Protein 4L6G (pdb70)

Radius of gyration: 31.16 Å; Cα contacts (8 Å, |Δi|>4): 1373; chains: 2; bounding box: 91×47×77 Å

Foldseek 3Di:
DAPQQADDLQDQDADPLFHSVVVLVVNLVVCVVPQKDWYPPPNIFIEGFAQVLLVVQQACCVFWPLCQFFVVAFQQDPFAQQLSNHDPPRNVQRCVLCLVCLDLVNLVVCLVVLLVVLQVLCLVCLQPQKDWCLVSPLQLSLQQVLCVQLVHHSVCSVLLLQLLCLRFPDPPVVVSNVSSVVLLVVQVVSLVVCVVPPDPHSLSSLQPDDDPRHRDDSSNSSSPSVNSSCVRNFQRSQLLSQVVQCCQPVVVVLVCCVVCVVLLLLLSLLSCLQRLFAKTKIAGCDFDDRVPDTDHGRHMYIHPQNSNSQNVVVDPPSVDSDSPDPPSPGQSQHDPPSRHSNVSNSSSSSSSNSVSCCVFFVDKHFDPVDDWHWRGGNGIHTNTGMMGGPRDHRPPD/DAPQQADDLQDADADPLFHSVVVLVVNLVVCVVPQKDWYPPPNIFIEGFAQVLLVVQLVCCVFWPLCQFDVVAFQQDPFDQQLSNGDPPRSVLRCVLCLVCQDLVNLVVCQVVLLVQLQVLCQVPLQPFKDWCLVSHLQLSLLQVLCQQLVHDSVPSVLLLQLLCLRFPDPPVVVSNVSSVVLLVVLVVSLVVCVVVPDPHSLSSLQPDDDPPHHDDSSVSSSNSVNSSCCRNFQRSQLLSQVVQCCQPVLVVLVVCVVCVVLLLLLSLLSCLQRLFAKTKTAGCAFDDRVPDTDHHGHMYIHPQNSNSQNCVVDPPSVDSDSPDPPRPGQSQHDPPSRHSNVSNSSSSSSSNSVSCCVFFVDKHFDPVDDWHWRGGNGIHTNTGMMGGPRDHRPPD

Organism: Citrobacter braakii (NCBI:txid57706)

Solvent-accessible surface area: 33835 Å² total; per-residue (Å²): 197,45,68,3,53,109,1,19,1,38,126,7,82,83,19,146,71,27,0,1,14,56,23,9,52,43,0,7,66,44,10,105,119,52,31,4,7,96,0,122,20,79,83,18,0,32,0,0,1,5,27,146,11,0,55,52,1,7,105,44,61,146,0,2,6,4,110,10,16,16,38,50,135,17,49,4,42,179,30,71,16,6,12,22,6,16,48,65,95,66,6,121,74,29,61,114,25,0,47,148,24,18,27,76,138,22,0,38,44,26,9,56,49,2,49,104,21,1,11,71,21,0,6,61,69,6,90,86,9,54,6,30,0,0,57,17,0,0,15,29,1,1,1,57,4,7,1,62,15,0,19,19,80,46,136,63,4,110,43,7,46,110,2,8,108,2,4,13,32,35,165,66,98,141,95,2,44,95,22,4,55,54,0,7,52,94,0,109,83,18,2,58,100,53,112,113,98,72,35,124,20,7,0,2,95,0,7,83,19,132,27,123,69,122,54,13,59,67,83,28,1,0,0,0,0,1,33,21,1,9,30,9,6,6,51,7,0,12,4,1,0,0,1,3,10,35,0,3,112,16,126,87,9,20,142,97,1,79,72,86,77,115,57,5,69,46,0,1,20,0,0,5,2,12,4,10,14,17,6,29,0,8,56,2,65,65,123,19,88,12,60,141,34,66,0,117,81,58,38,14,0,0,0,0,5,12,1,0,0,1,23,115,107,43,13,123,67,8,55,84,30,42,14,115,24,109,93,8,176,14,4,11,21,13,60,30,74,34,97,44,37,13,14,60,13,23,69,1,3,0,77,3,0,1,46,11,1,9,153,34,6,51,102,14,47,51,18,109,135,123,153,38,90,19,22,53,1,7,10,13,0,1,32,64,0,7,1,62,14,78,156,21,167,88,118,57,202,196,48,67,4,59,107,1,18,1,36,124,8,80,83,19,149,71,25,0,1,14,57,24,8,53,42,0,7,67,41,10,104,120,52,33,4,6,86,0,110,20,80,82,16,0,31,0,0,1,4,26,145,12,0,61,48,1,12,114,49,63,156,0,2,4,4,103,10,16,15,39,53,137,18,52,4,36,173,28,72,14,8,10,21,6,12,46,64,96,74,6,112,73,29,63,98,23,0,50,136,28,14,20,77,118,25,0,51,59,30,4,25,40,3,54,104,24,2,12,69,20,0,4,54,72,6,72,92,9,61,5,31,1,0,57,18,1,0,12,28,2,0,1,57,8,3,0,71,13,0,20,20,86,48,137,63,4,110,41,7,48,107,1,8,108,2,5,12,28,36,159,59,100,135,95,2,43,102,20,4,56,54,0,9,52,94,0,110,90,23,2,59,102,50,112,110,93,69,36,138,18,8,0,2,101,0,6,102,19,120,37,137,56,118,47,16,59,69,83,26,1,0,0,0,0,2,33,18,0,10,30,8,8,6,52,9,1,12,6,0,0,0,0,5,9,35,1,2,114,17,122,88,9,18,140,96,1,78,70,84,77,115,51,6,72,43,0,2,21,0,0,4,2,10,5,11,12,17,7,29,0,9,58,2,64,76,126,20,85,14,63,143,35,64,0,119,84,56,36,13,0,0,0,0,5,12,1,0,0,1,24,117,108,41,11,122,66,10,55,85,30,44,14,112,26,107,91,21,172,20,5,11,22,16,76,45,74,36,96,44,32,13,7,49,9,22,68,2,2,1,72,3,0,0,44,8,4,8,143,33,5,53,103,14,47,51,13,107,131,113,147,45,91,19,22,52,1,7,11,14,0,0,35,66,0,7,1,66,14,77,157,20,152,72,122,62,178

Sequence (794 aa):
TSLFTTADHYHTPLGPDGTPHAFFEALRDEAETTPIGWSEAYGGHWVVAGYKEIQAVIQNTKAFSNKGVTFPRFETGEFELMMAGQDDPVHKKYRQLVAKPFSPEATDLFTEQLRQSTNDLIDARIELGEGDAATWLANEIPARLTAILLGLPPEDGDTYRRWVWAITHVENPEEGAEIFAELVAHARTLIAERRRTNPGNDIMSRVIMSKIDGESLSEDDLIGFFTILLLGGIDNTARFLSSVFWRLAWDIELRRRLIAHPELIPNAVDELLRFYGPAMVGRLVTQEVTVGDITMKPGQTAMLWFPIASRDRSAFDSPDNIVIERTPNRHLSLGHGIHRCLGAHLIRVEARVAITEFLKRIPEFSLDPNKECEWLMGQVAGMLHVPIIFPKGKRLSETSLFTTADHYHTPLGPDGTPHAFFEALRDEAETTPIGWSEAYGGHWVVAGYKEIQAVIQNTKAFSNKGVTFPRFETGEFELMMAGQDDPVHKKKYRQLVAKPFSPEATDLFTEQLRQSTNDLIDARIELGEGDAATWLANEIPARLTAILLGLPPEDGDTYRRWVWAITHVENPEEGAEIFAELVAHARTLIAERRTNPGNDIMSRVIMSKIDGESLSEDDLIGFFTILLLGGIDNTARFLSSVFWRLAWDIELRRRLIAHPELIPNAVDELLRFYGPAMVGRLVTQEVTVGDITMKPGQTAMLWFPIASRDRSAFDSPDNIVIERTPNRHLSLGHGIHRCLGAHLIRVEARVAITEFLKRIPEFSLDPNKECEWLMGQVAGMLHVPIIFPKGKRLSE

B-factor: mean 22.68, std 10.08, range [5.0, 58.7]

InterPro domains:
  IPR001128 Cytochrome P450 [PF00067] (207-374)
  IPR002397 Cytochrome P450, B-class [PR00359] (93-104)
  IPR002397 Cytochrome P450, B-class [PR00359] (156-171)
  IPR002397 Cytochrome P450, B-class [PR00359] (192-214)
  IPR002397 Cytochrome P450, B-class [PR00359] (273-284)
  IPR002397 Cytochrome P450, B-class [PR00359] (317-332)
  IPR002397 Cytochrome P450, B-class [PR00359] (338-347)
  IPR002397 Cytochrome P450, B-class [PR00359] (347-358)
  IPR036396 Cytochrome P450 superfamily [G3DSA:1.10.630.10] (7-404)
  IPR036396 Cytochrome P450 superfamily [SSF48264] (24-396)

Secondary structure (DSSP, 8-state):
--TTTT--TTSPPP-TTSSSHHHHHHHHHHHTT-SEEEE-GGGSEEEE-SHHHHHHHHH-TTTEEGGGSSSSPP--TT---TTTT--TTHHHHHHHHHTGGGSHHHHHTTHHHHHHHHHHHHHTTTTTTEEEHIIIIITHHHHHHHHHHHT--GGGHHHHHHHHHHHHT-S-HHHHHHHHHHHHHHHHHHHHHHHHS--SSHHHHHHT-EETTEEPPHHHHHHHHHHHHHIIIIIIHHHHHHHHHHHHH-HHHHHHHHH-GGGHHHHHHHHHHHH--B-EEEEE-S-EEETTEEE-TT-EEEE-HHHHTT-TTTSSSTTS--TT--S---STT--STT--TTHHHHHHHHHHHHHHHHHH-SS-EE-TTS--EEEPSSB-EEEE-EEE------S--/--TTTT--TTSPPP-TTSSSHHHHHHHHHHHTT-SEEEE-GGGSEEEE-SHHHHHHHHH-TTTEEGGGSSSSPP--TT---TTTT--TTHHHHHHHTTTGGGSHHHHHTTHHHHHHHHHHHHHTTTTTTEEEHIIIIITHHHHHHHHHHHT--TT-HHHHHHHHHHHHT-S-HHHHHHHHHHHHHHHHHHHHHHHHS--SSHHHHHHT-EETTEEPPHHHHHHHHHHHHHIIIIIIHHHHHHHHHHHHH-HHHHHHHHH-GGGHHHHHHHHHHHH--B-EEEEE-S-EEETTEEE-TT-EEEE-HHHHTT-TTTSSSTTS--TT--S----TT--GGG--TTHHHHHHHHHHHHHHHHHH-SS-EE-TTS--EEEPSSB-EEEE-EEE------S--

Nearest PDB structures (foldseek):
  4lht-assembly1_A  TM=1.002E+00  e=5.894E-67  Citrobacter braakii
  1t2b-assembly2_B  TM=1.001E+00  e=5.374E-66  Citrobacter braakii
  3be0-assembly1_A  TM=9.961E-01  e=1.986E-60  Citrobacter braakii
  4fb2-assembly3_C  TM=9.578E-01  e=4.549E-61  Citrobacter braakii
  4fb2-assembly2_B  TM=9.540E-01  e=6.416E-61  Citrobacter braakii

GO terms:
  GO:0016709 oxidoreductase activity, acting on paired donors, with incorporation or reduction of molecular oxygen, NAD(P)H as one donor, and incorporation of one atom of oxygen (F, IDA)
  GO:0020037 heme binding (F, IDA)

CATH classification: 1.10.630.10

Structure (mmCIF, N/CA/C/O backbone):
data_4L6G
#
_entry.id   4L6G
#
_cell.length_a   68.810
_cell.length_b   103.770
_cell.length_c   127.710
_cell.angle_alpha   90.00
_cell.angle_beta   90.00
_cell.angle_gamma   90.00
#
_symmetry.space_group_name_H-M   'P 21 21 21'
#
loop_
_entity.id
_entity.type
_entity.pdbx_description
1 polymer P450cin
2 non-polymer 'PROTOPORPHYRIN IX CONTAINING FE'
3 non-polymer 1,3,3-TRIMETHYL-2-OXABICYCLO[2.2.2]OCTANE
4 non-polymer 'SULFATE ION'
5 non-polymer 'TRIETHYLENE GLYCOL'
6 water water
#
loop_
_atom_site.group_PDB
_atom_site.id
_atom_site.type_symbol
_atom_site.label_atom_id
_atom_site.label_alt_id
_atom_site.label_comp_id
_atom_site.label_asym_id
_atom_site.label_entity_id
_atom_site.label_seq_id
_atom_site.pdbx_PDB_ins_code
_atom_site.Cartn_x
_atom_site.Cartn_y
_atom_site.Cartn_z
_atom_site.occupancy
_atom_site.B_iso_or_equiv
_atom_site.auth_seq_id
_atom_site.auth_comp_id
_atom_site.auth_asym_id
_atom_site.auth_atom_id
_atom_site.pdbx_PDB_model_num
ATOM 1 N N . THR A 1 2 ? -12.131 14.162 41.239 1.00 39.45 8 THR A N 1
ATOM 2 C CA . THR A 1 2 ? -11.033 13.213 41.094 1.00 37.76 8 THR A CA 1
ATOM 3 C C . THR A 1 2 ? -9.951 13.744 40.179 1.00 34.28 8 THR A C 1
ATOM 4 O O . THR A 1 2 ? -10.223 14.444 39.203 1.00 37.10 8 THR A O 1
ATOM 8 N N . SER A 1 3 ? -8.719 13.392 40.507 1.00 27.75 9 SER A N 1
ATOM 9 C CA . SER A 1 3 ? -7.559 13.851 39.767 1.00 21.67 9 SER A CA 1
ATOM 10 C C . SER A 1 3 ? -6.596 12.703 39.449 1.00 19.87 9 SER A C 1
ATOM 11 O O . SER A 1 3 ? -6.352 11.863 40.309 1.00 24.64 9 SER A O 1
ATOM 14 N N . LEU A 1 4 ? -6.045 12.682 38.234 1.00 16.38 10 LEU A N 1
ATOM 15 C CA . LEU A 1 4 ? -5.063 11.667 37.864 1.00 16.43 10 LEU A CA 1
ATOM 16 C C . LEU A 1 4 ? -3.725 11.910 38.557 1.00 15.33 10 LEU A C 1
ATOM 17 O O . LEU A 1 4 ? -2.898 11.013 38.642 1.00 16.97 10 LEU A O 1
ATOM 22 N N . PHE A 1 5 ? -3.512 13.124 39.057 1.00 14.68 11 PHE A N 1
ATOM 23 C CA . PHE A 1 5 ? -2.279 13.427 39.775 1.00 15.11 11 PHE A CA 1
ATOM 24 C C . PHE A 1 5 ? -2.165 12.683 41.108 1.00 13.22 11 PHE A C 1
ATOM 25 O O . PHE A 1 5 ? -1.055 12.328 41.538 1.00 13.89 11 PHE A O 1
ATOM 33 N N . THR A 1 6 ? -3.297 12.473 41.772 1.00 13.88 12 THR A N 1
ATOM 34 C CA . THR A 1 6 ? -3.303 12.020 43.163 1.00 14.92 12 THR A CA 1
ATOM 35 C C . THR A 1 6 ? -2.627 10.669 43.341 1.00 13.95 12 THR A C 1
ATOM 36 O O . THR A 1 6 ? -2.023 10.420 44.368 1.00 15.38 12 THR A O 1
ATOM 40 N N . THR A 1 7 ? -2.689 9.821 42.322 1.00 15.58 13 THR A N 1
ATOM 41 C CA . THR A 1 7 ? -2.050 8.514 42.393 1.00 15.63 13 THR A CA 1
ATOM 42 C C . THR A 1 7 ? -0.984 8.322 41.304 1.00 14.85 13 THR A C 1
ATOM 43 O O . THR A 1 7 ? -0.579 7.190 41.004 1.00 16.04 13 THR A O 1
ATOM 47 N N . ALA A 1 8 ? -0.515 9.417 40.719 1.00 12.66 14 ALA A N 1
ATOM 48 C CA . ALA A 1 8 ? 0.515 9.331 39.697 1.00 11.35 14 ALA A CA 1
ATOM 49 C C . ALA A 1 8 ? 1.802 8.740 40.255 1.00 11.38 14 ALA A C 1
ATOM 50 O O . ALA A 1 8 ? 2.281 9.136 41.326 1.00 14.04 14 ALA A O 1
ATOM 52 N N . ASP A 1 9 ? 2.374 7.797 39.515 1.00 11.45 15 ASP A N 1
ATOM 53 C CA . ASP A 1 9 ? 3.540 7.056 39.971 1.00 11.95 15 ASP A CA 1
ATOM 54 C C . ASP A 1 9 ? 4.254 6.553 38.725 1.00 11.92 15 ASP A C 1
ATOM 55 O O . ASP A 1 9 ? 3.710 5.721 37.982 1.00 12.26 15 ASP A O 1
ATOM 60 N N . HIS A 1 10 ? 5.442 7.085 38.457 1.00 13.55 16 HIS A N 1
ATOM 61 C CA . HIS A 1 10 ? 6.149 6.749 37.233 1.00 11.81 16 HIS A CA 1
ATOM 62 C C . HIS A 1 10 ? 6.586 5.282 37.156 1.00 12.93 16 HIS A C 1
ATOM 63 O O . HIS A 1 10 ? 6.895 4.815 36.051 1.00 13.52 16 HIS A O 1
ATOM 70 N N . TYR A 1 11 ? 6.581 4.549 38.278 1.00 13.13 17 TYR A N 1
ATOM 71 C CA . TYR A 1 11 ? 6.844 3.097 38.255 1.00 13.00 17 TYR A CA 1
ATOM 72 C C . TYR A 1 11 ? 5.572 2.252 38.110 1.00 12.94 17 TYR A C 1
ATOM 73 O O . TYR A 1 11 ? 5.652 1.035 37.927 1.00 14.21 17 TYR A O 1
ATOM 82 N N . HIS A 1 12 ? 4.400 2.893 38.141 1.00 13.11 18 HIS A N 1
ATOM 83 C CA . HIS A 1 12 ? 3.119 2.191 38.063 1.00 13.30 18 HIS A CA 1
ATOM 84 C C . HIS A 1 12 ? 2.135 3.029 37.233 1.00 11.93 18 HIS A C 1
ATOM 85 O O . HIS A 1 12 ? 1.179 3.609 37.753 1.00 15.88 18 HIS A O 1
ATOM 92 N N . THR A 1 13 ? 2.423 3.144 35.934 1.00 13.73 19 THR A N 1
ATOM 93 C CA . THR A 1 13 ? 1.574 3.864 34.988 1.00 13.65 19 THR A CA 1
ATOM 94 C C . THR A 1 13 ? 0.571 2.910 34.342 1.00 13.85 19 THR A C 1
ATOM 95 O O . THR A 1 13 ? 0.989 1.901 33.763 1.00 15.75 19 THR A O 1
ATOM 99 N N . PRO A 1 14 ? -0.744 3.192 34.445 1.00 14.42 20 PRO A N 1
ATOM 100 C CA . PRO A 1 14 ? -1.733 2.355 33.751 1.00 15.35 20 PRO A CA 1
ATOM 101 C C . PRO A 1 14 ? -1.373 2.167 32.276 1.00 14.67 20 PRO A C 1
ATOM 102 O O . PRO A 1 14 ? -1.001 3.144 31.614 1.00 15.49 20 PRO A O 1
ATOM 106 N N . LEU A 1 15 ? -1.443 0.930 31.782 1.00 16.16 21 LEU A N 1
ATOM 107 C CA . LEU A 1 15 ? -1.148 0.630 30.383 1.00 17.81 21 LEU A CA 1
ATOM 108 C C . LEU A 1 15 ? -2.441 0.426 29.606 1.00 18.49 21 LEU A C 1
ATOM 109 O O . LEU A 1 15 ? -3.408 -0.124 30.126 1.00 19.90 21 LEU A O 1
ATOM 114 N N . GLY A 1 16 ? -2.443 0.875 28.358 1.00 18.67 22 GLY A N 1
ATOM 115 C CA . GLY A 1 16 ? -3.608 0.771 27.502 1.00 20.56 22 GLY A CA 1
ATOM 116 C C . GLY A 1 16 ? -3.584 -0.518 26.709 1.00 23.49 22 GLY A C 1
ATOM 117 O O . GLY A 1 16 ? -2.699 -1.357 26.902 1.00 24.49 22 GLY A O 1
ATOM 118 N N . PRO A 1 17 ? -4.553 -0.684 25.803 1.00 24.16 23 PRO A N 1
ATOM 119 C CA . PRO A 1 17 ? -4.679 -1.944 25.063 1.00 26.88 23 PRO A CA 1
ATOM 120 C C . PRO A 1 17 ? -3.535 -2.153 24.072 1.00 24.87 23 PRO A C 1
ATOM 121 O O . PRO A 1 17 ? -3.326 -3.281 23.617 1.00 30.26 23 PRO A O 1
ATOM 125 N N . ASP A 1 18 ? -2.797 -1.087 23.762 1.00 20.96 24 ASP A N 1
ATOM 126 C CA . ASP A 1 18 ? -1.613 -1.179 22.910 1.00 21.60 24 ASP A CA 1
ATOM 127 C C . ASP A 1 18 ? -0.374 -1.624 23.702 1.00 21.23 24 ASP A C 1
ATOM 128 O O . ASP A 1 18 ? 0.657 -1.934 23.115 1.00 23.79 24 ASP A O 1
ATOM 133 N N . GLY A 1 19 ? -0.464 -1.624 25.030 1.00 18.71 25 GLY A N 1
ATOM 134 C CA . GLY A 1 19 ? 0.650 -2.059 25.857 1.00 19.48 25 GLY A CA 1
ATOM 135 C C . GLY A 1 19 ? 1.560 -0.963 26.391 1.00 17.98 25 GLY A C 1
ATOM 136 O O . GLY A 1 19 ? 2.550 -1.239 27.083 1.00 20.83 25 GLY A O 1
ATOM 137 N N . THR A 1 20 ? 1.235 0.289 26.083 1.00 16.32 26 THR A N 1
ATOM 138 C CA . THR A 1 20 ? 2.039 1.428 26.521 1.00 14.94 26 THR A CA 1
ATOM 139 C C . THR A 1 20 ? 1.243 2.262 27.511 1.00 14.03 26 THR A C 1
ATOM 140 O O . THR A 1 20 ? 0.031 2.102 27.612 1.00 14.50 26 THR A O 1
ATOM 144 N N . PRO A 1 21 ? 1.914 3.176 28.213 1.00 13.09 27 PRO A N 1
ATOM 145 C CA . PRO A 1 21 ? 1.212 4.119 29.089 1.00 12.43 27 PRO A CA 1
ATOM 146 C C . PRO A 1 21 ? 0.668 5.336 28.342 1.00 12.88 27 PRO A C 1
ATOM 147 O O . PRO A 1 21 ? 0.245 6.295 28.993 1.00 12.44 27 PRO A O 1
ATOM 151 N N . HIS A 1 22 ? 0.638 5.321 27.007 1.00 11.46 28 HIS A N 1
ATOM 152 C CA . HIS A 1 22 ? 0.340 6.569 26.310 1.00 12.50 28 HIS A CA 1
ATOM 153 C C . HIS A 1 22 ? -1.109 7.047 26.406 1.00 12.36 28 HIS A C 1
ATOM 154 O O . HIS A 1 22 ? -1.344 8.251 26.450 1.00 13.05 28 HIS A O 1
ATOM 161 N N . ALA A 1 23 ? -2.079 6.148 26.517 1.00 13.07 29 ALA A N 1
ATOM 162 C CA . ALA A 1 23 ? -3.452 6.608 26.778 1.00 13.90 29 ALA A CA 1
ATOM 163 C C . ALA A 1 23 ? -3.515 7.367 28.118 1.00 13.05 29 ALA A C 1
ATOM 164 O O . ALA A 1 23 ? -4.152 8.422 28.223 1.00 14.02 29 ALA A O 1
ATOM 166 N N . PHE A 1 24 ? -2.839 6.840 29.130 1.00 12.98 30 PHE A N 1
ATOM 167 C CA . PHE A 1 24 ? -2.771 7.489 30.434 1.00 12.68 30 PHE A CA 1
ATOM 168 C C . PHE A 1 24 ? -2.019 8.819 30.343 1.00 13.10 30 PHE A C 1
ATOM 169 O O . PHE A 1 24 ? -2.464 9.825 30.897 1.00 13.04 30 PHE A O 1
ATOM 177 N N . PHE A 1 25 ? -0.918 8.851 29.592 1.00 11.74 31 PHE A N 1
ATOM 178 C CA . PHE A 1 25 ? -0.181 10.109 29.422 1.00 11.84 31 PHE A CA 1
ATOM 179 C C . PHE A 1 25 ? -1.051 11.178 28.742 1.00 11.74 31 PHE A C 1
ATOM 180 O O . PHE A 1 25 ? -0.994 12.352 29.109 1.00 12.33 31 PHE A O 1
ATOM 188 N N . GLU A 1 26 ? -1.851 10.773 27.763 1.00 11.29 32 GLU A N 1
ATOM 189 C CA . GLU A 1 26 ? -2.753 11.697 27.062 1.00 11.13 32 GLU A CA 1
ATOM 190 C C . GLU A 1 26 ? -3.826 12.235 28.005 1.00 10.73 32 GLU A C 1
ATOM 191 O O . GLU A 1 26 ? -4.161 13.424 27.956 1.00 13.38 32 GLU A O 1
ATOM 197 N N . ALA A 1 27 ? -4.375 11.366 28.857 1.00 11.46 33 ALA A N 1
ATOM 198 C CA . ALA A 1 27 ? -5.380 11.784 29.838 1.00 13.41 33 ALA A CA 1
ATOM 199 C C . ALA A 1 27 ? -4.776 12.749 30.874 1.00 12.58 33 ALA A C 1
ATOM 200 O O . ALA A 1 27 ? -5.393 13.761 31.250 1.00 13.46 33 ALA A O 1
ATOM 202 N N . LEU A 1 28 ? -3.574 12.450 31.338 1.00 12.04 34 LEU A N 1
ATOM 203 C CA . LEU A 1 28 ? -2.904 13.345 32.280 1.00 13.08 34 LEU A CA 1
ATOM 204 C C . LEU A 1 28 ? -2.559 14.693 31.611 1.00 14.44 34 LEU A C 1
ATOM 205 O O . LEU A 1 28 ? -2.702 15.738 32.230 1.00 14.75 34 LEU A O 1
ATOM 210 N N . ARG A 1 29 ? -2.142 14.671 30.345 1.00 11.78 35 ARG A N 1
ATOM 211 C CA . ARG A 1 29 ? -1.895 15.891 29.575 1.00 13.11 35 ARG A CA 1
ATOM 212 C C . ARG A 1 29 ? -3.156 16.739 29.506 1.00 12.45 35 ARG A C 1
ATOM 213 O O . ARG A 1 29 ? -3.116 17.967 29.722 1.00 11.75 35 ARG A O 1
ATOM 221 N N . ASP A 1 30 ? -4.282 16.093 29.221 1.00 12.87 36 ASP A N 1
ATOM 222 C CA . ASP A 1 30 ? -5.554 16.801 29.178 1.00 15.46 36 ASP A CA 1
ATOM 223 C C . ASP A 1 30 ? -5.843 17.465 30.538 1.00 14.16 36 ASP A C 1
ATOM 224 O O . ASP A 1 30 ? -6.207 18.645 30.595 1.00 14.78 36 ASP A O 1
ATOM 229 N N . GLU A 1 31 ? -5.653 16.733 31.634 1.00 14.17 37 GLU A N 1
ATOM 230 C CA . GLU A 1 31 ? -5.928 17.321 32.946 1.00 14.29 37 GLU A CA 1
ATOM 231 C C . GLU A 1 31 ? -4.945 18.453 33.275 1.00 14.19 37 GLU A C 1
ATOM 232 O O . GLU A 1 31 ? -5.311 19.448 33.914 1.00 15.17 37 GLU A O 1
ATOM 238 N N . ALA A 1 32 ? -3.705 18.308 32.826 1.00 12.35 38 ALA A N 1
ATOM 239 C CA . ALA A 1 32 ? -2.676 19.315 33.088 1.00 13.75 38 ALA A CA 1
ATOM 240 C C . ALA A 1 32 ? -2.997 20.671 32.442 1.00 14.58 38 ALA A C 1
ATOM 241 O O . ALA A 1 32 ? -2.396 21.683 32.806 1.00 15.72 38 ALA A O 1
ATOM 243 N N . GLU A 1 33 ? -3.925 20.703 31.488 1.00 14.35 39 GLU A N 1
ATOM 244 C CA . GLU A 1 33 ? -4.348 21.983 30.916 1.00 14.90 39 GLU A CA 1
ATOM 245 C C . GLU A 1 33 ? -5.067 22.849 31.945 1.00 16.38 39 GLU A C 1
ATOM 246 O O . GLU A 1 33 ? -5.074 24.077 31.831 1.00 21.12 39 GLU A O 1
ATOM 252 N N . THR A 1 34 ? -5.673 22.208 32.937 1.00 17.79 40 THR A N 1
ATOM 253 C CA . THR A 1 34 ? -6.319 22.916 34.043 1.00 19.17 40 THR A CA 1
ATOM 254 C C . THR A 1 34 ? -5.383 23.035 35.241 1.00 16.88 40 THR A C 1
ATOM 255 O O . THR A 1 34 ? -5.320 24.076 35.895 1.00 20.29 40 THR A O 1
ATOM 259 N N . THR A 1 35 ? -4.639 21.963 35.495 1.00 15.72 41 THR A N 1
ATOM 260 C CA . THR A 1 35 ? -3.793 21.841 36.677 1.00 16.47 41 THR A CA 1
ATOM 261 C C . THR A 1 35 ? -2.430 21.312 36.264 1.00 13.84 41 THR A C 1
ATOM 262 O O . THR A 1 35 ? -2.254 20.112 36.196 1.00 15.96 41 THR A O 1
ATOM 266 N N . PRO A 1 36 ? -1.470 22.196 35.943 1.00 12.87 42 PRO A N 1
ATOM 267 C CA . PRO A 1 36 ? -0.214 21.699 35.357 1.00 13.16 42 PRO A CA 1
ATOM 268 C C . PRO A 1 36 ? 0.728 21.095 36.385 1.00 14.36 42 PRO A C 1
ATOM 269 O O . PRO A 1 36 ? 1.666 20.393 35.994 1.00 14.53 42 PRO A O 1
ATOM 273 N N . ILE A 1 37 ? 0.491 21.374 37.666 1.00 14.05 43 ILE A N 1
ATOM 274 C CA . ILE A 1 37 ? 1.267 20.783 38.763 1.00 12.89 43 ILE A CA 1
ATOM 275 C C . ILE A 1 37 ? 0.303 20.255 39.802 1.00 12.77 43 ILE A C 1
ATOM 276 O O . ILE A 1 37 ? -0.569 20.984 40.265 1.00 16.32 43 ILE A O 1
ATOM 281 N N . GLY A 1 38 ? 0.454 18.986 40.160 1.00 13.42 44 GLY A N 1
ATOM 282 C CA . GLY A 1 38 ? -0.430 18.373 41.129 1.00 14.35 44 GLY A CA 1
ATOM 283 C C . GLY A 1 38 ? 0.304 17.534 42.154 1.00 13.08 44 GLY A C 1
ATOM 284 O O . GLY A 1 38 ? 1.440 17.127 41.944 1.00 15.36 44 GLY A O 1
ATOM 285 N N . TRP A 1 39 ? -0.348 17.269 43.277 1.00 14.30 45 TRP A N 1
ATOM 286 C CA . TRP A 1 39 ? 0.237 16.464 44.327 1.00 14.43 45 TRP A CA 1
ATOM 287 C C . TRP A 1 39 ? -0.100 14.993 44.152 1.00 14.02 45 TRP A C 1
ATOM 288 O O . TRP A 1 39 ? -1.272 14.633 44.000 1.00 15.58 45 TRP A O 1
ATOM 299 N N . SER A 1 40 ? 0.927 14.149 44.179 1.00 12.90 46 SER A N 1
ATOM 300 C CA . SER A 1 40 ? 0.741 12.694 44.199 1.00 13.78 46 SER A CA 1
ATOM 301 C C . SER A 1 40 ? 0.959 12.153 45.595 1.00 12.87 46 SER A C 1
ATOM 302 O O . SER A 1 40 ? 1.911 12.544 46.276 1.00 13.30 46 SER A O 1
ATOM 305 N N . GLU A 1 41 ? 0.102 11.231 46.024 1.00 13.26 47 GLU A N 1
ATOM 306 C CA . GLU A 1 41 ? 0.298 10.597 47.323 1.00 16.30 47 GLU A CA 1
ATOM 307 C C . GLU A 1 41 ? 1.334 9.469 47.290 1.00 15.08 47 GLU A C 1
ATOM 308 O O . GLU A 1 41 ? 1.671 8.914 48.333 1.00 17.19 47 GLU A O 1
ATOM 314 N N . ALA A 1 42 ? 1.855 9.146 46.105 1.00 12.44 48 ALA A N 1
ATOM 315 C CA . ALA A 1 42 ? 2.887 8.118 45.989 1.00 11.18 48 ALA A CA 1
ATOM 316 C C . ALA A 1 42 ? 4.206 8.562 46.602 1.00 11.81 48 ALA A C 1
ATOM 317 O O . ALA A 1 42 ? 4.521 9.761 46.635 1.00 12.14 48 ALA A O 1
ATOM 319 N N . TYR A 1 43 ? 4.994 7.586 47.044 1.00 14.11 49 TYR A N 1
ATOM 320 C CA . TYR A 1 43 ? 6.330 7.815 47.628 1.00 15.09 49 TYR A CA 1
ATOM 321 C C . TYR A 1 43 ? 6.287 8.743 48.844 1.00 16.22 49 TYR A C 1
ATOM 322 O O . TYR A 1 43 ? 7.252 9.449 49.131 1.00 18.06 49 TYR A O 1
ATOM 331 N N . GLY A 1 44 ? 5.175 8.711 49.577 1.00 15.67 50 GLY A N 1
ATOM 332 C CA . GLY A 1 44 ? 5.013 9.541 50.759 1.00 17.55 50 GLY A CA 1
ATOM 333 C C . GLY A 1 44 ? 4.507 10.948 50.481 1.00 17.15 50 GLY A C 1
ATOM 334 O O . GLY A 1 44 ? 4.287 11.731 51.422 1.00 19.91 50 GLY A O 1
ATOM 335 N N . GLY A 1 45 ? 4.290 11.260 49.205 1.00 14.58 51 GLY A N 1
ATOM 336 C CA . GLY A 1 45 ? 3.815 12.574 48.796 1.00 13.66 51 GLY A CA 1
ATOM 337 C C . GLY A 1 45 ? 4.874 13.363 48.039 1.00 13.36 51 GLY A C 1
ATOM 338 O O . GLY A 1 45 ? 5.985 13.548 48.541 1.00 14.12 51 GLY A O 1
ATOM 339 N N . HIS A 1 46 ? 4.538 13.839 46.842 1.00 13.18 52 HIS A N 1
ATOM 340 C CA . HIS A 1 46 ? 5.482 14.607 46.052 1.00 12.98 52 HIS A CA 1
ATOM 341 C C . HIS A 1 46 ? 4.745 15.369 44.968 1.00 11.50 52 HIS A C 1
ATOM 342 O O . HIS A 1 46 ? 3.578 15.079 44.683 1.00 13.28 52 HIS A O 1
ATOM 349 N N . TRP A 1 47 ? 5.418 16.352 44.369 1.00 11.96 53 TRP A N 1
ATOM 350 C CA . TRP A 1 47 ? 4.815 17.127 43.280 1.00 12.06 53 TRP A CA 1
ATOM 351 C C . TRP A 1 47 ? 5.072 16.485 41.933 1.00 11.51 53 TRP A C 1
ATOM 352 O O . TRP A 1 47 ? 6.200 16.059 41.642 1.00 12.47 53 TRP A O 1
ATOM 363 N N . VAL A 1 48 ? 4.038 16.460 41.098 1.00 11.68 54 VAL A N 1
ATOM 364 C CA . VAL A 1 48 ? 4.152 15.988 39.718 1.00 11.13 54 VAL A CA 1
ATOM 365 C C . VAL A 1 48 ? 3.995 17.194 38.795 1.00 10.15 54 VAL A C 1
ATOM 366 O O . VAL A 1 48 ? 2.942 17.843 38.793 1.00 12.31 54 VAL A O 1
ATOM 370 N N . VAL A 1 49 ? 5.047 17.509 38.037 1.00 10.52 55 VAL A N 1
ATOM 371 C CA . VAL A 1 49 ? 5.060 18.680 37.169 1.00 10.36 55 VAL A CA 1
ATOM 372 C C . VAL A 1 49 ? 4.865 18.217 35.732 1.00 10.63 55 VAL A C 1
ATOM 373 O O . VAL A 1 49 ? 5.711 17.519 35.173 1.00 11.40 55 VAL A O 1
ATOM 377 N N . ALA A 1 50 ? 3.738 18.598 35.142 1.00 10.73 56 ALA A N 1
ATOM 378 C CA . ALA A 1 50 ? 3.313 18.031 33.856 1.00 11.81 56 ALA A CA 1
ATOM 379 C C . ALA A 1 50 ? 3.195 19.044 32.711 1.00 12.08 56 ALA A C 1
ATOM 380 O O . ALA A 1 50 ? 3.257 18.664 31.555 1.00 14.55 56 ALA A O 1
ATOM 382 N N . GLY A 1 51 ? 3.002 20.323 33.015 1.00 11.39 57 GLY A N 1
ATOM 383 C CA . GLY A 1 51 ? 2.919 21.315 31.955 1.00 13.68 57 GLY A CA 1
ATOM 384 C C . GLY A 1 51 ? 4.304 21.658 31.426 1.00 11.79 57 GLY A C 1
ATOM 385 O O . GLY A 1 51 ? 5.279 21.678 32.192 1.00 11.77 57 GLY A O 1
ATOM 386 N N . TYR A 1 52 ? 4.402 21.957 30.129 1.00 11.71 58 TYR A N 1
ATOM 387 C CA . TYR A 1 52 ? 5.668 22.292 29.507 1.00 10.26 58 TYR A CA 1
ATOM 388 C C . TYR A 1 52 ? 6.302 23.552 30.114 1.00 10.18 58 TYR A C 1
ATOM 389 O O . TYR A 1 52 ? 7.468 23.546 30.532 1.00 11.32 58 TYR A O 1
ATOM 398 N N . LYS A 1 53 ? 5.547 24.643 30.210 1.00 10.95 59 LYS A N 1
ATOM 399 C CA . LYS A 1 53 ? 6.145 25.870 30.712 1.00 13.49 59 LYS A CA 1
ATOM 400 C C . LYS A 1 53 ? 6.516 25.723 32.194 1.00 13.52 59 LYS A C 1
ATOM 401 O O . LYS A 1 53 ? 7.505 26.303 32.647 1.00 14.23 59 LYS A O 1
ATOM 407 N N . GLU A 1 54 ? 5.781 24.893 32.935 1.00 11.76 60 GLU A N 1
ATOM 408 C CA . GLU A 1 54 ? 6.092 24.675 34.348 1.00 11.91 60 GLU A CA 1
ATOM 409 C C . GLU A 1 54 ? 7.360 23.844 34.524 1.00 12.10 60 GLU A C 1
ATOM 410 O O . GLU A 1 54 ? 8.172 24.148 35.396 1.00 11.84 60 GLU A O 1
ATOM 416 N N . ILE A 1 55 ? 7.545 22.811 33.701 1.00 10.66 61 ILE A N 1
ATOM 417 C CA . ILE A 1 55 ? 8.798 22.054 33.778 1.00 12.15 61 ILE A CA 1
ATOM 418 C C . ILE A 1 55 ? 9.978 22.966 33.426 1.00 12.31 61 ILE A C 1
ATOM 419 O O . ILE A 1 55 ? 11.010 22.941 34.107 1.00 12.23 61 ILE A O 1
ATOM 424 N N . GLN A 1 56 ? 9.835 23.787 32.390 1.00 11.11 62 GLN A N 1
ATOM 425 C CA . GLN A 1 56 ? 10.898 24.723 32.053 1.00 14.04 62 GLN A CA 1
ATOM 426 C C . GLN A 1 56 ? 11.244 25.651 33.217 1.00 12.04 62 GLN A C 1
ATOM 427 O O . GLN A 1 56 ? 12.421 25.892 33.487 1.00 14.49 62 GLN A O 1
ATOM 433 N N . ALA A 1 57 ? 10.223 26.180 33.890 1.00 13.25 63 ALA A N 1
ATOM 434 C CA . ALA A 1 57 ? 10.457 27.089 35.007 1.00 14.31 63 ALA A CA 1
ATOM 435 C C . ALA A 1 57 ? 11.200 26.392 36.140 1.00 13.63 63 ALA A C 1
ATOM 436 O O . ALA A 1 57 ? 12.090 26.960 36.740 1.00 17.45 63 ALA A O 1
ATOM 438 N N . VAL A 1 58 ? 10.824 25.158 36.444 1.00 12.72 64 VAL A N 1
ATOM 439 C CA . VAL A 1 58 ? 11.489 24.421 37.519 1.00 12.02 64 VAL A CA 1
ATOM 440 C C . VAL A 1 58 ? 12.941 24.097 37.144 1.00 11.80 64 VAL A C 1
ATOM 441 O O . VAL A 1 58 ? 13.877 24.297 37.923 1.00 12.49 64 VAL A O 1
ATOM 445 N N . ILE A 1 59 ? 13.129 23.597 35.936 1.00 11.42 65 ILE A N 1
ATOM 446 C CA . ILE A 1 59 ? 14.415 23.052 35.549 1.00 12.84 65 ILE A CA 1
ATOM 447 C C . ILE A 1 59 ? 15.443 24.186 35.331 1.00 13.82 65 ILE A C 1
ATOM 448 O O . ILE A 1 59 ? 16.643 23.969 35.473 1.00 15.62 65 ILE A O 1
ATOM 453 N N . GLN A 1 60 ? 14.978 25.410 35.054 1.00 12.97 66 GLN A N 1
ATOM 454 C CA . GLN A 1 60 ? 15.875 26.561 34.983 1.00 14.11 66 GLN A CA 1
ATOM 455 C C . GLN A 1 60 ? 16.226 27.139 36.349 1.00 13.80 66 GLN A C 1
ATOM 456 O O . GLN A 1 60 ? 17.255 27.803 36.508 1.00 16.96 66 GLN A O 1
ATOM 462 N N . ASN A 1 61 ? 15.374 26.892 37.337 1.00 13.07 67 ASN A N 1
ATOM 463 C CA . ASN A 1 61 ? 15.532 27.489 38.657 1.00 14.09 67 ASN A CA 1
ATOM 464 C C . ASN A 1 61 ? 16.385 26.591 39.544 1.00 14.51 67 ASN A C 1
ATOM 465 O O . ASN A 1 61 ? 15.893 25.932 40.450 1.00 14.00 67 ASN A O 1
ATOM 470 N N . THR A 1 62 ? 17.687 26.594 39.295 1.00 14.88 68 THR A N 1
ATOM 471 C CA . THR A 1 62 ? 18.574 25.713 40.027 1.00 15.59 68 THR A CA 1
ATOM 472 C C . THR A 1 62 ? 18.801 26.161 41.463 1.00 17.10 68 THR A C 1
ATOM 473 O O . THR A 1 62 ? 19.223 25.365 42.313 1.00 19.58 68 THR A O 1
ATOM 477 N N . LYS A 1 63 ? 18.518 27.424 41.771 1.00 15.01 69 LYS A N 1
ATOM 478 C CA . LYS A 1 63 ? 18.701 27.872 43.145 1.00 18.94 69 LYS A CA 1
ATOM 479 C C . LYS A 1 63 ? 17.670 27.246 44.081 1.00 18.72 69 LYS A C 1
ATOM 480 O O . LYS A 1 63 ? 17.951 27.066 45.271 1.00 18.85 69 LYS A O 1
ATOM 486 N N . ALA A 1 64 ? 16.467 26.972 43.566 1.00 15.64 70 ALA A N 1
ATOM 487 C CA . ALA A 1 64 ? 15.411 26.363 44.379 1.00 15.26 70 ALA A CA 1
ATOM 488 C C . ALA A 1 64 ? 15.234 24.854 44.169 1.00 14.80 70 ALA A C 1
ATOM 489 O O . ALA A 1 64 ? 14.635 24.186 45.013 1.00 16.61 70 ALA A O 1
ATOM 491 N N . PHE A 1 65 ? 15.733 24.325 43.052 1.00 12.45 71 PHE A N 1
ATOM 492 C CA . PHE A 1 65 ? 15.482 22.938 42.650 1.00 12.58 71 PHE A CA 1
ATOM 493 C C . PHE A 1 65 ? 16.793 22.215 42.346 1.00 14.05 71 PHE A C 1
ATOM 494 O O . PHE A 1 65 ? 17.418 22.435 41.305 1.00 15.51 71 PHE A O 1
ATOM 502 N N . SER A 1 66 ? 17.204 21.364 43.280 1.00 13.25 72 SER A N 1
ATOM 503 C CA . SER A 1 66 ? 18.526 20.729 43.278 1.00 12.96 72 SER A CA 1
ATOM 504 C C . SER A 1 66 ? 18.567 19.361 42.602 1.00 12.87 72 SER A C 1
ATOM 505 O O . SER A 1 66 ? 17.634 18.565 42.762 1.00 12.54 72 SER A O 1
ATOM 508 N N . ASN A 1 67 ? 19.663 19.064 41.905 1.00 12.52 73 ASN A N 1
ATOM 509 C CA . ASN A 1 67 ? 19.835 17.744 41.310 1.00 12.48 73 ASN A CA 1
ATOM 510 C C . ASN A 1 67 ? 20.247 16.647 42.297 1.00 13.03 73 ASN A C 1
ATOM 511 O O . ASN A 1 67 ? 20.422 15.483 41.902 1.00 14.19 73 ASN A O 1
ATOM 516 N N . LYS A 1 68 ? 20.318 16.978 43.585 1.00 14.18 74 LYS A N 1
ATOM 517 C CA . LYS A 1 68 ? 20.412 15.926 44.592 1.00 16.07 74 LYS A CA 1
ATOM 518 C C . LYS A 1 68 ? 19.202 14.983 44.504 1.00 15.89 74 LYS A C 1
ATOM 519 O O . LYS A 1 68 ? 19.279 13.808 44.879 1.00 18.40 74 LYS A O 1
ATOM 525 N N . GLY A 1 69 ? 18.094 15.488 43.976 1.00 14.07 75 GLY A N 1
ATOM 526 C CA . GLY A 1 69 ? 16.902 14.675 43.811 1.00 14.43 75 GLY A CA 1
ATOM 527 C C . GLY A 1 69 ? 16.716 14.108 42.413 1.00 13.30 75 GLY A C 1
ATOM 528 O O . GLY A 1 69 ? 15.606 13.707 42.061 1.00 14.10 75 GLY A O 1
ATOM 529 N N . VAL A 1 70 ? 17.794 14.020 41.623 1.00 12.63 76 VAL A N 1
ATOM 530 C CA . VAL A 1 70 ? 17.646 13.644 40.206 1.00 11.60 76 VAL A CA 1
ATOM 531 C C . VAL A 1 70 ? 16.938 12.291 40.026 1.00 11.27 76 VAL A C 1
ATOM 532 O O . VAL A 1 70 ? 16.130 12.143 39.118 1.00 11.59 76 VAL A O 1
ATOM 536 N N . THR A 1 71 ? 17.212 11.320 40.887 1.00 11.53 77 THR A N 1
ATOM 537 C CA . THR A 1 71 ? 16.446 10.082 40.866 1.00 10.98 77 THR A CA 1
ATOM 538 C C . THR A 1 71 ? 15.583 10.004 42.129 1.00 13.26 77 THR A C 1
ATOM 539 O O . THR A 1 71 ? 16.048 10.268 43.256 1.00 13.76 77 THR A O 1
ATOM 543 N N . PHE A 1 72 ? 14.316 9.668 41.917 1.00 12.93 78 PHE A N 1
ATOM 544 C CA . PHE A 1 72 ? 13.317 9.600 42.976 1.00 13.26 78 PHE A CA 1
ATOM 545 C C . PHE A 1 72 ? 12.295 8.562 42.586 1.00 13.58 78 PHE A C 1
ATOM 546 O O . PHE A 1 72 ? 11.640 8.726 41.553 1.00 16.84 78 PHE A O 1
ATOM 554 N N . PRO A 1 73 ? 12.160 7.481 43.376 1.00 15.93 79 PRO A N 1
ATOM 555 C CA . PRO A 1 73 ? 13.013 7.085 44.511 1.00 17.07 79 PRO A CA 1
ATOM 556 C C . PRO A 1 73 ? 14.473 6.952 44.068 1.00 14.61 79 PRO A C 1
ATOM 557 O O . PRO A 1 73 ? 14.752 6.669 42.898 1.00 15.02 79 PRO A O 1
ATOM 561 N N . ARG A 1 74 ? 15.402 7.185 44.981 1.00 14.63 80 ARG A N 1
ATOM 562 C CA . ARG A 1 74 ? 16.810 7.203 44.625 1.00 16.19 80 ARG A CA 1
ATOM 563 C C . ARG A 1 74 ? 17.274 5.868 44.021 1.00 15.38 80 ARG A C 1
ATOM 564 O O . ARG A 1 74 ? 16.953 4.800 44.555 1.00 17.25 80 ARG A O 1
ATOM 572 N N . PHE A 1 75 ? 18.003 5.929 42.901 1.00 13.18 81 PHE A N 1
ATOM 573 C CA . PHE A 1 75 ? 18.634 4.743 42.331 1.00 12.59 81 PHE A CA 1
ATOM 574 C C . PHE A 1 75 ? 19.567 4.112 43.361 1.00 13.19 81 PHE A C 1
ATOM 575 O O . PHE A 1 75 ? 20.181 4.811 44.173 1.00 14.30 81 PHE A O 1
ATOM 583 N N . GLU A 1 76 ? 19.712 2.790 43.314 1.00 13.24 82 GLU A N 1
ATOM 584 C CA . GLU A 1 76 ? 20.614 2.100 44.221 1.00 14.11 82 GLU A CA 1
ATOM 585 C C . GLU A 1 76 ? 22.066 2.232 43.756 1.00 16.26 82 GLU A C 1
ATOM 586 O O . GLU A 1 76 ? 22.518 1.485 42.890 1.00 17.07 82 GLU A O 1
ATOM 592 N N . THR A 1 77 ? 22.789 3.204 44.307 1.00 15.19 83 THR A N 1
ATOM 593 C CA . THR A 1 77 ? 24.204 3.358 43.985 1.00 16.30 83 THR A CA 1
ATOM 594 C C . THR A 1 77 ? 25.028 3.441 45.268 1.00 16.41 83 THR A C 1
ATOM 595 O O . THR A 1 77 ? 26.060 4.116 45.321 1.00 15.84 83 THR A O 1
ATOM 599 N N . GLY A 1 78 ? 24.569 2.752 46.307 1.00 19.12 84 GLY A N 1
ATOM 600 C CA . GLY A 1 78 ? 25.299 2.723 47.560 1.00 20.79 84 GLY A CA 1
ATOM 601 C C . GLY A 1 78 ? 25.531 4.132 48.069 1.00 23.50 84 GLY A C 1
ATOM 602 O O . GLY A 1 78 ? 24.632 4.979 48.022 1.00 26.76 84 GLY A O 1
ATOM 603 N N . GLU A 1 79 ? 26.750 4.392 48.526 1.00 23.37 85 GLU A N 1
ATOM 604 C CA . GLU A 1 79 ? 27.104 5.703 49.047 1.00 26.99 85 GLU A CA 1
ATOM 605 C C . GLU A 1 79 ? 27.668 6.612 47.949 1.00 24.99 85 GLU A C 1
ATOM 606 O O . GLU A 1 79 ? 28.146 7.710 48.220 1.00 30.40 85 GLU A O 1
ATOM 612 N N . PHE A 1 80 ? 27.600 6.144 46.704 1.00 19.95 86 PHE A N 1
ATOM 613 C CA . PHE A 1 80 ? 28.123 6.900 45.565 1.00 17.64 86 PHE A CA 1
ATOM 614 C C . PHE A 1 80 ? 27.053 7.762 44.909 1.00 19.66 86 PHE A C 1
ATOM 615 O O . PHE A 1 80 ? 25.855 7.505 45.049 1.00 19.39 86 PHE A O 1
ATOM 623 N N . GLU A 1 81 ? 27.494 8.799 44.204 1.00 21.36 87 GLU A N 1
ATOM 624 C CA . GLU A 1 81 ? 26.579 9.691 43.500 1.00 22.16 87 GLU A CA 1
ATOM 625 C C . GLU A 1 81 ? 26.779 9.632 41.998 1.00 21.94 87 GLU A C 1
ATOM 626 O O . GLU A 1 81 ? 27.881 9.347 41.532 1.00 23.54 87 GLU A O 1
ATOM 632 N N . LEU A 1 82 ? 25.725 9.936 41.247 1.00 18.10 88 LEU A N 1
ATOM 633 C CA . LEU A 1 82 ? 25.839 10.073 39.808 1.00 19.30 88 LEU A CA 1
ATOM 634 C C . LEU A 1 82 ? 26.609 11.347 39.512 1.00 19.51 88 LEU A C 1
ATOM 635 O O . LEU A 1 82 ? 26.180 12.451 39.890 1.00 17.84 88 LEU A O 1
ATOM 640 N N . MET A 1 83 ? 27.751 11.220 38.851 1.00 20.49 89 MET A N 1
ATOM 641 C CA . MET A 1 83 ? 28.505 12.423 38.555 1.00 18.36 89 MET A CA 1
ATOM 642 C C . MET A 1 83 ? 27.764 13.232 37.523 1.00 15.66 89 MET A C 1
ATOM 643 O O . MET A 1 83 ? 27.111 12.688 36.625 1.00 16.07 89 MET A O 1
ATOM 648 N N . MET A 1 84 ? 27.859 14.543 37.706 1.00 16.39 90 MET A N 1
ATOM 649 C CA . MET A 1 84 ? 27.203 15.558 36.898 1.00 15.45 90 MET A CA 1
ATOM 650 C C . MET A 1 84 ? 25.708 15.591 37.187 1.00 14.32 90 MET A C 1
ATOM 651 O O . MET A 1 84 ? 25.223 16.584 37.718 1.00 13.90 90 MET A O 1
ATOM 656 N N . ALA A 1 85 ? 24.993 14.514 36.878 1.00 14.84 91 ALA A N 1
ATOM 657 C CA . ALA A 1 85 ? 23.539 14.505 37.023 1.00 13.79 91 ALA A CA 1
ATOM 658 C C . ALA A 1 85 ? 23.095 14.645 38.471 1.00 11.08 91 ALA A C 1
ATOM 659 O O . ALA A 1 85 ? 22.001 15.131 38.727 1.00 12.60 91 ALA A O 1
ATOM 661 N N . GLY A 1 86 ? 23.934 14.232 39.409 1.00 13.54 92 GLY A N 1
ATOM 662 C CA . GLY A 1 86 ? 23.560 14.260 40.811 1.00 14.29 92 GLY A CA 1
ATOM 663 C C . GLY A 1 86 ? 24.143 15.428 41.584 1.00 13.45 92 GLY A C 1
ATOM 664 O O . GLY A 1 86 ? 24.071 15.448 42.818 1.00 18.00 92 GLY A O 1
ATOM 665 N N . GLN A 1 87 ? 24.721 16.397 40.862 1.00 13.80 93 GLN A N 1
ATOM 666 C CA . GLN A 1 87 ? 25.413 17.521 41.479 1.00 15.20 93 GLN A CA 1
ATOM 667 C C . GLN A 1 87 ? 24.851 18.869 41.044 1.00 13.74 93 GLN A C 1
ATOM 668 O O . GLN A 1 87 ? 24.252 18.989 39.990 1.00 14.38 93 GLN A O 1
ATOM 674 N N . ASP A 1 88 ? 25.075 19.889 41.859 1.00 14.44 94 ASP A N 1
ATOM 675 C CA . ASP A 1 88 ? 24.748 21.261 41.500 1.00 13.81 94 ASP A CA 1
ATOM 676 C C . ASP A 1 88 ? 26.034 22.036 41.198 1.00 17.33 94 ASP A C 1
ATOM 677 O O . ASP A 1 88 ? 27.133 21.592 41.532 1.00 17.14 94 ASP A O 1
ATOM 682 N N . ASP A 1 89 ? 25.907 23.192 40.554 1.00 17.00 95 ASP A N 1
ATOM 683 C CA . ASP A 1 89 ? 27.052 24.078 40.396 1.00 19.32 95 ASP A CA 1
ATOM 684 C C . ASP A 1 89 ? 27.453 24.628 41.769 1.00 21.34 95 ASP A C 1
ATOM 685 O O . ASP A 1 89 ? 26.607 24.755 42.659 1.00 23.93 95 ASP A O 1
ATOM 690 N N . PRO A 1 90 ? 28.739 24.978 41.952 1.00 23.19 96 PRO A N 1
ATOM 691 C CA . PRO A 1 90 ? 29.802 24.995 40.936 1.00 23.15 96 PRO A CA 1
ATOM 692 C C . PRO A 1 90 ? 30.436 23.642 40.618 1.00 21.24 96 PRO A C 1
ATOM 693 O O . PRO A 1 90 ? 31.123 23.529 39.597 1.00 22.94 96 PRO A O 1
ATOM 697 N N . VAL A 1 91 ? 30.215 22.645 41.470 1.00 22.43 97 VAL A N 1
ATOM 698 C CA . VAL A 1 91 ? 30.820 21.321 41.303 1.00 22.49 97 VAL A CA 1
ATOM 699 C C . VAL A 1 91 ? 30.434 20.658 39.970 1.00 20.89 97 VAL A C 1
ATOM 700 O O . VAL A 1 91 ? 31.296 20.189 39.214 1.00 20.52 97 VAL A O 1
ATOM 704 N N . HIS A 1 92 ? 29.143 20.667 39.665 1.00 17.20 98 HIS A N 1
ATOM 705 C CA . HIS A 1 92 ? 28.639 20.095 38.426 1.00 18.05 98 HIS A CA 1
ATOM 706 C C . HIS A 1 92 ? 29.422 20.572 37.199 1.00 16.52 98 HIS A C 1
ATOM 707 O O . HIS A 1 92 ? 29.849 19.781 36.356 1.00 16.90 98 HIS A O 1
ATOM 714 N N . LYS A 1 93 ? 29.611 21.878 37.101 1.00 15.43 99 LYS A N 1
ATOM 715 C CA . LYS A 1 93 ? 30.236 22.464 35.923 1.00 17.33 99 LYS A CA 1
ATOM 716 C C . LYS A 1 93 ? 31.682 21.999 35.735 1.00 17.60 99 LYS A C 1
ATOM 717 O O . LYS A 1 93 ? 32.124 21.735 34.606 1.00 19.01 99 LYS A O 1
ATOM 723 N N . LYS A 1 94 ? 32.416 21.887 36.839 1.00 17.85 100 LYS A N 1
ATOM 724 C CA . LYS A 1 94 ? 33.808 21.440 36.773 1.00 17.82 100 LYS A CA 1
ATOM 725 C C . LYS A 1 94 ? 33.922 19.987 36.321 1.00 17.98 100 LYS A C 1
ATOM 726 O O . LYS A 1 94 ? 34.853 19.637 35.598 1.00 21.32 100 LYS A O 1
ATOM 732 N N . TYR A 1 95 ? 32.998 19.138 36.767 1.00 18.00 101 TYR A N 1
ATOM 733 C CA . TYR A 1 95 ? 33.065 17.729 36.415 1.00 19.63 101 TYR A CA 1
ATOM 734 C C . TYR A 1 95 ? 32.628 17.518 34.973 1.00 17.98 101 TYR A C 1
ATOM 735 O O . TYR A 1 95 ? 33.237 16.732 34.244 1.00 19.32 101 TYR A O 1
ATOM 744 N N . ARG A 1 96 ? 31.589 18.224 34.547 1.00 17.23 102 ARG A N 1
ATOM 745 C CA . ARG A 1 96 ? 31.117 18.068 33.178 1.00 16.48 102 ARG A CA 1
ATOM 746 C C . ARG A 1 96 ? 32.189 18.523 32.194 1.00 18.52 102 ARG A C 1
ATOM 747 O O . ARG A 1 96 ? 32.358 17.900 31.147 1.00 18.49 102 ARG A O 1
ATOM 755 N N . GLN A 1 97 ? 32.936 19.573 32.547 1.00 19.46 103 GLN A N 1
ATOM 756 C CA . GLN A 1 97 ? 34.023 20.054 31.688 1.00 20.54 103 GLN A CA 1
ATOM 757 C C . GLN A 1 97 ? 35.054 18.967 31.349 1.00 21.82 103 GLN A C 1
ATOM 758 O O . GLN A 1 97 ? 35.649 18.981 30.263 1.00 23.13 103 GLN A O 1
ATOM 764 N N . LEU A 1 98 ? 35.263 18.026 32.266 1.00 20.32 104 LEU A N 1
ATOM 765 C CA . LEU A 1 98 ? 36.258 16.972 32.060 1.00 20.45 104 LEU A CA 1
ATOM 766 C C . LEU A 1 98 ? 35.904 16.023 30.916 1.00 20.74 104 LEU A C 1
ATOM 767 O O . LEU A 1 98 ? 36.793 15.406 30.325 1.00 21.96 104 LEU A O 1
ATOM 772 N N . VAL A 1 99 ? 34.617 15.890 30.617 1.00 18.58 105 VAL A N 1
ATOM 773 C CA . VAL A 1 99 ? 34.176 14.921 29.614 1.00 18.99 105 VAL A CA 1
ATOM 774 C C . VAL A 1 99 ? 33.410 15.556 28.462 1.00 20.57 105 VAL A C 1
ATOM 775 O O . VAL A 1 99 ? 32.833 14.847 27.635 1.00 19.95 105 VAL A O 1
ATOM 779 N N . ALA A 1 100 ? 33.422 16.883 28.382 1.00 17.98 106 ALA A N 1
ATOM 780 C CA . ALA A 1 100 ? 32.743 17.552 27.275 1.00 19.57 106 ALA A CA 1
ATOM 781 C C . ALA A 1 100 ? 33.335 17.138 25.928 1.00 20.33 106 ALA A C 1
ATOM 782 O O . ALA A 1 100 ? 32.600 16.860 24.983 1.00 24.52 106 ALA A O 1
ATOM 784 N N . LYS A 1 101 ? 34.660 17.099 25.847 1.00 21.14 107 LYS A N 1
ATOM 785 C CA . LYS A 1 101 ? 35.316 16.807 24.578 1.00 24.37 107 LYS A CA 1
ATOM 786 C C . LYS A 1 101 ? 34.991 15.402 24.017 1.00 20.92 107 LYS A C 1
ATOM 787 O O . LYS A 1 101 ? 34.633 15.282 22.836 1.00 20.45 107 LYS A O 1
ATOM 793 N N . PRO A 1 102 ? 35.084 14.339 24.839 1.00 20.65 108 PRO A N 1
ATOM 794 C CA . PRO A 1 102 ? 34.751 13.051 24.204 1.00 19.65 108 PRO A CA 1
ATOM 795 C C . PRO A 1 102 ? 33.279 12.881 23.787 1.00 19.88 108 PRO A C 1
ATOM 796 O O . PRO A 1 102 ? 32.968 11.946 23.039 1.00 20.06 108 PRO A O 1
ATOM 800 N N . PHE A 1 103 ? 32.392 13.761 24.244 1.00 18.12 109 PHE A N 1
ATOM 801 C CA . PHE A 1 103 ? 30.996 13.685 23.835 1.00 17.90 109 PHE A CA 1
ATOM 802 C C . PHE A 1 103 ? 30.639 14.716 22.789 1.00 17.31 109 PHE A C 1
ATOM 803 O O . PHE A 1 103 ? 29.482 14.832 22.394 1.00 18.42 109 PHE A O 1
ATOM 811 N N . SER A 1 104 ? 31.646 15.436 22.312 1.00 17.82 110 SER A N 1
ATOM 812 C CA . SER A 1 104 ? 31.425 16.411 21.253 1.00 18.76 110 SER A CA 1
ATOM 813 C C . SER A 1 104 ? 30.986 15.704 19.974 1.00 18.46 110 SER A C 1
ATOM 814 O O . SER A 1 104 ? 31.263 14.509 19.795 1.00 20.79 110 SER A O 1
ATOM 817 N N . PRO A 1 105 ? 30.280 16.422 19.088 1.00 18.79 111 PRO A N 1
ATOM 818 C CA . PRO A 1 105 ? 29.852 15.788 17.834 1.00 20.44 111 PRO A CA 1
ATOM 819 C C . PRO A 1 105 ? 30.999 15.152 17.045 1.00 22.98 111 PRO A C 1
ATOM 820 O O . PRO A 1 105 ? 30.818 14.041 16.554 1.00 24.89 111 PRO A O 1
ATOM 824 N N . GLU A 1 106 ? 32.157 15.801 16.961 1.00 23.37 112 GLU A N 1
ATOM 825 C CA . GLU A 1 106 ? 33.291 15.231 16.232 1.00 29.36 112 GLU A CA 1
ATOM 826 C C . GLU A 1 106 ? 33.783 13.927 16.868 1.00 29.54 112 GLU A C 1
ATOM 827 O O . GLU A 1 106 ? 34.093 12.956 16.169 1.00 32.37 112 GLU A O 1
ATOM 833 N N . ALA A 1 107 ? 33.860 13.903 18.196 1.00 24.60 113 ALA A N 1
ATOM 834 C CA . ALA A 1 107 ? 34.382 12.735 18.888 1.00 23.11 113 ALA A CA 1
ATOM 835 C C . ALA A 1 107 ? 33.423 11.559 18.769 1.00 27.03 113 ALA A C 1
ATOM 836 O O . ALA A 1 107 ? 33.856 10.424 18.567 1.00 29.55 113 ALA A O 1
ATOM 838 N N . THR A 1 108 ? 32.122 11.823 18.865 1.00 22.63 114 THR A N 1
ATOM 839 C CA . THR A 1 108 ? 31.147 10.732 18.851 1.00 23.65 114 THR A CA 1
ATOM 840 C C . THR A 1 108 ? 30.849 10.263 17.430 1.00 26.17 114 THR A C 1
ATOM 841 O O . THR A 1 108 ? 30.500 9.099 17.209 1.00 25.95 114 THR A O 1
ATOM 845 N N . ASP A 1 109 ? 31.023 11.158 16.462 1.00 24.80 115 ASP A N 1
ATOM 846 C CA . ASP A 1 109 ? 30.902 10.777 15.048 1.00 25.75 115 ASP A CA 1
ATOM 847 C C . ASP A 1 109 ? 31.934 9.708 14.653 1.00 26.91 115 ASP A C 1
ATOM 848 O O . ASP A 1 109 ? 31.760 8.986 13.655 1.00 26.07 115 ASP A O 1
ATOM 853 N N . LEU A 1 110 ? 33.029 9.628 15.406 1.00 26.44 116 LEU A N 1
ATOM 854 C CA . LEU A 1 110 ? 34.065 8.626 15.124 1.00 26.95 116 LEU A CA 1
ATOM 855 C C . LEU A 1 110 ? 33.567 7.194 15.205 1.00 26.78 116 LEU A C 1
ATOM 856 O O . LEU A 1 110 ? 34.177 6.297 14.622 1.00 31.17 116 LEU A O 1
ATOM 861 N N . PHE A 1 111 ? 32.449 6.984 15.892 1.00 25.50 117 PHE A N 1
ATOM 862 C CA . PHE A 1 111 ? 31.912 5.636 16.083 1.00 24.36 117 PHE A CA 1
ATOM 863 C C . PHE A 1 111 ? 30.823 5.216 15.092 1.00 23.25 117 PHE A C 1
ATOM 864 O O . PHE A 1 111 ? 30.258 4.119 15.217 1.00 22.48 117 PHE A O 1
ATOM 872 N N . THR A 1 112 ? 30.511 6.085 14.137 1.00 24.76 118 THR A N 1
ATOM 873 C CA . THR A 1 112 ? 29.412 5.840 13.210 1.00 24.14 118 THR A CA 1
ATOM 874 C C . THR A 1 112 ? 29.554 4.483 12.504 1.00 20.83 118 THR A C 1
ATOM 875 O O . THR A 1 112 ? 28.629 3.682 12.489 1.00 22.43 118 THR A O 1
ATOM 879 N N . GLU A 1 113 ? 30.718 4.200 11.940 1.00 24.71 119 GLU A N 1
ATOM 880 C CA . GLU A 1 113 ? 30.830 2.961 11.171 1.00 25.62 119 GLU A CA 1
ATOM 881 C C . GLU A 1 113 ? 30.924 1.718 12.086 1.00 23.66 119 GLU A C 1
ATOM 882 O O . GLU A 1 113 ? 30.454 0.635 11.730 1.00 25.41 119 GLU A O 1
ATOM 888 N N . GLN A 1 114 ? 31.472 1.887 13.284 1.00 24.87 120 GLN A N 1
ATOM 889 C CA . GLN A 1 114 ? 31.490 0.811 14.262 1.00 22.81 120 GLN A CA 1
ATOM 890 C C . GLN A 1 114 ? 30.077 0.417 14.688 1.00 22.73 120 GLN A C 1
ATOM 891 O O . GLN A 1 114 ? 29.772 -0.771 14.813 1.00 24.03 120 GLN A O 1
ATOM 897 N N . LEU A 1 115 ? 29.199 1.402 14.858 1.00 21.24 121 LEU A N 1
ATOM 898 C CA . LEU A 1 115 ? 27.805 1.105 15.179 1.00 20.43 121 LEU A CA 1
ATOM 899 C C . LEU A 1 115 ? 27.141 0.417 14.008 1.00 16.97 121 LEU A C 1
ATOM 900 O O . LEU A 1 115 ? 26.294 -0.466 14.184 1.00 21.07 121 LEU A O 1
ATOM 905 N N . ARG A 1 116 ? 27.524 0.836 12.808 1.00 21.26 122 ARG A N 1
ATOM 906 C CA . ARG A 1 116 ? 26.925 0.290 11.604 1.00 23.13 122 ARG A CA 1
ATOM 907 C C . ARG A 1 116 ? 27.314 -1.171 11.453 1.00 22.53 122 ARG A C 1
ATOM 908 O O . ARG A 1 116 ? 26.470 -2.016 11.179 1.00 23.52 122 ARG A O 1
ATOM 916 N N . GLN A 1 117 ? 28.590 -1.465 11.666 1.00 22.89 123 GLN A N 1
ATOM 917 C CA . GLN A 1 117 ? 29.074 -2.841 11.618 1.00 21.94 123 GLN A CA 1
ATOM 918 C C . GLN A 1 117 ? 28.454 -3.693 12.736 1.00 24.56 123 GLN A C 1
ATOM 919 O O . GLN A 1 117 ? 28.043 -4.828 12.491 1.00 23.56 123 GLN A O 1
ATOM 925 N N . SER A 1 118 ? 28.382 -3.152 13.952 1.00 22.56 124 SER A N 1
ATOM 926 C CA . SER A 1 118 ? 27.786 -3.878 15.084 1.00 22.73 124 SER A CA 1
ATOM 927 C C . SER A 1 118 ? 26.317 -4.200 14.834 1.00 22.15 124 SER A C 1
ATOM 928 O O . SER A 1 118 ? 25.888 -5.324 15.073 1.00 21.92 124 SER A O 1
ATOM 931 N N . THR A 1 119 ? 25.548 -3.231 14.346 1.00 22.71 125 THR A N 1
ATOM 932 C CA . THR A 1 119 ? 24.140 -3.471 14.056 1.00 22.25 125 THR A CA 1
ATOM 933 C C . THR A 1 119 ? 23.979 -4.608 13.046 1.00 20.65 125 THR A C 1
ATOM 934 O O . THR A 1 119 ? 23.156 -5.511 13.220 1.00 23.94 125 THR A O 1
ATOM 938 N N . ASN A 1 120 ? 24.787 -4.580 11.999 1.00 23.16 126 ASN A N 1
ATOM 939 C CA . ASN A 1 120 ? 24.700 -5.632 11.004 1.00 23.39 126 ASN A CA 1
ATOM 940 C C . ASN A 1 120 ? 25.148 -7.009 11.520 1.00 23.89 126 ASN A C 1
ATOM 941 O O . ASN A 1 120 ? 24.542 -8.022 11.177 1.00 26.02 126 ASN A O 1
ATOM 946 N N . ASP A 1 121 ? 26.169 -7.034 12.371 1.00 24.93 127 ASP A N 1
ATOM 947 C CA . ASP A 1 121 ? 26.648 -8.283 12.970 1.00 21.78 127 ASP A CA 1
ATOM 948 C C . ASP A 1 121 ? 25.611 -8.888 13.903 1.00 25.92 127 ASP A C 1
ATOM 949 O O . ASP A 1 121 ? 25.421 -10.106 13.947 1.00 28.26 127 ASP A O 1
ATOM 954 N N . LEU A 1 122 ? 24.949 -8.023 14.656 1.00 22.64 128 LEU A N 1
ATOM 955 C CA . LEU A 1 122 ? 23.859 -8.455 15.514 1.00 25.08 128 LEU A CA 1
ATOM 956 C C . LEU A 1 122 ? 22.680 -8.967 14.685 1.00 23.51 128 LEU A C 1
ATOM 957 O O . LEU A 1 122 ? 22.125 -10.028 14.976 1.00 24.90 128 LEU A O 1
ATOM 962 N N . ILE A 1 123 ? 22.288 -8.220 13.655 1.00 23.49 129 ILE A N 1
ATOM 963 C CA . ILE A 1 123 ? 21.224 -8.689 12.775 1.00 24.42 129 ILE A CA 1
ATOM 964 C C . ILE A 1 123 ? 21.581 -10.048 12.159 1.00 25.41 129 ILE A C 1
ATOM 965 O O . ILE A 1 123 ? 20.733 -10.941 12.091 1.00 27.03 129 ILE A O 1
ATOM 970 N N . ASP A 1 124 ? 22.840 -10.215 11.757 1.00 25.68 130 ASP A N 1
ATOM 971 C CA . ASP A 1 124 ? 23.311 -11.508 11.225 1.00 29.21 130 ASP A CA 1
ATOM 972 C C . ASP A 1 124 ? 22.980 -12.716 12.111 1.00 31.57 130 ASP A C 1
ATOM 973 O O . ASP A 1 124 ? 22.757 -13.822 11.615 1.00 32.08 130 ASP A O 1
ATOM 978 N N . ALA A 1 125 ? 22.962 -12.505 13.423 1.00 31.62 131 ALA A N 1
ATOM 979 C CA . ALA A 1 125 ? 22.756 -13.597 14.377 1.00 31.91 131 ALA A CA 1
ATOM 980 C C . ALA A 1 125 ? 21.369 -14.258 14.335 1.00 31.73 131 ALA A C 1
ATOM 981 O O . ALA A 1 125 ? 21.216 -15.380 14.821 1.00 32.62 131 ALA A O 1
ATOM 983 N N . ARG A 1 126 ? 20.358 -13.571 13.802 1.00 29.80 132 ARG A N 1
ATOM 984 C CA . ARG A 1 126 ? 18.987 -14.114 13.826 1.00 27.65 132 ARG A CA 1
ATOM 985 C C . ARG A 1 126 ? 18.207 -13.976 12.522 1.00 27.83 132 ARG A C 1
ATOM 986 O O . ARG A 1 126 ? 17.072 -14.442 12.427 1.00 29.79 132 ARG A O 1
ATOM 994 N N . ILE A 1 127 ? 18.811 -13.350 11.521 1.00 26.31 133 ILE A N 1
ATOM 995 C CA . ILE A 1 127 ? 18.095 -13.053 10.291 1.00 27.20 133 ILE A CA 1
ATOM 996 C C . ILE A 1 127 ? 17.681 -14.321 9.544 1.00 28.87 133 ILE A C 1
ATOM 997 O O . ILE A 1 127 ? 16.679 -14.308 8.824 1.00 29.91 133 ILE A O 1
ATOM 1002 N N . GLU A 1 128 ? 18.418 -15.415 9.752 1.00 29.54 134 GLU A N 1
ATOM 1003 C CA . GLU A 1 128 ? 18.119 -16.703 9.127 1.00 28.99 134 GLU A CA 1
ATOM 1004 C C . GLU A 1 128 ? 16.986 -17.426 9.836 1.00 31.29 134 GLU A C 1
ATOM 1005 O O . GLU A 1 128 ? 16.419 -18.375 9.299 1.00 33.99 134 GLU A O 1
ATOM 1011 N N . LEU A 1 129 ? 16.655 -16.969 11.040 1.00 26.26 135 LEU A N 1
ATOM 1012 C CA . LEU A 1 129 ? 15.674 -17.662 11.875 1.00 28.51 135 LEU A CA 1
ATOM 1013 C C . LEU A 1 129 ? 14.261 -17.142 11.668 1.00 25.01 135 LEU A C 1
ATOM 1014 O O . LEU A 1 129 ? 13.292 -17.852 11.928 1.00 30.91 135 LEU A O 1
ATOM 1019 N N . GLY A 1 130 ? 14.137 -15.897 11.215 1.00 26.34 136 GLY A N 1
ATOM 1020 C CA . GLY A 1 130 ? 12.829 -15.341 10.914 1.00 26.40 136 GLY A CA 1
ATOM 1021 C C . GLY A 1 130 ? 12.078 -14.875 12.149 1.00 25.96 136 GLY A C 1
ATOM 1022 O O . GLY A 1 130 ? 10.899 -14.540 12.075 1.00 27.95 136 GLY A O 1
ATOM 1023 N N . GLU A 1 131 ? 12.759 -14.869 13.291 1.00 26.87 137 GLU A N 1
ATOM 1024 C CA . GLU A 1 131 ? 12.158 -14.391 14.526 1.00 27.41 137 GLU A CA 1
ATOM 1025 C C . GLU A 1 131 ? 13.204 -13.949 15.532 1.00 23.80 137 GLU A C 1
ATOM 1026 O O . GLU A 1 131 ? 14.344 -14.416 15.517 1.00 26.15 137 GLU A O 1
ATOM 1032 N N . GLY A 1 132 ? 12.808 -13.044 16.416 1.00 22.92 138 GLY A N 1
ATOM 1033 C CA . GLY A 1 132 ? 13.703 -12.585 17.454 1.00 22.81 138 GLY A CA 1
ATOM 1034 C C . GLY A 1 132 ? 13.029 -11.511 18.263 1.00 21.72 138 GLY A C 1
ATOM 1035 O O . GLY A 1 132 ? 12.028 -10.937 17.839 1.00 22.41 138 GLY A O 1
ATOM 1036 N N . ASP A 1 133 ? 13.576 -11.262 19.442 1.00 22.08 139 ASP A N 1
ATOM 1037 C CA . ASP A 1 133 ? 13.132 -10.188 20.306 1.00 21.27 139 ASP A CA 1
ATOM 1038 C C . ASP A 1 133 ? 13.989 -8.980 19.984 1.00 20.98 139 ASP A C 1
ATOM 1039 O O . ASP A 1 133 ? 15.165 -8.946 20.333 1.00 22.29 139 ASP A O 1
ATOM 1044 N N . ALA A 1 134 ? 13.411 -7.989 19.322 1.00 21.38 140 ALA A N 1
ATOM 1045 C CA . ALA A 1 134 ? 14.186 -6.838 18.876 1.00 20.44 140 ALA A CA 1
ATOM 1046 C C . ALA A 1 134 ? 14.843 -6.089 20.036 1.00 21.62 140 ALA A C 1
ATOM 1047 O O . ALA A 1 134 ? 15.896 -5.476 19.868 1.00 22.42 140 ALA A O 1
ATOM 1049 N N . ALA A 1 135 ? 14.236 -6.152 21.219 1.00 20.63 141 ALA A N 1
ATOM 1050 C CA . ALA A 1 135 ? 14.828 -5.504 22.385 1.00 21.07 141 ALA A CA 1
ATOM 1051 C C . ALA A 1 135 ? 16.091 -6.234 22.833 1.00 21.04 141 ALA A C 1
ATOM 1052 O O . ALA A 1 135 ? 17.164 -5.639 22.920 1.00 26.15 141 ALA A O 1
ATOM 1054 N N . THR A 1 136 ? 15.976 -7.529 23.112 1.00 21.57 142 THR A N 1
ATOM 1055 C CA . THR A 1 136 ? 17.096 -8.243 23.700 1.00 23.89 142 THR A CA 1
ATOM 1056 C C . THR A 1 136 ? 18.191 -8.525 22.665 1.00 22.87 142 THR A C 1
ATOM 1057 O O . THR A 1 136 ? 19.386 -8.545 22.985 1.00 26.50 142 THR A O 1
ATOM 1061 N N . TRP A 1 137 ? 17.768 -8.715 21.420 1.00 22.51 143 TRP A N 1
ATOM 1062 C CA . TRP A 1 137 ? 18.671 -9.050 20.327 1.00 23.91 143 TRP A CA 1
ATOM 1063 C C . TRP A 1 137 ? 19.415 -7.818 19.774 1.00 24.17 143 TRP A C 1
ATOM 1064 O O . TRP A 1 137 ? 20.630 -7.872 19.550 1.00 26.60 143 TRP A O 1
ATOM 1075 N N . LEU A 1 138 ? 18.709 -6.699 19.623 1.00 22.71 144 LEU A N 1
ATOM 1076 C CA . LEU A 1 138 ? 19.264 -5.501 18.974 1.00 21.13 144 LEU A CA 1
ATOM 1077 C C . LEU A 1 138 ? 19.332 -4.242 19.848 1.00 20.78 144 LEU A C 1
ATOM 1078 O O . LEU A 1 138 ? 20.406 -3.663 20.053 1.00 22.19 144 LEU A O 1
ATOM 1083 N N . ALA A 1 139 ? 18.186 -3.808 20.352 1.00 18.37 145 ALA A N 1
ATOM 1084 C CA . ALA A 1 139 ? 18.132 -2.540 21.077 1.00 17.03 145 ALA A CA 1
ATOM 1085 C C . ALA A 1 139 ? 18.993 -2.551 22.342 1.00 18.50 145 ALA A C 1
ATOM 1086 O O . ALA A 1 139 ? 19.564 -1.528 22.701 1.00 19.22 145 ALA A O 1
ATOM 1088 N N . ASN A 1 140 ? 19.066 -3.687 23.035 1.00 18.49 146 ASN A N 1
ATOM 1089 C CA . ASN A 1 140 ? 19.908 -3.782 24.222 1.00 19.48 146 ASN A CA 1
ATOM 1090 C C . ASN A 1 140 ? 21.375 -3.823 23.848 1.00 17.42 146 ASN A C 1
ATOM 1091 O O . ASN A 1 140 ? 22.229 -3.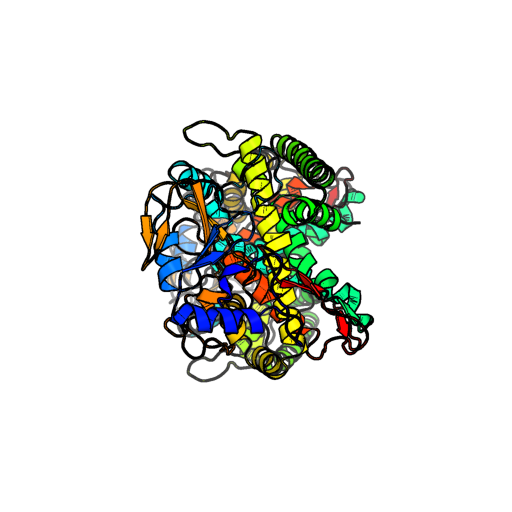268 24.548 1.00 20.29 146 ASN A O 1
ATOM 1096 N N . GLU A 1 141 ? 21.673 -4.486 22.736 1.00 18.92 147 GLU A N 1
ATOM 1097 C CA . GLU A 1 141 ? 23.056 -4.840 22.444 1.00 19.69 147 GLU A CA 1
ATOM 1098 C C . GLU A 1 141 ? 23.828 -3.741 21.725 1.00 19.47 147 GLU A C 1
ATOM 1099 O O . GLU A 1 141 ? 25.020 -3.570 21.970 1.00 23.04 147 GLU A O 1
ATOM 1105 N N . ILE A 1 142 ? 23.161 -2.974 20.872 1.00 19.14 148 ILE A N 1
ATOM 1106 C CA . ILE A 1 142 ? 23.862 -1.899 20.177 1.00 18.67 148 ILE A CA 1
ATOM 1107 C C . ILE A 1 142 ? 24.457 -0.861 21.162 1.00 21.03 148 ILE A C 1
ATOM 1108 O O . ILE A 1 142 ? 25.674 -0.619 21.129 1.00 20.80 148 ILE A O 1
ATOM 1113 N N . PRO A 1 143 ? 23.641 -0.294 22.080 1.00 20.92 149 PRO A N 1
ATOM 1114 C CA . PRO A 1 143 ? 24.243 0.612 23.071 1.00 20.35 149 PRO A CA 1
ATOM 1115 C C . PRO A 1 143 ? 25.128 -0.071 24.106 1.00 21.57 149 PRO A C 1
ATOM 1116 O O . PRO A 1 143 ? 26.071 0.569 24.585 1.00 25.37 149 PRO A O 1
ATOM 1120 N N . ALA A 1 144 ? 24.846 -1.321 24.461 1.00 22.98 150 ALA A N 1
ATOM 1121 C CA . ALA A 1 144 ? 25.664 -1.975 25.482 1.00 24.27 150 ALA A CA 1
ATOM 1122 C C . ALA A 1 144 ? 27.080 -2.153 24.977 1.00 22.24 150 ALA A C 1
ATOM 1123 O O . ALA A 1 144 ? 28.054 -1.994 25.719 1.00 22.96 150 ALA A O 1
ATOM 1125 N N . ARG A 1 145 ? 27.201 -2.466 23.694 1.00 21.48 151 ARG A N 1
ATOM 1126 C CA . ARG A 1 145 ? 28.525 -2.695 23.128 1.00 21.34 151 ARG A CA 1
ATOM 1127 C C . ARG A 1 145 ? 29.290 -1.390 22.958 1.00 21.84 151 ARG A C 1
ATOM 1128 O O . ARG A 1 145 ? 30.481 -1.326 23.258 1.00 25.76 151 ARG A O 1
ATOM 1136 N N . LEU A 1 146 ? 28.593 -0.346 22.527 1.00 22.38 152 LEU A N 1
ATOM 1137 C CA . LEU A 1 146 ? 29.193 0.971 22.365 1.00 24.24 152 LEU A CA 1
ATOM 1138 C C . LEU A 1 146 ? 29.680 1.512 23.699 1.00 23.57 152 LEU A C 1
ATOM 1139 O O . LEU A 1 146 ? 30.787 2.040 23.811 1.00 23.52 152 LEU A O 1
ATOM 1144 N N . THR A 1 147 ? 28.830 1.372 24.711 1.00 20.71 153 THR A N 1
ATOM 1145 C CA . THR A 1 147 ? 29.142 1.839 26.047 1.00 24.85 153 THR A CA 1
ATOM 1146 C C . THR A 1 147 ? 30.351 1.113 26.630 1.00 23.66 153 THR A C 1
ATOM 1147 O O . THR A 1 147 ? 31.200 1.731 27.277 1.00 24.11 153 THR A O 1
ATOM 1151 N N . ALA A 1 148 ? 30.438 -0.194 26.400 1.00 21.06 154 ALA A N 1
ATOM 1152 C CA . ALA A 1 148 ? 31.588 -0.944 26.882 1.00 21.57 154 ALA A CA 1
ATOM 1153 C C . ALA A 1 148 ? 32.844 -0.355 26.248 1.00 24.76 154 ALA A C 1
ATOM 1154 O O . ALA A 1 148 ? 33.861 -0.156 26.916 1.00 26.32 154 ALA A O 1
ATOM 1156 N N . ILE A 1 149 ? 32.752 -0.016 24.967 1.00 24.86 155 ILE A N 1
ATOM 1157 C CA . ILE A 1 149 ? 33.871 0.627 24.285 1.00 25.36 155 ILE A CA 1
ATOM 1158 C C . ILE A 1 149 ? 34.241 2.000 24.862 1.00 25.85 155 ILE A C 1
ATOM 1159 O O . ILE A 1 149 ? 35.418 2.255 25.110 1.00 26.54 155 ILE A O 1
ATOM 1164 N N . LEU A 1 150 ? 33.254 2.865 25.096 1.00 26.43 156 LEU A N 1
ATOM 1165 C CA . LEU A 1 150 ? 33.488 4.164 25.740 1.00 26.74 156 LEU A CA 1
ATOM 1166 C C . LEU A 1 150 ? 34.185 4.039 27.086 1.00 23.95 156 LEU A C 1
ATOM 1167 O O . LEU A 1 150 ? 34.956 4.922 27.483 1.00 23.75 156 LEU A O 1
ATOM 1172 N N . LEU A 1 151 ? 33.877 2.966 27.808 1.00 19.69 157 LEU A N 1
ATOM 1173 C CA . LEU A 1 151 ? 34.371 2.800 29.176 1.00 21.07 157 LEU A CA 1
ATOM 1174 C C . LEU A 1 151 ? 35.590 1.892 29.248 1.00 19.82 157 LEU A C 1
ATOM 1175 O O . LEU A 1 151 ? 36.158 1.710 30.325 1.00 21.40 157 LEU A O 1
ATOM 1180 N N . GLY A 1 152 ? 35.972 1.302 28.115 1.00 21.39 158 GLY A N 1
ATOM 1181 C CA . GLY A 1 152 ? 37.122 0.412 28.081 1.00 21.49 158 GLY A CA 1
ATOM 1182 C C . GLY A 1 152 ? 36.857 -0.923 28.759 1.00 23.04 158 GLY A C 1
ATOM 1183 O O . GLY A 1 152 ? 37.735 -1.482 29.419 1.00 24.50 158 GLY A O 1
ATOM 1184 N N . LEU A 1 153 ? 35.640 -1.430 28.581 1.00 23.95 159 LEU A N 1
ATOM 1185 C CA . LEU A 1 153 ? 35.202 -2.717 29.116 1.00 21.03 159 LEU A CA 1
ATOM 1186 C C . LEU A 1 153 ? 35.067 -3.726 27.972 1.00 23.71 159 LEU A C 1
ATOM 1187 O O . LEU A 1 153 ? 34.849 -3.334 26.828 1.00 25.41 159 LEU A O 1
ATOM 1192 N N . PRO A 1 154 ? 35.128 -5.026 28.279 1.00 25.34 160 PRO A N 1
ATOM 1193 C CA . PRO A 1 154 ? 34.850 -6.033 27.240 1.00 26.49 160 PRO A CA 1
ATOM 1194 C C . PRO A 1 154 ? 33.400 -5.984 26.728 1.00 25.89 160 PRO A C 1
ATOM 1195 O O . PRO A 1 154 ? 32.486 -6.103 27.530 1.00 27.34 160 PRO A O 1
ATOM 1199 N N . PRO A 1 155 ? 33.199 -5.856 25.403 1.00 27.57 161 PRO A N 1
ATOM 1200 C CA . PRO A 1 155 ? 31.861 -5.669 24.828 1.00 27.88 161 PRO A CA 1
ATOM 1201 C C . PRO A 1 155 ? 30.993 -6.918 24.901 1.00 27.93 161 PRO A C 1
ATOM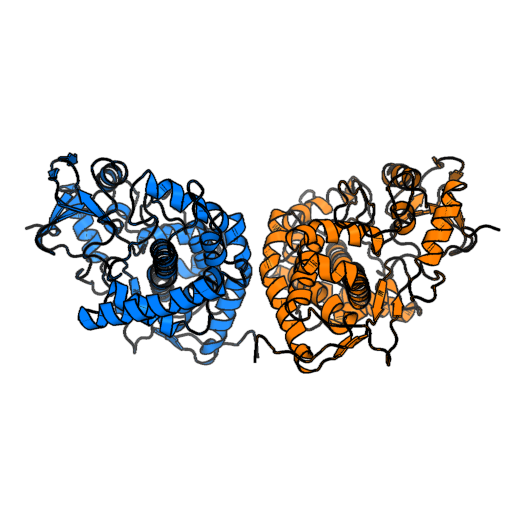 1202 O O . PRO A 1 155 ? 29.772 -6.820 24.768 1.00 28.65 161 PRO A O 1
ATOM 1206 N N . GLU A 1 156 ? 31.609 -8.076 25.114 1.00 29.96 162 GLU A N 1
ATOM 1207 C CA . GLU A 1 156 ? 30.859 -9.331 25.149 1.00 31.20 162 GLU A CA 1
ATOM 1208 C C . GLU A 1 156 ? 30.249 -9.647 26.509 1.00 32.87 162 GLU A C 1
ATOM 1209 O O . GLU A 1 156 ? 29.558 -10.660 26.663 1.00 35.53 162 GLU A O 1
ATOM 1215 N N . ASP A 1 157 ? 30.475 -8.774 27.482 1.00 27.60 163 ASP A N 1
ATOM 1216 C CA . ASP A 1 157 ? 29.960 -9.002 28.827 1.00 28.85 163 ASP A CA 1
ATOM 1217 C C . ASP A 1 157 ? 28.680 -8.228 29.139 1.00 26.22 163 ASP A C 1
ATOM 1218 O O . ASP A 1 157 ? 28.423 -7.896 30.304 1.00 25.38 163 ASP A O 1
ATOM 1223 N N . GLY A 1 158 ? 27.851 -8.005 28.121 1.00 25.86 164 GLY A N 1
ATOM 1224 C CA . GLY A 1 158 ? 26.654 -7.198 28.280 1.00 25.96 164 GLY A CA 1
ATOM 1225 C C . GLY A 1 158 ? 25.684 -7.691 29.335 1.00 25.82 164 GLY A C 1
ATOM 1226 O O . GLY A 1 158 ? 25.060 -6.892 30.030 1.00 23.50 164 GLY A O 1
ATOM 1227 N N . ASP A 1 159 ? 25.553 -9.003 29.484 1.00 24.61 165 ASP A N 1
ATOM 1228 C CA . ASP A 1 159 ? 24.628 -9.500 30.489 1.00 25.18 165 ASP A CA 1
ATOM 1229 C C . ASP A 1 159 ? 25.093 -9.153 31.900 1.00 21.51 165 ASP A C 1
ATOM 1230 O O . ASP A 1 159 ? 24.263 -8.911 32.777 1.00 22.98 165 ASP A O 1
ATOM 1235 N N . THR A 1 160 ? 26.408 -9.089 32.112 1.00 20.50 166 THR A N 1
ATOM 1236 C CA . THR A 1 160 ? 26.937 -8.655 33.403 1.00 19.89 166 THR A CA 1
ATOM 1237 C C . THR A 1 160 ? 26.569 -7.186 33.654 1.00 19.60 166 THR A C 1
ATOM 1238 O O . THR A 1 160 ? 26.095 -6.824 34.741 1.00 19.23 166 THR A O 1
ATOM 1242 N N . TYR A 1 161 ? 26.762 -6.344 32.643 1.00 19.46 167 TYR A N 1
ATOM 1243 C CA . TYR A 1 161 ? 26.463 -4.922 32.806 1.00 18.69 167 TYR A CA 1
ATOM 1244 C C . TYR A 1 161 ? 24.965 -4.692 32.985 1.00 18.25 167 TYR A C 1
ATOM 1245 O O . TYR A 1 161 ? 24.560 -3.837 33.780 1.00 18.46 167 TYR A O 1
ATOM 1254 N N . ARG A 1 162 ? 24.146 -5.449 32.257 1.00 18.00 168 ARG A N 1
ATOM 1255 C CA . ARG A 1 162 ? 22.698 -5.334 32.411 1.00 18.79 168 ARG A CA 1
ATOM 1256 C C . ARG A 1 162 ? 22.242 -5.773 33.799 1.00 18.34 168 ARG A C 1
ATOM 1257 O O . ARG A 1 162 ? 21.291 -5.212 34.343 1.00 18.09 168 ARG A O 1
ATOM 1265 N N . ARG A 1 163 ? 22.916 -6.763 34.375 1.00 17.88 169 ARG A N 1
ATOM 1266 C CA . ARG A 1 163 ? 22.578 -7.208 35.727 1.00 18.55 169 ARG A CA 1
ATOM 1267 C C . ARG A 1 163 ? 22.850 -6.079 36.725 1.00 16.06 169 ARG A C 1
ATOM 1268 O O . ARG A 1 163 ? 22.028 -5.814 37.609 1.00 17.05 169 ARG A O 1
ATOM 1276 N N . TRP A 1 164 ? 23.977 -5.389 36.569 1.00 16.27 170 TRP A N 1
ATOM 1277 C CA . TRP A 1 164 ? 24.264 -4.224 37.417 1.00 14.75 170 TRP A CA 1
ATOM 1278 C C . TRP A 1 164 ? 23.193 -3.130 37.290 1.00 13.81 170 TRP A C 1
ATOM 1279 O O . TRP A 1 164 ? 22.686 -2.619 38.288 1.00 16.65 170 TRP A O 1
ATOM 1290 N N . VAL A 1 165 ? 22.854 -2.769 36.057 1.00 16.03 171 VAL A N 1
ATOM 1291 C CA . VAL A 1 165 ? 21.879 -1.718 35.835 1.00 15.24 171 VAL A CA 1
ATOM 1292 C C . VAL A 1 165 ? 20.489 -2.078 36.381 1.00 14.77 171 VAL A C 1
ATOM 1293 O O . VAL A 1 165 ? 19.787 -1.216 36.917 1.00 16.74 171 VAL A O 1
ATOM 1297 N N . TRP A 1 166 ? 20.100 -3.344 36.268 1.00 14.67 172 TRP A N 1
ATOM 1298 C CA . TRP A 1 166 ? 18.833 -3.811 36.819 1.00 16.42 172 TRP A CA 1
ATOM 1299 C C . TRP A 1 166 ? 18.806 -3.649 38.337 1.00 17.20 172 TRP A C 1
ATOM 1300 O O . TRP A 1 166 ? 17.782 -3.276 38.916 1.00 16.95 172 TRP A O 1
ATOM 1311 N N . ALA A 1 167 ? 19.937 -3.915 38.977 1.00 16.74 173 ALA A N 1
ATOM 1312 C CA . ALA A 1 167 ? 20.042 -3.718 40.416 1.00 18.10 173 ALA A CA 1
ATOM 1313 C C . ALA A 1 167 ? 19.916 -2.250 40.798 1.00 17.38 173 ALA A C 1
ATOM 1314 O O . ALA A 1 167 ? 19.299 -1.917 41.801 1.00 17.60 173 ALA A O 1
ATOM 1316 N N . ILE A 1 168 ? 20.517 -1.372 40.000 1.00 15.30 174 ILE A N 1
ATOM 1317 C CA . ILE A 1 168 ? 20.467 0.058 40.266 1.00 14.38 174 ILE A CA 1
ATOM 1318 C C . ILE A 1 168 ? 19.048 0.610 40.143 1.00 15.75 174 ILE A C 1
ATOM 1319 O O . ILE A 1 168 ? 18.628 1.471 40.938 1.00 15.23 174 ILE A O 1
ATOM 1324 N N . THR A 1 169 ? 18.296 0.099 39.168 1.00 15.97 175 THR A N 1
ATOM 1325 C CA . THR A 1 169 ? 17.042 0.716 38.774 1.00 17.35 175 THR A CA 1
ATOM 1326 C C . THR A 1 169 ? 15.766 -0.038 39.161 1.00 18.63 175 THR A C 1
ATOM 1327 O O . THR A 1 169 ? 14.726 0.607 39.311 1.00 21.06 175 THR A O 1
ATOM 1331 N N . HIS A 1 170 ? 15.812 -1.370 39.313 1.00 19.37 176 HIS A N 1
ATOM 1332 C CA . HIS A 1 170 ? 14.551 -2.131 39.469 1.00 21.89 176 HIS A CA 1
ATOM 1333 C C . HIS A 1 170 ? 14.474 -3.262 40.493 1.00 22.31 176 HIS A C 1
ATOM 1334 O O . HIS A 1 170 ? 13.366 -3.685 40.837 1.00 25.31 176 HIS A O 1
ATOM 1341 N N . VAL A 1 171 ? 15.599 -3.772 40.972 1.00 21.76 177 VAL A N 1
ATOM 1342 C CA . VAL A 1 171 ? 15.546 -4.891 41.916 1.00 21.80 177 VAL A CA 1
ATOM 1343 C C . VAL A 1 171 ? 14.838 -4.414 43.174 1.00 23.69 177 VAL A C 1
ATOM 1344 O O . VAL A 1 171 ? 15.228 -3.406 43.755 1.00 26.28 177 VAL A O 1
ATOM 1348 N N . GLU A 1 172 ? 13.775 -5.108 43.577 1.00 23.90 178 GLU A N 1
ATOM 1349 C CA . GLU A 1 172 ? 12.979 -4.629 44.708 1.00 26.78 178 GLU A CA 1
ATOM 1350 C C . GLU A 1 172 ? 13.603 -4.949 46.061 1.00 25.59 178 GLU A C 1
ATOM 1351 O O . GLU A 1 172 ? 13.478 -4.150 46.986 1.00 29.34 178 GLU A O 1
ATOM 1357 N N . ASN A 1 173 ? 14.253 -6.104 46.200 1.00 23.99 179 ASN A N 1
ATOM 1358 C CA . ASN A 1 173 ? 14.917 -6.417 47.465 1.00 22.91 179 ASN A CA 1
ATOM 1359 C C . ASN A 1 173 ? 16.166 -5.562 47.619 1.00 23.74 179 ASN A C 1
ATOM 1360 O O . ASN A 1 173 ? 17.102 -5.673 46.835 1.00 23.39 179 ASN A O 1
ATOM 1365 N N . PRO A 1 174 ? 16.174 -4.686 48.635 1.00 23.64 180 PRO A N 1
ATOM 1366 C CA . PRO A 1 174 ? 17.249 -3.702 48.770 1.00 24.28 180 PRO A CA 1
ATOM 1367 C C . PRO A 1 174 ? 18.592 -4.330 49.107 1.00 24.42 180 PRO A C 1
ATOM 1368 O O . PRO A 1 174 ? 19.589 -3.801 48.640 1.00 25.51 180 PRO A O 1
ATOM 1372 N N . GLU A 1 175 ? 18.620 -5.425 49.866 1.00 25.16 181 GLU A N 1
ATOM 1373 C CA . GLU A 1 175 ? 19.882 -6.105 50.159 1.00 25.41 181 GLU A CA 1
ATOM 1374 C C . GLU A 1 175 ? 20.506 -6.675 48.899 1.00 24.41 181 GLU A C 1
ATOM 1375 O O . GLU A 1 175 ? 21.722 -6.562 48.699 1.00 24.54 181 GLU A O 1
ATOM 1381 N N . GLU A 1 176 ? 19.677 -7.323 48.081 1.00 22.03 182 GLU A N 1
ATOM 1382 C CA . GLU A 1 176 ? 20.117 -7.874 46.810 1.00 24.33 182 GLU A CA 1
ATOM 1383 C C . GLU A 1 176 ? 20.630 -6.767 45.912 1.00 20.74 182 GLU A C 1
ATOM 1384 O O . GLU A 1 176 ? 21.719 -6.870 45.365 1.00 21.30 182 GLU A O 1
ATOM 1390 N N . GLY A 1 177 ? 19.832 -5.707 45.772 1.00 19.70 183 GLY A N 1
ATOM 1391 C CA . GLY A 1 177 ? 20.201 -4.579 44.932 1.00 19.58 183 GLY A CA 1
ATOM 1392 C C . GLY A 1 177 ? 21.524 -3.965 45.332 1.00 17.43 183 GLY A C 1
ATOM 1393 O O . GLY A 1 177 ? 22.393 -3.744 44.487 1.00 16.22 183 GLY A O 1
ATOM 1394 N N . ALA A 1 178 ? 21.692 -3.711 46.627 1.00 18.09 184 ALA A N 1
ATOM 1395 C CA . ALA A 1 178 ? 22.917 -3.095 47.127 1.00 17.23 184 ALA A CA 1
ATOM 1396 C C . ALA A 1 178 ? 24.129 -3.986 46.889 1.00 16.46 184 ALA A C 1
ATOM 1397 O O . ALA A 1 178 ? 25.210 -3.517 46.556 1.00 16.32 184 ALA A O 1
ATOM 1399 N N . GLU A 1 179 ? 23.944 -5.290 47.017 1.00 17.87 185 GLU A N 1
ATOM 1400 C CA . GLU A 1 179 ? 25.058 -6.203 46.859 1.00 21.61 185 GLU A CA 1
ATOM 1401 C C . GLU A 1 179 ? 25.477 -6.326 45.390 1.00 17.77 185 GLU A C 1
ATOM 1402 O O . GLU A 1 179 ? 26.666 -6.445 45.075 1.00 17.10 185 GLU A O 1
ATOM 1408 N N . ILE A 1 180 ? 24.518 -6.259 44.481 1.00 16.74 186 ILE A N 1
ATOM 1409 C CA . ILE A 1 180 ? 24.869 -6.329 43.072 1.00 17.98 186 ILE A CA 1
ATOM 1410 C C . ILE A 1 180 ? 25.517 -5.015 42.635 1.00 16.16 186 ILE A C 1
ATOM 1411 O O . ILE A 1 180 ? 26.473 -5.033 41.855 1.00 15.62 186 ILE A O 1
ATOM 1416 N N . PHE A 1 181 ? 25.045 -3.876 43.150 1.00 14.72 187 PHE A N 1
ATOM 1417 C CA . PHE A 1 181 ? 25.759 -2.635 42.853 1.00 15.54 187 PHE A CA 1
ATOM 1418 C C . PHE A 1 181 ? 27.198 -2.699 43.383 1.00 14.63 187 PHE A C 1
ATOM 1419 O O . PHE A 1 181 ? 28.129 -2.203 42.742 1.00 15.33 187 PHE A O 1
ATOM 1427 N N . ALA A 1 182 ? 27.394 -3.326 44.541 1.00 13.87 188 ALA A N 1
ATOM 1428 C CA . ALA A 1 182 ? 28.740 -3.513 45.076 1.00 13.76 188 ALA A CA 1
ATOM 1429 C C . ALA A 1 182 ? 29.624 -4.345 44.127 1.00 13.86 188 ALA A C 1
ATOM 1430 O O . ALA A 1 182 ? 30.839 -4.166 44.092 1.00 14.69 188 ALA A O 1
ATOM 1432 N N . GLU A 1 183 ? 29.020 -5.230 43.336 1.00 14.76 189 GLU A N 1
ATOM 1433 C CA . GLU A 1 183 ? 29.794 -5.950 42.316 1.00 15.48 189 GLU A CA 1
ATOM 1434 C C . GLU A 1 183 ? 30.285 -4.999 41.208 1.00 15.48 189 GLU A C 1
ATOM 1435 O O . GLU A 1 183 ? 31.423 -5.105 40.745 1.00 15.99 189 GLU A O 1
ATOM 1441 N N . LEU A 1 184 ? 29.428 -4.072 40.782 1.00 13.97 190 LEU A N 1
ATOM 1442 C CA . LEU A 1 184 ? 29.852 -3.033 39.846 1.00 15.13 190 LEU A CA 1
ATOM 1443 C C . LEU A 1 184 ? 31.055 -2.280 40.412 1.00 14.06 190 LEU A C 1
ATOM 1444 O O . LEU A 1 184 ? 32.044 -2.046 39.708 1.00 14.39 190 LEU A O 1
ATOM 1449 N N . VAL A 1 185 ? 30.960 -1.887 41.684 1.00 13.93 191 VAL A N 1
ATOM 1450 C CA . VAL A 1 185 ? 32.019 -1.104 42.323 1.00 13.58 191 VAL A CA 1
ATOM 1451 C C . VAL A 1 185 ? 33.334 -1.889 42.328 1.00 14.41 191 VAL A C 1
ATOM 1452 O O . VAL A 1 185 ? 34.403 -1.330 42.034 1.00 15.02 191 VAL A O 1
ATOM 1456 N N . ALA A 1 186 ? 33.262 -3.188 42.612 1.00 14.95 192 ALA A N 1
ATOM 1457 C CA . ALA A 1 186 ? 34.466 -4.021 42.626 1.00 14.80 192 ALA A CA 1
ATOM 1458 C C . ALA A 1 186 ? 35.098 -4.071 41.227 1.00 14.11 192 ALA A C 1
ATOM 1459 O O . ALA A 1 186 ? 36.324 -3.924 41.064 1.00 14.79 192 ALA A O 1
ATOM 1461 N N . HIS A 1 187 ? 34.264 -4.242 40.207 1.00 14.32 193 HIS A N 1
ATOM 1462 C CA . HIS A 1 187 ? 34.768 -4.243 38.837 1.00 13.40 193 HIS A CA 1
ATOM 1463 C C . HIS A 1 187 ? 35.326 -2.877 38.418 1.00 14.99 193 HIS A C 1
ATOM 1464 O O . HIS A 1 187 ? 36.339 -2.808 37.707 1.00 15.26 193 HIS A O 1
ATOM 1471 N N . ALA A 1 188 ? 34.664 -1.791 38.826 1.00 13.60 194 ALA A N 1
ATOM 1472 C CA . ALA A 1 188 ? 35.157 -0.449 38.501 1.00 14.11 194 ALA A CA 1
ATOM 1473 C C . ALA A 1 188 ? 36.519 -0.195 39.152 1.00 14.04 194 ALA A C 1
ATOM 1474 O O . ALA A 1 188 ? 37.404 0.382 38.525 1.00 14.96 194 ALA A O 1
ATOM 1476 N N . ARG A 1 189 ? 36.694 -0.634 40.400 1.00 14.88 195 ARG A N 1
ATOM 1477 C CA . ARG A 1 189 ? 37.971 -0.457 41.085 1.00 14.90 195 ARG A CA 1
ATOM 1478 C C . ARG A 1 189 ? 39.115 -1.123 40.334 1.00 15.39 195 ARG A C 1
ATOM 1479 O O . ARG A 1 189 ? 40.207 -0.555 40.195 1.00 18.88 195 ARG A O 1
ATOM 1487 N N . THR A 1 190 ? 38.871 -2.343 39.860 1.00 17.24 196 THR A N 1
ATOM 1488 C CA . THR A 1 190 ? 39.874 -3.087 39.106 1.00 18.47 196 THR A CA 1
ATOM 1489 C C . THR A 1 190 ? 40.209 -2.388 37.787 1.00 16.75 196 THR A C 1
ATOM 1490 O O . THR A 1 190 ? 41.373 -2.285 37.399 1.00 17.52 196 THR A O 1
ATOM 1494 N N . LEU A 1 191 ? 39.181 -1.906 37.104 1.00 16.29 197 LEU A N 1
ATOM 1495 C CA . LEU A 1 191 ? 39.365 -1.179 35.855 1.00 16.73 197 LEU A CA 1
ATOM 1496 C C . LEU A 1 191 ? 40.203 0.076 36.075 1.00 17.66 197 LEU A C 1
ATOM 1497 O O . LEU A 1 191 ? 41.127 0.353 35.317 1.00 17.61 197 LEU A O 1
ATOM 1502 N N . ILE A 1 192 ? 39.852 0.849 37.096 1.00 16.64 198 ILE A N 1
ATOM 1503 C CA . ILE A 1 192 ? 40.566 2.089 37.412 1.00 17.25 198 ILE A CA 1
ATOM 1504 C C . ILE A 1 192 ? 42.051 1.821 37.687 1.00 18.43 198 ILE A C 1
ATOM 1505 O O . ILE A 1 192 ? 42.931 2.500 37.128 1.00 18.98 198 ILE A O 1
ATOM 1510 N N . ALA A 1 193 ? 42.337 0.812 38.508 1.00 19.40 199 ALA A N 1
ATOM 1511 C CA . ALA A 1 193 ? 43.721 0.464 38.810 1.00 20.58 199 ALA A CA 1
ATOM 1512 C C . ALA A 1 193 ? 44.474 0.078 37.539 1.00 20.65 199 ALA A C 1
ATOM 1513 O O . ALA A 1 193 ? 45.633 0.460 37.361 1.00 23.58 199 ALA A O 1
ATOM 1515 N N . GLU A 1 194 ? 43.814 -0.669 36.648 1.00 21.24 200 GLU A N 1
ATOM 1516 C CA . GLU A 1 194 ? 44.465 -1.101 35.410 1.00 23.03 200 GLU A CA 1
ATOM 1517 C C . GLU A 1 194 ? 44.779 0.104 34.531 1.00 21.55 200 GLU A C 1
ATOM 1518 O O . GLU A 1 194 ? 45.865 0.208 33.954 1.00 22.59 200 GLU A O 1
ATOM 1524 N N . ARG A 1 195 ? 43.826 1.024 34.418 1.00 19.00 201 ARG A N 1
ATOM 1525 C CA . ARG A 1 195 ? 44.008 2.161 33.518 1.00 20.89 201 ARG A CA 1
ATOM 1526 C C . ARG A 1 195 ? 45.043 3.127 34.071 1.00 24.40 201 ARG A C 1
ATOM 1527 O O . ARG A 1 195 ? 45.662 3.868 33.322 1.00 24.87 201 ARG A O 1
ATOM 1535 N N . ARG A 1 196 ? 45.251 3.111 35.382 1.00 26.17 202 ARG A N 1
ATOM 1536 C CA A ARG A 1 196 ? 46.299 3.894 36.040 0.40 31.52 202 ARG A CA 1
ATOM 1537 C CA B ARG A 1 196 ? 46.260 3.998 35.937 0.60 31.06 202 ARG A CA 1
ATOM 1538 C C . ARG A 1 196 ? 47.656 3.666 35.414 1.00 32.48 202 ARG A C 1
ATOM 1539 O O . ARG A 1 196 ? 48.455 4.587 35.191 1.00 33.95 202 ARG A O 1
ATOM 1554 N N . THR A 1 197 ? 47.926 2.388 35.182 1.00 29.90 203 THR A N 1
ATOM 1555 C CA . THR A 1 197 ? 49.224 1.950 34.705 1.00 30.30 203 THR A CA 1
ATOM 1556 C C . THR A 1 197 ? 49.267 1.870 33.184 1.00 34.17 203 THR A C 1
ATOM 1557 O O . THR A 1 197 ? 50.331 2.009 32.574 1.00 37.78 203 THR A O 1
ATOM 1561 N N . ASN A 1 198 ? 48.107 1.655 32.572 1.00 33.71 204 ASN A N 1
ATOM 1562 C CA . ASN A 1 198 ? 48.025 1.469 31.127 1.00 35.17 204 ASN A CA 1
ATOM 1563 C C . ASN A 1 198 ? 46.835 2.249 30.560 1.00 32.99 204 ASN A C 1
ATOM 1564 O O . ASN A 1 198 ? 45.838 1.648 30.161 1.00 35.38 204 ASN A O 1
ATOM 1569 N N . PRO A 1 199 ? 46.920 3.595 30.566 1.00 32.03 205 PRO A N 1
ATOM 1570 C CA . PRO A 1 199 ? 45.833 4.491 30.137 1.00 34.20 205 PRO A CA 1
ATOM 1571 C C . PRO A 1 199 ? 45.513 4.366 28.651 1.00 35.73 205 PRO A C 1
ATOM 1572 O O . PRO A 1 199 ? 46.424 4.448 27.823 1.00 39.39 205 PRO A O 1
ATOM 1576 N N . GLY A 1 200 ? 44.242 4.158 28.318 1.00 34.31 206 GLY A N 1
ATOM 1577 C CA . GLY A 1 200 ? 43.825 4.072 26.927 1.00 31.42 206 GLY A CA 1
ATOM 1578 C C . GLY A 1 200 ? 43.216 5.346 26.360 1.00 30.17 206 GLY A C 1
ATOM 1579 O O . GLY A 1 200 ? 43.368 6.436 26.924 1.00 33.11 206 GLY A O 1
ATOM 1580 N N . ASN A 1 201 ? 42.505 5.192 25.244 1.00 30.03 207 ASN A N 1
ATOM 1581 C CA . ASN A 1 201 ? 41.837 6.296 24.557 1.00 32.49 207 ASN A CA 1
ATOM 1582 C C . ASN A 1 201 ? 40.453 6.601 25.101 1.00 31.70 207 ASN A C 1
ATOM 1583 O O . ASN A 1 201 ? 39.808 7.573 24.697 1.00 35.30 207 ASN A O 1
ATOM 1588 N N . ASP A 1 202 ? 40.005 5.763 26.023 1.00 30.79 208 ASP A N 1
ATOM 1589 C CA . ASP A 1 202 ? 38.623 5.762 26.457 1.00 29.33 208 ASP A CA 1
ATOM 1590 C C . ASP A 1 202 ? 38.346 6.848 27.493 1.00 28.21 208 ASP A C 1
ATOM 1591 O O . ASP A 1 202 ? 39.260 7.525 27.968 1.00 28.89 208 ASP A O 1
ATOM 1596 N N . ILE A 1 203 ? 37.080 6.992 27.860 1.00 26.52 209 ILE A N 1
ATOM 1597 C CA . ILE A 1 203 ? 36.674 8.085 28.726 1.00 26.59 209 ILE A CA 1
ATOM 1598 C C . ILE A 1 203 ? 37.076 7.851 30.183 1.00 25.49 209 ILE A C 1
ATOM 1599 O O . ILE A 1 203 ? 37.368 8.815 30.901 1.00 24.00 209 ILE A O 1
ATOM 1604 N N . MET A 1 204 ? 37.106 6.592 30.633 1.00 24.50 210 MET A N 1
ATOM 1605 C CA . MET A 1 204 ? 37.571 6.343 31.996 1.00 24.39 210 MET A CA 1
ATOM 1606 C C . MET A 1 204 ? 39.028 6.754 32.143 1.00 23.61 210 MET A C 1
ATOM 1607 O O . MET A 1 204 ? 39.382 7.408 33.128 1.00 26.02 210 MET A O 1
ATOM 1612 N N . SER A 1 205 ? 39.867 6.344 31.193 1.00 25.98 211 SER A N 1
ATOM 1613 C CA . SER A 1 205 ? 41.273 6.730 31.195 1.00 27.89 211 SER A CA 1
ATOM 1614 C C . SER A 1 205 ? 41.393 8.245 31.269 1.00 26.76 211 SER A C 1
ATOM 1615 O O . SER A 1 205 ? 42.215 8.777 32.009 1.00 28.01 211 SER A O 1
ATOM 1618 N N . ARG A 1 206 ? 40.546 8.933 30.518 1.00 24.91 212 ARG A N 1
ATOM 1619 C CA . ARG A 1 206 ? 40.539 10.387 30.525 1.00 22.77 212 ARG A CA 1
ATOM 1620 C C . ARG A 1 206 ? 40.255 10.992 31.911 1.00 23.55 212 ARG A C 1
ATOM 1621 O O . ARG A 1 206 ? 41.025 11.832 32.388 1.00 23.31 212 ARG A O 1
ATOM 1629 N N . VAL A 1 207 ? 39.189 10.560 32.577 1.00 22.02 213 VAL A N 1
ATOM 1630 C CA . VAL A 1 207 ? 38.885 11.164 33.875 1.00 24.19 213 VAL A CA 1
ATOM 1631 C C . VAL A 1 207 ? 39.873 10.706 34.950 1.00 22.77 213 VAL A C 1
ATOM 1632 O O . VAL A 1 207 ? 40.170 11.459 35.875 1.00 24.86 213 VAL A O 1
ATOM 1636 N N . ILE A 1 208 ? 40.398 9.491 34.811 1.00 24.46 214 ILE A N 1
ATOM 1637 C CA . ILE A 1 208 ? 41.371 8.963 35.752 1.00 26.37 214 ILE A CA 1
ATOM 1638 C C . ILE A 1 208 ? 42.648 9.816 35.719 1.00 27.71 214 ILE A C 1
ATOM 1639 O O . ILE A 1 208 ? 43.308 10.009 36.748 1.00 28.60 214 ILE A O 1
ATOM 1644 N N . MET A 1 209 ? 42.982 10.341 34.540 1.00 27.51 215 MET A N 1
ATOM 1645 C CA . MET A 1 209 ? 44.167 11.189 34.375 1.00 29.86 215 MET A CA 1
ATOM 1646 C C . MET A 1 209 ? 43.893 12.676 34.536 1.00 29.57 215 MET A C 1
ATOM 1647 O O . MET A 1 209 ? 44.811 13.500 34.464 1.00 31.47 215 MET A O 1
ATOM 1652 N N . SER A 1 210 ? 42.636 13.024 34.761 1.00 28.19 216 SER A N 1
ATOM 1653 C CA . SER A 1 210 ? 42.259 14.423 34.849 1.00 28.21 216 SER A CA 1
ATOM 1654 C C . SER A 1 210 ? 42.580 14.992 36.214 1.00 29.11 216 SER A C 1
ATOM 1655 O O . SER A 1 210 ? 42.862 14.257 37.161 1.00 30.36 216 SER A O 1
ATOM 1658 N N . LYS A 1 211 ? 42.557 16.315 36.298 1.00 29.92 217 LYS A N 1
ATOM 1659 C CA . LYS A 1 211 ? 42.670 17.002 37.571 1.00 31.77 217 LYS A CA 1
ATOM 1660 C C . LYS A 1 211 ? 41.644 18.126 37.657 1.00 34.79 217 LYS A C 1
ATOM 1661 O O . LYS A 1 211 ? 41.281 18.731 36.648 1.00 36.14 217 LYS A O 1
ATOM 1667 N N . ILE A 1 212 ? 41.161 18.373 38.872 1.00 34.46 218 ILE A N 1
ATOM 1668 C CA . ILE A 1 212 ? 40.337 19.538 39.160 1.00 37.68 218 ILE A CA 1
ATOM 1669 C C . ILE A 1 212 ? 40.952 20.350 40.280 1.00 40.87 218 ILE A C 1
ATOM 1670 O O . ILE A 1 212 ? 41.198 19.828 41.374 1.00 39.24 218 ILE A O 1
ATOM 1675 N N . ASP A 1 213 ? 41.189 21.628 39.998 1.00 43.43 219 ASP A N 1
ATOM 1676 C CA . ASP A 1 213 ? 41.826 22.527 40.944 1.00 45.47 219 ASP A CA 1
ATOM 1677 C C . ASP A 1 213 ? 43.147 21.937 41.429 1.00 44.30 219 ASP A C 1
ATOM 1678 O O . ASP A 1 213 ? 43.465 22.002 42.617 1.00 46.35 219 ASP A O 1
ATOM 1683 N N . GLY A 1 214 ? 43.888 21.326 40.505 1.00 42.67 220 GLY A N 1
ATOM 1684 C CA . GLY A 1 214 ? 45.214 20.805 40.790 1.00 42.68 220 GLY A CA 1
ATOM 1685 C C . GLY A 1 214 ? 45.300 19.408 41.382 1.00 41.73 220 GLY A C 1
ATOM 1686 O O . GLY A 1 214 ? 46.399 18.868 41.518 1.00 41.12 220 GLY A O 1
ATOM 1687 N N . GLU A 1 215 ? 44.157 18.806 41.706 1.00 40.65 221 GLU A N 1
ATOM 1688 C CA . GLU A 1 215 ? 44.151 17.501 42.366 1.00 38.00 221 GLU A CA 1
ATOM 1689 C C . GLU A 1 215 ? 43.451 16.418 41.544 1.00 34.60 221 GLU A C 1
ATOM 1690 O O . GLU A 1 215 ? 42.468 16.688 40.863 1.00 32.90 221 GLU A O 1
ATOM 1696 N N . SER A 1 216 ? 43.950 15.187 41.618 1.00 32.05 222 SER A N 1
ATOM 1697 C CA . SER A 1 216 ? 43.307 14.074 40.919 1.00 32.39 222 SER A CA 1
ATOM 1698 C C . SER A 1 216 ? 41.962 13.742 41.565 1.00 28.47 222 SER A C 1
ATOM 1699 O O . SER A 1 216 ? 41.749 14.017 42.748 1.00 30.75 222 SER A O 1
ATOM 1702 N N . LEU A 1 217 ? 41.062 13.141 40.791 1.00 24.75 223 LEU A N 1
ATOM 1703 C CA . LEU A 1 217 ? 39.737 12.787 41.296 1.00 25.37 223 LEU A CA 1
ATOM 1704 C C . LEU A 1 217 ? 39.810 11.611 42.257 1.00 26.25 223 LEU A C 1
ATOM 1705 O O . LEU A 1 217 ? 40.634 10.709 42.079 1.00 26.37 223 LEU A O 1
ATOM 1710 N N . SER A 1 218 ? 38.946 11.616 43.271 1.00 24.90 224 SER A N 1
ATOM 1711 C CA . SER A 1 218 ? 38.830 10.485 44.185 1.00 26.90 224 SER A CA 1
ATOM 1712 C C . SER A 1 218 ? 38.278 9.257 43.477 1.00 24.06 224 SER A C 1
ATOM 1713 O O . SER A 1 218 ? 37.582 9.378 42.465 1.00 22.51 224 SER A O 1
ATOM 1716 N N . GLU A 1 219 ? 38.554 8.085 44.042 1.00 25.36 225 GLU A N 1
ATOM 1717 C CA . GLU A 1 219 ? 38.013 6.847 43.514 1.00 26.30 225 GLU A CA 1
ATOM 1718 C C . GLU A 1 219 ? 36.490 6.898 43.503 1.00 27.56 225 GLU A C 1
ATOM 1719 O O . GLU A 1 219 ? 35.868 6.432 42.554 1.00 28.42 225 GLU A O 1
ATOM 1725 N N . ASP A 1 220 ? 35.893 7.486 44.540 1.00 28.39 226 ASP A N 1
ATOM 1726 C CA . ASP A 1 220 ? 34.440 7.614 44.601 1.00 29.55 226 ASP A CA 1
ATOM 1727 C C . ASP A 1 220 ? 33.888 8.416 43.414 1.00 23.23 226 ASP A C 1
ATOM 1728 O O . ASP A 1 220 ? 32.852 8.053 42.844 1.00 24.27 226 ASP A O 1
ATOM 1733 N N . ASP A 1 221 ? 34.576 9.496 43.041 1.00 23.98 227 ASP A N 1
ATOM 1734 C CA . ASP A 1 221 ? 34.167 10.320 41.900 1.00 23.05 227 ASP A CA 1
ATOM 1735 C C . ASP A 1 221 ? 34.284 9.547 40.589 1.00 20.46 227 ASP A C 1
ATOM 1736 O O . ASP A 1 221 ? 33.408 9.612 39.725 1.00 19.72 227 ASP A O 1
ATOM 1741 N N . LEU A 1 222 ? 35.361 8.783 40.463 1.00 18.38 228 LEU A N 1
ATOM 1742 C CA . LEU A 1 222 ? 35.571 7.972 39.269 1.00 18.48 228 LEU A CA 1
ATOM 1743 C C . LEU A 1 222 ? 34.480 6.903 39.100 1.00 18.69 228 LEU A C 1
ATOM 1744 O O . LEU A 1 222 ? 33.979 6.675 37.990 1.00 18.09 228 LEU A O 1
ATOM 1749 N N . ILE A 1 223 ? 34.086 6.269 40.200 1.00 18.98 229 ILE A N 1
ATOM 1750 C CA . ILE A 1 223 ? 33.018 5.277 40.156 1.00 20.15 229 ILE A CA 1
ATOM 1751 C C . ILE A 1 223 ? 31.666 5.921 39.790 1.00 21.04 229 ILE A C 1
ATOM 1752 O O . ILE A 1 223 ? 30.862 5.322 39.075 1.00 18.92 229 ILE A O 1
ATOM 1757 N N . GLY A 1 224 ? 31.448 7.157 40.232 1.00 20.00 230 GLY A N 1
ATOM 1758 C CA . GLY A 1 224 ? 30.283 7.930 39.825 1.00 21.48 230 GLY A CA 1
ATOM 1759 C C . GLY A 1 224 ? 30.250 8.221 38.331 1.00 18.07 230 GLY A C 1
ATOM 1760 O O . GLY A 1 224 ? 29.177 8.251 37.722 1.00 20.35 230 GLY A O 1
ATOM 1761 N N . PHE A 1 225 ? 31.412 8.517 37.751 1.00 20.07 231 PHE A N 1
ATOM 1762 C CA . PHE A 1 225 ? 31.500 8.718 36.299 1.00 18.32 231 PHE A CA 1
ATOM 1763 C C . PHE A 1 225 ? 31.149 7.417 35.584 1.00 16.59 231 PHE A C 1
ATOM 1764 O O . PHE A 1 225 ? 30.350 7.403 34.659 1.00 16.26 231 PHE A O 1
ATOM 1772 N N . PHE A 1 226 ? 31.766 6.327 36.027 1.00 16.47 232 PHE A N 1
ATOM 1773 C CA . PHE A 1 226 ? 31.544 5.002 35.433 1.00 16.27 232 PHE A CA 1
ATOM 1774 C C . PHE A 1 226 ? 30.047 4.649 35.460 1.00 15.76 232 PHE A C 1
ATOM 1775 O O . PHE A 1 226 ? 29.463 4.222 34.450 1.00 15.67 232 PHE A O 1
ATOM 1783 N N . THR A 1 227 ? 29.414 4.881 36.607 1.00 16.66 233 THR A N 1
ATOM 1784 C CA . THR A 1 227 ? 28.014 4.509 36.796 1.00 16.17 233 THR A CA 1
ATOM 1785 C C . THR A 1 227 ? 27.039 5.294 35.912 1.00 16.04 233 THR A C 1
ATOM 1786 O O . THR A 1 227 ? 26.180 4.686 35.278 1.00 17.06 233 THR A O 1
ATOM 1790 N N . ILE A 1 228 ? 27.181 6.621 35.817 1.00 16.07 234 ILE A N 1
ATOM 1791 C CA . ILE A 1 228 ? 26.207 7.385 35.031 1.00 17.00 234 ILE A CA 1
ATOM 1792 C C . ILE A 1 228 ? 26.357 7.109 33.538 1.00 16.55 234 ILE A C 1
ATOM 1793 O O . ILE A 1 228 ? 25.369 7.048 32.806 1.00 17.44 234 ILE A O 1
ATOM 1798 N N . LEU A 1 229 ? 27.580 6.881 33.089 1.00 18.61 235 LEU A N 1
ATOM 1799 C CA . LEU A 1 229 ? 27.784 6.625 31.672 1.00 19.37 235 LEU A CA 1
ATOM 1800 C C . LEU A 1 229 ? 27.254 5.233 31.323 1.00 21.98 235 LEU A C 1
ATOM 1801 O O . LEU A 1 229 ? 26.672 5.025 30.266 1.00 23.86 235 LEU A O 1
ATOM 1806 N N . LEU A 1 230 ? 27.407 4.294 32.244 1.00 19.31 236 LEU A N 1
ATOM 1807 C CA . LEU A 1 230 ? 26.821 2.969 32.094 1.00 15.93 236 LEU A CA 1
ATOM 1808 C C . LEU A 1 230 ? 25.292 3.044 31.976 1.00 18.42 236 LEU A C 1
ATOM 1809 O O . LEU A 1 230 ? 24.693 2.431 31.086 1.00 20.62 236 LEU A O 1
ATOM 1814 N N . LEU A 1 231 ? 24.658 3.788 32.878 1.00 16.78 237 LEU A N 1
ATOM 1815 C CA . LEU A 1 231 ? 23.205 3.955 32.831 1.00 18.58 237 LEU A CA 1
ATOM 1816 C C . LEU A 1 231 ? 22.696 4.581 31.530 1.00 14.99 237 LEU A C 1
ATOM 1817 O O . LEU A 1 231 ? 21.708 4.107 30.962 1.00 17.14 237 LEU A O 1
ATOM 1822 N N . GLY A 1 232 ? 23.358 5.637 31.047 1.00 17.33 238 GLY A N 1
ATOM 1823 C CA . GLY A 1 232 ? 22.948 6.273 29.798 1.00 17.11 238 GLY A CA 1
ATOM 1824 C C . GLY A 1 232 ? 22.786 5.313 28.618 1.00 18.51 238 GLY A C 1
ATOM 1825 O O . GLY A 1 232 ? 21.820 5.397 27.857 1.00 17.23 238 GLY A O 1
ATOM 1826 N N . GLY A 1 233 ? 23.723 4.379 28.475 1.00 22.82 239 GLY A N 1
ATOM 1827 C CA . GLY A 1 233 ? 23.662 3.401 27.390 1.00 25.51 239 GLY A CA 1
ATOM 1828 C C . GLY A 1 233 ? 22.733 2.221 27.639 1.00 27.54 239 GLY A C 1
ATOM 1829 O O . GLY A 1 233 ? 21.783 1.959 26.890 1.00 27.52 239 GLY A O 1
ATOM 1830 N N . ILE A 1 234 ? 23.027 1.496 28.707 1.00 26.76 240 ILE A N 1
ATOM 1831 C CA . ILE A 1 234 ? 22.378 0.223 29.000 1.00 26.67 240 ILE A CA 1
ATOM 1832 C C . ILE A 1 234 ? 20.915 0.388 29.381 1.00 28.58 240 ILE A C 1
ATOM 1833 O O . ILE A 1 234 ? 20.087 -0.494 29.115 1.00 31.81 240 ILE A O 1
ATOM 1838 N N . ASP A 1 235 ? 20.587 1.530 29.979 1.00 23.04 241 ASP A N 1
ATOM 1839 C CA . ASP A 1 235 ? 19.212 1.781 30.376 1.00 21.63 241 ASP A CA 1
ATOM 1840 C C . ASP A 1 235 ? 18.541 2.684 29.344 1.00 18.81 241 ASP A C 1
ATOM 1841 O O . ASP A 1 235 ? 17.758 2.216 28.515 1.00 16.14 241 ASP A O 1
ATOM 1846 N N . ASN A 1 236 ? 18.881 3.970 29.355 1.00 15.08 242 ASN A N 1
ATOM 1847 C CA . ASN A 1 236 ? 18.138 4.950 28.575 1.00 14.65 242 ASN A CA 1
ATOM 1848 C C . ASN A 1 236 ? 18.086 4.624 27.088 1.00 12.80 242 ASN A C 1
ATOM 1849 O O . ASN A 1 236 ? 17.017 4.586 26.486 1.00 13.34 242 ASN A O 1
ATOM 1854 N N . THR A 1 237 ? 19.242 4.381 26.492 1.00 12.22 243 THR A N 1
ATOM 1855 C CA . THR A 1 237 ? 19.282 4.188 25.055 1.00 13.29 243 THR A CA 1
ATOM 1856 C C . THR A 1 237 ? 18.582 2.897 24.643 1.00 15.23 243 THR A C 1
ATOM 1857 O O . THR A 1 237 ? 17.839 2.862 23.657 1.00 15.00 243 THR A O 1
ATOM 1861 N N . ALA A 1 238 ? 18.783 1.847 25.431 1.00 13.25 244 ALA A N 1
ATOM 1862 C CA . ALA A 1 238 ? 18.183 0.544 25.136 1.00 13.41 244 ALA A CA 1
ATOM 1863 C C . ALA A 1 238 ? 16.661 0.627 25.177 1.00 14.62 244 ALA A C 1
ATOM 1864 O O . ALA A 1 238 ? 15.972 0.059 24.328 1.00 14.78 244 ALA A O 1
ATOM 1866 N N . ARG A 1 239 ? 16.126 1.328 26.163 1.00 14.21 245 ARG A N 1
ATOM 1867 C CA . ARG A 1 239 ? 14.674 1.418 26.265 1.00 13.96 245 ARG A CA 1
ATOM 1868 C C . ARG A 1 239 ? 14.094 2.269 25.143 1.00 13.79 245 ARG A C 1
ATOM 1869 O O . ARG A 1 239 ? 13.059 1.924 24.588 1.00 15.26 245 ARG A O 1
ATOM 1877 N N . PHE A 1 240 ? 14.779 3.355 24.781 1.00 13.37 246 PHE A N 1
ATOM 1878 C CA . PHE A 1 240 ? 14.333 4.183 23.648 1.00 12.68 246 PHE A CA 1
ATOM 1879 C C . PHE A 1 240 ? 14.329 3.376 22.350 1.00 13.45 246 PHE A C 1
ATOM 1880 O O . PHE A 1 240 ? 13.314 3.315 21.641 1.00 12.69 246 PHE A O 1
ATOM 1888 N N . LEU A 1 241 ? 15.449 2.728 22.046 1.00 12.76 247 LEU A N 1
ATOM 1889 C CA . LEU A 1 241 ? 15.519 1.965 20.793 1.00 14.17 247 LEU A CA 1
ATOM 1890 C C . LEU A 1 241 ? 14.503 0.818 20.776 1.00 13.81 247 LEU A C 1
ATOM 1891 O O . LEU A 1 241 ? 13.934 0.496 19.736 1.00 15.39 247 LEU A O 1
ATOM 1896 N N . SER A 1 242 ? 14.268 0.195 21.926 1.00 14.68 248 SER A N 1
ATOM 1897 C CA . SER A 1 242 ? 13.270 -0.873 21.988 1.00 13.86 248 SER A CA 1
ATOM 1898 C C . SER A 1 242 ? 11.880 -0.359 21.604 1.00 15.63 248 SER A C 1
ATOM 1899 O O . SER A 1 242 ? 11.151 -0.997 20.847 1.00 14.90 248 SER A O 1
ATOM 1902 N N . SER A 1 243 ? 11.497 0.772 22.177 1.00 13.93 249 SER A N 1
ATOM 1903 C CA . SER A 1 243 ? 10.231 1.406 21.832 1.00 14.10 249 SER A CA 1
ATOM 1904 C C . SER A 1 243 ? 10.136 1.765 20.351 1.00 12.46 249 SER A C 1
ATOM 1905 O O . SER A 1 243 ? 9.088 1.583 19.725 1.00 14.01 249 SER A O 1
ATOM 1908 N N . VAL A 1 244 ? 11.238 2.259 19.785 1.00 14.46 250 VAL A N 1
ATOM 1909 C CA . VAL A 1 244 ? 11.270 2.585 18.353 1.00 15.05 250 VAL A CA 1
ATOM 1910 C C . VAL A 1 244 ? 11.065 1.342 17.485 1.00 14.35 250 VAL A C 1
ATOM 1911 O O . VAL A 1 244 ? 10.293 1.373 16.523 1.00 14.78 250 VAL A O 1
ATOM 1915 N N . PHE A 1 245 ? 11.739 0.241 17.820 1.00 13.80 251 PHE A N 1
ATOM 1916 C CA . PHE A 1 245 ? 11.555 -0.998 17.051 1.00 15.11 251 PHE A CA 1
ATOM 1917 C C . PHE A 1 245 ? 10.123 -1.503 17.149 1.00 13.47 251 PHE A C 1
ATOM 1918 O O . PHE A 1 245 ? 9.557 -1.976 16.169 1.00 16.01 251 PHE A O 1
ATOM 1926 N N . TRP A 1 246 ? 9.534 -1.387 18.334 1.00 14.88 252 TRP A N 1
ATOM 1927 C CA . TRP A 1 246 ? 8.141 -1.767 18.521 1.00 14.15 252 TRP A CA 1
ATOM 1928 C C . TRP A 1 246 ? 7.239 -0.927 17.625 1.00 14.70 252 TRP A C 1
ATOM 1929 O O . TRP A 1 246 ? 6.369 -1.455 16.922 1.00 16.03 252 TRP A O 1
ATOM 1940 N N . ARG A 1 247 ? 7.457 0.383 17.621 1.00 14.50 253 ARG A N 1
ATOM 1941 C CA . ARG A 1 247 ? 6.621 1.282 16.814 1.00 15.40 253 ARG A CA 1
ATOM 1942 C C . ARG A 1 247 ? 6.753 0.960 15.321 1.00 14.72 253 ARG A C 1
ATOM 1943 O O . ARG A 1 247 ? 5.753 0.906 14.600 1.00 14.86 253 ARG A O 1
ATOM 1951 N N . LEU A 1 248 ? 7.981 0.713 14.867 1.00 14.44 254 LEU A N 1
ATOM 1952 C CA . LEU A 1 248 ? 8.209 0.408 13.447 1.00 15.95 254 LEU A CA 1
ATOM 1953 C C . LEU A 1 248 ? 7.649 -0.945 13.020 1.00 16.92 254 LEU A C 1
ATOM 1954 O O . LEU A 1 248 ? 7.358 -1.166 11.841 1.00 17.19 254 LEU A O 1
ATOM 1959 N N . ALA A 1 249 ? 7.490 -1.845 13.986 1.00 16.01 255 ALA A N 1
ATOM 1960 C CA . ALA A 1 249 ? 6.972 -3.173 13.717 1.00 17.85 255 ALA A CA 1
ATOM 1961 C C . ALA A 1 249 ? 5.503 -3.140 13.329 1.00 17.29 255 ALA A C 1
ATOM 1962 O O . ALA A 1 249 ? 5.087 -3.903 12.452 1.00 20.69 255 ALA A O 1
ATOM 1964 N N . TRP A 1 250 ? 4.714 -2.266 13.957 1.00 15.37 256 TRP A N 1
ATOM 1965 C CA . TRP A 1 250 ? 3.290 -2.190 13.591 1.00 15.78 256 TRP A CA 1
ATOM 1966 C C . TRP A 1 250 ? 2.884 -0.972 12.759 1.00 14.21 256 TRP A C 1
ATOM 1967 O O . TRP A 1 250 ? 1.917 -1.044 12.002 1.00 17.02 256 TRP A O 1
ATOM 1978 N N . ASP A 1 251 ? 3.628 0.130 12.856 1.00 14.81 257 ASP A N 1
ATOM 1979 C CA . ASP A 1 251 ? 3.248 1.372 12.158 1.00 14.93 257 ASP A CA 1
ATOM 1980 C C . ASP A 1 251 ? 3.832 1.351 10.755 1.00 15.00 257 ASP A C 1
ATOM 1981 O O . ASP A 1 251 ? 4.917 1.893 10.504 1.00 15.18 257 ASP A O 1
ATOM 1986 N N . ILE A 1 252 ? 3.107 0.711 9.850 1.00 14.64 258 ILE A N 1
ATOM 1987 C CA . ILE A 1 252 ? 3.618 0.421 8.519 1.00 15.88 258 ILE A CA 1
ATOM 1988 C C . ILE A 1 252 ? 3.710 1.694 7.684 1.00 14.81 258 ILE A C 1
ATOM 1989 O O . ILE A 1 252 ? 4.472 1.763 6.713 1.00 15.54 258 ILE A O 1
ATOM 1994 N N . GLU A 1 253 ? 2.952 2.711 8.083 1.00 14.86 259 GLU A N 1
ATOM 1995 C CA . GLU A 1 253 ? 2.979 4.009 7.420 1.00 14.49 259 GLU A CA 1
ATOM 1996 C C . GLU A 1 253 ? 4.263 4.766 7.752 1.00 14.08 259 GLU A C 1
ATOM 1997 O O . GLU A 1 253 ? 4.958 5.257 6.861 1.00 14.53 259 GLU A O 1
ATOM 2003 N N . LEU A 1 254 ? 4.599 4.842 9.031 1.00 14.17 260 LEU A N 1
ATOM 2004 C CA . LEU A 1 254 ? 5.863 5.448 9.414 1.00 14.53 260 LEU A CA 1
ATOM 2005 C C . LEU A 1 254 ? 7.026 4.703 8.755 1.00 15.14 260 LEU A C 1
ATOM 2006 O O . LEU A 1 254 ? 7.948 5.319 8.204 1.00 15.47 260 LEU A O 1
ATOM 2011 N N . ARG A 1 255 ? 6.973 3.372 8.793 1.00 14.30 261 ARG A N 1
ATOM 2012 C CA . ARG A 1 255 ? 8.077 2.568 8.281 1.00 15.51 261 ARG A CA 1
ATOM 2013 C C . ARG A 1 255 ? 8.320 2.820 6.790 1.00 17.26 261 ARG A C 1
ATOM 2014 O O . ARG A 1 255 ? 9.467 3.034 6.384 1.00 16.07 261 ARG A O 1
ATOM 2022 N N . ARG A 1 256 ? 7.266 2.807 5.972 1.00 14.94 262 ARG A N 1
ATOM 2023 C CA . ARG A 1 256 ? 7.514 2.978 4.539 1.00 16.01 262 ARG A CA 1
ATOM 2024 C C . ARG A 1 256 ? 8.070 4.363 4.238 1.00 14.98 262 ARG A C 1
ATOM 2025 O O . ARG A 1 256 ? 8.876 4.515 3.322 1.00 17.64 262 ARG A O 1
ATOM 2033 N N . ARG A 1 257 ? 7.686 5.373 5.022 1.00 14.38 263 ARG A N 1
ATOM 2034 C CA . ARG A 1 257 ? 8.194 6.716 4.760 1.00 13.44 263 ARG A CA 1
ATOM 2035 C C . ARG A 1 257 ? 9.688 6.840 5.081 1.00 15.75 263 ARG A C 1
ATOM 2036 O O . ARG A 1 257 ? 10.416 7.535 4.363 1.00 17.80 263 ARG A O 1
ATOM 2044 N N . LEU A 1 258 ? 10.154 6.165 6.133 1.00 15.11 264 LEU A N 1
ATOM 2045 C CA . LEU A 1 258 ? 11.577 6.196 6.475 1.00 16.56 264 LEU A CA 1
ATOM 2046 C C . LEU A 1 258 ? 12.414 5.448 5.442 1.00 17.79 264 LEU A C 1
ATOM 2047 O O . LEU A 1 258 ? 13.565 5.804 5.184 1.00 20.93 264 LEU A O 1
ATOM 2052 N N . ILE A 1 259 ? 11.835 4.401 4.857 1.00 15.96 265 ILE A N 1
ATOM 2053 C CA . ILE A 1 259 ? 12.520 3.674 3.796 1.00 19.27 265 ILE A CA 1
ATOM 2054 C C . ILE A 1 259 ? 12.553 4.484 2.504 1.00 20.26 265 ILE A C 1
ATOM 2055 O O . ILE A 1 259 ? 13.560 4.475 1.799 1.00 22.10 265 ILE A O 1
ATOM 2060 N N . ALA A 1 260 ? 11.472 5.202 2.204 1.00 19.70 266 ALA A N 1
ATOM 2061 C CA . ALA A 1 260 ? 11.405 5.989 0.969 1.00 20.50 266 ALA A CA 1
ATOM 2062 C C . ALA A 1 260 ? 12.209 7.283 1.063 1.00 22.19 266 ALA A C 1
ATOM 2063 O O . ALA A 1 260 ? 12.719 7.792 0.055 1.00 25.64 266 ALA A O 1
ATOM 2065 N N . HIS A 1 261 ? 12.339 7.791 2.286 1.00 21.87 267 HIS A N 1
ATOM 2066 C CA . HIS A 1 261 ? 13.009 9.062 2.547 1.00 21.76 267 HIS A CA 1
ATOM 2067 C C . HIS A 1 261 ? 14.039 8.944 3.654 1.00 20.57 267 HIS A C 1
ATOM 2068 O O . HIS A 1 261 ? 13.853 9.502 4.742 1.00 20.40 267 HIS A O 1
ATOM 2075 N N . PRO A 1 262 ? 15.159 8.268 3.373 1.00 19.69 268 PRO A N 1
ATOM 2076 C CA . PRO A 1 262 ? 16.146 8.082 4.438 1.00 19.38 268 PRO A CA 1
ATOM 2077 C C . PRO A 1 262 ? 16.705 9.405 4.956 1.00 20.38 268 PRO A C 1
ATOM 2078 O O . PRO A 1 262 ? 17.159 9.464 6.091 1.00 20.84 268 PRO A O 1
ATOM 2082 N N . GLU A 1 263 ? 16.625 10.464 4.155 1.00 20.23 269 GLU A N 1
ATOM 2083 C CA . GLU A 1 263 ? 17.106 11.771 4.592 1.00 21.72 269 GLU A CA 1
ATOM 2084 C C . GLU A 1 263 ? 16.269 12.352 5.736 1.00 17.84 269 GLU A C 1
ATOM 2085 O O . GLU A 1 263 ? 16.720 13.263 6.443 1.00 21.20 269 GLU A O 1
ATOM 2091 N N . LEU A 1 264 ? 15.065 11.812 5.930 1.00 17.58 270 LEU A N 1
ATOM 2092 C CA . LEU A 1 264 ? 14.204 12.227 7.031 1.00 18.92 270 LEU A CA 1
ATOM 2093 C C . LEU A 1 264 ? 14.446 11.446 8.319 1.00 15.78 270 LEU A C 1
ATOM 2094 O O . LEU A 1 264 ? 13.840 11.755 9.338 1.00 15.88 270 LEU A O 1
ATOM 2099 N N . ILE A 1 265 ? 15.306 10.431 8.293 1.00 15.29 271 ILE A N 1
ATOM 2100 C CA . ILE A 1 265 ? 15.514 9.644 9.501 1.00 15.75 271 ILE A CA 1
ATOM 2101 C C . ILE A 1 265 ? 16.030 10.480 10.692 1.00 14.53 271 ILE A C 1
ATOM 2102 O O . ILE A 1 265 ? 15.498 10.319 11.784 1.00 14.34 271 ILE A O 1
ATOM 2107 N N . PRO A 1 266 ? 17.007 11.396 10.505 1.00 14.56 272 PRO A N 1
ATOM 2108 C CA . PRO A 1 266 ? 17.405 12.160 11.707 1.00 14.51 272 PRO A CA 1
ATOM 2109 C C . PRO A 1 266 ? 16.252 12.980 12.341 1.00 13.49 272 PRO A C 1
ATOM 2110 O O . PRO A 1 266 ? 16.096 13.011 13.570 1.00 13.64 272 PRO A O 1
ATOM 2114 N N . ASN A 1 267 ? 15.443 13.641 11.517 1.00 13.23 273 ASN A N 1
ATOM 2115 C CA . ASN A 1 267 ? 14.316 14.384 12.071 1.00 14.04 273 ASN A CA 1
ATOM 2116 C C . ASN A 1 267 ? 13.269 13.435 12.668 1.00 14.48 273 ASN A C 1
ATOM 2117 O O . ASN A 1 267 ? 12.622 13.761 13.666 1.00 12.88 273 ASN A O 1
ATOM 2122 N N . ALA A 1 268 ? 13.110 12.260 12.067 1.00 13.94 274 ALA A N 1
ATOM 2123 C CA . ALA A 1 268 ? 12.202 11.246 12.609 1.00 13.50 274 ALA A CA 1
ATOM 2124 C C . ALA A 1 268 ? 12.699 10.727 13.962 1.00 12.35 274 ALA A C 1
ATOM 2125 O O . ALA A 1 268 ? 11.897 10.472 14.877 1.00 13.53 274 ALA A O 1
ATOM 2127 N N . VAL A 1 269 ? 14.017 10.599 14.106 1.00 13.62 275 VAL A N 1
ATOM 2128 C CA . VAL A 1 269 ? 14.606 10.191 15.381 1.00 13.29 275 VAL A CA 1
ATOM 2129 C C . VAL A 1 269 ? 14.275 11.232 16.445 1.00 12.97 275 VAL A C 1
ATOM 2130 O O . VAL A 1 269 ? 13.945 10.894 17.586 1.00 13.51 275 VAL A O 1
ATOM 2134 N N . ASP A 1 270 ? 14.335 12.505 16.069 1.00 12.27 276 ASP A N 1
ATOM 2135 C CA . ASP A 1 270 ? 13.995 13.568 17.004 1.00 11.34 276 ASP A CA 1
ATOM 2136 C C . ASP A 1 270 ? 12.525 13.487 17.420 1.00 11.58 276 ASP A C 1
ATOM 2137 O O . ASP A 1 270 ? 12.192 13.643 18.608 1.00 10.74 276 ASP A O 1
ATOM 2142 N N . GLU A 1 271 ? 11.651 13.181 16.466 1.00 10.79 277 GLU A N 1
ATOM 2143 C CA . GLU A 1 271 ? 10.223 13.100 16.781 1.00 13.32 277 GLU A CA 1
ATOM 2144 C C . GLU A 1 271 ? 9.913 11.843 17.599 1.00 11.66 277 GLU A C 1
ATOM 2145 O O . GLU A 1 271 ? 9.069 11.874 18.516 1.00 13.36 277 GLU A O 1
ATOM 2151 N N . LEU A 1 272 ? 10.628 10.759 17.329 1.00 12.89 278 LEU A N 1
ATOM 2152 C CA . LEU A 1 272 ? 10.490 9.567 18.164 1.00 12.70 278 LEU A CA 1
ATOM 2153 C C . LEU A 1 272 ? 11.039 9.794 19.569 1.00 12.49 278 LEU A C 1
ATOM 2154 O O . LEU A 1 272 ? 10.506 9.237 20.534 1.00 13.45 278 LEU A O 1
ATOM 2159 N N . LEU A 1 273 ? 12.079 10.616 19.690 1.00 12.89 279 LEU A N 1
ATOM 2160 C CA . LEU A 1 273 ? 12.550 11.016 21.013 1.00 11.83 279 LEU A CA 1
ATOM 2161 C C . LEU A 1 273 ? 11.489 11.799 21.778 1.00 11.09 279 LEU A C 1
ATOM 2162 O O . LEU A 1 273 ? 11.333 11.609 22.991 1.00 13.21 279 LEU A O 1
ATOM 2167 N N . ARG A 1 274 ? 10.792 12.699 21.089 1.00 11.05 280 ARG A N 1
ATOM 2168 C CA . ARG A 1 274 ? 9.688 13.415 21.739 1.00 10.83 280 ARG A CA 1
ATOM 2169 C C . ARG A 1 274 ? 8.642 12.415 22.245 1.00 11.56 280 ARG A C 1
ATOM 2170 O O . ARG A 1 274 ? 8.162 12.519 23.366 1.00 13.60 280 ARG A O 1
ATOM 2178 N N . PHE A 1 275 ? 8.285 11.455 21.394 1.00 11.29 281 PHE A N 1
ATOM 2179 C CA . PHE A 1 275 ? 7.112 10.618 21.637 1.00 11.70 281 PHE A CA 1
ATOM 2180 C C . PHE A 1 275 ? 7.396 9.428 22.571 1.00 11.86 281 PHE A C 1
ATOM 2181 O O . PHE A 1 275 ? 6.536 9.042 23.372 1.00 12.82 281 PHE A O 1
ATOM 2189 N N . TYR A 1 276 ? 8.597 8.853 22.467 1.00 12.08 282 TYR A N 1
ATOM 2190 C CA . TYR A 1 276 ? 8.976 7.658 23.234 1.00 12.18 282 TYR A CA 1
ATOM 2191 C C . TYR A 1 276 ? 10.155 7.935 24.163 1.00 12.75 282 TYR A C 1
ATOM 2192 O O . TYR A 1 276 ? 10.811 7.007 24.644 1.00 13.56 282 TYR A O 1
ATOM 2201 N N . GLY A 1 277 ? 10.465 9.211 24.416 1.00 12.43 283 GLY A N 1
ATOM 2202 C CA . GLY A 1 277 ? 11.546 9.553 25.336 1.00 12.91 283 GLY A CA 1
ATOM 2203 C C . GLY A 1 277 ? 11.353 8.824 26.659 1.00 11.30 283 GLY A C 1
ATOM 2204 O O . GLY A 1 277 ? 10.319 8.968 27.300 1.00 13.52 283 GLY A O 1
ATOM 2205 N N . PRO A 1 278 ? 12.343 8.024 27.066 1.00 10.57 284 PRO A N 1
ATOM 2206 C CA . PRO A 1 278 ? 12.084 7.173 28.225 1.00 12.36 284 PRO A CA 1
ATOM 2207 C C . PRO A 1 278 ? 12.174 7.880 29.580 1.00 13.05 284 PRO A C 1
ATOM 2208 O O . PRO A 1 278 ? 11.683 7.336 30.573 1.00 12.48 284 PRO A O 1
ATOM 2212 N N . ALA A 1 279 ? 12.782 9.062 29.635 1.00 10.95 285 ALA A N 1
ATOM 2213 C CA . ALA A 1 279 ? 13.240 9.593 30.929 1.00 11.78 285 ALA A CA 1
ATOM 2214 C C . ALA A 1 279 ? 12.279 10.549 31.622 1.00 10.19 285 ALA A C 1
ATOM 2215 O O . ALA A 1 279 ? 11.551 11.323 30.987 1.00 12.03 285 ALA A O 1
ATOM 2217 N N . MET A 1 280 ? 12.309 10.475 32.949 1.00 10.92 286 MET A N 1
ATOM 2218 C CA . MET A 1 280 ? 11.846 11.554 33.802 1.00 10.80 286 MET A CA 1
ATOM 2219 C C . MET A 1 280 ? 12.982 11.867 34.760 1.00 12.04 286 MET A C 1
ATOM 2220 O O . MET A 1 280 ? 13.904 11.067 34.903 1.00 14.47 286 MET A O 1
ATOM 2225 N N . VAL A 1 281 ? 12.928 13.026 35.419 1.00 10.90 287 VAL A N 1
ATOM 2226 C CA . VAL A 1 281 ? 13.919 13.346 36.451 1.00 10.86 287 VAL A CA 1
ATOM 2227 C C . VAL A 1 281 ? 13.234 14.022 37.620 1.00 8.91 287 VAL A C 1
ATOM 2228 O O . VAL A 1 281 ? 12.164 14.627 37.459 1.00 11.88 287 VAL A O 1
ATOM 2232 N N . GLY A 1 282 ? 13.879 13.960 38.779 1.00 10.00 288 GLY A N 1
ATOM 2233 C CA . GLY A 1 282 ? 13.400 14.644 39.972 1.00 10.31 288 GLY A CA 1
ATOM 2234 C C . GLY A 1 282 ? 14.247 15.862 40.307 1.00 9.82 288 GLY A C 1
ATOM 2235 O O . GLY A 1 282 ? 15.373 16.051 39.795 1.00 10.18 288 GLY A O 1
ATOM 2236 N N . ARG A 1 283 ? 13.709 16.680 41.208 1.00 11.60 289 ARG A N 1
ATOM 2237 C CA . ARG A 1 283 ? 14.415 17.813 41.790 1.00 12.26 289 ARG A CA 1
ATOM 2238 C C . ARG A 1 283 ? 14.065 17.873 43.256 1.00 10.29 289 ARG A C 1
ATOM 2239 O O . ARG A 1 283 ? 12.893 17.700 43.625 1.00 13.14 289 ARG A O 1
ATOM 2247 N N . LEU A 1 284 ? 15.072 18.104 44.091 1.00 11.31 290 LEU A N 1
ATOM 2248 C CA . LEU A 1 284 ? 14.871 18.293 45.522 1.00 12.22 290 LEU A CA 1
ATOM 2249 C C . LEU A 1 284 ? 14.652 19.787 45.767 1.00 11.54 290 LEU A C 1
ATOM 2250 O O . LEU A 1 284 ? 15.473 20.604 45.363 1.00 14.29 290 LEU A O 1
ATOM 2255 N N . VAL A 1 285 ? 13.549 20.150 46.421 1.00 12.50 291 VAL A N 1
ATOM 2256 C CA . VAL A 1 285 ? 13.288 21.553 46.709 1.00 12.08 291 VAL A CA 1
ATOM 2257 C C . VAL A 1 285 ? 14.190 22.008 47.845 1.00 14.46 291 VAL A C 1
ATOM 2258 O O . VAL A 1 285 ? 14.229 21.360 48.900 1.00 15.57 291 VAL A O 1
ATOM 2262 N N . THR A 1 286 ? 14.953 23.080 47.628 1.00 15.49 292 THR A N 1
ATOM 2263 C CA . THR A 1 286 ? 15.865 23.574 48.663 1.00 17.58 292 THR A CA 1
ATOM 2264 C C . THR A 1 286 ? 15.464 24.940 49.240 1.00 20.34 292 THR A C 1
ATOM 2265 O O . THR A 1 286 ? 16.026 25.381 50.250 1.00 22.22 292 THR A O 1
ATOM 2269 N N . GLN A 1 287 ? 14.514 25.616 48.599 1.00 19.81 293 GLN A N 1
ATOM 2270 C CA . GLN A 1 287 ? 13.991 26.874 49.133 1.00 21.44 293 GLN A CA 1
ATOM 2271 C C . GLN A 1 287 ? 12.524 26.972 48.772 1.00 20.77 293 GLN A C 1
ATOM 2272 O O . GLN A 1 287 ? 12.075 26.377 47.796 1.00 21.17 293 GLN A O 1
ATOM 2278 N N . GLU A 1 288 ? 11.767 27.684 49.589 1.00 21.53 294 GLU A N 1
ATOM 2279 C CA . GLU A 1 288 ? 10.359 27.875 49.313 1.00 22.02 294 GLU A CA 1
ATOM 2280 C C . GLU A 1 288 ? 10.228 28.580 47.968 1.00 22.60 294 GLU A C 1
ATOM 2281 O O . GLU A 1 288 ? 10.939 29.550 47.682 1.00 23.57 294 GLU A O 1
ATOM 2287 N N . VAL A 1 289 ? 9.328 28.080 47.136 1.00 18.10 295 VAL A N 1
ATOM 2288 C CA . VAL A 1 289 ? 9.257 28.538 45.758 1.00 20.29 295 VAL A CA 1
ATOM 2289 C C . VAL A 1 289 ? 7.855 28.338 45.220 1.00 20.18 295 VAL A C 1
ATOM 2290 O O . VAL A 1 289 ? 7.208 27.314 45.464 1.00 19.20 295 VAL A O 1
ATOM 2294 N N . THR A 1 290 ? 7.385 29.328 44.479 1.00 20.56 296 THR A N 1
ATOM 2295 C CA . THR A 1 290 ? 6.064 29.250 43.890 1.00 20.30 296 THR A CA 1
ATOM 2296 C C . THR A 1 290 ? 6.182 29.096 42.385 1.00 20.01 296 THR A C 1
ATOM 2297 O O . THR A 1 290 ? 6.887 29.860 41.721 1.00 23.26 296 THR A O 1
ATOM 2301 N N . VAL A 1 291 ? 5.517 28.074 41.858 1.00 20.12 297 VAL A N 1
ATOM 2302 C CA . VAL A 1 291 ? 5.484 27.836 40.428 1.00 21.51 297 VAL A CA 1
ATOM 2303 C C . VAL A 1 291 ? 4.018 27.761 40.062 1.00 23.61 297 VAL A C 1
ATOM 2304 O O . VAL A 1 291 ? 3.325 26.833 40.478 1.00 22.68 297 VAL A O 1
ATOM 2308 N N . GLY A 1 292 ? 3.543 28.733 39.293 1.00 27.82 298 GLY A N 1
ATOM 2309 C CA . GLY A 1 292 ? 2.125 28.823 38.999 1.00 29.38 298 GLY A CA 1
ATOM 2310 C C . GLY A 1 292 ? 1.297 28.991 40.264 1.00 31.05 298 GLY A C 1
ATOM 2311 O O . GLY A 1 292 ? 1.510 29.931 41.031 1.00 32.02 298 GLY A O 1
ATOM 2312 N N . ASP A 1 293 ? 0.356 28.073 40.482 1.00 28.79 299 ASP A N 1
ATOM 2313 C CA . ASP A 1 293 ? -0.533 28.127 41.639 1.00 30.23 299 ASP A CA 1
ATOM 2314 C C . ASP A 1 293 ? 0.045 27.449 42.876 1.00 27.38 299 ASP A C 1
ATOM 2315 O O . ASP A 1 293 ? -0.542 27.510 43.959 1.00 29.41 299 ASP A O 1
ATOM 2320 N N . ILE A 1 294 ? 1.188 26.794 42.714 1.00 22.58 300 ILE A N 1
ATOM 2321 C CA . ILE A 1 294 ? 1.697 25.884 43.728 1.00 21.36 300 ILE A CA 1
ATOM 2322 C C . ILE A 1 294 ? 2.894 26.434 44.467 1.00 21.46 300 ILE A C 1
ATOM 2323 O O . ILE A 1 294 ? 3.858 26.867 43.839 1.00 24.18 300 ILE A O 1
ATOM 2328 N N . THR A 1 295 ? 2.853 26.388 45.796 1.00 21.94 301 THR A N 1
ATOM 2329 C CA . THR A 1 295 ? 4.026 26.747 46.583 1.00 20.75 301 THR A CA 1
ATOM 2330 C C . THR A 1 295 ? 4.664 25.493 47.173 1.00 21.16 301 THR A C 1
ATOM 2331 O O . THR A 1 295 ? 4.028 24.737 47.902 1.00 24.42 301 THR A O 1
ATOM 2335 N N . MET A 1 296 ? 5.918 25.264 46.807 1.00 16.80 302 MET A N 1
ATOM 2336 C CA . MET A 1 296 ? 6.663 24.102 47.266 1.00 16.57 302 MET A CA 1
ATOM 2337 C C . MET A 1 296 ? 7.596 24.491 48.402 1.00 16.89 302 MET A C 1
ATOM 2338 O O . MET A 1 296 ? 8.006 25.646 48.506 1.00 20.44 302 MET A O 1
ATOM 2343 N N . LYS A 1 297 ? 7.894 23.530 49.272 1.00 17.99 303 LYS A N 1
ATOM 2344 C CA . LYS A 1 297 ? 8.655 23.764 50.489 1.00 19.43 303 LYS A CA 1
ATOM 2345 C C . LYS A 1 297 ? 9.915 22.923 50.529 1.00 16.98 303 LYS A C 1
ATOM 2346 O O . LYS A 1 297 ? 9.932 21.828 49.993 1.00 18.74 303 LYS A O 1
ATOM 2352 N N . PRO A 1 298 ? 10.966 23.420 51.188 1.00 17.49 304 PRO A N 1
ATOM 2353 C CA . PRO A 1 298 ? 12.227 22.670 51.262 1.00 18.74 304 PRO A CA 1
ATOM 2354 C C . PRO A 1 298 ? 12.062 21.251 51.792 1.00 18.05 304 PRO A C 1
ATOM 2355 O O . PRO A 1 298 ? 11.346 21.020 52.773 1.00 19.82 304 PRO A O 1
ATOM 2359 N N . GLY A 1 299 ? 12.714 20.309 51.122 1.00 17.15 305 GLY A N 1
ATOM 2360 C CA . GLY A 1 299 ? 12.624 18.901 51.466 1.00 17.26 305 GLY A CA 1
ATOM 2361 C C . GLY A 1 299 ? 11.607 18.135 50.639 1.00 13.99 305 GLY A C 1
ATOM 2362 O O . GLY A 1 299 ? 11.650 16.902 50.595 1.0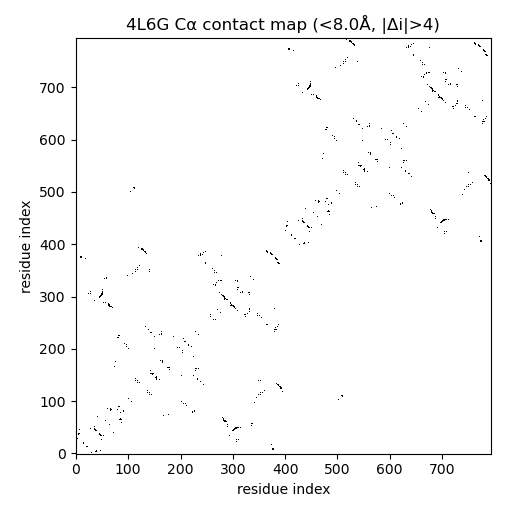0 17.39 305 GLY A O 1
ATOM 2363 N N . GLN A 1 300 ? 10.684 18.840 49.981 1.00 15.82 306 GLN A N 1
ATOM 2364 C CA . GLN A 1 300 ? 9.769 18.192 49.042 1.00 14.12 306 GLN A CA 1
ATOM 2365 C C . GLN A 1 300 ? 10.514 17.845 47.756 1.00 13.13 306 GLN A C 1
ATOM 2366 O O . GLN A 1 300 ? 11.604 18.363 47.509 1.00 14.80 306 GLN A O 1
ATOM 2372 N N . THR A 1 301 ? 9.928 16.964 46.952 1.00 12.94 307 THR A N 1
ATOM 2373 C CA . THR A 1 301 ? 10.510 16.578 45.675 1.00 11.60 307 THR A CA 1
ATOM 2374 C C . THR A 1 301 ? 9.528 16.883 44.579 1.00 10.97 307 THR A C 1
ATOM 2375 O O . THR A 1 301 ? 8.323 16.689 44.761 1.00 13.31 307 THR A O 1
ATOM 2379 N N . ALA A 1 302 ? 10.044 17.384 43.462 1.00 11.52 308 ALA A N 1
ATOM 2380 C CA . ALA A 1 302 ? 9.221 17.569 42.272 1.00 11.99 308 ALA A CA 1
ATOM 2381 C C . ALA A 1 302 ? 9.700 16.615 41.180 1.00 11.89 308 ALA A C 1
ATOM 2382 O O . ALA A 1 302 ? 10.890 16.614 40.818 1.00 13.50 308 ALA A O 1
ATOM 2384 N N . MET A 1 303 ? 8.791 15.804 40.645 1.00 11.38 309 MET A N 1
ATOM 2385 C CA . MET A 1 303 ? 9.094 14.924 39.522 1.00 11.16 309 MET A CA 1
ATOM 2386 C C . MET A 1 303 ? 8.706 15.619 38.231 1.00 10.77 309 MET A C 1
ATOM 2387 O O . MET A 1 303 ? 7.563 16.062 38.084 1.00 11.26 309 MET A O 1
ATOM 2392 N N . LEU A 1 304 ? 9.650 15.709 37.294 1.00 9.30 310 LEU A N 1
ATOM 2393 C CA . LEU A 1 304 ? 9.397 16.359 36.009 1.00 11.09 310 LEU A CA 1
ATOM 2394 C C . LEU A 1 304 ? 8.968 15.323 34.983 1.00 9.53 310 LEU A C 1
ATOM 2395 O O . LEU A 1 304 ? 9.797 14.545 34.502 1.00 9.77 310 LEU A O 1
ATOM 2400 N N . TRP A 1 305 ? 7.672 15.326 34.659 1.00 9.51 311 TRP A N 1
ATOM 2401 C CA . TRP A 1 305 ? 7.087 14.316 33.796 1.00 9.61 311 TRP A CA 1
ATOM 2402 C C . TRP A 1 305 ? 7.231 14.759 32.345 1.00 10.01 311 TRP A C 1
ATOM 2403 O O . TRP A 1 305 ? 6.274 15.193 31.682 1.00 9.75 311 TRP A O 1
ATOM 2414 N N . PHE A 1 306 ? 8.464 14.669 31.852 1.00 9.81 312 PHE A N 1
ATOM 2415 C CA . PHE A 1 306 ? 8.768 15.061 30.484 1.00 9.04 312 PHE A CA 1
ATOM 2416 C C . PHE A 1 306 ? 7.797 14.489 29.435 1.00 9.59 312 PHE A C 1
ATOM 2417 O O . PHE A 1 306 ? 7.426 15.222 28.525 1.00 11.45 312 PHE A O 1
ATOM 2425 N N . PRO A 1 307 ? 7.380 13.196 29.531 1.00 10.76 313 PRO A N 1
ATOM 2426 C CA . PRO A 1 307 ? 6.459 12.691 28.488 1.00 12.10 313 PRO A CA 1
ATOM 2427 C C . PRO A 1 307 ? 5.131 13.447 28.404 1.00 10.80 313 PRO A C 1
ATOM 2428 O O . PRO A 1 307 ? 4.516 13.454 27.333 1.00 11.94 313 PRO A O 1
ATOM 2432 N N . ILE A 1 308 ? 4.697 14.061 29.502 1.00 12.18 314 ILE A N 1
ATOM 2433 C CA . ILE A 1 308 ? 3.440 14.796 29.495 1.00 10.75 314 ILE A CA 1
ATOM 2434 C C . ILE A 1 308 ? 3.686 16.182 28.884 1.00 9.61 314 ILE A C 1
ATOM 2435 O O . ILE A 1 308 ? 2.900 16.652 28.053 1.00 11.78 314 ILE A O 1
ATOM 2440 N N . ALA A 1 309 ? 4.777 16.827 29.278 1.00 10.00 315 ALA A N 1
ATOM 2441 C CA . ALA A 1 309 ? 5.135 18.131 28.713 1.00 9.49 315 ALA A CA 1
ATOM 2442 C C . ALA A 1 309 ? 5.417 18.045 27.219 1.00 10.29 315 ALA A C 1
ATOM 2443 O O . ALA A 1 309 ? 5.102 18.983 26.463 1.00 11.53 315 ALA A O 1
ATOM 2445 N N . SER A 1 310 ? 6.000 16.933 26.780 1.00 12.45 316 SER A N 1
ATOM 2446 C CA . SER A 1 310 ? 6.310 16.748 25.364 1.00 13.86 316 SER A CA 1
ATOM 2447 C C . SER A 1 310 ? 5.029 16.564 24.524 1.00 13.59 316 SER A C 1
ATOM 2448 O O . SER A 1 310 ? 5.086 16.507 23.300 1.00 13.66 316 SER A O 1
ATOM 2451 N N . ARG A 1 311 ? 3.878 16.487 25.201 1.00 11.99 317 ARG A N 1
ATOM 2452 C CA . ARG A 1 311 ? 2.566 16.359 24.562 1.00 12.94 317 ARG A CA 1
ATOM 2453 C C . ARG A 1 311 ? 1.666 17.585 24.796 1.00 12.45 317 ARG A C 1
ATOM 2454 O O . ARG A 1 311 ? 0.461 17.562 24.487 1.00 12.55 317 ARG A O 1
ATOM 2462 N N . ASP A 1 312 ? 2.247 18.666 25.309 1.00 10.64 318 ASP A N 1
ATOM 2463 C CA . ASP A 1 312 ? 1.503 19.882 25.663 1.00 10.19 318 ASP A CA 1
ATOM 2464 C C . ASP A 1 312 ? 1.026 20.607 24.406 1.00 11.61 318 ASP A C 1
ATOM 2465 O O . ASP A 1 312 ? 1.845 20.977 23.556 1.00 12.56 318 ASP A O 1
ATOM 2470 N N . ARG A 1 313 ? -0.286 20.823 24.295 1.00 12.60 319 ARG A N 1
ATOM 2471 C CA . ARG A 1 313 ? -0.860 21.461 23.112 1.00 13.26 319 ARG A CA 1
ATOM 2472 C C . ARG A 1 313 ? -0.446 22.919 22.968 1.00 14.19 319 ARG A C 1
ATOM 2473 O O . ARG A 1 313 ? -0.495 23.473 21.876 1.00 15.36 319 ARG A O 1
ATOM 2481 N N . SER A 1 314 ? -0.041 23.555 24.063 1.00 13.67 320 SER A N 1
ATOM 2482 C CA . SER A 1 314 ? 0.397 24.934 23.966 1.00 17.05 320 SER A CA 1
ATOM 2483 C C . SER A 1 314 ? 1.852 25.047 23.493 1.00 16.25 320 SER A C 1
ATOM 2484 O O . SER A 1 314 ? 2.301 26.129 23.118 1.00 21.27 320 SER A O 1
ATOM 2487 N N . ALA A 1 315 ? 2.578 23.929 23.479 1.00 13.95 321 ALA A N 1
ATOM 2488 C CA . ALA A 1 315 ? 3.968 23.927 23.018 1.00 14.25 321 ALA A CA 1
ATOM 2489 C C . ALA A 1 315 ? 4.162 23.227 21.661 1.00 14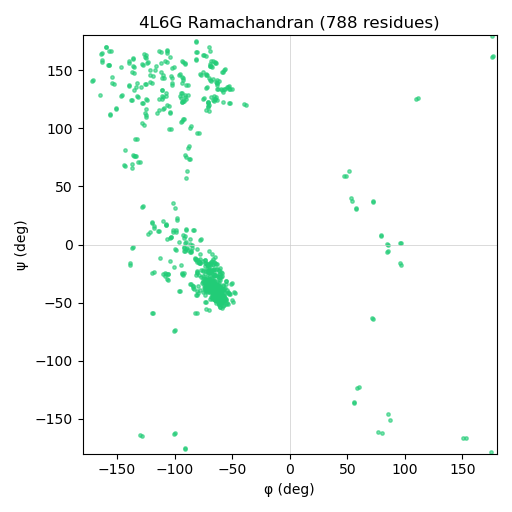.91 321 ALA A C 1
ATOM 2490 O O . ALA A 1 315 ? 5.136 23.494 20.948 1.00 16.72 321 ALA A O 1
ATOM 2492 N N . PHE A 1 316 ? 3.251 22.317 21.317 1.00 13.25 322 PHE A N 1
ATOM 2493 C CA . PHE A 1 316 ? 3.331 21.545 20.069 1.00 12.74 322 PHE A CA 1
ATOM 2494 C C . PHE A 1 316 ? 1.999 21.506 19.346 1.00 12.00 322 PHE A C 1
ATOM 2495 O O . PHE A 1 316 ? 0.962 21.279 19.975 1.00 16.79 322 PHE A O 1
ATOM 2503 N N . ASP A 1 317 ? 2.024 21.709 18.033 1.00 11.88 323 ASP A N 1
ATOM 2504 C CA . ASP A 1 317 ? 0.856 21.438 17.187 1.00 13.32 323 ASP A CA 1
ATOM 2505 C C . ASP A 1 317 ? 0.632 19.934 17.047 1.00 13.78 323 ASP A C 1
ATOM 2506 O O . ASP A 1 317 ? 1.575 19.202 16.838 1.00 17.38 323 ASP A O 1
ATOM 2511 N N . SER A 1 318 ? -0.614 19.479 17.168 1.00 13.28 324 SER A N 1
ATOM 2512 C CA . SER A 1 318 ? -0.933 18.062 16.969 1.00 12.94 324 SER A CA 1
ATOM 2513 C C . SER A 1 318 ? 0.031 17.134 17.726 1.00 10.35 324 SER A C 1
ATOM 2514 O O . SER A 1 318 ? 0.695 16.268 17.131 1.00 11.75 324 SER A O 1
ATOM 2517 N N . PRO A 1 319 ? 0.101 17.287 19.054 1.00 11.56 325 PRO A N 1
ATOM 2518 C CA . PRO A 1 319 ? 1.129 16.571 19.817 1.00 11.73 325 PRO A CA 1
ATOM 2519 C C . PRO A 1 319 ? 0.948 15.061 19.888 1.00 11.59 325 PRO A C 1
ATOM 2520 O O . PRO A 1 319 ? 1.883 14.371 20.287 1.00 13.67 325 PRO A O 1
ATOM 2524 N N . ASP A 1 320 ? -0.227 14.556 19.543 1.00 12.18 326 ASP A N 1
ATOM 2525 C CA . ASP A 1 320 ? -0.468 13.124 19.672 1.00 12.80 326 ASP A CA 1
ATOM 2526 C C . ASP A 1 320 ? -0.111 12.377 18.399 1.00 11.95 326 ASP A C 1
ATOM 2527 O O . ASP A 1 320 ? -0.242 11.151 18.346 1.00 14.74 326 ASP A O 1
ATOM 2532 N N . ASN A 1 321 ? 0.376 13.106 17.404 1.00 12.04 327 ASN A N 1
ATOM 2533 C CA . ASN A 1 321 ? 0.786 12.511 16.136 1.00 11.91 327 ASN A CA 1
ATOM 2534 C C . ASN A 1 321 ? 2.293 12.540 15.998 1.00 11.61 327 ASN A C 1
ATOM 2535 O O . ASN A 1 321 ? 2.935 13.506 16.410 1.00 13.61 327 ASN A O 1
ATOM 2540 N N . ILE A 1 322 ? 2.860 11.486 15.408 1.00 13.37 328 ILE A N 1
ATOM 2541 C CA . ILE A 1 322 ? 4.280 11.460 15.081 1.00 12.34 328 ILE A CA 1
ATOM 2542 C C . ILE A 1 322 ? 4.448 12.116 13.716 1.00 12.15 328 ILE A C 1
ATOM 2543 O O . ILE A 1 322 ? 4.120 11.534 12.689 1.00 14.58 328 ILE A O 1
ATOM 2548 N N . VAL A 1 323 ? 4.886 13.364 13.744 1.00 12.87 329 VAL A N 1
ATOM 2549 C CA . VAL A 1 323 ? 5.032 14.196 12.562 1.00 12.34 329 VAL A CA 1
ATOM 2550 C C . VAL A 1 323 ? 6.530 14.246 12.273 1.00 12.21 329 VAL A C 1
ATOM 2551 O O . VAL A 1 323 ? 7.272 14.963 12.940 1.00 12.28 329 VAL A O 1
ATOM 2555 N N . ILE A 1 324 ? 7.002 13.436 11.332 1.00 13.70 330 ILE A N 1
ATOM 2556 C CA . ILE A 1 324 ? 8.438 13.209 11.267 1.00 13.78 330 ILE A CA 1
ATOM 2557 C C . ILE A 1 324 ? 9.176 14.449 10.764 1.00 13.10 330 ILE A C 1
ATOM 2558 O O . ILE A 1 324 ? 10.373 14.590 11.000 1.00 16.66 330 ILE A O 1
ATOM 2563 N N . GLU A 1 325 ? 8.451 15.371 10.138 1.00 13.65 331 GLU A N 1
ATOM 2564 C CA . GLU A 1 325 ? 9.054 16.617 9.652 1.00 13.80 331 GLU A CA 1
ATOM 2565 C C . GLU A 1 325 ? 8.984 17.750 10.682 1.00 13.03 331 GLU A C 1
ATOM 2566 O O . GLU A 1 325 ? 9.396 18.874 10.396 1.00 14.93 331 GLU A O 1
ATOM 2572 N N . ARG A 1 326 ? 8.517 17.447 11.894 1.00 13.63 332 ARG A N 1
ATOM 2573 C CA . ARG A 1 326 ? 8.360 18.469 12.930 1.00 13.08 332 ARG A CA 1
ATOM 2574 C C . ARG A 1 326 ? 9.651 19.206 13.270 1.00 12.62 332 ARG A C 1
ATOM 2575 O O . ARG A 1 326 ? 10.674 18.604 13.561 1.00 14.26 332 ARG A O 1
ATOM 2583 N N . THR A 1 327 ? 9.567 20.527 13.296 1.00 12.53 333 THR A N 1
ATOM 2584 C CA . THR A 1 327 ? 10.695 21.368 13.646 1.00 12.94 333 THR A CA 1
ATOM 2585 C C . THR A 1 327 ? 10.092 22.675 14.193 1.00 13.70 333 THR A C 1
ATOM 2586 O O . THR A 1 327 ? 9.019 23.095 13.741 1.00 16.70 333 THR A O 1
ATOM 2590 N N . PRO A 1 328 ? 10.733 23.300 15.200 1.00 11.57 334 PRO A N 1
ATOM 2591 C CA . PRO A 1 328 ? 12.013 22.984 15.861 1.00 11.62 334 PRO A CA 1
ATOM 2592 C C . PRO A 1 328 ? 11.979 21.801 16.835 1.00 10.55 334 PRO A C 1
ATOM 2593 O O . PRO A 1 328 ? 13.028 21.314 17.253 1.00 14.78 334 PRO A O 1
ATOM 2597 N N . ASN A 1 329 ? 10.786 21.371 17.217 1.00 11.38 335 ASN A N 1
ATOM 2598 C CA . ASN A 1 329 ? 10.590 20.224 18.097 1.00 10.44 335 ASN A CA 1
ATOM 2599 C C . ASN A 1 329 ? 11.422 20.338 19.371 1.00 10.18 335 ASN A C 1
ATOM 2600 O O . ASN A 1 329 ? 12.264 19.488 19.662 1.00 11.40 335 ASN A O 1
ATOM 2605 N N . ARG A 1 330 ? 11.149 21.347 20.190 1.00 10.96 336 ARG A N 1
ATOM 2606 C CA . ARG A 1 330 ? 11.948 21.541 21.379 1.00 10.57 336 ARG A CA 1
ATOM 2607 C C . ARG A 1 330 ? 11.341 20.736 22.535 1.00 9.91 336 ARG A C 1
ATOM 2608 O O . ARG A 1 330 ? 10.887 21.252 23.560 1.00 13.45 336 ARG A O 1
ATOM 2616 N N . HIS A 1 331 ? 11.337 19.427 22.349 1.00 10.55 337 HIS A N 1
ATOM 2617 C CA . HIS A 1 331 ? 10.886 18.502 23.384 1.00 10.96 337 HIS A CA 1
ATOM 2618 C C . HIS A 1 331 ? 11.864 18.464 24.554 1.00 10.90 337 HIS A C 1
ATOM 2619 O O . HIS A 1 331 ? 12.992 18.949 24.472 1.00 12.28 337 HIS A O 1
ATOM 2626 N N . LEU A 1 332 ? 11.420 17.883 25.658 1.00 11.76 338 LEU A N 1
ATOM 2627 C CA . LEU A 1 332 ? 12.209 17.864 26.874 1.00 10.32 338 LEU A CA 1
ATOM 2628 C C . LEU A 1 332 ? 12.776 16.487 27.173 1.00 10.24 338 LEU A C 1
ATOM 2629 O O . LEU A 1 332 ? 13.217 16.232 28.297 1.00 12.66 338 LEU A O 1
ATOM 2634 N N . SER A 1 333 ? 12.814 15.605 26.168 1.00 9.39 339 SER A N 1
ATOM 2635 C CA . SER A 1 333 ? 13.247 14.234 26.417 1.00 9.94 339 SER A CA 1
ATOM 2636 C C . SER A 1 333 ? 14.712 14.110 26.830 1.00 10.96 339 SER A C 1
ATOM 2637 O O . SER A 1 333 ? 15.107 13.114 27.473 1.00 11.93 339 SER A O 1
ATOM 2640 N N . LEU A 1 334 ? 15.520 15.102 26.453 1.00 11.26 340 LEU A N 1
ATOM 2641 C CA . LEU A 1 334 ? 16.934 15.128 26.844 1.00 11.11 340 LEU A CA 1
ATOM 2642 C C . LEU A 1 334 ? 17.199 16.186 27.900 1.00 10.81 340 LEU A C 1
ATOM 2643 O O . LEU A 1 334 ? 18.350 16.542 28.154 1.00 13.09 340 LEU A O 1
ATOM 2648 N N . GLY A 1 335 ? 16.137 16.659 28.557 1.00 11.74 341 GLY A N 1
ATOM 2649 C CA . GLY A 1 335 ? 16.285 17.713 29.548 1.00 12.09 341 GLY A CA 1
ATOM 2650 C C . GLY A 1 335 ? 16.396 19.105 28.940 1.00 11.14 341 GLY A C 1
ATOM 2651 O O . GLY A 1 335 ? 16.034 19.335 27.773 1.00 12.32 341 GLY A O 1
ATOM 2652 N N . HIS A 1 336 ? 16.892 20.045 29.740 1.00 12.45 342 HIS A N 1
ATOM 2653 C CA . HIS A 1 336 ? 16.918 21.454 29.391 1.00 13.48 342 HIS A CA 1
ATOM 2654 C C . HIS A 1 336 ? 17.733 22.188 30.450 1.00 14.63 342 HIS A C 1
ATOM 2655 O O . HIS A 1 336 ? 17.620 21.898 31.631 1.00 17.15 342 HIS A O 1
ATOM 2662 N N . GLY A 1 337 ? 18.532 23.160 30.038 1.00 13.50 343 GLY A N 1
ATOM 2663 C CA . GLY A 1 337 ? 19.356 23.902 30.975 1.00 13.45 343 GLY A CA 1
ATOM 2664 C C . GLY A 1 337 ? 20.699 23.245 31.241 1.00 13.09 343 GLY A C 1
ATOM 2665 O O . GLY A 1 337 ? 21.252 22.539 30.381 1.00 13.88 343 GLY A O 1
ATOM 2666 N N . ILE A 1 338 ? 21.237 23.457 32.438 1.00 13.23 344 ILE A N 1
ATOM 2667 C CA . ILE A 1 338 ? 22.644 23.112 32.659 1.00 14.04 344 ILE A CA 1
ATOM 2668 C C . ILE A 1 338 ? 22.914 21.600 32.686 1.00 13.23 344 ILE A C 1
ATOM 2669 O O . ILE A 1 338 ? 24.046 21.183 32.442 1.00 13.96 344 ILE A O 1
ATOM 2674 N N . HIS A 1 339 ? 21.889 20.785 32.943 1.00 10.69 345 HIS A N 1
ATOM 2675 C CA . HIS A 1 339 ? 22.071 19.326 32.955 1.00 12.12 345 HIS A CA 1
ATOM 2676 C C . HIS A 1 339 ? 21.647 18.624 31.665 1.00 9.94 345 HIS A C 1
ATOM 2677 O O . HIS A 1 339 ? 21.612 17.389 31.627 1.00 11.84 345 HIS A O 1
ATOM 2684 N N . ARG A 1 340 ? 21.374 19.385 30.599 1.00 10.76 346 ARG A N 1
ATOM 2685 C CA . ARG A 1 340 ? 20.869 18.796 29.356 1.00 11.99 346 ARG A CA 1
ATOM 2686 C C . ARG A 1 340 ? 21.813 17.683 28.885 1.00 11.86 346 ARG A C 1
ATOM 2687 O O . ARG A 1 340 ? 23.033 17.856 28.908 1.00 13.93 346 ARG A O 1
ATOM 2695 N N . CYS A 1 341 ? 21.227 16.555 28.477 1.00 10.34 347 CYS A N 1
ATOM 2696 C CA . CYS A 1 341 ? 21.950 15.314 28.183 1.00 12.65 347 CYS A CA 1
ATOM 2697 C C . CYS A 1 341 ? 23.300 15.471 27.502 1.00 13.66 347 CYS A C 1
ATOM 2698 O O . CYS A 1 341 ? 23.413 16.003 26.395 1.00 14.41 347 CYS A O 1
ATOM 2701 N N . LEU A 1 342 ? 24.327 14.985 28.185 1.00 14.88 348 LEU A N 1
ATOM 2702 C CA . LEU A 1 342 ? 25.674 14.952 27.647 1.00 17.29 348 LEU A CA 1
ATOM 2703 C C . LEU A 1 342 ? 25.769 14.059 26.393 1.00 15.10 348 LEU A C 1
ATOM 2704 O O . LEU A 1 342 ? 26.580 14.294 25.478 1.00 15.94 348 LEU A O 1
ATOM 2709 N N . GLY A 1 343 ? 24.958 13.015 26.360 1.00 14.91 349 GLY A N 1
ATOM 2710 C CA . GLY A 1 343 ? 25.022 12.060 25.268 1.00 14.86 349 GLY A CA 1
ATOM 2711 C C . GLY A 1 343 ? 24.131 12.358 24.087 1.00 14.06 349 GLY A C 1
ATOM 2712 O O . GLY A 1 343 ? 23.950 11.487 23.241 1.00 14.90 349 GLY A O 1
ATOM 2713 N N . ALA A 1 344 ? 23.583 13.577 24.009 1.00 15.04 350 ALA A N 1
ATOM 2714 C CA . ALA A 1 344 ? 22.580 13.893 22.993 1.00 15.29 350 ALA A CA 1
ATOM 2715 C C . ALA A 1 344 ? 23.039 13.567 21.567 1.00 14.81 350 ALA A C 1
ATOM 2716 O O . ALA A 1 344 ? 22.317 12.905 20.803 1.00 15.31 350 ALA A O 1
ATOM 2718 N N . HIS A 1 345 ? 24.212 14.032 21.171 1.00 15.35 351 HIS A N 1
ATOM 2719 C CA . HIS A 1 345 ? 24.640 13.740 19.813 1.00 16.22 351 HIS A CA 1
ATOM 2720 C C . HIS A 1 345 ? 24.892 12.240 19.611 1.00 16.28 351 HIS A C 1
ATOM 2721 O O . HIS A 1 345 ? 24.536 11.684 18.572 1.00 16.44 351 HIS A O 1
ATOM 2728 N N . LEU A 1 346 ? 25.474 11.578 20.603 1.00 15.16 352 LEU A N 1
ATOM 2729 C CA . LEU A 1 346 ? 25.776 10.157 20.492 1.00 15.14 352 LEU A CA 1
ATOM 2730 C C . LEU A 1 346 ? 24.513 9.319 20.265 1.00 14.51 352 LEU A C 1
ATOM 2731 O O . LEU A 1 346 ? 24.478 8.433 19.390 1.00 16.97 352 LEU A O 1
ATOM 2736 N N . ILE A 1 347 ? 23.450 9.606 21.007 1.00 14.64 353 ILE A N 1
ATOM 2737 C CA . ILE A 1 347 ? 22.264 8.772 20.846 1.00 15.48 353 ILE A CA 1
ATOM 2738 C C . ILE A 1 347 ? 21.593 9.061 19.495 1.00 15.28 353 ILE A C 1
ATOM 2739 O O . ILE A 1 347 ? 20.988 8.162 18.896 1.00 14.71 353 ILE A O 1
ATOM 2744 N N . ARG A 1 348 ? 21.755 10.277 18.973 1.00 14.08 354 ARG A N 1
ATOM 2745 C CA . ARG A 1 348 ? 21.211 10.567 17.643 1.00 15.73 354 ARG A CA 1
ATOM 2746 C C . ARG A 1 348 ? 21.933 9.769 16.561 1.00 17.47 354 ARG A C 1
ATOM 2747 O O . ARG A 1 348 ? 21.292 9.248 15.640 1.00 17.83 354 ARG A O 1
ATOM 2755 N N . VAL A 1 349 ? 23.257 9.654 16.667 1.00 16.80 355 VAL A N 1
ATOM 2756 C CA . VAL A 1 349 ? 24.008 8.859 15.696 1.00 17.20 355 VAL A CA 1
ATOM 2757 C C . VAL A 1 349 ? 23.609 7.391 15.813 1.00 17.92 355 VAL A C 1
ATOM 2758 O O . VAL A 1 349 ? 23.337 6.710 14.834 1.00 18.80 355 VAL A O 1
ATOM 2762 N N . GLU A 1 350 ? 23.596 6.907 17.046 1.00 16.62 356 GLU A N 1
ATOM 2763 C CA . GLU A 1 350 ? 23.251 5.529 17.309 1.00 17.65 356 GLU A CA 1
ATOM 2764 C C . GLU A 1 350 ? 21.856 5.147 16.785 1.00 16.82 356 GLU A C 1
ATOM 2765 O O . GLU A 1 350 ? 21.689 4.109 16.122 1.00 17.79 356 GLU A O 1
ATOM 2771 N N . ALA A 1 351 ? 20.857 5.986 17.058 1.00 15.99 357 ALA A N 1
ATOM 2772 C CA . ALA A 1 351 ? 19.505 5.711 16.585 1.00 14.96 357 ALA A CA 1
ATOM 2773 C C . ALA A 1 351 ? 19.407 5.780 15.061 1.00 15.98 357 ALA A C 1
ATOM 2774 O O . ALA A 1 351 ? 18.740 4.952 14.425 1.00 16.89 357 ALA A O 1
ATOM 2776 N N . ARG A 1 352 ? 20.061 6.764 14.459 1.00 14.53 358 ARG A N 1
ATOM 2777 C CA . ARG A 1 352 ? 20.011 6.874 12.999 1.00 16.10 358 ARG A CA 1
ATOM 2778 C C . ARG A 1 352 ? 20.589 5.628 12.341 1.00 16.40 358 ARG A C 1
ATOM 2779 O O . ARG A 1 352 ? 19.983 5.049 11.440 1.00 17.45 358 ARG A O 1
ATOM 2787 N N . VAL A 1 353 ? 21.749 5.195 12.819 1.00 16.53 359 VAL A N 1
ATOM 2788 C CA . VAL A 1 353 ? 22.409 4.037 12.229 1.00 17.87 359 VAL A CA 1
ATOM 2789 C C . VAL A 1 353 ? 21.595 2.771 12.484 1.00 18.68 359 VAL A C 1
ATOM 2790 O O . VAL A 1 353 ? 21.411 1.962 11.580 1.00 21.82 359 VAL A O 1
ATOM 2794 N N . ALA A 1 354 ? 21.092 2.603 13.709 1.00 18.69 360 ALA A N 1
ATOM 2795 C CA . ALA A 1 354 ? 20.327 1.393 14.039 1.00 18.08 360 ALA A CA 1
ATOM 2796 C C . ALA A 1 354 ? 19.086 1.273 13.160 1.00 18.29 360 ALA A C 1
ATOM 2797 O O . ALA A 1 354 ? 18.840 0.232 12.547 1.00 20.89 360 ALA A O 1
ATOM 2799 N N . ILE A 1 355 ? 18.320 2.347 13.071 1.00 16.71 361 ILE A N 1
ATOM 2800 C CA . ILE A 1 355 ? 17.117 2.353 12.238 1.00 18.79 361 ILE A CA 1
ATOM 2801 C C . ILE A 1 355 ? 17.470 2.136 10.770 1.00 19.39 361 ILE A C 1
ATOM 2802 O O . ILE A 1 355 ? 16.826 1.332 10.069 1.00 20.21 361 ILE A O 1
ATOM 2807 N N . THR A 1 356 ? 18.480 2.856 10.292 1.00 17.57 362 THR A N 1
ATOM 2808 C CA . THR A 1 356 ? 18.876 2.782 8.877 1.00 19.27 362 THR A CA 1
ATOM 2809 C C . THR A 1 356 ? 19.262 1.365 8.491 1.00 19.25 362 THR A C 1
ATOM 2810 O O . THR A 1 356 ? 18.784 0.822 7.486 1.00 22.74 362 THR A O 1
ATOM 2814 N N . GLU A 1 357 ? 20.119 0.747 9.293 1.00 19.21 363 GLU A N 1
ATOM 2815 C CA . GLU A 1 357 ? 20.611 -0.576 8.933 1.00 20.58 363 GLU A CA 1
ATOM 2816 C C . GLU A 1 357 ? 19.529 -1.630 9.127 1.00 22.01 363 GLU A C 1
ATOM 2817 O O . GLU A 1 357 ? 19.405 -2.563 8.318 1.00 22.64 363 GLU A O 1
ATOM 2823 N N . PHE A 1 358 ? 18.719 -1.483 10.177 1.00 20.79 364 PHE A N 1
ATOM 2824 C CA . PHE A 1 358 ? 17.675 -2.477 10.385 1.00 21.38 364 PHE A CA 1
ATOM 2825 C C . PHE A 1 358 ? 16.666 -2.484 9.252 1.00 20.64 364 PHE A C 1
ATOM 2826 O O . PHE A 1 358 ? 16.291 -3.555 8.766 1.00 23.55 364 PHE A O 1
ATOM 2834 N N . LEU A 1 359 ? 16.227 -1.304 8.821 1.00 21.21 365 LEU A N 1
ATOM 2835 C CA . LEU A 1 359 ? 15.246 -1.217 7.748 1.00 21.31 365 LEU A CA 1
ATOM 2836 C C . LEU A 1 359 ? 15.837 -1.625 6.391 1.00 22.29 365 LEU A C 1
ATOM 2837 O O . LEU A 1 359 ? 15.110 -2.050 5.487 1.00 24.18 365 LEU A O 1
ATOM 2842 N N . LYS A 1 360 ? 17.158 -1.511 6.257 1.00 22.03 366 LYS A N 1
ATOM 2843 C CA . LYS A 1 360 ? 17.857 -1.974 5.061 1.00 23.33 366 LYS A CA 1
ATOM 2844 C C . LYS A 1 360 ? 17.873 -3.509 4.973 1.00 24.50 366 LYS A C 1
ATOM 2845 O O . LYS A 1 360 ? 17.688 -4.082 3.894 1.00 26.91 366 LYS A O 1
ATOM 2851 N N . ARG A 1 361 ? 18.097 -4.162 6.113 1.00 23.83 367 ARG A N 1
ATOM 2852 C CA . ARG A 1 361 ? 18.220 -5.617 6.185 1.00 25.59 367 ARG A CA 1
ATOM 2853 C C . ARG A 1 361 ? 16.871 -6.319 6.263 1.00 26.74 367 ARG A C 1
ATOM 2854 O O . ARG A 1 361 ? 16.688 -7.404 5.708 1.00 29.76 367 ARG A O 1
ATOM 2862 N N . ILE A 1 362 ? 15.950 -5.712 7.004 1.00 26.05 368 ILE A N 1
ATOM 2863 C CA . ILE A 1 362 ? 14.660 -6.308 7.315 1.00 26.52 368 ILE A CA 1
ATOM 2864 C C . ILE A 1 362 ? 13.556 -5.253 7.117 1.00 24.43 368 ILE A C 1
ATOM 2865 O O . ILE A 1 362 ? 13.046 -4.669 8.073 1.00 25.57 368 ILE A O 1
ATOM 2870 N N . PRO A 1 363 ? 13.203 -4.983 5.854 1.00 22.88 369 PRO A N 1
ATOM 2871 C CA . PRO A 1 363 ? 12.199 -3.951 5.575 1.00 22.54 369 PRO A CA 1
ATOM 2872 C C . PRO A 1 363 ? 10.785 -4.422 5.896 1.00 22.67 369 PRO A C 1
ATOM 2873 O O . PRO A 1 363 ? 9.873 -3.604 6.066 1.00 25.26 369 PRO A O 1
ATOM 2877 N N . GLU A 1 364 ? 10.614 -5.741 5.922 1.00 24.55 370 GLU A N 1
ATOM 2878 C CA . GLU A 1 364 ? 9.336 -6.388 6.174 1.00 27.20 370 GLU A CA 1
ATOM 2879 C C . GLU A 1 364 ? 9.391 -7.170 7.479 1.00 25.99 370 GLU A C 1
ATOM 2880 O O . GLU A 1 364 ? 10.110 -8.157 7.573 1.00 26.98 370 GLU A O 1
ATOM 2886 N N . PHE A 1 365 ? 8.625 -6.736 8.473 1.00 24.16 371 PHE A N 1
ATOM 2887 C CA . PHE A 1 365 ? 8.521 -7.469 9.734 1.00 23.71 371 PHE A CA 1
ATOM 2888 C C . PHE A 1 365 ? 7.247 -7.066 10.471 1.00 20.95 371 PHE A C 1
ATOM 2889 O O . PHE A 1 365 ? 6.576 -6.105 10.085 1.00 20.31 371 PHE A O 1
ATOM 2897 N N . SER A 1 366 ? 6.913 -7.793 11.532 1.00 20.44 372 SER A N 1
ATOM 2898 C CA . SER A 1 366 ? 5.723 -7.486 12.323 1.00 21.94 372 SER A CA 1
ATOM 2899 C C . SER A 1 366 ? 5.884 -8.025 13.738 1.00 19.52 372 SER A C 1
ATOM 2900 O O . SER A 1 366 ? 6.790 -8.807 14.006 1.00 21.23 372 SER A O 1
ATOM 2903 N N . LEU A 1 367 ? 5.018 -7.592 14.649 1.00 20.40 373 LEU A N 1
ATOM 2904 C CA . LEU A 1 367 ? 5.037 -8.150 15.992 1.00 21.27 373 LEU A CA 1
ATOM 2905 C C . LEU A 1 367 ? 4.611 -9.612 15.936 1.00 20.72 373 LEU A C 1
ATOM 2906 O O . LEU A 1 367 ? 3.730 -9.994 15.170 1.00 24.39 373 LEU A O 1
ATOM 2911 N N . ASP A 1 368 ? 5.249 -10.431 16.749 1.00 22.48 374 ASP A N 1
ATOM 2912 C CA . ASP A 1 368 ? 4.943 -11.848 16.818 1.00 23.10 374 ASP A CA 1
ATOM 2913 C C . ASP A 1 368 ? 3.581 -12.044 17.485 1.00 26.44 374 ASP A C 1
ATOM 2914 O O . ASP A 1 368 ? 3.379 -11.624 18.622 1.00 26.79 374 ASP A O 1
ATOM 2919 N N . PRO A 1 369 ? 2.643 -12.692 16.788 1.00 27.31 375 PRO A N 1
ATOM 2920 C CA . PRO A 1 369 ? 1.295 -12.849 17.346 1.00 29.62 375 PRO A CA 1
ATOM 2921 C C . PRO A 1 369 ? 1.237 -13.881 18.479 1.00 29.15 375 PRO A C 1
ATOM 2922 O O . PRO A 1 369 ? 0.238 -13.961 19.200 1.00 32.49 375 PRO A O 1
ATOM 2926 N N . ASN A 1 370 ? 2.295 -14.670 18.624 1.00 28.14 376 ASN A N 1
ATOM 2927 C CA . ASN A 1 370 ? 2.306 -15.758 19.601 1.00 30.17 376 ASN A CA 1
ATOM 2928 C C . ASN A 1 370 ? 3.178 -15.492 20.830 1.00 30.41 376 ASN A C 1
ATOM 2929 O O . ASN A 1 370 ? 3.332 -16.357 21.696 1.00 31.73 376 ASN A O 1
ATOM 2934 N N . LYS A 1 371 ? 3.734 -14.287 20.908 1.00 29.22 377 LYS A N 1
ATOM 2935 C CA . LYS A 1 371 ? 4.545 -13.882 22.050 1.00 29.99 377 LYS A CA 1
ATOM 2936 C C . LYS A 1 371 ? 4.164 -12.483 22.497 1.00 30.41 377 LYS A C 1
ATOM 2937 O O . LYS A 1 371 ? 3.690 -11.677 21.697 1.00 31.69 377 LYS A O 1
ATOM 2943 N N . GLU A 1 372 ? 4.363 -12.195 23.778 1.00 30.15 378 GLU A N 1
ATOM 2944 C CA . GLU A 1 372 ? 3.956 -10.905 24.326 1.00 29.19 378 GLU A CA 1
ATOM 2945 C C . GLU A 1 372 ? 5.046 -9.853 24.298 1.00 25.07 378 GLU A C 1
ATOM 2946 O O . GLU A 1 372 ? 6.223 -10.143 24.529 1.00 26.83 378 GLU A O 1
ATOM 2952 N N . CYS A 1 373 ? 4.641 -8.623 24.001 1.00 23.02 379 CYS A N 1
ATOM 2953 C CA . CYS A 1 373 ? 5.493 -7.468 24.234 1.00 20.80 379 CYS A CA 1
ATOM 2954 C C . CYS A 1 373 ? 5.377 -7.093 25.697 1.00 20.83 379 CYS A C 1
ATOM 2955 O O . CYS A 1 373 ? 4.411 -7.485 26.356 1.00 24.89 379 CYS A O 1
ATOM 2958 N N . GLU A 1 374 ? 6.349 -6.351 26.210 1.00 21.13 380 GLU A N 1
ATOM 2959 C CA . GLU A 1 374 ? 6.302 -5.911 27.603 1.00 21.64 380 GLU A CA 1
ATOM 2960 C C . GLU A 1 374 ? 6.930 -4.544 27.757 1.00 20.19 380 GLU A C 1
ATOM 2961 O O . GLU A 1 374 ? 8.061 -4.328 27.339 1.00 20.18 380 GLU A O 1
ATOM 2967 N N . TRP A 1 375 ? 6.183 -3.633 28.376 1.00 17.82 381 TRP A N 1
ATOM 2968 C CA . TRP A 1 375 ? 6.651 -2.285 28.664 1.00 15.54 381 TRP A CA 1
ATOM 2969 C C . TRP A 1 375 ? 7.244 -2.255 30.059 1.00 17.81 381 TRP A C 1
ATOM 2970 O O . TRP A 1 375 ? 6.624 -2.727 31.009 1.00 23.54 381 TRP A O 1
ATOM 2981 N N . LEU A 1 376 ? 8.451 -1.706 30.185 1.00 15.07 382 LEU A N 1
ATOM 2982 C CA . LEU A 1 376 ? 9.067 -1.514 31.489 1.00 15.26 382 LEU A CA 1
ATOM 2983 C C . LEU A 1 376 ? 8.757 -0.119 32.000 1.00 11.81 382 LEU A C 1
ATOM 2984 O O . LEU A 1 376 ? 9.060 0.890 31.339 1.00 12.72 382 LEU A O 1
ATOM 2989 N N . MET A 1 377 ? 8.136 -0.043 33.171 1.00 15.72 383 MET A N 1
ATOM 2990 C CA . MET A 1 377 ? 7.803 1.245 33.791 1.00 15.19 383 MET A CA 1
ATOM 2991 C C . MET A 1 377 ? 8.932 1.703 34.714 1.00 16.13 383 MET A C 1
ATOM 2992 O O . MET A 1 377 ? 9.699 0.895 35.196 1.00 22.40 383 MET A O 1
ATOM 2997 N N . GLY A 1 378 ? 9.034 3.007 34.955 1.00 14.86 384 GLY A N 1
ATOM 2998 C CA . GLY A 1 378 ? 10.025 3.534 35.873 1.00 15.29 384 GLY A CA 1
ATOM 2999 C C . GLY A 1 378 ? 10.457 4.933 35.490 1.00 13.00 384 GLY A C 1
ATOM 3000 O O . GLY A 1 378 ? 9.814 5.603 34.667 1.00 14.27 384 GLY A O 1
ATOM 3001 N N . GLN A 1 379 ? 11.544 5.388 36.093 1.00 13.50 385 GLN A N 1
ATOM 3002 C CA . GLN A 1 379 ? 12.096 6.678 35.733 1.00 13.96 385 GLN A CA 1
ATOM 3003 C C . GLN A 1 379 ? 12.695 6.660 34.322 1.00 13.33 385 GLN A C 1
ATOM 3004 O O . GLN A 1 379 ? 12.839 7.694 33.676 1.00 19.80 385 GLN A O 1
ATOM 3010 N N . VAL A 1 380 ? 13.058 5.470 33.861 1.00 12.87 386 VAL A N 1
ATOM 3011 C CA . VAL A 1 380 ? 13.464 5.239 32.492 1.00 13.31 386 VAL A CA 1
ATOM 3012 C C . VAL A 1 380 ? 12.555 4.138 31.979 1.00 14.28 386 VAL A C 1
ATOM 3013 O O . VAL A 1 380 ? 12.639 3.001 32.432 1.00 19.93 386 VAL A O 1
ATOM 3017 N N . ALA A 1 381 ? 11.649 4.485 31.077 1.00 13.64 387 ALA A N 1
ATOM 3018 C CA . ALA A 1 381 ? 10.551 3.608 30.692 1.00 13.68 387 ALA A CA 1
ATOM 3019 C C . ALA A 1 381 ? 10.494 3.377 29.187 1.00 12.32 387 ALA A C 1
ATOM 3020 O O . ALA A 1 381 ? 10.678 4.301 28.394 1.00 18.16 387 ALA A O 1
ATOM 3022 N N . GLY A 1 382 ? 10.238 2.144 28.777 1.00 11.58 388 GLY A N 1
ATOM 3023 C CA . GLY A 1 382 ? 10.090 1.830 27.361 1.00 13.74 388 GLY A CA 1
ATOM 3024 C C . GLY A 1 382 ? 9.941 0.333 27.203 1.00 13.88 388 GLY A C 1
ATOM 3025 O O . GLY A 1 382 ? 9.938 -0.414 28.185 1.00 14.13 388 GLY A O 1
ATOM 3026 N N . MET A 1 383 ? 9.820 -0.126 25.969 1.00 12.90 389 MET A N 1
ATOM 3027 C CA . MET A 1 383 ? 9.627 -1.552 25.760 1.00 13.82 389 MET A CA 1
ATOM 3028 C C . MET A 1 383 ? 10.823 -2.363 26.253 1.00 15.48 389 MET A C 1
ATOM 3029 O O . MET A 1 383 ? 11.974 -1.948 26.098 1.00 15.27 389 MET A O 1
ATOM 3034 N N . LEU A 1 384 ? 10.527 -3.494 26.891 1.00 15.30 390 LEU A N 1
ATOM 3035 C CA . LEU A 1 384 ? 11.548 -4.405 27.410 1.00 16.50 390 LEU A CA 1
ATOM 3036 C C . LEU A 1 384 ? 11.644 -5.675 26.561 1.00 17.98 390 LEU A C 1
ATOM 3037 O O . LEU A 1 384 ? 12.700 -6.310 26.484 1.00 19.58 390 LEU A O 1
ATOM 3042 N N . HIS A 1 385 ? 10.517 -6.056 25.961 1.00 18.16 391 HIS A N 1
ATOM 3043 C CA . HIS A 1 385 ? 10.437 -7.227 25.092 1.00 18.77 391 HIS A CA 1
ATOM 3044 C C . HIS A 1 385 ? 9.612 -6.869 23.884 1.00 17.96 391 HIS A C 1
ATOM 3045 O O . HIS A 1 385 ? 8.478 -6.384 24.003 1.00 18.49 391 HIS A O 1
ATOM 3052 N N . VAL A 1 386 ? 10.202 -7.074 22.713 1.00 18.79 392 VAL A N 1
ATOM 3053 C CA . VAL A 1 386 ? 9.547 -6.775 21.450 1.00 18.61 392 VAL A CA 1
ATOM 3054 C C . VAL A 1 386 ? 9.755 -7.950 20.490 1.00 19.32 392 VAL A C 1
ATOM 3055 O O . VAL A 1 386 ? 10.575 -7.878 19.572 1.00 19.60 392 VAL A O 1
ATOM 3059 N N . PRO A 1 387 ? 8.999 -9.043 20.700 1.00 20.11 393 PRO A N 1
ATOM 3060 C CA . PRO A 1 387 ? 9.096 -10.196 19.803 1.00 22.31 393 PRO A CA 1
ATOM 3061 C C . PRO A 1 387 ? 8.591 -9.842 18.408 1.00 23.47 393 PRO A C 1
ATOM 3062 O O . PRO A 1 387 ? 7.459 -9.372 18.259 1.00 22.42 393 PRO A O 1
ATOM 3066 N N . ILE A 1 388 ? 9.439 -10.044 17.402 1.00 19.97 394 ILE A N 1
ATOM 3067 C CA . ILE A 1 388 ? 9.039 -9.824 16.023 1.00 20.65 394 ILE A CA 1
ATOM 3068 C C . ILE A 1 388 ? 9.265 -11.057 15.150 1.00 21.86 394 ILE A C 1
ATOM 3069 O O . ILE A 1 388 ? 10.029 -11.969 15.502 1.00 23.46 394 ILE A O 1
ATOM 3074 N N . ILE A 1 389 ? 8.577 -11.076 14.015 1.00 22.59 395 ILE A N 1
ATOM 3075 C CA . ILE A 1 389 ? 8.756 -12.108 13.000 1.00 23.38 395 ILE A CA 1
ATOM 3076 C C . ILE A 1 389 ? 9.006 -11.423 11.662 1.00 22.67 395 ILE A C 1
ATOM 3077 O O . ILE A 1 389 ? 8.595 -10.284 11.457 1.00 24.41 395 ILE A O 1
ATOM 3082 N N . PHE A 1 390 ? 9.688 -12.115 10.758 1.00 22.64 396 PHE A N 1
ATOM 3083 C CA . PHE A 1 390 ? 10.068 -11.548 9.463 1.00 24.63 396 PHE A CA 1
ATOM 3084 C C . PHE A 1 390 ? 10.442 -12.690 8.530 1.00 25.59 396 PHE A C 1
ATOM 3085 O O . PHE A 1 390 ? 10.776 -13.767 9.011 1.00 27.75 396 PHE A O 1
ATOM 3093 N N . PRO A 1 391 ? 10.395 -12.467 7.201 1.00 28.15 397 PRO A N 1
ATOM 3094 C CA . PRO A 1 391 ? 10.838 -13.540 6.302 1.00 28.33 397 PRO A CA 1
ATOM 3095 C C . PRO A 1 391 ? 12.300 -13.864 6.562 1.00 28.98 397 PRO A C 1
ATOM 3096 O O . PRO A 1 391 ? 13.081 -12.948 6.828 1.00 30.84 397 PRO A O 1
ATOM 3100 N N . LYS A 1 392 ? 12.671 -15.138 6.520 1.00 29.00 398 LYS A N 1
ATOM 3101 C CA . LYS A 1 392 ? 14.064 -15.486 6.772 1.00 30.30 398 LYS A CA 1
ATOM 3102 C C . LYS A 1 392 ? 14.944 -14.882 5.685 1.00 31.45 398 LYS A C 1
ATOM 3103 O O . LYS A 1 392 ? 14.561 -14.854 4.503 1.00 34.79 398 LYS A O 1
ATOM 3109 N N . GLY A 1 393 ? 16.105 -14.375 6.091 1.00 33.86 399 GLY A N 1
ATOM 3110 C CA . GLY A 1 393 ? 17.016 -13.717 5.171 1.00 31.64 399 GLY A CA 1
ATOM 3111 C C . GLY A 1 393 ? 18.453 -14.197 5.242 1.00 34.86 399 GLY A C 1
ATOM 3112 O O . GLY A 1 393 ? 18.736 -15.257 5.808 1.00 36.81 399 GLY A O 1
ATOM 3113 N N . LYS A 1 394 ? 19.361 -13.403 4.671 1.00 33.54 400 LYS A N 1
ATOM 3114 C CA . LYS A 1 394 ? 20.765 -13.782 4.538 1.00 34.36 400 LYS A CA 1
ATOM 3115 C C . LYS A 1 394 ? 21.692 -12.981 5.435 1.00 31.22 400 LYS A C 1
ATOM 3116 O O . LYS A 1 394 ? 21.468 -11.799 5.677 1.00 33.97 400 LYS A O 1
ATOM 3122 N N . ARG A 1 395 ? 22.747 -13.632 5.906 1.00 32.67 401 ARG A N 1
ATOM 3123 C CA . ARG A 1 395 ? 23.810 -12.960 6.641 1.00 33.43 401 ARG A CA 1
ATOM 3124 C C . ARG A 1 395 ? 24.688 -12.183 5.675 1.00 36.41 401 ARG A C 1
ATOM 3125 O O . ARG A 1 395 ? 24.851 -12.588 4.523 1.00 40.30 401 ARG A O 1
ATOM 3133 N N . LEU A 1 396 ? 25.250 -11.069 6.129 1.00 37.30 402 LEU A N 1
ATOM 3134 C CA . LEU A 1 396 ? 26.248 -10.364 5.333 1.00 40.32 402 LEU A CA 1
ATOM 3135 C C . LEU A 1 396 ? 27.610 -11.040 5.489 1.00 45.83 402 LEU A C 1
ATOM 3136 O O . LEU A 1 396 ? 28.479 -10.923 4.622 1.00 48.63 402 LEU A O 1
ATOM 3141 N N . SER A 1 397 ? 27.787 -11.737 6.609 1.00 47.51 403 SER A N 1
ATOM 3142 C CA . SER A 1 397 ? 29.051 -12.395 6.928 1.00 49.33 403 SER A CA 1
ATOM 3143 C C . SER A 1 397 ? 28.867 -13.871 7.269 1.00 51.42 403 SER A C 1
ATOM 3144 O O . SER A 1 397 ? 28.125 -14.204 8.199 1.00 53.10 403 SER A O 1
ATOM 3147 N N . GLU A 1 398 ? 29.532 -14.744 6.508 1.00 52.04 404 GLU A N 1
ATOM 3148 C CA . GLU A 1 398 ? 29.562 -16.182 6.796 1.00 53.05 404 GLU A CA 1
ATOM 3149 C C . GLU A 1 398 ? 28.177 -16.829 6.617 1.00 55.16 404 GLU A C 1
ATOM 3150 O O . GLU A 1 398 ? 27.986 -18.049 6.698 1.00 55.86 404 GLU A O 1
ATOM 3157 N N . THR B 1 2 ? 81.163 13.822 -14.934 1.00 39.77 8 THR B N 1
ATOM 3158 C CA . THR B 1 2 ? 80.069 12.863 -15.000 1.00 37.06 8 THR B CA 1
ATOM 3159 C C . THR B 1 2 ? 78.875 13.391 -14.222 1.00 33.83 8 THR B C 1
ATOM 3160 O O . THR B 1 2 ? 79.035 14.018 -13.179 1.00 36.25 8 THR B O 1
ATOM 3164 N N . SER B 1 3 ? 77.676 13.119 -14.717 1.00 28.56 9 SER B N 1
ATOM 3165 C CA . SER B 1 3 ? 76.485 13.634 -14.066 1.00 22.43 9 SER B CA 1
ATOM 3166 C C . SER B 1 3 ? 75.491 12.529 -13.820 1.00 20.52 9 SER B C 1
ATOM 3167 O O . SER B 1 3 ? 75.215 11.725 -14.716 1.00 24.02 9 SER B O 1
ATOM 3170 N N . LEU B 1 4 ? 74.916 12.522 -12.621 1.00 15.14 10 LEU B N 1
ATOM 3171 C CA . LEU B 1 4 ? 73.916 11.528 -12.286 1.00 14.99 10 LEU B CA 1
ATOM 3172 C C . LEU B 1 4 ? 72.592 11.794 -12.989 1.00 14.46 10 LEU B C 1
ATOM 3173 O O . LEU B 1 4 ? 71.738 10.914 -13.043 1.00 17.45 10 LEU B O 1
ATOM 3178 N N . PHE B 1 5 ? 72.408 13.012 -13.511 1.00 12.71 11 PHE B N 1
ATOM 3179 C CA . PHE B 1 5 ? 71.164 13.329 -14.215 1.00 12.30 11 PHE B CA 1
ATOM 3180 C C . PHE B 1 5 ? 71.043 12.581 -15.542 1.00 12.70 11 PHE B C 1
ATOM 3181 O O . PHE B 1 5 ? 69.948 12.202 -15.951 1.00 13.42 11 PHE B O 1
ATOM 3189 N N . THR B 1 6 ? 72.174 12.354 -16.199 1.00 13.07 12 THR B N 1
ATOM 3190 C CA . THR B 1 6 ? 72.178 11.896 -17.591 1.00 14.03 12 THR B CA 1
ATOM 3191 C C . THR B 1 6 ? 71.496 10.538 -17.767 1.00 13.54 12 THR B C 1
ATOM 3192 O O . THR B 1 6 ? 70.909 10.258 -18.812 1.00 14.84 12 THR B O 1
ATOM 3196 N N . THR B 1 7 ? 71.551 9.700 -16.739 1.00 13.77 13 THR B N 1
ATOM 3197 C CA . THR B 1 7 ? 70.891 8.405 -16.789 1.00 14.17 13 THR B CA 1
ATOM 3198 C C . THR B 1 7 ? 69.823 8.219 -15.703 1.00 14.04 13 THR B C 1
ATOM 3199 O O . THR B 1 7 ? 69.415 7.089 -15.405 1.00 16.77 13 THR B O 1
ATOM 3203 N N . ALA B 1 8 ? 69.352 9.321 -15.131 1.00 11.84 14 ALA B N 1
ATOM 3204 C CA . ALA B 1 8 ? 68.331 9.255 -14.085 1.00 12.26 14 ALA B CA 1
ATOM 3205 C C . ALA B 1 8 ? 67.053 8.661 -14.642 1.00 12.79 14 ALA B C 1
ATOM 3206 O O . ALA B 1 8 ? 66.580 9.051 -15.717 1.00 13.10 14 ALA B O 1
ATOM 3208 N N . ASP B 1 9 ? 66.479 7.723 -13.902 1.00 12.23 15 ASP B N 1
ATOM 3209 C CA . ASP B 1 9 ? 65.316 6.983 -14.370 1.00 11.59 15 ASP B CA 1
ATOM 3210 C C . ASP B 1 9 ? 64.592 6.471 -13.136 1.00 10.52 15 ASP B C 1
ATOM 3211 O O . ASP B 1 9 ? 65.136 5.629 -12.414 1.00 13.16 15 ASP B O 1
ATOM 3216 N N . HIS B 1 10 ? 63.408 7.013 -12.871 1.00 11.26 16 HIS B N 1
ATOM 3217 C CA . HIS B 1 10 ? 62.683 6.690 -11.658 1.00 11.07 16 HIS B CA 1
ATOM 3218 C C . HIS B 1 10 ? 62.236 5.228 -11.584 1.00 12.15 16 HIS B C 1
ATOM 3219 O O . HIS B 1 10 ? 61.904 4.772 -10.493 1.00 12.89 16 HIS B O 1
ATOM 3226 N N . TYR B 1 11 ? 62.245 4.495 -12.702 1.00 11.56 17 TYR B N 1
ATOM 3227 C CA . TYR B 1 11 ? 61.975 3.054 -12.684 1.00 11.71 17 TYR B CA 1
ATOM 3228 C C . TYR B 1 11 ? 63.251 2.209 -12.552 1.00 12.76 17 TYR B C 1
ATOM 3229 O O . TYR B 1 11 ? 63.163 0.979 -12.426 1.00 14.27 17 TYR B O 1
ATOM 3238 N N . HIS B 1 12 ? 64.428 2.849 -12.579 1.00 12.66 18 HIS B N 1
ATOM 3239 C CA . HIS B 1 12 ? 65.714 2.149 -12.504 1.00 13.61 18 HIS B CA 1
ATOM 3240 C C . HIS B 1 12 ? 66.712 2.981 -11.694 1.00 13.53 18 HIS B C 1
ATOM 3241 O O . HIS B 1 12 ? 67.674 3.538 -12.220 1.00 14.70 18 HIS B O 1
ATOM 3248 N N . THR B 1 13 ? 66.426 3.072 -10.402 1.00 15.12 19 THR B N 1
ATOM 3249 C CA . THR B 1 13 ? 67.236 3.792 -9.426 1.00 13.68 19 THR B CA 1
ATOM 3250 C C . THR B 1 13 ? 68.245 2.850 -8.776 1.00 15.65 19 THR B C 1
ATOM 3251 O O . THR B 1 13 ? 67.834 1.828 -8.209 1.00 16.54 19 THR B O 1
ATOM 3255 N N . PRO B 1 14 ? 69.554 3.160 -8.851 1.00 14.33 20 PRO B N 1
ATOM 3256 C CA . PRO B 1 14 ? 70.512 2.307 -8.135 1.00 15.70 20 PRO B CA 1
ATOM 3257 C C . PRO B 1 14 ? 70.160 2.097 -6.664 1.00 15.18 20 PRO B C 1
ATOM 3258 O O . PRO B 1 14 ? 69.827 3.072 -5.978 1.00 15.51 20 PRO B O 1
ATOM 3262 N N . LEU B 1 15 ? 70.233 0.855 -6.186 1.00 16.36 21 LEU B N 1
ATOM 3263 C CA . LEU B 1 15 ? 69.928 0.569 -4.788 1.00 16.37 21 LEU B CA 1
ATOM 3264 C C . LEU B 1 15 ? 71.206 0.356 -3.979 1.00 15.84 21 LEU B C 1
ATOM 3265 O O . LEU B 1 15 ? 72.192 -0.197 -4.483 1.00 19.50 21 LEU B O 1
ATOM 3270 N N . GLY B 1 16 ? 71.182 0.793 -2.722 1.00 19.98 22 GLY B N 1
ATOM 3271 C CA . GLY B 1 16 ? 72.335 0.676 -1.842 1.00 20.02 22 GLY B CA 1
ATOM 3272 C C . GLY B 1 16 ? 72.295 -0.623 -1.069 1.00 20.62 22 GLY B C 1
ATOM 3273 O O . GLY B 1 16 ? 71.405 -1.444 -1.287 1.00 22.25 22 GLY B O 1
ATOM 3274 N N . PRO B 1 17 ? 73.252 -0.818 -0.155 1.00 22.20 23 PRO B N 1
ATOM 3275 C CA . PRO B 1 17 ? 73.354 -2.097 0.562 1.00 25.77 23 PRO B CA 1
ATOM 3276 C C . PRO B 1 17 ? 72.206 -2.316 1.543 1.00 26.46 23 PRO B C 1
ATOM 3277 O O . PRO B 1 17 ? 71.957 -3.442 1.976 1.00 30.95 23 PRO B O 1
ATOM 3281 N N . ASP B 1 18 ? 71.507 -1.240 1.872 1.00 22.72 24 ASP B N 1
ATOM 3282 C CA . ASP B 1 18 ? 70.326 -1.302 2.722 1.00 20.94 24 ASP B CA 1
ATOM 3283 C C . ASP B 1 18 ? 69.076 -1.707 1.923 1.00 20.28 24 ASP B C 1
ATOM 3284 O O . ASP B 1 18 ? 68.051 -2.034 2.509 1.00 23.31 24 ASP B O 1
ATOM 3289 N N . GLY B 1 19 ? 69.153 -1.678 0.589 1.00 19.15 25 GLY B N 1
ATOM 3290 C CA . GLY B 1 19 ? 68.024 -2.073 -0.242 1.00 21.14 25 GLY B CA 1
ATOM 3291 C C . GLY B 1 19 ? 67.128 -0.961 -0.761 1.00 18.65 25 GLY B C 1
ATOM 3292 O O . GLY B 1 19 ? 66.153 -1.233 -1.472 1.00 21.39 25 GLY B O 1
ATOM 3293 N N . THR B 1 20 ? 67.462 0.289 -0.438 1.00 18.13 26 THR B N 1
ATOM 3294 C CA . THR B 1 20 ? 66.677 1.441 -0.867 1.00 15.93 26 THR B CA 1
ATOM 3295 C C . THR B 1 20 ? 67.485 2.258 -1.875 1.00 15.40 26 THR B C 1
ATOM 3296 O O . THR B 1 20 ? 68.697 2.082 -2.007 1.00 16.64 26 THR B O 1
ATOM 3300 N N . PRO B 1 21 ? 66.821 3.171 -2.580 1.00 14.29 27 PRO B N 1
ATOM 3301 C CA . PRO B 1 21 ? 67.530 4.080 -3.485 1.00 14.00 27 PRO B CA 1
ATOM 3302 C C . PRO B 1 21 ? 68.095 5.302 -2.762 1.00 13.68 27 PRO B C 1
ATOM 3303 O O . PRO B 1 21 ? 68.487 6.271 -3.428 1.00 12.88 27 PRO B O 1
ATOM 3307 N N . HIS B 1 22 ? 68.129 5.299 -1.429 1.00 13.19 28 HIS B N 1
ATOM 3308 C CA . HIS B 1 22 ? 68.405 6.549 -0.742 1.00 11.88 28 HIS B CA 1
ATOM 3309 C C . HIS B 1 22 ? 69.857 7.008 -0.821 1.00 12.70 28 HIS B C 1
ATOM 3310 O O . HIS B 1 22 ? 70.096 8.215 -0.845 1.00 13.81 28 HIS B O 1
ATOM 3317 N N . ALA B 1 23 ? 70.819 6.092 -0.921 1.00 12.73 29 ALA B N 1
ATOM 3318 C CA . ALA B 1 23 ? 72.200 6.520 -1.174 1.00 14.54 29 ALA B CA 1
ATOM 3319 C C . ALA B 1 23 ? 72.275 7.279 -2.512 1.00 13.09 29 ALA B C 1
ATOM 3320 O O . ALA B 1 23 ? 72.915 8.322 -2.608 1.00 13.57 29 ALA B O 1
ATOM 3322 N N . PHE B 1 24 ? 71.596 6.770 -3.536 1.00 13.45 30 PHE B N 1
ATOM 3323 C CA . PHE B 1 24 ? 71.544 7.431 -4.830 1.00 14.19 30 PHE B CA 1
ATOM 3324 C C . PHE B 1 24 ? 70.820 8.778 -4.733 1.00 13.46 30 PHE B C 1
ATOM 3325 O O . PHE B 1 24 ? 71.272 9.784 -5.300 1.00 13.46 30 PHE B O 1
ATOM 3333 N N . PHE B 1 25 ? 69.719 8.817 -3.985 1.00 12.98 31 PHE B N 1
ATOM 3334 C CA . PHE B 1 25 ? 68.982 10.072 -3.804 1.00 12.77 31 PHE B CA 1
ATOM 3335 C C . PHE B 1 25 ? 69.843 11.136 -3.130 1.00 11.61 31 PHE B C 1
ATOM 3336 O O . PHE B 1 25 ? 69.800 12.307 -3.490 1.00 11.56 31 PHE B O 1
ATOM 3344 N N . GLU B 1 26 ? 70.638 10.714 -2.152 1.00 13.05 32 GLU B N 1
ATOM 3345 C CA . GLU B 1 26 ? 71.559 11.604 -1.442 1.00 11.59 32 GLU B CA 1
ATOM 3346 C C . GLU B 1 26 ? 72.638 12.137 -2.375 1.00 13.81 32 GLU B C 1
ATOM 3347 O O . GLU B 1 26 ? 72.944 13.339 -2.354 1.00 14.30 32 GLU B O 1
ATOM 3353 N N . ALA B 1 27 ? 73.168 11.264 -3.227 1.00 12.52 33 ALA B N 1
ATOM 3354 C CA . ALA B 1 27 ? 74.174 11.682 -4.213 1.00 12.75 33 ALA B CA 1
ATOM 3355 C C . ALA B 1 27 ? 73.583 12.653 -5.238 1.00 12.17 33 ALA B C 1
ATOM 3356 O O . ALA B 1 27 ? 74.214 13.660 -5.583 1.00 13.98 33 ALA B O 1
ATOM 3358 N N . LEU B 1 28 ? 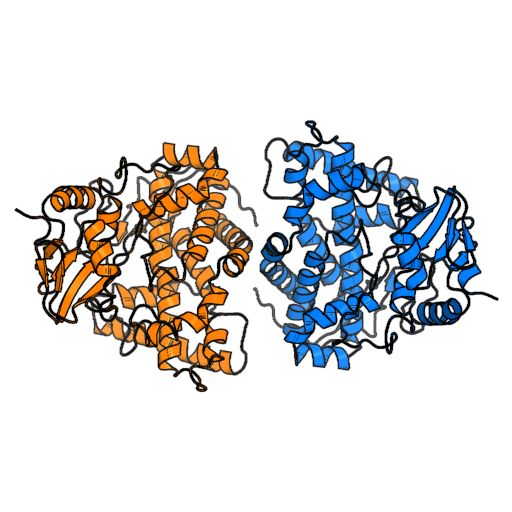72.375 12.373 -5.719 1.00 12.63 34 LEU B N 1
ATOM 3359 C CA . LEU B 1 28 ? 71.732 13.273 -6.673 1.00 12.35 34 LEU B CA 1
ATOM 3360 C C . LEU B 1 28 ? 71.390 14.617 -6.007 1.00 12.60 34 LEU B C 1
ATOM 3361 O O . LEU B 1 28 ? 71.543 15.678 -6.611 1.00 13.25 34 LEU B O 1
ATOM 3366 N N . ARG B 1 29 ? 70.959 14.570 -4.750 1.00 10.13 35 ARG B N 1
ATOM 3367 C CA . ARG B 1 29 ? 70.735 15.793 -3.974 1.00 11.94 35 ARG B CA 1
ATOM 3368 C C . ARG B 1 29 ? 72.016 16.634 -3.908 1.00 12.98 35 ARG B C 1
ATOM 3369 O O . ARG B 1 29 ? 71.974 17.854 -4.052 1.00 12.52 35 ARG B O 1
ATOM 3377 N N . ASP B 1 30 ? 73.154 15.985 -3.658 1.00 12.33 36 ASP B N 1
ATOM 3378 C CA . ASP B 1 30 ? 74.423 16.708 -3.588 1.00 14.34 36 ASP B CA 1
ATOM 3379 C C . ASP B 1 30 ? 74.710 17.389 -4.924 1.00 14.78 36 ASP B C 1
ATOM 3380 O O . ASP B 1 30 ? 75.103 18.553 -4.963 1.00 15.88 36 ASP B O 1
ATOM 3385 N N . GLU B 1 31 ? 74.522 16.662 -6.018 1.00 12.51 37 GLU B N 1
ATOM 3386 C CA . GLU B 1 31 ? 74.799 17.245 -7.332 1.00 14.22 37 GLU B CA 1
ATOM 3387 C C . GLU B 1 31 ? 73.823 18.377 -7.664 1.00 13.41 37 GLU B C 1
ATOM 3388 O O . GLU B 1 31 ? 74.200 19.365 -8.301 1.00 15.31 37 GLU B O 1
ATOM 3394 N N . ALA B 1 32 ? 72.578 18.240 -7.219 1.00 12.93 38 ALA B N 1
ATOM 3395 C CA . ALA B 1 32 ? 71.550 19.237 -7.493 1.00 13.74 38 ALA B CA 1
ATOM 3396 C C . ALA B 1 32 ? 71.861 20.603 -6.859 1.00 14.25 38 ALA B C 1
ATOM 3397 O O . ALA B 1 32 ? 71.279 21.620 -7.257 1.00 15.32 38 ALA B O 1
ATOM 3399 N N . GLU B 1 33 ? 72.782 20.640 -5.898 1.00 13.98 39 GLU B N 1
ATOM 3400 C CA . GLU B 1 33 ? 73.220 21.919 -5.345 1.00 15.16 39 GLU B CA 1
ATOM 3401 C C . GLU B 1 33 ? 73.964 22.754 -6.382 1.00 17.42 39 GLU B C 1
ATOM 3402 O O . GLU B 1 33 ? 73.983 23.982 -6.303 1.00 19.92 39 GLU B O 1
ATOM 3408 N N . THR B 1 34 ? 74.581 22.088 -7.350 1.00 16.92 40 THR B N 1
ATOM 3409 C CA . THR B 1 34 ? 75.266 22.790 -8.438 1.00 19.85 40 THR B CA 1
ATOM 3410 C C . THR B 1 34 ? 74.340 22.895 -9.649 1.00 19.58 40 THR B C 1
ATOM 3411 O O . THR B 1 34 ? 74.257 23.934 -10.304 1.00 20.93 40 THR B O 1
ATOM 3415 N N . THR B 1 35 ? 73.603 21.820 -9.899 1.00 18.18 41 THR B N 1
ATOM 3416 C CA . THR B 1 35 ? 72.782 21.674 -11.095 1.00 18.11 41 THR B CA 1
ATOM 3417 C C . THR B 1 35 ? 71.393 21.185 -10.687 1.00 15.66 41 THR B C 1
ATOM 3418 O O . THR B 1 35 ? 71.185 19.990 -10.590 1.00 15.09 41 THR B O 1
ATOM 3422 N N . PRO B 1 36 ? 70.444 22.100 -10.412 1.00 13.26 42 PRO B N 1
ATOM 3423 C CA . PRO B 1 36 ? 69.177 21.621 -9.843 1.00 12.04 42 PRO B CA 1
ATOM 3424 C C . PRO B 1 36 ? 68.213 21.020 -10.850 1.00 12.22 42 PRO B C 1
ATOM 3425 O O . PRO B 1 36 ? 67.261 20.355 -10.429 1.00 13.42 42 PRO B O 1
ATOM 3429 N N . ILE B 1 37 ? 68.454 21.249 -12.144 1.00 12.93 43 ILE B N 1
ATOM 3430 C CA . ILE B 1 37 ? 67.659 20.671 -13.224 1.00 12.60 43 ILE B CA 1
ATOM 3431 C C . ILE B 1 37 ? 68.634 20.099 -14.239 1.00 11.26 43 ILE B C 1
ATOM 3432 O O . ILE B 1 37 ? 69.546 20.794 -14.670 1.00 14.94 43 ILE B O 1
ATOM 3437 N N . GLY B 1 38 ? 68.466 18.835 -14.618 1.00 13.27 44 GLY B N 1
ATOM 3438 C CA . GLY B 1 38 ? 69.365 18.223 -15.584 1.00 13.24 44 GLY B CA 1
ATOM 3439 C C . GLY B 1 38 ? 68.624 1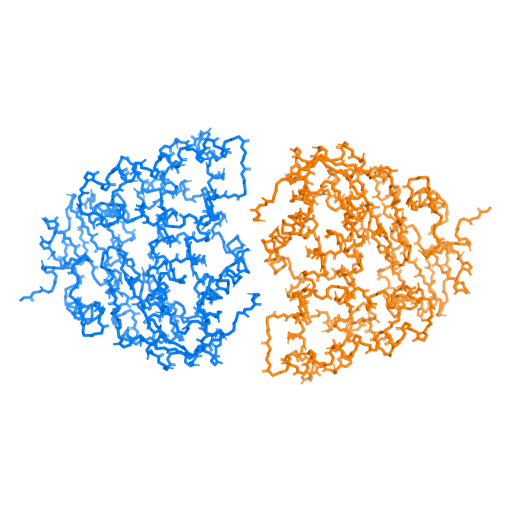7.405 -16.623 1.00 10.86 44 GLY B C 1
ATOM 3440 O O . GLY B 1 38 ? 67.489 16.977 -16.404 1.00 13.83 44 GLY B O 1
ATOM 3441 N N . TRP B 1 39 ? 69.265 17.156 -17.754 1.00 16.05 45 TRP B N 1
ATOM 3442 C CA . TRP B 1 39 ? 68.672 16.346 -18.808 1.00 14.21 45 TRP B CA 1
ATOM 3443 C C . TRP B 1 39 ? 69.000 14.885 -18.589 1.00 14.78 45 TRP B C 1
ATOM 3444 O O . TRP B 1 39 ? 70.164 14.519 -18.381 1.00 17.11 45 TRP B O 1
ATOM 3455 N N . SER B 1 40 ? 67.969 14.050 -18.603 1.00 12.87 46 SER B N 1
ATOM 3456 C CA . SER B 1 40 ? 68.155 12.610 -18.621 1.00 12.76 46 SER B CA 1
ATOM 3457 C C . SER B 1 40 ? 67.917 12.059 -20.021 1.00 12.89 46 SER B C 1
ATOM 3458 O O . SER B 1 40 ? 66.976 12.470 -20.709 1.00 13.01 46 SER B O 1
ATOM 3461 N N . GLU B 1 41 ? 68.760 11.115 -20.420 1.00 13.32 47 GLU B N 1
ATOM 3462 C CA . GLU B 1 41 ? 68.595 10.416 -21.691 1.00 14.83 47 GLU B CA 1
ATOM 3463 C C . GLU B 1 41 ? 67.520 9.331 -21.666 1.00 14.27 47 GLU B C 1
ATOM 3464 O O . GLU B 1 41 ? 67.182 8.785 -22.719 1.00 16.48 47 GLU B O 1
ATOM 3470 N N . ALA B 1 42 ? 66.979 9.016 -20.489 1.00 13.76 48 ALA B N 1
ATOM 3471 C CA . ALA B 1 42 ? 65.954 7.981 -20.402 1.00 12.28 48 ALA B CA 1
ATOM 3472 C C . ALA B 1 42 ? 64.648 8.435 -21.046 1.00 12.02 48 ALA B C 1
ATOM 3473 O O . ALA B 1 42 ? 64.369 9.631 -21.113 1.00 12.10 48 ALA B O 1
ATOM 3475 N N . TYR B 1 43 ? 63.851 7.470 -21.511 1.00 13.46 49 TYR B N 1
ATOM 3476 C CA . TYR B 1 43 ? 62.516 7.715 -22.087 1.00 14.37 49 TYR B CA 1
ATOM 3477 C C . TYR B 1 43 ? 62.575 8.667 -23.272 1.00 15.82 49 TYR B C 1
ATOM 3478 O O . TYR B 1 43 ? 61.631 9.406 -23.525 1.00 16.06 49 TYR B O 1
ATOM 3487 N N . GLY B 1 44 ? 63.684 8.635 -24.007 1.00 13.76 50 GLY B N 1
ATOM 3488 C CA . GLY B 1 44 ? 63.847 9.467 -25.186 1.00 15.95 50 GLY B CA 1
ATOM 3489 C C . GLY B 1 44 ? 64.347 10.870 -24.916 1.00 16.48 50 GLY B C 1
ATOM 3490 O O . GLY B 1 44 ? 64.507 11.665 -25.848 1.00 20.31 50 GLY B O 1
ATOM 3491 N N . GLY B 1 45 ? 64.592 11.176 -23.647 1.00 13.99 51 GLY B N 1
ATOM 3492 C CA . GLY B 1 45 ? 65.069 12.491 -23.259 1.00 14.30 51 GLY B CA 1
ATOM 3493 C C . GLY B 1 45 ? 64.012 13.273 -22.506 1.00 12.94 51 GLY B C 1
ATOM 3494 O O . GLY B 1 45 ? 62.900 13.422 -23.004 1.00 14.69 51 GLY B O 1
ATOM 3495 N N . HIS B 1 46 ? 64.343 13.756 -21.307 1.00 11.54 52 HIS B N 1
ATOM 3496 C CA . HIS B 1 46 ? 63.412 14.535 -20.506 1.00 11.25 52 HIS B CA 1
ATOM 3497 C C . HIS B 1 46 ? 64.160 15.282 -19.404 1.00 11.62 52 HIS B C 1
ATOM 3498 O O . HIS B 1 46 ? 65.320 14.976 -19.102 1.00 11.56 52 HIS B O 1
ATOM 3505 N N . TRP B 1 47 ? 63.499 16.269 -18.808 1.00 11.53 53 TRP B N 1
ATOM 3506 C CA . TRP B 1 47 ? 64.112 17.037 -17.729 1.00 11.46 53 TRP B CA 1
ATOM 3507 C C . TRP B 1 47 ? 63.823 16.403 -16.381 1.00 11.36 53 TRP B C 1
ATOM 3508 O O . TRP B 1 47 ? 62.686 15.991 -16.099 1.00 11.41 53 TRP B O 1
ATOM 3519 N N . VAL B 1 48 ? 64.857 16.359 -15.548 1.00 10.60 54 VAL B N 1
ATOM 3520 C CA . VAL B 1 48 ? 64.736 15.937 -14.160 1.00 10.83 54 VAL B CA 1
ATOM 3521 C C . VAL B 1 48 ? 64.909 17.148 -13.258 1.00 11.03 54 VAL B C 1
ATOM 3522 O O . VAL B 1 48 ? 65.965 17.798 -13.268 1.00 13.09 54 VAL B O 1
ATOM 3526 N N . VAL B 1 49 ? 63.855 17.464 -12.500 1.00 10.10 55 VAL B N 1
ATOM 3527 C CA . VAL B 1 49 ? 63.831 18.647 -11.635 1.00 11.75 55 VAL B CA 1
ATOM 3528 C C . VAL B 1 49 ? 64.019 18.185 -10.190 1.00 9.96 55 VAL B C 1
ATOM 3529 O O . VAL B 1 49 ? 63.161 17.498 -9.621 1.00 11.70 55 VAL B O 1
ATOM 3533 N N . ALA B 1 50 ? 65.149 18.563 -9.598 1.00 11.13 56 ALA B N 1
ATOM 3534 C CA . ALA B 1 50 ? 65.568 17.970 -8.338 1.00 11.86 56 ALA B CA 1
ATOM 3535 C C . ALA B 1 50 ? 65.715 18.975 -7.192 1.00 12.14 56 ALA B C 1
ATOM 3536 O O . ALA B 1 50 ? 65.615 18.610 -6.025 1.00 14.80 56 ALA B O 1
ATOM 3538 N N . GLY B 1 51 ? 65.947 20.241 -7.506 1.00 12.82 57 GLY B N 1
ATOM 3539 C CA . GLY B 1 51 ? 66.053 21.246 -6.458 1.00 12.10 57 GLY B CA 1
ATOM 3540 C C . GLY B 1 51 ? 64.673 21.629 -5.929 1.00 10.99 57 GLY B C 1
ATOM 3541 O O . GLY B 1 51 ? 63.702 21.701 -6.694 1.00 12.38 57 GLY B O 1
ATOM 3542 N N . TYR B 1 52 ? 64.585 21.939 -4.632 1.00 11.89 58 TYR B N 1
ATOM 3543 C CA . TYR B 1 52 ? 63.302 22.285 -4.015 1.00 11.20 58 TYR B CA 1
ATOM 3544 C C . TYR B 1 52 ? 62.686 23.547 -4.637 1.00 11.20 58 TYR B C 1
ATOM 3545 O O . TYR B 1 52 ? 61.517 23.549 -5.019 1.00 11.94 58 TYR B O 1
ATOM 3554 N N . LYS B 1 53 ? 63.458 24.624 -4.753 1.00 11.97 59 LYS B N 1
ATOM 3555 C CA . LYS B 1 53 ? 62.880 25.862 -5.243 1.00 12.43 59 LYS B CA 1
ATOM 3556 C C . LYS B 1 53 ? 62.502 25.715 -6.716 1.00 12.27 59 LYS B C 1
ATOM 3557 O O . LYS B 1 53 ? 61.547 26.336 -7.183 1.00 12.79 59 LYS B O 1
ATOM 3563 N N . GLU B 1 54 ? 63.223 24.861 -7.450 1.00 12.27 60 GLU B N 1
ATOM 3564 C CA . GLU B 1 54 ? 62.887 24.635 -8.854 1.00 11.07 60 GLU B CA 1
ATOM 3565 C C . GLU B 1 54 ? 61.594 23.827 -9.012 1.00 11.34 60 GLU B C 1
ATOM 3566 O O . GLU B 1 54 ? 60.776 24.133 -9.895 1.00 11.98 60 GLU B O 1
ATOM 3572 N N . ILE B 1 55 ? 61.387 22.808 -8.175 1.00 10.87 61 ILE B N 1
ATOM 3573 C CA . ILE B 1 55 ? 60.124 22.067 -8.237 1.00 11.07 61 ILE B CA 1
ATOM 3574 C C . ILE B 1 55 ? 58.982 23.015 -7.875 1.00 11.18 61 ILE B C 1
ATOM 3575 O O . ILE B 1 55 ? 57.941 23.022 -8.549 1.00 12.30 61 ILE B O 1
ATOM 3580 N N . GLN B 1 56 ? 59.190 23.855 -6.858 1.00 11.79 62 GLN B N 1
ATOM 3581 C CA . GLN B 1 56 ? 58.185 24.843 -6.475 1.00 12.99 62 GLN B CA 1
ATOM 3582 C C . GLN B 1 56 ? 57.811 25.728 -7.661 1.00 11.80 62 GLN B C 1
ATOM 3583 O O . GLN B 1 56 ? 56.628 25.953 -7.932 1.00 13.96 62 GLN B O 1
ATOM 3589 N N . ALA B 1 57 ? 58.826 26.227 -8.363 1.00 12.69 63 ALA B N 1
ATOM 3590 C CA . ALA B 1 57 ? 58.595 27.105 -9.517 1.00 14.01 63 ALA B CA 1
ATOM 3591 C C . ALA B 1 57 ? 57.809 26.399 -10.620 1.00 12.75 63 ALA B C 1
ATOM 3592 O O . ALA B 1 57 ? 56.920 26.975 -11.233 1.00 15.60 63 ALA B O 1
ATOM 3594 N N . VAL B 1 58 ? 58.140 25.140 -10.872 1.00 10.50 64 VAL B N 1
ATOM 3595 C CA . VAL B 1 58 ? 57.461 24.392 -11.917 1.00 10.86 64 VAL B CA 1
ATOM 3596 C C . VAL B 1 58 ? 56.012 24.099 -11.517 1.00 12.03 64 VAL B C 1
ATOM 3597 O O . VAL B 1 58 ? 55.078 24.313 -12.297 1.00 11.24 64 VAL B O 1
ATOM 3601 N N . ILE B 1 59 ? 55.820 23.624 -10.293 1.00 10.38 65 ILE B N 1
ATOM 3602 C CA . ILE B 1 59 ? 54.517 23.140 -9.884 1.00 12.86 65 ILE B CA 1
ATOM 3603 C C . ILE B 1 59 ? 53.527 24.323 -9.736 1.00 12.21 65 ILE B C 1
ATOM 3604 O O . ILE B 1 59 ? 52.320 24.146 -9.935 1.00 13.86 65 ILE B O 1
ATOM 3609 N N . GLN B 1 60 ? 54.031 25.535 -9.488 1.00 11.80 66 GLN B N 1
ATOM 3610 C CA . GLN B 1 60 ? 53.183 26.721 -9.432 1.00 12.59 66 GLN B CA 1
ATOM 3611 C C . GLN B 1 60 ? 52.832 27.282 -10.809 1.00 12.75 66 GLN B C 1
ATOM 3612 O O . GLN B 1 60 ? 51.845 27.998 -10.962 1.00 16.44 66 GLN B O 1
ATOM 3618 N N . ASN B 1 61 ? 53.659 26.990 -11.802 1.00 11.83 67 ASN B N 1
ATOM 3619 C CA . ASN B 1 61 ? 53.472 27.530 -13.149 1.00 11.63 67 ASN B CA 1
ATOM 3620 C C . ASN B 1 61 ? 52.625 26.583 -13.990 1.00 11.83 67 ASN B C 1
ATOM 3621 O O . ASN B 1 61 ? 53.142 25.828 -14.829 1.00 13.04 67 ASN B O 1
ATOM 3626 N N . THR B 1 62 ? 51.320 26.599 -13.743 1.00 11.81 68 THR B N 1
ATOM 3627 C CA . THR B 1 62 ? 50.396 25.732 -14.478 1.00 10.87 68 THR B CA 1
ATOM 3628 C C . THR B 1 62 ? 50.191 26.228 -15.907 1.00 11.15 68 THR B C 1
ATOM 3629 O O . THR B 1 62 ? 49.705 25.491 -16.749 1.00 14.07 68 THR B O 1
ATOM 3633 N N . LYS B 1 63 ? 50.561 27.472 -16.185 1.00 11.44 69 LYS B N 1
ATOM 3634 C CA . LYS B 1 63 ? 50.468 27.970 -17.551 1.00 10.94 69 LYS B CA 1
ATOM 3635 C C . LYS B 1 63 ? 51.396 27.209 -18.498 1.00 12.09 69 LYS B C 1
ATOM 3636 O O . LYS B 1 63 ? 50.951 26.734 -19.539 1.00 13.88 69 LYS B O 1
ATOM 3642 N N . ALA B 1 64 ? 52.649 27.013 -18.089 1.00 10.42 70 ALA B N 1
ATOM 3643 C CA . ALA B 1 64 ? 53.648 26.359 -18.929 1.00 10.51 70 ALA B CA 1
ATOM 3644 C C . ALA B 1 64 ? 53.789 24.861 -18.675 1.00 9.64 70 ALA B C 1
ATOM 3645 O O . ALA B 1 64 ? 54.336 24.148 -19.518 1.00 11.69 70 ALA B O 1
ATOM 3647 N N . PHE B 1 65 ? 53.302 24.386 -17.533 1.00 10.03 71 PHE B N 1
ATOM 3648 C CA . PHE B 1 65 ? 53.536 23.008 -17.099 1.00 9.92 71 PHE B CA 1
ATOM 3649 C C . PHE B 1 65 ? 52.215 22.313 -16.786 1.00 10.95 71 PHE B C 1
ATOM 3650 O O . PHE B 1 65 ? 51.637 22.516 -15.716 1.00 10.59 71 PHE B O 1
ATOM 3658 N N . SER B 1 66 ? 51.770 21.468 -17.723 1.00 9.78 72 SER B N 1
ATOM 3659 C CA . SER B 1 66 ? 50.435 20.857 -17.714 1.00 10.33 72 SER B CA 1
ATOM 3660 C C . SER B 1 66 ? 50.397 19.491 -17.051 1.00 9.02 72 SER B C 1
ATOM 3661 O O . SER B 1 66 ? 51.325 18.666 -17.220 1.00 9.94 72 SER B O 1
ATOM 3664 N N . ASN B 1 67 ? 49.295 19.203 -16.364 1.00 9.19 73 ASN B N 1
ATOM 3665 C CA . ASN B 1 67 ? 49.125 17.872 -15.781 1.00 9.85 73 ASN B CA 1
ATOM 3666 C C . ASN B 1 67 ? 48.704 16.799 -16.791 1.00 10.80 73 ASN B C 1
ATOM 3667 O O . ASN B 1 67 ? 48.515 15.644 -16.422 1.00 12.14 73 ASN B O 1
ATOM 3672 N N . LYS B 1 68 ? 48.614 17.149 -18.069 1.00 10.34 74 LYS B N 1
ATOM 3673 C CA . LYS B 1 68 ? 48.460 16.099 -19.065 1.00 12.41 74 LYS B CA 1
ATOM 3674 C C . LYS B 1 68 ? 49.668 15.147 -19.004 1.00 14.31 74 LYS B C 1
ATOM 3675 O O . LYS B 1 68 ? 49.570 13.978 -19.389 1.00 18.54 74 LYS B O 1
ATOM 3681 N N . GLY B 1 69 ? 50.801 15.631 -18.501 1.00 12.94 75 GLY B N 1
ATOM 3682 C CA . GLY B 1 69 ? 51.969 14.779 -18.351 1.00 14.15 75 GLY B CA 1
ATOM 3683 C C . GLY B 1 69 ? 52.184 14.194 -16.961 1.00 10.89 75 GLY B C 1
ATOM 3684 O O . GLY B 1 69 ? 53.303 13.785 -16.622 1.00 12.35 75 GLY B O 1
ATOM 3685 N N . VAL B 1 70 ? 51.124 14.101 -16.157 1.00 10.27 76 VAL B N 1
ATOM 3686 C CA . VAL B 1 70 ? 51.277 13.715 -14.747 1.00 11.20 76 VAL B CA 1
ATOM 3687 C C . VAL B 1 70 ? 51.962 12.352 -14.594 1.00 10.42 76 VAL B C 1
ATOM 3688 O O . VAL B 1 70 ? 52.768 12.180 -13.681 1.00 11.50 76 VAL B O 1
ATOM 3692 N N . THR B 1 71 ? 51.663 11.383 -15.463 1.00 10.70 77 THR B N 1
ATOM 3693 C CA . THR B 1 71 ? 52.428 10.136 -15.449 1.00 10.70 77 THR B CA 1
ATOM 3694 C C . THR B 1 71 ? 53.278 10.030 -16.717 1.00 11.11 77 THR B C 1
ATOM 3695 O O . THR B 1 71 ? 52.811 10.284 -17.837 1.00 12.34 77 THR B O 1
ATOM 3699 N N . PHE B 1 72 ? 54.541 9.683 -16.506 1.00 12.13 78 PHE B N 1
ATOM 3700 C CA . PHE B 1 72 ? 55.556 9.611 -17.551 1.00 12.29 78 PHE B CA 1
ATOM 3701 C C . PHE B 1 72 ? 56.555 8.552 -17.137 1.00 12.60 78 PHE B C 1
ATOM 3702 O O . PHE B 1 72 ? 57.206 8.703 -16.104 1.00 15.23 78 PHE B O 1
ATOM 3710 N N . PRO B 1 73 ? 56.681 7.465 -17.911 1.00 14.79 79 PRO B N 1
ATOM 3711 C CA . PRO B 1 73 ? 55.845 7.054 -19.049 1.00 15.16 79 PRO B CA 1
ATOM 3712 C C . PRO B 1 73 ? 54.381 6.918 -18.597 1.00 14.12 79 PRO B C 1
ATOM 3713 O O . PRO B 1 73 ? 54.108 6.666 -17.411 1.00 13.84 79 PRO B O 1
ATOM 3717 N N . ARG B 1 74 ? 53.453 7.163 -19.505 1.00 14.83 80 ARG B N 1
ATOM 3718 C CA . ARG B 1 74 ? 52.040 7.192 -19.157 1.00 14.21 80 ARG B CA 1
ATOM 3719 C C . ARG B 1 74 ? 51.573 5.874 -18.526 1.00 12.80 80 ARG B C 1
ATOM 3720 O O . ARG B 1 74 ? 51.876 4.796 -19.043 1.00 15.71 80 ARG B O 1
ATOM 3728 N N . PHE B 1 75 ? 50.820 5.960 -17.427 1.00 11.64 81 PHE B N 1
ATOM 3729 C CA . PHE B 1 75 ? 50.176 4.792 -16.833 1.00 10.96 81 PHE B CA 1
ATOM 3730 C C . PHE B 1 75 ? 49.254 4.146 -17.863 1.00 11.99 81 PHE B C 1
ATOM 3731 O O . PHE B 1 75 ? 48.654 4.838 -18.692 1.00 13.34 81 PHE B O 1
ATOM 3739 N N . GLU B 1 76 ? 49.095 2.824 -17.802 1.00 12.82 82 GLU B N 1
ATOM 3740 C CA . GLU B 1 76 ? 48.193 2.129 -18.717 1.00 14.05 82 GLU B CA 1
ATOM 3741 C C . GLU B 1 76 ? 46.759 2.242 -18.235 1.00 14.63 82 GLU B C 1
ATOM 3742 O O . GLU B 1 76 ? 46.326 1.476 -17.367 1.00 16.33 82 GLU B O 1
ATOM 3748 N N . THR B 1 77 ? 46.029 3.210 -18.777 1.00 13.85 83 THR B N 1
ATOM 3749 C CA . THR B 1 77 ? 44.613 3.359 -18.445 1.00 14.49 83 THR B CA 1
ATOM 3750 C C . THR B 1 77 ? 43.779 3.405 -19.732 1.00 14.64 83 THR B C 1
ATOM 3751 O O . THR B 1 77 ? 42.753 4.096 -19.816 1.00 15.81 83 THR B O 1
ATOM 3755 N N . GLY B 1 78 ? 44.230 2.682 -20.752 1.00 18.55 84 GLY B N 1
ATOM 3756 C CA . GLY B 1 78 ? 43.489 2.611 -22.001 1.00 20.51 84 GLY B CA 1
ATOM 3757 C C . GLY B 1 78 ? 43.241 3.990 -22.586 1.00 21.63 84 GLY B C 1
ATOM 3758 O O . GLY B 1 78 ? 44.135 4.837 -22.583 1.00 24.53 84 GLY B O 1
ATOM 3759 N N . GLU B 1 79 ? 42.018 4.226 -23.057 1.00 20.74 85 GLU B N 1
ATOM 3760 C CA . GLU B 1 79 ? 41.646 5.525 -23.620 1.00 24.76 85 GLU B CA 1
ATOM 3761 C C . GLU B 1 79 ? 41.168 6.508 -22.555 1.00 24.79 85 GLU B C 1
ATOM 3762 O O . GLU B 1 79 ? 40.760 7.626 -22.868 1.00 30.39 85 GLU B O 1
ATOM 3768 N N . PHE B 1 80 ? 41.244 6.105 -21.294 1.00 19.72 86 PHE B N 1
ATOM 3769 C CA . PHE B 1 80 ? 40.732 6.943 -20.208 1.00 20.78 86 PHE B CA 1
ATOM 3770 C C . PHE B 1 80 ? 41.818 7.824 -19.619 1.00 23.53 86 PHE B C 1
ATOM 3771 O O . PHE B 1 80 ? 42.995 7.531 -19.721 1.00 20.65 86 PHE B O 1
ATOM 3779 N N . GLU B 1 81 ? 41.407 8.907 -18.981 1.00 27.03 87 GLU B N 1
ATOM 3780 C CA . GLU B 1 81 ? 42.363 9.773 -18.314 1.00 28.29 87 GLU B CA 1
ATOM 3781 C C . GLU B 1 81 ? 42.181 9.687 -16.831 1.00 25.00 87 GLU B C 1
ATOM 3782 O O . GLU B 1 81 ? 41.099 9.347 -16.356 1.00 27.70 87 GLU B O 1
ATOM 3788 N N . LEU B 1 82 ? 43.239 10.004 -16.099 1.00 25.29 88 LEU B N 1
ATOM 3789 C CA . LEU B 1 82 ? 43.133 10.109 -14.656 1.00 23.44 88 LEU B CA 1
ATOM 3790 C C . LEU B 1 82 ? 42.327 11.358 -14.303 1.00 20.31 88 LEU B C 1
ATOM 3791 O O . LEU B 1 82 ? 42.745 12.481 -14.642 1.00 19.47 88 LEU B O 1
ATOM 3796 N N . MET B 1 83 ? 41.180 11.184 -13.632 1.00 22.01 89 MET B N 1
ATOM 3797 C CA . MET B 1 83 ? 40.362 12.353 -13.287 1.00 16.85 89 MET B CA 1
ATOM 3798 C C . MET B 1 83 ? 41.101 13.134 -12.255 1.00 15.00 89 MET B C 1
ATOM 3799 O O . MET B 1 83 ? 41.760 12.573 -11.374 1.00 15.49 89 MET B O 1
ATOM 3804 N N . MET B 1 84 ? 40.990 14.442 -12.428 1.00 14.19 90 MET B N 1
ATOM 3805 C CA . MET B 1 84 ? 41.647 15.468 -11.628 1.00 11.73 90 MET B CA 1
ATOM 3806 C C . MET B 1 84 ? 43.130 15.522 -11.909 1.00 10.64 90 MET B C 1
ATOM 3807 O O . MET B 1 84 ? 43.614 16.542 -12.418 1.00 10.48 90 MET B O 1
ATOM 3812 N N . ALA B 1 85 ? 43.853 14.442 -11.619 1.00 11.88 91 ALA B N 1
ATOM 3813 C CA . ALA B 1 85 ? 45.314 14.462 -11.724 1.00 11.40 91 ALA B CA 1
ATOM 3814 C C . ALA B 1 85 ? 45.804 14.716 -13.134 1.00 11.58 91 ALA B C 1
ATOM 3815 O O . ALA B 1 85 ? 46.896 15.243 -13.316 1.00 10.84 91 ALA B O 1
ATOM 3817 N N . GLY B 1 86 ? 45.013 14.334 -14.131 1.00 12.12 92 GLY B N 1
ATOM 3818 C CA . GLY B 1 86 ? 45.450 14.457 -15.515 1.00 12.98 92 GLY B CA 1
ATOM 3819 C C . GLY B 1 86 ? 44.878 15.646 -16.260 1.00 11.46 92 GLY B C 1
ATOM 3820 O O . GLY B 1 86 ? 45.009 15.721 -17.482 1.00 13.85 92 GLY B O 1
ATOM 3821 N N . GLN B 1 87 ? 44.263 16.575 -15.528 1.00 11.86 93 GLN B N 1
ATOM 3822 C CA . GLN B 1 87 ? 43.585 17.720 -16.134 1.00 12.02 93 GLN B CA 1
ATOM 3823 C C . GLN B 1 87 ? 44.121 19.029 -15.595 1.00 11.03 93 GLN B C 1
ATOM 3824 O O . GLN B 1 87 ? 44.633 19.078 -14.472 1.00 11.61 93 GLN B O 1
ATOM 3830 N N . ASP B 1 88 ? 43.966 20.094 -16.382 1.00 11.41 94 ASP B N 1
ATOM 3831 C CA . ASP B 1 88 ? 44.283 21.441 -15.951 1.00 9.97 94 ASP B CA 1
ATOM 3832 C C . ASP B 1 88 ? 42.986 22.177 -15.648 1.00 9.86 94 ASP B C 1
ATOM 3833 O O . ASP B 1 88 ? 41.904 21.757 -16.079 1.00 11.46 94 ASP B O 1
ATOM 3838 N N . ASP B 1 89 ? 43.069 23.274 -14.899 1.00 10.52 95 ASP B N 1
ATOM 3839 C CA . ASP B 1 89 ? 41.914 24.151 -14.732 1.00 11.01 95 ASP B CA 1
ATOM 3840 C C . ASP B 1 89 ? 41.612 24.842 -16.068 1.00 12.16 95 ASP B C 1
ATOM 3841 O O . ASP B 1 89 ? 42.526 25.056 -16.871 1.00 13.63 95 ASP B O 1
ATOM 3846 N N . PRO B 1 90 ? 40.350 25.243 -16.302 1.00 14.14 96 PRO B N 1
ATOM 3847 C CA . PRO B 1 90 ? 39.215 25.204 -15.373 1.00 14.19 96 PRO B CA 1
ATOM 3848 C C . PRO B 1 90 ? 38.539 23.843 -15.226 1.00 13.54 96 PRO B C 1
ATOM 3849 O O . PRO B 1 90 ? 37.774 23.676 -14.286 1.00 16.09 96 PRO B O 1
ATOM 3853 N N . VAL B 1 91 ? 38.823 22.894 -16.115 1.00 13.26 97 VAL B N 1
ATOM 3854 C CA . VAL B 1 91 ? 38.178 21.576 -16.085 1.00 14.10 97 VAL B CA 1
ATOM 3855 C C . VAL B 1 91 ? 38.466 20.823 -14.776 1.00 13.38 97 VAL B C 1
ATOM 3856 O O . VAL B 1 91 ? 37.560 20.271 -14.141 1.00 15.47 97 VAL B O 1
ATOM 3860 N N . HIS B 1 92 ? 39.737 20.789 -14.387 1.00 12.29 98 HIS B N 1
ATOM 3861 C CA . HIS B 1 92 ? 40.185 20.107 -13.173 1.00 11.07 98 HIS B CA 1
ATOM 3862 C C . HIS B 1 92 ? 39.358 20.505 -11.952 1.00 10.87 98 HIS B C 1
ATOM 3863 O O . HIS B 1 92 ? 38.905 19.654 -11.192 1.00 12.73 98 HIS B O 1
ATOM 3870 N N . LYS B 1 93 ? 39.161 21.807 -11.776 1.00 12.16 99 LYS B N 1
ATOM 3871 C CA . LYS B 1 93 ? 38.496 22.331 -10.597 1.00 13.90 99 LYS B CA 1
ATOM 3872 C C . LYS B 1 93 ? 37.052 21.834 -10.496 1.00 14.45 99 LYS B C 1
ATOM 3873 O O . LYS B 1 93 ? 36.575 21.535 -9.405 1.00 14.53 99 LYS B O 1
ATOM 3879 N N . LYS B 1 94 ? 36.351 21.724 -11.623 1.00 13.30 100 LYS B N 1
ATOM 3880 C CA A LYS B 1 94 ? 34.966 21.277 -11.597 0.38 14.98 100 LYS B CA 1
ATOM 3881 C CA B LYS B 1 94 ? 34.967 21.278 -11.587 0.62 14.54 100 LYS B CA 1
ATOM 3882 C C . LYS B 1 94 ? 34.839 19.819 -11.181 1.00 14.21 100 LYS B C 1
ATOM 3883 O O . LYS B 1 94 ? 33.871 19.438 -10.516 1.00 17.43 100 LYS B O 1
ATOM 3894 N N . TYR B 1 95 ? 35.804 18.991 -11.582 1.00 12.85 101 TYR B N 1
ATOM 3895 C CA . TYR B 1 95 ? 35.774 17.586 -11.174 1.00 14.31 101 TYR B CA 1
ATOM 3896 C C . TYR B 1 95 ? 36.153 17.419 -9.698 1.00 14.46 101 TYR B C 1
ATOM 3897 O O . TYR B 1 95 ? 35.501 16.665 -8.960 1.00 14.31 101 TYR B O 1
ATOM 3906 N N . ARG B 1 96 ? 37.185 18.125 -9.254 1.00 12.72 102 ARG B N 1
ATOM 3907 C CA . ARG B 1 96 ? 37.611 17.994 -7.863 1.00 12.93 102 ARG B CA 1
ATOM 3908 C C . ARG B 1 96 ? 36.503 18.464 -6.907 1.00 13.84 102 ARG B C 1
ATOM 3909 O O . ARG B 1 96 ? 36.322 17.882 -5.832 1.00 14.45 102 ARG B O 1
ATOM 3917 N N . GLN B 1 97 ? 35.743 19.484 -7.311 1.00 13.01 103 GLN B N 1
ATOM 3918 C CA . GLN B 1 97 ? 34.649 20.005 -6.490 1.00 15.39 103 GLN B CA 1
ATOM 3919 C C . GLN B 1 97 ? 33.659 18.901 -6.120 1.00 14.48 103 GLN B C 1
ATOM 3920 O O . GLN B 1 97 ? 33.033 18.940 -5.055 1.00 17.17 103 GLN B O 1
ATOM 3926 N N . LEU B 1 98 ? 33.504 17.916 -7.001 1.00 12.97 104 LEU B N 1
ATOM 3927 C CA . LEU B 1 98 ? 32.522 16.848 -6.771 1.00 14.23 104 LEU B CA 1
ATOM 3928 C C . LEU B 1 98 ? 32.884 15.940 -5.594 1.00 15.73 104 LEU B C 1
ATOM 3929 O O . LEU B 1 98 ? 32.003 15.322 -4.994 1.00 18.47 104 LEU B O 1
ATOM 3934 N N . VAL B 1 99 ? 34.175 15.844 -5.275 1.00 14.00 105 VAL B N 1
ATOM 3935 C CA . VAL B 1 99 ? 34.613 14.908 -4.253 1.00 15.47 105 VAL B CA 1
ATOM 3936 C C . VAL B 1 99 ? 35.380 15.569 -3.102 1.00 14.90 105 VAL B C 1
ATOM 3937 O O . VAL B 1 99 ? 35.949 14.867 -2.257 1.00 17.75 105 VAL B O 1
ATOM 3941 N N . ALA B 1 100 ? 35.397 16.901 -3.059 1.00 17.21 106 ALA B N 1
ATOM 3942 C CA . ALA B 1 100 ? 36.114 17.605 -1.989 1.00 19.42 106 ALA B CA 1
ATOM 3943 C C . ALA B 1 100 ? 35.557 17.259 -0.607 1.00 19.55 106 ALA B C 1
ATOM 3944 O O . ALA B 1 100 ? 36.308 16.964 0.330 1.00 20.10 106 ALA B O 1
ATOM 3946 N N . LYS B 1 101 ? 34.234 17.258 -0.487 1.00 23.03 107 LYS B N 1
ATOM 3947 C CA . LYS B 1 101 ? 33.596 17.053 0.810 1.00 23.52 107 LYS B CA 1
ATOM 3948 C C . LYS B 1 101 ? 33.929 15.704 1.458 1.00 22.49 107 LYS B C 1
ATOM 3949 O O . LYS B 1 101 ? 34.325 15.684 2.625 1.00 21.67 107 LYS B O 1
ATOM 3955 N N . PRO B 1 102 ? 33.798 14.579 0.723 1.00 19.87 108 PRO B N 1
ATOM 3956 C CA . PRO B 1 102 ? 34.125 13.316 1.409 1.00 19.77 108 PRO B CA 1
ATOM 3957 C C . PRO B 1 102 ? 35.600 13.125 1.784 1.00 19.77 108 PRO B C 1
ATOM 3958 O O . PRO B 1 102 ? 35.897 12.233 2.583 1.00 20.40 108 PRO B O 1
ATOM 3962 N N . PHE B 1 103 ? 36.498 13.939 1.235 1.00 17.16 109 PHE B N 1
ATOM 3963 C CA . PHE B 1 103 ? 37.916 13.836 1.577 1.00 16.71 109 PHE B CA 1
ATOM 3964 C C . PHE B 1 103 ? 38.356 14.939 2.539 1.00 16.08 109 PHE B C 1
ATOM 3965 O O . PHE B 1 103 ? 39.542 15.038 2.858 1.00 18.59 109 PHE B O 1
ATOM 3973 N N . SER B 1 104 ? 37.401 15.735 3.024 1.00 18.63 110 SER B N 1
ATOM 3974 C CA . SER B 1 104 ? 37.682 16.798 3.992 1.00 22.33 110 SER B CA 1
ATOM 3975 C C . SER B 1 104 ? 38.186 16.181 5.300 1.00 24.18 110 SER B C 1
ATOM 3976 O O . SER B 1 104 ? 37.904 15.009 5.568 1.00 27.84 110 SER B O 1
ATOM 3979 N N . PRO B 1 105 ? 38.935 16.952 6.119 1.00 24.73 111 PRO B N 1
ATOM 3980 C CA . PRO B 1 105 ? 39.458 16.433 7.391 1.00 25.83 111 PRO B CA 1
ATOM 3981 C C . PRO B 1 105 ? 38.364 15.859 8.280 1.00 29.25 111 PRO B C 1
ATOM 3982 O O . PRO B 1 105 ? 38.540 14.820 8.920 1.00 28.03 111 PRO B O 1
ATOM 3986 N N . GLU B 1 106 ? 37.232 16.544 8.284 1.00 30.34 112 GLU B N 1
ATOM 3987 C CA . GLU B 1 106 ? 36.077 16.170 9.071 1.00 32.32 112 GLU B CA 1
ATOM 3988 C C . GLU B 1 106 ? 35.552 14.806 8.642 1.00 32.21 112 GLU B C 1
ATOM 3989 O O . GLU B 1 106 ? 35.325 13.933 9.480 1.00 31.78 112 GLU B O 1
ATOM 3995 N N . ALA B 1 107 ? 35.406 14.613 7.332 1.00 29.87 113 ALA B N 1
ATOM 3996 C CA . ALA B 1 107 ? 34.860 13.372 6.794 1.00 25.97 113 ALA B CA 1
ATOM 3997 C C . ALA B 1 107 ? 35.826 12.204 6.941 1.00 23.66 113 ALA B C 1
ATOM 3998 O O . ALA B 1 107 ? 35.411 11.084 7.276 1.00 31.52 113 ALA B O 1
ATOM 4000 N N . THR B 1 108 ? 37.113 12.468 6.741 1.00 24.58 114 THR B N 1
ATOM 4001 C CA . THR B 1 108 ? 38.095 11.387 6.736 1.00 25.18 114 THR B CA 1
ATOM 4002 C C . THR B 1 108 ? 38.421 10.927 8.164 1.00 27.98 114 THR B C 1
ATOM 4003 O O . THR B 1 108 ? 38.901 9.808 8.369 1.00 27.08 114 THR B O 1
ATOM 4007 N N . ASP B 1 109 ? 38.176 11.783 9.152 1.00 28.26 115 ASP B N 1
ATOM 4008 C CA . ASP B 1 109 ? 38.323 11.379 10.549 1.00 31.61 115 ASP B CA 1
ATOM 4009 C C . ASP B 1 109 ? 37.373 10.248 10.926 1.00 33.32 115 ASP B C 1
ATOM 4010 O O . ASP B 1 109 ? 37.654 9.452 11.826 1.00 34.16 115 ASP B O 1
ATOM 4015 N N . LEU B 1 110 ? 36.247 10.183 10.231 1.00 28.74 116 LEU B N 1
ATOM 4016 C CA . LEU B 1 110 ? 35.232 9.164 10.470 1.00 28.06 116 LEU B CA 1
ATOM 4017 C C . LEU B 1 110 ? 35.692 7.726 10.156 1.00 22.68 116 LEU B C 1
ATOM 4018 O O . LEU B 1 110 ? 34.986 6.773 10.472 1.00 34.67 116 LEU B O 1
ATOM 4023 N N . PHE B 1 111 ? 36.849 7.583 9.507 1.00 24.52 117 PHE B N 1
ATOM 4024 C CA . PHE B 1 111 ? 37.398 6.267 9.172 1.00 24.57 117 PHE B CA 1
ATOM 4025 C C . PHE B 1 111 ? 38.332 5.731 10.245 1.00 22.93 117 PHE B C 1
ATOM 4026 O O . PHE B 1 111 ? 38.830 4.608 10.145 1.00 22.79 117 PHE B O 1
ATOM 4034 N N . THR B 1 112 ? 38.550 6.540 11.273 1.00 24.57 118 THR B N 1
ATOM 4035 C CA . THR B 1 112 ? 39.524 6.229 12.299 1.00 25.53 118 THR B CA 1
ATOM 4036 C C . THR B 1 112 ? 39.253 4.901 13.013 1.00 21.97 118 THR B C 1
ATOM 4037 O O . THR B 1 112 ? 40.124 4.031 13.052 1.00 23.33 118 THR B O 1
ATOM 4041 N N . GLU B 1 113 ? 38.049 4.733 13.561 1.00 26.22 119 GLU B N 1
ATOM 4042 C CA . GLU B 1 113 ? 37.818 3.544 14.386 1.00 27.88 119 GLU B CA 1
ATOM 4043 C C . GLU B 1 113 ? 37.700 2.264 13.578 1.00 27.94 119 GLU B C 1
ATOM 4044 O O . GLU B 1 113 ? 38.093 1.214 14.057 1.00 28.18 119 GLU B O 1
ATOM 4050 N N . GLN B 1 114 ? 37.194 2.343 12.352 1.00 27.77 120 GLN B N 1
ATOM 4051 C CA . GLN B 1 114 ? 37.178 1.165 11.475 1.00 26.38 120 GLN B CA 1
ATOM 4052 C C . GLN B 1 114 ? 38.583 0.778 10.965 1.00 24.95 120 GLN B C 1
ATOM 4053 O O . GLN B 1 114 ? 38.878 -0.406 10.801 1.00 24.89 120 GLN B O 1
ATOM 4059 N N . LEU B 1 115 ? 39.443 1.766 10.723 1.00 22.98 121 LEU B N 1
ATOM 4060 C CA . LEU B 1 115 ? 40.835 1.506 10.363 1.00 24.31 121 LEU B CA 1
ATOM 4061 C C . LEU B 1 115 ? 41.536 0.823 11.517 1.00 23.89 121 LEU B C 1
ATOM 4062 O O . LEU B 1 115 ? 42.385 -0.054 11.329 1.00 23.82 121 LEU B O 1
ATOM 4067 N N . ARG B 1 116 ? 41.175 1.227 12.725 1.00 23.04 122 ARG B N 1
ATOM 4068 C CA . ARG B 1 116 ? 41.795 0.646 13.895 1.00 22.04 122 ARG B CA 1
ATOM 4069 C C . ARG B 1 116 ? 41.400 -0.815 14.068 1.00 22.59 122 ARG B C 1
ATOM 4070 O O . ARG B 1 116 ? 42.253 -1.675 14.305 1.00 22.26 122 ARG B O 1
ATOM 4078 N N . GLN B 1 117 ? 40.111 -1.095 13.912 1.00 24.49 123 GLN B N 1
ATOM 4079 C CA . GLN B 1 117 ? 39.629 -2.461 13.988 1.00 25.51 123 GLN B CA 1
ATOM 4080 C C . GLN B 1 117 ? 40.216 -3.315 12.875 1.00 27.33 123 GLN B C 1
ATOM 4081 O O . GLN B 1 117 ? 40.625 -4.453 13.103 1.00 25.83 123 GLN B O 1
ATOM 4087 N N . SER B 1 118 ? 40.267 -2.754 11.673 1.00 26.46 124 SER B N 1
ATOM 4088 C CA . SER B 1 118 ? 40.795 -3.464 10.513 1.00 25.38 124 SER B CA 1
ATOM 4089 C C . SER B 1 118 ? 42.265 -3.831 10.717 1.00 24.90 124 SER B C 1
ATOM 4090 O O . SER B 1 118 ? 42.662 -4.969 10.464 1.00 26.03 124 SER B O 1
ATOM 4093 N N . THR B 1 119 ? 43.058 -2.877 11.196 1.00 24.22 125 THR B N 1
ATOM 4094 C CA . THR B 1 119 ? 44.478 -3.104 11.444 1.00 23.52 125 THR B CA 1
ATOM 4095 C C . THR B 1 119 ? 44.663 -4.230 12.462 1.00 23.98 125 THR B C 1
ATOM 4096 O O . THR B 1 119 ? 45.493 -5.119 12.282 1.00 22.96 125 THR B O 1
ATOM 4100 N N . ASN B 1 120 ? 43.872 -4.191 13.527 1.00 25.75 126 ASN B N 1
ATOM 4101 C CA . ASN B 1 120 ? 43.950 -5.232 14.539 1.00 24.26 126 ASN B CA 1
ATOM 4102 C C . ASN B 1 120 ? 43.473 -6.606 14.038 1.00 24.52 126 ASN B C 1
ATOM 4103 O O . ASN B 1 120 ? 44.059 -7.621 14.396 1.00 26.28 126 ASN B O 1
ATOM 4108 N N . ASP B 1 121 ? 42.441 -6.640 13.193 1.00 25.19 127 ASP B N 1
ATOM 4109 C CA . ASP B 1 121 ? 41.982 -7.905 12.612 1.00 24.54 127 ASP B CA 1
ATOM 4110 C C . ASP B 1 121 ? 43.029 -8.511 11.685 1.00 26.89 127 ASP B C 1
ATOM 4111 O O . ASP B 1 121 ? 43.219 -9.733 11.663 1.00 28.61 127 ASP B O 1
ATOM 4116 N N . LEU B 1 122 ? 43.705 -7.654 10.925 1.00 23.88 128 LEU B N 1
ATOM 4117 C CA . LEU B 1 122 ? 44.801 -8.091 10.071 1.00 25.44 128 LEU B CA 1
ATOM 4118 C C . LEU B 1 122 ? 45.975 -8.608 10.895 1.00 23.85 128 LEU B C 1
ATOM 4119 O O . LEU B 1 122 ? 46.534 -9.663 10.591 1.00 24.46 128 LEU B O 1
ATOM 4124 N N . ILE B 1 123 ? 46.347 -7.869 11.935 1.00 24.23 129 ILE B N 1
ATOM 4125 C CA . ILE B 1 123 ? 47.411 -8.311 12.822 1.00 23.89 129 ILE B CA 1
ATOM 4126 C C . ILE B 1 123 ? 47.060 -9.660 13.467 1.00 26.15 129 ILE B C 1
ATOM 4127 O O . ILE B 1 123 ? 47.919 -10.540 13.578 1.00 27.66 129 ILE B O 1
ATOM 4132 N N . ASP B 1 124 ? 45.798 -9.823 13.870 1.00 26.07 130 ASP B N 1
ATOM 4133 C CA . ASP B 1 124 ? 45.309 -11.094 14.422 1.00 28.01 130 ASP B CA 1
ATOM 4134 C C . ASP B 1 124 ? 45.614 -12.316 13.567 1.00 29.86 130 ASP B C 1
ATOM 4135 O O . ASP B 1 124 ? 45.852 -13.406 14.093 1.00 31.16 130 ASP B O 1
ATOM 4140 N N . ALA B 1 125 ? 45.613 -12.133 12.252 1.00 30.54 131 ALA B N 1
ATOM 4141 C CA . ALA B 1 125 ? 45.794 -13.247 11.328 1.00 31.47 131 ALA B CA 1
ATOM 4142 C C . ALA B 1 125 ? 47.164 -13.901 11.442 1.00 31.05 131 ALA B C 1
ATOM 4143 O O . ALA B 1 125 ? 47.339 -15.043 11.008 1.00 33.63 131 ALA B O 1
ATOM 4145 N N . ARG B 1 126 ? 48.148 -13.183 11.982 1.00 29.19 132 ARG B N 1
ATOM 4146 C CA . ARG B 1 126 ? 49.502 -13.728 11.994 1.00 29.82 132 ARG B CA 1
ATOM 4147 C C . ARG B 1 126 ? 50.263 -13.547 13.293 1.00 26.81 132 ARG B C 1
ATOM 4148 O O . ARG B 1 126 ? 51.387 -14.032 13.409 1.00 27.37 132 ARG B O 1
ATOM 4156 N N . ILE B 1 127 ? 49.669 -12.871 14.272 1.00 27.14 133 ILE B N 1
ATOM 4157 C CA . ILE B 1 127 ? 50.412 -12.571 15.491 1.00 27.60 133 ILE B CA 1
ATOM 4158 C C . ILE B 1 127 ? 50.765 -13.832 16.298 1.00 28.47 133 ILE B C 1
ATOM 4159 O O . ILE B 1 127 ? 51.766 -13.842 17.007 1.00 29.36 133 ILE B O 1
ATOM 4164 N N . GLU B 1 128 ? 49.983 -14.903 16.166 1.00 29.02 134 GLU B N 1
ATOM 4165 C CA . GLU B 1 128 ? 50.297 -16.148 16.870 1.00 30.06 134 GLU B CA 1
ATOM 4166 C C . GLU B 1 128 ? 51.413 -16.906 16.170 1.00 32.13 134 GLU B C 1
ATOM 4167 O O . GLU B 1 128 ? 51.950 -17.868 16.708 1.00 33.74 134 GLU B O 1
ATOM 4173 N N . LEU B 1 129 ? 51.735 -16.482 14.951 1.00 30.50 135 LEU B N 1
ATOM 4174 C CA . LEU B 1 129 ? 52.673 -17.195 14.087 1.00 30.67 135 LEU B CA 1
ATOM 4175 C C . LEU B 1 129 ? 54.133 -16.743 14.161 1.00 27.75 135 LEU B C 1
ATOM 4176 O O . LEU B 1 129 ? 55.038 -17.498 13.813 1.00 31.57 135 LEU B O 1
ATOM 4181 N N . GLY B 1 130 ? 54.366 -15.502 14.571 1.00 25.61 136 GLY B N 1
ATOM 4182 C CA . GLY B 1 130 ? 55.722 -15.021 14.756 1.00 24.78 136 GLY B CA 1
ATOM 4183 C C . GLY B 1 130 ? 56.474 -14.616 13.498 1.00 26.52 136 GLY B C 1
ATOM 4184 O O . GLY B 1 130 ? 57.668 -14.327 13.565 1.00 26.27 136 GLY B O 1
ATOM 4185 N N . GLU B 1 131 ? 55.789 -14.591 12.356 1.00 24.12 137 GLU B N 1
ATOM 4186 C CA . GLU B 1 131 ? 56.419 -14.175 11.107 1.00 26.05 137 GLU B CA 1
ATOM 4187 C C . GLU B 1 131 ? 55.360 -13.706 10.133 1.00 25.26 137 GLU B C 1
ATOM 4188 O O . GLU B 1 131 ? 54.208 -14.148 10.200 1.00 25.48 137 GLU B O 1
ATOM 4194 N N . GLY B 1 132 ? 55.755 -12.845 9.204 1.00 24.67 138 GLY B N 1
ATOM 4195 C CA . GLY B 1 132 ? 54.847 -12.390 8.181 1.00 23.48 138 GLY B CA 1
ATOM 4196 C C . GLY B 1 132 ? 55.559 -11.357 7.350 1.00 21.20 138 GLY B C 1
ATOM 4197 O O . GLY B 1 132 ? 56.547 -10.787 7.779 1.00 23.16 138 GLY B O 1
ATOM 4198 N N . ASP B 1 133 ? 55.043 -11.117 6.157 1.00 22.05 139 ASP B N 1
ATOM 4199 C CA . ASP B 1 133 ? 55.545 -10.067 5.295 1.00 20.72 139 ASP B CA 1
ATOM 4200 C C . ASP B 1 133 ? 54.719 -8.841 5.600 1.00 19.29 139 ASP B C 1
ATOM 4201 O O . ASP B 1 133 ? 53.560 -8.787 5.220 1.00 20.26 139 ASP B O 1
ATOM 4206 N N . ALA B 1 134 ? 55.308 -7.854 6.274 1.00 19.29 140 ALA B N 1
ATOM 4207 C CA . ALA B 1 134 ? 54.550 -6.674 6.695 1.00 19.88 140 ALA B CA 1
ATOM 4208 C C . ALA B 1 134 ? 53.911 -5.932 5.518 1.00 20.00 140 ALA B C 1
ATOM 4209 O O . ALA B 1 134 ? 52.902 -5.264 5.688 1.00 22.19 140 ALA B O 1
ATOM 4211 N N . ALA B 1 135 ? 54.501 -6.045 4.330 1.00 18.34 141 ALA B N 1
ATOM 4212 C CA . ALA B 1 135 ? 53.921 -5.402 3.154 1.00 20.03 141 ALA B CA 1
ATOM 4213 C C . ALA B 1 135 ? 52.657 -6.132 2.702 1.00 21.28 141 ALA B C 1
ATOM 4214 O O . ALA B 1 135 ? 51.583 -5.550 2.588 1.00 23.94 141 ALA B O 1
ATOM 4216 N N . THR B 1 136 ? 52.779 -7.428 2.448 1.00 22.28 142 THR B N 1
ATOM 4217 C CA . THR B 1 136 ? 51.654 -8.141 1.865 1.00 25.20 142 THR B CA 1
ATOM 4218 C C . THR B 1 136 ? 50.536 -8.366 2.889 1.00 24.40 142 THR B C 1
ATOM 4219 O O . THR B 1 136 ? 49.358 -8.370 2.556 1.00 29.06 142 THR B O 1
ATOM 4223 N N . TRP B 1 137 ? 50.931 -8.549 4.141 1.00 24.29 143 TRP B N 1
ATOM 4224 C CA . TRP B 1 137 ? 50.018 -8.862 5.240 1.00 23.96 143 TRP B CA 1
ATOM 4225 C C . TRP B 1 137 ? 49.299 -7.620 5.799 1.00 24.93 143 TRP B C 1
ATOM 4226 O O . TRP B 1 137 ? 48.104 -7.667 6.090 1.00 27.07 143 TRP B O 1
ATOM 4237 N N . LEU B 1 138 ? 50.018 -6.508 5.922 1.00 22.61 144 LEU B N 1
ATOM 4238 C CA . LEU B 1 138 ? 49.470 -5.310 6.588 1.00 21.00 144 LEU B CA 1
ATOM 4239 C C . LEU B 1 138 ? 49.402 -4.085 5.685 1.00 22.02 144 LEU B C 1
ATOM 4240 O O . LEU B 1 138 ? 48.328 -3.532 5.448 1.00 22.12 144 LEU B O 1
ATOM 4245 N N . ALA B 1 139 ? 50.552 -3.671 5.171 1.00 18.52 145 ALA B N 1
ATOM 4246 C CA . ALA B 1 139 ? 50.638 -2.410 4.442 1.00 18.13 145 ALA B CA 1
ATOM 4247 C C . ALA B 1 139 ? 49.783 -2.419 3.180 1.00 16.71 145 ALA B C 1
ATOM 4248 O O . ALA B 1 139 ? 49.231 -1.388 2.819 1.00 18.81 145 ALA B O 1
ATOM 4250 N N . ASN B 1 140 ? 49.693 -3.564 2.504 1.00 19.35 146 ASN B N 1
ATOM 4251 C CA . ASN B 1 140 ? 48.854 -3.659 1.320 1.00 19.83 146 ASN B CA 1
ATOM 4252 C C . ASN B 1 140 ? 47.375 -3.699 1.683 1.00 20.41 146 ASN B C 1
ATOM 4253 O O . ASN B 1 140 ? 46.523 -3.169 0.954 1.00 22.64 146 ASN B O 1
ATOM 4258 N N . GLU B 1 141 ? 47.068 -4.338 2.809 1.00 20.32 147 GLU B N 1
ATOM 4259 C CA . GLU B 1 141 ? 45.685 -4.690 3.119 1.00 20.68 147 GLU B CA 1
ATOM 4260 C C . GLU B 1 141 ? 44.922 -3.567 3.807 1.00 19.81 147 GLU B C 1
ATOM 4261 O O . GLU B 1 141 ? 43.735 -3.400 3.564 1.00 23.33 147 GLU B O 1
ATOM 4267 N N . ILE B 1 142 ? 45.593 -2.779 4.637 1.00 19.67 148 ILE B N 1
ATOM 4268 C CA . ILE B 1 142 ? 44.899 -1.682 5.308 1.00 20.48 148 ILE B CA 1
ATOM 4269 C C . ILE B 1 142 ? 44.304 -0.681 4.276 1.00 20.20 148 ILE B C 1
ATOM 4270 O O . ILE B 1 142 ? 43.093 -0.439 4.285 1.00 20.50 148 ILE B O 1
ATOM 4275 N N . PRO B 1 143 ? 45.120 -0.153 3.345 1.00 18.45 149 PRO B N 1
ATOM 4276 C CA . PRO B 1 143 ? 44.499 0.733 2.354 1.00 20.31 149 PRO B CA 1
ATOM 4277 C C . PRO B 1 143 ? 43.595 0.023 1.351 1.00 20.82 149 PRO B C 1
ATOM 4278 O O . PRO B 1 143 ? 42.649 0.644 0.845 1.00 22.79 149 PRO B O 1
ATOM 4282 N N . ALA B 1 144 ? 43.864 -1.239 1.038 1.00 19.93 150 ALA B N 1
ATOM 4283 C CA . ALA B 1 144 ? 43.029 -1.909 0.038 1.00 20.80 150 ALA B CA 1
ATOM 4284 C C . ALA B 1 144 ? 41.612 -2.066 0.569 1.00 19.27 150 ALA B C 1
ATOM 4285 O O . ALA B 1 144 ? 40.635 -1.936 -0.174 1.00 21.83 150 ALA B O 1
ATOM 4287 N N . ARG B 1 145 ? 41.496 -2.345 1.867 1.00 21.04 151 ARG B N 1
ATOM 4288 C CA . ARG B 1 145 ? 40.174 -2.526 2.477 1.00 20.59 151 ARG B CA 1
ATOM 4289 C C . ARG B 1 145 ? 39.465 -1.186 2.628 1.00 21.83 151 ARG B C 1
ATOM 4290 O O . ARG B 1 145 ? 38.254 -1.082 2.415 1.00 24.61 151 ARG B O 1
ATOM 4298 N N . LEU B 1 146 ? 40.235 -0.163 2.967 1.00 21.87 152 LEU B N 1
ATOM 4299 C CA . LEU B 1 146 ? 39.726 1.193 3.075 1.00 24.01 152 LEU B CA 1
ATOM 4300 C C . LEU B 1 146 ? 39.194 1.680 1.737 1.00 24.15 152 LEU B C 1
ATOM 4301 O O . LEU B 1 146 ? 38.088 2.222 1.636 1.00 25.33 152 LEU B O 1
ATOM 4306 N N . THR B 1 147 ? 39.999 1.474 0.703 1.00 22.46 153 THR B N 1
ATOM 4307 C CA . THR B 1 147 ? 39.632 1.882 -0.649 1.00 21.90 153 THR B CA 1
ATOM 4308 C C . THR B 1 147 ? 38.384 1.170 -1.133 1.00 22.24 153 THR B C 1
ATOM 4309 O O . THR B 1 147 ? 37.517 1.772 -1.767 1.00 24.31 153 THR B O 1
ATOM 4313 N N . ALA B 1 148 ? 38.285 -0.116 -0.822 1.00 22.48 154 ALA B N 1
ATOM 4314 C CA . ALA B 1 148 ? 37.109 -0.869 -1.206 1.00 23.03 154 ALA B CA 1
ATOM 4315 C C . ALA B 1 148 ? 35.879 -0.211 -0.578 1.00 22.59 154 ALA B C 1
ATOM 4316 O O . ALA B 1 148 ? 34.832 -0.097 -1.219 1.00 23.78 154 ALA B O 1
ATOM 4318 N N . ILE B 1 149 ? 36.020 0.254 0.660 1.00 25.75 155 ILE B N 1
ATOM 4319 C CA . ILE B 1 149 ? 34.935 0.982 1.321 1.00 27.60 155 ILE B CA 1
ATOM 4320 C C . ILE B 1 149 ? 34.586 2.294 0.627 1.00 27.45 155 ILE B C 1
ATOM 4321 O O . ILE B 1 149 ? 33.413 2.581 0.406 1.00 27.53 155 ILE B O 1
ATOM 4326 N N . LEU B 1 150 ? 35.608 3.077 0.284 1.00 26.28 156 LEU B N 1
ATOM 4327 C CA . LEU B 1 150 ? 35.419 4.342 -0.430 1.00 25.31 156 LEU B CA 1
ATOM 4328 C C . LEU B 1 150 ? 34.654 4.140 -1.728 1.00 24.57 156 LEU B C 1
ATOM 4329 O O . LEU B 1 150 ? 33.843 4.982 -2.145 1.00 25.20 156 LEU B O 1
ATOM 4334 N N . LEU B 1 151 ? 34.935 3.024 -2.387 1.00 22.05 157 LEU B N 1
ATOM 4335 C CA . LEU B 1 151 ? 34.407 2.805 -3.733 1.00 21.71 157 LEU B CA 1
ATOM 4336 C C . LEU B 1 151 ? 33.184 1.913 -3.780 1.00 19.26 157 LEU B C 1
ATOM 4337 O O . LEU B 1 151 ? 32.625 1.694 -4.850 1.00 21.65 157 LEU B O 1
ATOM 4342 N N . GLY B 1 152 ? 32.785 1.374 -2.636 1.00 21.77 158 GLY B N 1
ATOM 4343 C CA . GLY B 1 152 ? 31.629 0.494 -2.595 1.00 22.83 158 GLY B CA 1
ATOM 4344 C C . GLY B 1 152 ? 31.920 -0.854 -3.231 1.00 22.24 158 GLY B C 1
ATOM 4345 O O . GLY B 1 152 ? 31.039 -1.446 -3.857 1.00 23.88 158 GLY B O 1
ATOM 4346 N N . LEU B 1 153 ? 33.144 -1.348 -3.035 1.00 21.17 159 LEU B N 1
ATOM 4347 C CA . LEU B 1 153 ? 33.599 -2.645 -3.558 1.00 22.31 159 LEU B CA 1
ATOM 4348 C C . LEU B 1 153 ? 33.701 -3.689 -2.455 1.00 23.32 159 LEU B C 1
ATOM 4349 O O . LEU B 1 153 ? 33.882 -3.341 -1.294 1.00 24.92 159 LEU B O 1
ATOM 4354 N N . PRO B 1 154 ? 33.634 -4.979 -2.811 1.00 24.21 160 PRO B N 1
ATOM 4355 C CA . PRO B 1 154 ? 33.885 -6.004 -1.784 1.00 26.96 160 PRO B CA 1
ATOM 4356 C C . PRO B 1 154 ? 35.335 -5.972 -1.258 1.00 25.53 160 PRO B C 1
ATOM 4357 O O . PRO B 1 154 ? 36.268 -6.035 -2.056 1.00 24.49 160 PRO B O 1
ATOM 4361 N N . PRO B 1 155 ? 35.521 -5.858 0.070 1.00 28.09 161 PRO B N 1
ATOM 4362 C CA . PRO B 1 155 ? 36.861 -5.708 0.652 1.00 29.84 161 PRO B CA 1
ATOM 4363 C C . PRO B 1 155 ? 37.722 -6.973 0.606 1.00 30.18 161 PRO B C 1
ATOM 4364 O O . PRO B 1 155 ? 38.942 -6.860 0.765 1.00 32.14 161 PRO B O 1
ATOM 4368 N N . GLU B 1 156 ? 37.127 -8.144 0.386 1.00 30.49 162 GLU B N 1
ATOM 4369 C CA . GLU B 1 156 ? 37.919 -9.371 0.423 1.00 31.79 162 GLU B CA 1
ATOM 4370 C C . GLU B 1 156 ? 38.555 -9.667 -0.933 1.00 30.05 162 GLU B C 1
ATOM 4371 O O . GLU B 1 156 ? 39.241 -10.672 -1.086 1.00 33.89 162 GLU B O 1
ATOM 4377 N N . ASP B 1 157 ? 38.323 -8.804 -1.918 1.00 26.25 163 ASP B N 1
ATOM 4378 C CA . ASP B 1 157 ? 38.879 -9.031 -3.251 1.00 27.89 163 ASP B CA 1
ATOM 4379 C C . ASP B 1 157 ? 40.120 -8.212 -3.571 1.00 23.49 163 ASP B C 1
ATOM 4380 O O . ASP B 1 157 ? 40.311 -7.800 -4.716 1.00 23.09 163 ASP B O 1
ATOM 4385 N N . GLY B 1 158 ? 40.966 -7.995 -2.568 1.00 25.51 164 GLY B N 1
ATOM 4386 C CA . GLY B 1 158 ? 42.166 -7.200 -2.741 1.00 22.88 164 GLY B CA 1
ATOM 4387 C C . GLY B 1 158 ? 43.127 -7.690 -3.805 1.00 22.21 164 GLY B C 1
ATOM 4388 O O . GLY B 1 158 ? 43.765 -6.886 -4.470 1.00 22.42 164 GLY B O 1
ATOM 4389 N N . ASP B 1 159 ? 43.244 -9.002 -3.980 1.00 21.64 165 ASP B N 1
ATOM 4390 C CA . ASP B 1 159 ? 44.179 -9.503 -4.976 1.00 22.85 165 ASP B CA 1
ATOM 4391 C C . ASP B 1 159 ? 43.734 -9.134 -6.393 1.00 20.79 165 ASP B C 1
ATOM 4392 O O . ASP B 1 159 ? 44.570 -8.925 -7.283 1.00 21.58 165 ASP B O 1
ATOM 4397 N N . THR B 1 160 ? 42.422 -9.045 -6.605 1.00 21.49 166 THR B N 1
ATOM 4398 C CA . THR B 1 160 ? 41.894 -8.608 -7.899 1.00 19.55 166 THR B CA 1
ATOM 4399 C C . THR B 1 160 ? 42.255 -7.141 -8.135 1.00 18.04 166 THR B C 1
ATOM 4400 O O . THR B 1 160 ? 42.714 -6.769 -9.220 1.00 18.10 166 THR B O 1
ATOM 4404 N N . TYR B 1 161 ? 42.057 -6.307 -7.120 1.00 17.01 167 TYR B N 1
ATOM 4405 C CA . TYR B 1 161 ? 42.338 -4.886 -7.279 1.00 17.36 167 TYR B CA 1
ATOM 4406 C C . TYR B 1 161 ? 43.841 -4.653 -7.452 1.00 15.53 167 TYR B C 1
ATOM 4407 O O . TYR B 1 161 ? 44.257 -3.806 -8.255 1.00 15.52 167 TYR B O 1
ATOM 4416 N N . ARG B 1 162 ? 44.657 -5.410 -6.717 1.00 18.82 168 ARG B N 1
ATOM 4417 C CA . ARG B 1 162 ? 46.104 -5.312 -6.877 1.00 18.14 168 ARG B CA 1
ATOM 4418 C C . ARG B 1 162 ? 46.556 -5.747 -8.265 1.00 18.19 168 ARG B C 1
ATOM 4419 O O . ARG B 1 162 ? 47.511 -5.188 -8.802 1.00 19.02 168 ARG B O 1
ATOM 4427 N N . ARG B 1 163 ? 45.881 -6.732 -8.851 1.00 17.39 169 ARG B N 1
ATOM 4428 C CA . ARG B 1 163 ? 46.215 -7.157 -10.209 1.00 17.89 169 ARG B CA 1
ATOM 4429 C C . ARG B 1 163 ? 45.933 -6.041 -11.220 1.00 15.57 169 ARG B C 1
ATOM 4430 O O . ARG B 1 163 ? 46.738 -5.799 -12.118 1.00 16.05 169 ARG B O 1
ATOM 4438 N N . TRP B 1 164 ? 44.804 -5.350 -11.068 1.00 15.02 170 TRP B N 1
ATOM 4439 C CA . TRP B 1 164 ? 44.508 -4.207 -11.931 1.00 14.58 170 TRP B CA 1
ATOM 4440 C C . TRP B 1 164 ? 45.581 -3.119 -11.804 1.00 13.60 170 TRP B C 1
ATOM 4441 O O . TRP B 1 164 ? 46.101 -2.628 -12.809 1.00 14.90 170 TRP B O 1
ATOM 4452 N N . VAL B 1 165 ? 45.916 -2.753 -10.567 1.00 14.41 171 VAL B N 1
ATOM 4453 C CA . VAL B 1 165 ? 46.885 -1.692 -10.342 1.00 15.60 171 VAL B CA 1
ATOM 4454 C C . VAL B 1 165 ? 48.277 -2.063 -10.882 1.00 15.39 171 VAL B C 1
ATOM 4455 O O . VAL B 1 165 ? 48.989 -1.215 -11.433 1.00 15.59 171 VAL B O 1
ATOM 4459 N N . TRP B 1 166 ? 48.655 -3.331 -10.746 1.00 14.31 172 TRP B N 1
ATOM 4460 C CA . TRP B 1 166 ? 49.927 -3.804 -11.283 1.00 17.50 172 TRP B CA 1
ATOM 4461 C C . TRP B 1 166 ? 49.970 -3.644 -12.810 1.00 16.83 172 TRP B C 1
ATOM 4462 O O . TRP B 1 166 ? 51.008 -3.275 -13.368 1.00 17.23 172 TRP B O 1
ATOM 4473 N N . ALA B 1 167 ? 48.847 -3.901 -13.478 1.00 17.12 173 ALA B N 1
ATOM 4474 C CA . ALA B 1 167 ? 48.766 -3.719 -14.929 1.00 16.46 173 ALA B CA 1
ATOM 4475 C C . ALA B 1 167 ? 48.893 -2.251 -15.336 1.00 16.04 173 ALA B C 1
ATOM 4476 O O . ALA B 1 167 ? 49.529 -1.930 -16.355 1.00 17.74 173 ALA B O 1
ATOM 4478 N N . ILE B 1 168 ? 48.287 -1.363 -14.549 1.00 15.61 174 ILE B N 1
ATOM 4479 C CA . ILE B 1 168 ? 48.338 0.068 -14.817 1.00 14.42 174 ILE B CA 1
ATOM 4480 C C . ILE B 1 168 ? 49.763 0.621 -14.685 1.00 16.03 174 ILE B C 1
ATOM 4481 O O . ILE B 1 168 ? 50.190 1.500 -15.465 1.00 16.44 174 ILE B O 1
ATOM 4486 N N . THR B 1 169 ? 50.508 0.108 -13.698 1.00 16.72 175 THR B N 1
ATOM 4487 C CA . THR B 1 169 ? 51.764 0.724 -13.296 1.00 18.81 175 THR B CA 1
ATOM 4488 C C . THR B 1 169 ? 53.057 -0.036 -13.636 1.00 18.57 175 THR B C 1
ATOM 4489 O O . THR B 1 169 ? 54.098 0.603 -13.723 1.00 21.96 175 THR B O 1
ATOM 4493 N N . HIS B 1 170 ? 53.021 -1.367 -13.787 1.00 19.40 176 HIS B N 1
ATOM 4494 C CA . HIS B 1 170 ? 54.279 -2.142 -13.926 1.00 21.75 176 HIS B CA 1
ATOM 4495 C C . HIS B 1 170 ? 54.354 -3.290 -14.942 1.00 22.13 176 HIS B C 1
ATOM 4496 O O . HIS B 1 170 ? 55.454 -3.765 -15.257 1.00 25.88 176 HIS B O 1
ATOM 4503 N N . VAL B 1 171 ? 53.222 -3.772 -15.439 1.00 21.92 177 VAL B N 1
ATOM 4504 C CA . VAL B 1 171 ? 53.268 -4.898 -16.373 1.00 22.06 177 VAL B CA 1
ATOM 4505 C C . VAL B 1 171 ? 53.986 -4.465 -17.646 1.00 24.38 177 VAL B C 1
ATOM 4506 O O . VAL B 1 171 ? 53.639 -3.444 -18.254 1.00 23.99 177 VAL B O 1
ATOM 4510 N N . GLU B 1 172 ? 55.002 -5.226 -18.039 1.00 23.97 178 GLU B N 1
ATOM 4511 C CA . GLU B 1 172 ? 55.858 -4.808 -19.145 1.00 27.21 178 GLU B CA 1
ATOM 4512 C C . GLU B 1 172 ? 55.222 -5.046 -20.506 1.00 25.53 178 GLU B C 1
ATOM 4513 O O . GLU B 1 172 ? 55.360 -4.217 -21.403 1.00 29.61 178 GLU B O 1
ATOM 4519 N N . ASN B 1 173 ? 54.519 -6.172 -20.653 1.00 22.43 179 ASN B N 1
ATOM 4520 C CA . ASN B 1 173 ? 53.836 -6.522 -21.894 1.00 25.96 179 ASN B CA 1
ATOM 4521 C C . ASN B 1 173 ? 52.633 -5.597 -22.097 1.00 23.64 179 ASN B C 1
ATOM 4522 O O . ASN B 1 173 ? 51.688 -5.624 -21.315 1.00 21.00 179 ASN B O 1
ATOM 4527 N N . PRO B 1 174 ? 52.665 -4.763 -23.147 1.00 23.98 180 PRO B N 1
ATOM 4528 C CA . PRO B 1 174 ? 51.608 -3.755 -23.283 1.00 24.46 180 PRO B CA 1
ATOM 4529 C C . PRO B 1 174 ? 50.249 -4.374 -23.583 1.00 25.83 180 PRO B C 1
ATOM 4530 O O . PRO B 1 174 ? 49.242 -3.826 -23.151 1.00 25.57 180 PRO B O 1
ATOM 4534 N N . GLU B 1 175 ? 50.230 -5.503 -24.285 1.00 26.36 181 GLU B N 1
ATOM 4535 C CA . GLU B 1 175 ? 48.996 -6.224 -24.579 1.00 28.37 181 GLU B CA 1
ATOM 4536 C C . GLU B 1 175 ? 48.329 -6.747 -23.319 1.00 27.13 181 GLU B C 1
ATOM 4537 O O . GLU B 1 175 ? 47.119 -6.561 -23.115 1.00 27.56 181 GLU B O 1
ATOM 4543 N N . GLU B 1 176 ? 49.125 -7.425 -22.491 1.00 24.83 182 GLU B N 1
ATOM 4544 C CA . GLU B 1 176 ? 48.655 -7.942 -21.211 1.00 26.14 182 GLU B CA 1
ATOM 4545 C C . GLU B 1 176 ? 48.186 -6.807 -20.321 1.00 21.68 182 GLU B C 1
ATOM 4546 O O . GLU B 1 176 ? 47.121 -6.899 -19.725 1.00 23.13 182 GLU B O 1
ATOM 4552 N N . GLY B 1 177 ? 48.977 -5.741 -20.228 1.00 19.93 183 GLY B N 1
ATOM 4553 C CA . GLY B 1 177 ? 48.611 -4.602 -19.406 1.00 19.43 183 GLY B CA 1
ATOM 4554 C C . GLY B 1 177 ? 47.284 -3.992 -19.810 1.00 16.37 183 GLY B C 1
ATOM 4555 O O . GLY B 1 177 ? 46.420 -3.753 -18.976 1.00 16.97 183 GLY B O 1
ATOM 4556 N N . ALA B 1 178 ? 47.114 -3.739 -21.103 1.00 17.26 184 ALA B N 1
ATOM 4557 C CA . ALA B 1 178 ? 45.893 -3.119 -21.579 1.00 16.85 184 ALA B CA 1
ATOM 4558 C C . ALA B 1 178 ? 44.682 -4.019 -21.368 1.00 17.79 184 ALA B C 1
ATOM 4559 O O . ALA B 1 178 ? 43.591 -3.559 -21.041 1.00 18.36 184 ALA B O 1
ATOM 4561 N N . GLU B 1 179 ? 44.884 -5.318 -21.533 1.00 18.50 185 GLU B N 1
ATOM 4562 C CA . GLU B 1 179 ? 43.784 -6.254 -21.416 1.00 21.94 185 GLU B CA 1
ATOM 4563 C C . GLU B 1 179 ? 43.371 -6.374 -19.951 1.00 17.15 185 GLU B C 1
ATOM 4564 O O . GLU B 1 179 ? 42.193 -6.504 -19.637 1.00 18.74 185 GLU B O 1
ATOM 4570 N N . ILE B 1 180 ? 44.332 -6.274 -19.040 1.00 16.45 186 ILE B N 1
ATOM 4571 C CA . ILE B 1 180 ? 43.984 -6.345 -17.619 1.00 15.52 186 ILE B CA 1
ATOM 4572 C C . ILE B 1 180 ? 43.321 -5.047 -17.170 1.00 15.63 186 ILE B C 1
ATOM 4573 O O . ILE B 1 180 ? 42.352 -5.084 -16.387 1.00 16.09 186 ILE B O 1
ATOM 4578 N N . PHE B 1 181 ? 43.784 -3.905 -17.682 1.00 14.60 187 PHE B N 1
ATOM 4579 C CA . PHE B 1 181 ? 43.073 -2.668 -17.376 1.00 13.79 187 PHE B CA 1
ATOM 4580 C C . PHE B 1 181 ? 41.617 -2.753 -17.897 1.00 13.43 187 PHE B C 1
ATOM 4581 O O . PHE B 1 181 ? 40.682 -2.268 -17.253 1.00 14.50 187 PHE B O 1
ATOM 4589 N N . ALA B 1 182 ? 41.409 -3.398 -19.043 1.00 13.69 188 ALA B N 1
ATOM 4590 C CA . ALA B 1 182 ? 40.054 -3.568 -19.540 1.00 13.92 188 ALA B CA 1
ATOM 4591 C C . ALA B 1 182 ? 39.166 -4.387 -18.586 1.00 13.85 188 ALA B C 1
ATOM 4592 O O . ALA B 1 182 ? 37.939 -4.196 -18.561 1.00 13.81 188 ALA B O 1
ATOM 4594 N N . GLU B 1 183 ? 39.773 -5.283 -17.801 1.00 13.33 189 GLU B N 1
ATOM 4595 C CA . GLU B 1 183 ? 39.017 -6.002 -16.778 1.00 13.87 189 GLU B CA 1
ATOM 4596 C C . GLU B 1 183 ? 38.530 -5.050 -15.686 1.00 13.98 189 GLU B C 1
ATOM 4597 O O . GLU B 1 183 ? 37.391 -5.161 -15.223 1.00 15.56 189 GLU B O 1
ATOM 4603 N N . LEU B 1 184 ? 39.385 -4.114 -15.278 1.00 14.77 190 LEU B N 1
ATOM 4604 C CA . LEU B 1 184 ? 38.953 -3.071 -14.347 1.00 12.89 190 LEU B CA 1
ATOM 4605 C C . LEU B 1 184 ? 37.750 -2.332 -14.919 1.00 11.84 190 LEU B C 1
ATOM 4606 O O . LEU B 1 184 ? 36.760 -2.096 -14.214 1.00 12.68 190 LEU B O 1
ATOM 4611 N N . VAL B 1 185 ? 37.845 -1.939 -16.190 1.00 12.24 191 VAL B N 1
ATOM 4612 C CA . VAL B 1 185 ? 36.777 -1.169 -16.821 1.00 12.79 191 VAL B CA 1
ATOM 4613 C C . VAL B 1 185 ? 35.459 -1.951 -16.821 1.00 13.44 191 VAL B C 1
ATOM 4614 O O . VAL B 1 185 ? 34.397 -1.397 -16.538 1.00 13.90 191 VAL B O 1
ATOM 4618 N N . ALA B 1 186 ? 35.532 -3.251 -17.082 1.00 13.88 192 ALA B N 1
ATOM 4619 C CA . ALA B 1 186 ? 34.338 -4.097 -17.080 1.00 14.20 192 ALA B CA 1
ATOM 4620 C C . ALA B 1 186 ? 33.697 -4.149 -15.688 1.00 12.59 192 ALA B C 1
ATOM 4621 O O . ALA B 1 186 ? 32.474 -4.025 -15.529 1.00 14.80 192 ALA B O 1
ATOM 4623 N N . HIS B 1 187 ? 34.527 -4.303 -14.662 1.00 13.61 193 HIS B N 1
ATOM 4624 C CA . HIS B 1 187 ? 34.006 -4.301 -13.302 1.00 14.10 193 HIS B CA 1
ATOM 4625 C C . HIS B 1 187 ? 33.442 -2.933 -12.918 1.00 14.23 193 HIS B C 1
ATOM 4626 O O . HIS B 1 187 ? 32.399 -2.859 -12.261 1.00 14.71 193 HIS B O 1
ATOM 4633 N N . ALA B 1 188 ? 34.112 -1.855 -13.333 1.00 13.46 194 ALA B N 1
ATOM 4634 C CA . ALA B 1 188 ? 33.627 -0.506 -13.028 1.00 14.22 194 ALA B CA 1
ATOM 4635 C C . ALA B 1 188 ? 32.262 -0.240 -13.679 1.00 15.22 194 ALA B C 1
ATOM 4636 O O . ALA B 1 188 ? 31.374 0.349 -13.063 1.00 14.62 194 ALA B O 1
ATOM 4638 N N . ARG B 1 189 ? 32.079 -0.676 -14.921 1.00 13.24 195 ARG B N 1
ATOM 4639 C CA . ARG B 1 189 ? 30.796 -0.509 -15.597 1.00 13.25 195 ARG B CA 1
ATOM 4640 C C . ARG B 1 189 ? 29.679 -1.211 -14.819 1.00 14.10 195 ARG B C 1
ATOM 4641 O O . ARG B 1 189 ? 28.594 -0.664 -14.623 1.00 16.59 195 ARG B O 1
ATOM 4649 N N . THR B 1 190 ? 29.954 -2.426 -14.358 1.00 13.61 196 THR B N 1
ATOM 4650 C CA . THR B 1 190 ? 28.957 -3.177 -13.590 1.00 14.83 196 THR B CA 1
ATOM 4651 C C . THR B 1 190 ? 28.620 -2.473 -12.281 1.00 14.31 196 THR B C 1
ATOM 4652 O O . THR B 1 190 ? 27.442 -2.348 -11.912 1.00 16.45 196 THR B O 1
ATOM 4656 N N . LEU B 1 191 ? 29.650 -1.991 -11.591 1.00 14.17 197 LEU B N 1
ATOM 4657 C CA . LEU B 1 191 ? 29.458 -1.243 -10.343 1.00 16.11 197 LEU B CA 1
ATOM 4658 C C . LEU B 1 191 ? 28.618 0.009 -10.581 1.00 15.14 197 LEU B C 1
ATOM 4659 O O . LEU B 1 191 ? 27.677 0.290 -9.844 1.00 15.82 197 LEU B O 1
ATOM 4664 N N . ILE B 1 192 ? 28.975 0.772 -11.611 1.00 15.16 198 ILE B N 1
ATOM 4665 C CA . ILE B 1 192 ? 28.237 1.993 -11.947 1.00 16.29 198 ILE B CA 1
ATOM 4666 C C . ILE B 1 192 ? 26.756 1.709 -12.225 1.00 16.46 198 ILE B C 1
ATOM 4667 O O . ILE B 1 192 ? 25.884 2.396 -11.693 1.00 17.36 198 ILE B O 1
ATOM 4672 N N . ALA B 1 193 ? 26.457 0.686 -13.027 1.00 18.47 199 ALA B N 1
ATOM 4673 C CA . ALA B 1 193 ? 25.057 0.355 -13.316 1.00 19.28 199 ALA B CA 1
ATOM 4674 C C . ALA B 1 193 ? 24.273 0.001 -12.046 1.00 20.12 199 ALA B C 1
ATOM 4675 O O . ALA B 1 193 ? 23.121 0.416 -11.888 1.00 22.38 199 ALA B O 1
ATOM 4677 N N . GLU B 1 194 ? 24.901 -0.752 -11.139 1.00 19.18 200 GLU B N 1
ATOM 4678 C CA . GLU B 1 194 ? 24.254 -1.125 -9.879 1.00 22.09 200 GLU B CA 1
ATOM 4679 C C . GLU B 1 194 ? 23.990 0.065 -8.971 1.00 21.51 200 GLU B C 1
ATOM 4680 O O . GLU B 1 194 ? 22.920 0.165 -8.363 1.00 24.40 200 GLU B O 1
ATOM 4686 N N . ARG B 1 195 ? 24.953 0.971 -8.875 1.00 20.55 201 ARG B N 1
ATOM 4687 C CA . ARG B 1 195 ? 24.802 2.127 -8.006 1.00 20.52 201 ARG B CA 1
ATOM 4688 C C . ARG B 1 195 ? 23.777 3.100 -8.553 1.00 20.12 201 ARG B C 1
ATOM 4689 O O . ARG B 1 195 ? 23.203 3.899 -7.813 1.00 23.99 201 ARG B O 1
ATOM 4697 N N . ARG B 1 196 ? 23.548 3.043 -9.855 1.00 20.48 202 ARG B N 1
ATOM 4698 C CA . ARG B 1 196 ? 22.487 3.823 -10.464 1.00 25.28 202 ARG B CA 1
ATOM 4699 C C . ARG B 1 196 ? 21.136 3.554 -9.849 1.00 25.63 202 ARG B C 1
ATOM 4700 O O . ARG B 1 196 ? 20.323 4.461 -9.657 1.00 29.66 202 ARG B O 1
ATOM 4708 N N . THR B 1 197 ? 20.893 2.278 -9.585 1.00 27.47 203 THR B N 1
ATOM 4709 C CA . THR B 1 197 ? 19.605 1.804 -9.102 1.00 31.81 203 THR B CA 1
ATOM 4710 C C . THR B 1 197 ? 19.566 1.728 -7.581 1.00 34.41 203 THR B C 1
ATOM 4711 O O . THR B 1 197 ? 18.502 1.813 -6.961 1.00 35.79 203 THR B O 1
ATOM 4715 N N . ASN B 1 198 ? 20.747 1.573 -6.991 1.00 33.04 204 ASN B N 1
ATOM 4716 C CA . ASN B 1 198 ? 20.908 1.348 -5.557 1.00 34.07 204 ASN B CA 1
ATOM 4717 C C . ASN B 1 198 ? 22.063 2.197 -5.001 1.00 32.80 204 ASN B C 1
ATOM 4718 O O . ASN B 1 198 ? 23.084 1.655 -4.586 1.00 33.94 204 ASN B O 1
ATOM 4723 N N . PRO B 1 199 ? 21.915 3.538 -5.018 1.00 34.15 205 PRO B N 1
ATOM 4724 C CA . PRO B 1 199 ? 22.993 4.457 -4.611 1.00 33.66 205 PRO B CA 1
ATOM 4725 C C . PRO B 1 199 ? 23.319 4.401 -3.113 1.00 34.67 205 PRO B C 1
ATOM 4726 O O . PRO B 1 199 ? 22.408 4.531 -2.296 1.00 37.31 205 PRO B O 1
ATOM 4730 N N . GLY B 1 200 ? 24.590 4.200 -2.766 1.00 33.77 206 GLY B N 1
ATOM 4731 C CA . GLY B 1 200 ? 25.019 4.180 -1.375 1.00 32.16 206 GLY B CA 1
ATOM 4732 C C . GLY B 1 200 ? 25.678 5.457 -0.866 1.00 31.27 206 GLY B C 1
ATOM 4733 O O . GLY B 1 200 ? 25.571 6.512 -1.503 1.00 33.10 206 GLY B O 1
ATOM 4734 N N . ASN B 1 201 ? 26.388 5.339 0.265 1.00 31.59 207 ASN B N 1
ATOM 4735 C CA . ASN B 1 201 ? 27.123 6.449 0.900 1.00 30.85 207 ASN B CA 1
ATOM 4736 C C . ASN B 1 201 ? 28.508 6.680 0.344 1.00 31.26 207 ASN B C 1
ATOM 4737 O O . ASN B 1 201 ? 29.222 7.584 0.780 1.00 33.00 207 ASN B O 1
ATOM 4742 N N . ASP B 1 202 ? 28.903 5.831 -0.586 1.00 27.42 208 ASP B N 1
ATOM 4743 C CA . ASP B 1 202 ? 30.272 5.790 -1.038 1.00 27.34 208 ASP B CA 1
ATOM 4744 C C . ASP B 1 202 ? 30.528 6.888 -2.061 1.00 26.50 208 ASP B C 1
ATOM 4745 O O . ASP B 1 202 ? 29.612 7.607 -2.467 1.00 26.17 208 ASP B O 1
ATOM 4750 N N . ILE B 1 203 ? 31.781 7.014 -2.476 1.00 24.74 209 ILE B N 1
ATOM 4751 C CA . ILE B 1 203 ? 32.165 8.082 -3.377 1.00 22.92 209 ILE B CA 1
ATOM 4752 C C . ILE B 1 203 ? 31.733 7.827 -4.821 1.00 23.27 209 ILE B C 1
ATOM 4753 O O . ILE B 1 203 ? 31.407 8.773 -5.538 1.00 22.01 209 ILE B O 1
ATOM 4758 N N . MET B 1 204 ? 31.708 6.570 -5.259 1.00 23.13 210 MET B N 1
ATOM 4759 C CA . MET B 1 204 ? 31.235 6.316 -6.621 1.00 22.53 210 MET B CA 1
ATOM 4760 C C . MET B 1 204 ? 29.765 6.715 -6.736 1.00 23.34 210 MET B C 1
ATOM 4761 O O . MET B 1 204 ? 29.379 7.400 -7.682 1.00 24.39 210 MET B O 1
ATOM 4766 N N . SER B 1 205 ? 28.949 6.291 -5.778 1.00 23.26 211 SER B N 1
ATOM 4767 C CA . SER B 1 205 ? 27.545 6.697 -5.749 1.00 24.16 211 SER B CA 1
ATOM 4768 C C . SER B 1 205 ? 27.427 8.223 -5.815 1.00 22.13 211 SER B C 1
ATOM 4769 O O . SER B 1 205 ? 26.596 8.751 -6.555 1.00 25.10 211 SER B O 1
ATOM 4772 N N . ARG B 1 206 ? 28.286 8.924 -5.082 1.00 20.21 212 ARG B N 1
ATOM 4773 C CA . ARG B 1 206 ? 28.281 10.381 -5.097 1.00 20.60 212 ARG B CA 1
ATOM 4774 C C . ARG B 1 206 ? 28.540 10.981 -6.490 1.00 20.33 212 ARG B C 1
ATOM 4775 O O . ARG B 1 206 ? 27.803 11.865 -6.937 1.00 21.72 212 ARG B O 1
ATOM 4783 N N . VAL B 1 207 ? 29.577 10.521 -7.178 1.00 18.78 213 VAL B N 1
ATOM 4784 C CA . VAL B 1 207 ? 29.870 11.104 -8.490 1.00 19.17 213 VAL B CA 1
ATOM 4785 C C . VAL B 1 207 ? 28.862 10.645 -9.535 1.00 17.54 213 VAL B C 1
ATOM 4786 O O . VAL B 1 207 ? 28.557 11.393 -10.465 1.00 18.61 213 VAL B O 1
ATOM 4790 N N . ILE B 1 208 ? 28.312 9.449 -9.362 1.00 19.58 214 ILE B N 1
ATOM 4791 C CA . ILE B 1 208 ? 27.300 8.950 -10.287 1.00 21.86 214 ILE B CA 1
ATOM 4792 C C . ILE B 1 208 ? 26.037 9.819 -10.227 1.00 25.16 214 ILE B C 1
ATOM 4793 O O . ILE B 1 208 ? 25.387 10.048 -11.250 1.00 28.02 214 ILE B O 1
ATOM 4798 N N . MET B 1 209 ? 25.734 10.342 -9.038 1.00 25.51 215 MET B N 1
ATOM 4799 C CA . MET B 1 209 ? 24.571 11.212 -8.820 1.00 27.19 215 MET B CA 1
ATOM 4800 C C . MET B 1 209 ? 24.873 12.698 -9.037 1.00 27.61 215 MET B C 1
ATOM 4801 O O . MET B 1 209 ? 23.977 13.542 -8.948 1.00 29.65 215 MET B O 1
ATOM 4806 N N . SER B 1 210 ? 26.127 13.022 -9.327 1.00 24.91 216 SER B N 1
ATOM 4807 C CA . SER B 1 210 ? 26.524 14.415 -9.485 1.00 25.45 216 SER B CA 1
ATOM 4808 C C . SER B 1 210 ? 26.189 14.981 -10.859 1.00 24.59 216 SER B C 1
ATOM 4809 O O . SER B 1 210 ? 25.886 14.246 -11.800 1.00 25.01 216 SER B O 1
ATOM 4812 N N . LYS B 1 211 ? 26.249 16.303 -10.959 1.00 24.62 217 LYS B N 1
ATOM 4813 C CA . LYS B 1 211 ? 26.114 16.993 -12.235 1.00 26.49 217 LYS B CA 1
ATOM 4814 C C . LYS B 1 211 ? 27.154 18.103 -12.348 1.00 27.95 217 LYS B C 1
ATOM 4815 O O . LYS B 1 211 ? 27.550 18.696 -11.343 1.00 28.87 217 LYS B O 1
ATOM 4821 N N . ILE B 1 212 ? 27.604 18.372 -13.571 1.00 28.70 218 ILE B N 1
ATOM 4822 C CA . ILE B 1 212 ? 28.390 19.567 -13.849 1.00 29.55 218 ILE B CA 1
ATOM 4823 C C . ILE B 1 212 ? 27.677 20.327 -14.967 1.00 37.63 218 ILE B C 1
ATOM 4824 O O . ILE B 1 212 ? 27.386 19.749 -16.018 1.00 38.06 218 ILE B O 1
ATOM 4829 N N . ASP B 1 213 ? 27.376 21.605 -14.730 1.00 40.83 219 ASP B N 1
ATOM 4830 C CA . ASP B 1 213 ? 26.611 22.420 -15.678 1.00 44.20 219 ASP B CA 1
ATOM 4831 C C . ASP B 1 213 ? 25.287 21.784 -16.065 1.00 44.48 219 ASP B C 1
ATOM 4832 O O . ASP B 1 213 ? 24.866 21.877 -17.215 1.00 46.70 219 ASP B O 1
ATOM 4837 N N . GLY B 1 214 ? 24.628 21.135 -15.118 1.00 42.51 220 GLY B N 1
ATOM 4838 C CA . GLY B 1 214 ? 23.329 20.567 -15.407 1.00 42.13 220 GLY B CA 1
ATOM 4839 C C . GLY B 1 214 ? 23.323 19.189 -16.041 1.00 42.10 220 GLY B C 1
ATOM 4840 O O . GLY B 1 214 ? 22.253 18.616 -16.221 1.00 42.14 220 GLY B O 1
ATOM 4841 N N . GLU B 1 215 ? 24.477 18.642 -16.413 1.00 39.22 221 GLU B N 1
ATOM 4842 C CA . GLU B 1 215 ? 24.434 17.293 -16.968 1.00 38.84 221 GLU B CA 1
ATOM 4843 C C . GLU B 1 215 ? 25.289 16.323 -16.170 1.00 32.79 221 GLU B C 1
ATOM 4844 O O . GLU B 1 215 ? 26.315 16.681 -15.593 1.00 30.23 221 GLU B O 1
ATOM 4850 N N . SER B 1 216 ? 24.813 15.086 -16.115 1.00 29.30 222 SER B N 1
ATOM 4851 C CA . SER B 1 216 ? 25.495 14.018 -15.415 1.00 27.55 222 SER B CA 1
ATOM 4852 C C . SER B 1 216 ? 26.785 13.647 -16.118 1.00 24.25 222 SER B C 1
ATOM 4853 O O . SER B 1 216 ? 26.944 13.889 -17.316 1.00 26.54 222 SER B O 1
ATOM 4856 N N . LEU B 1 217 ? 27.697 13.046 -15.367 1.00 22.59 223 LEU B N 1
ATOM 4857 C CA . LEU B 1 217 ? 29.001 12.669 -15.894 1.00 21.53 223 LEU B CA 1
ATOM 4858 C C . LEU B 1 217 ? 28.886 11.497 -16.846 1.00 22.47 223 LEU B C 1
ATOM 4859 O O . LEU B 1 217 ? 28.054 10.610 -16.655 1.00 25.41 223 LEU B O 1
ATOM 4864 N N . SER B 1 218 ? 29.736 11.497 -17.867 1.00 23.51 224 SER B N 1
ATOM 4865 C CA . SER B 1 218 ? 29.844 10.365 -18.780 1.00 25.40 224 SER B CA 1
ATOM 4866 C C . SER B 1 218 ? 30.367 9.135 -18.045 1.00 24.30 224 SER B C 1
ATOM 4867 O O . SER B 1 218 ? 31.014 9.263 -16.999 1.00 23.81 224 SER B O 1
ATOM 4870 N N . GLU B 1 219 ? 30.093 7.951 -18.584 1.00 27.38 225 GLU B N 1
ATOM 4871 C CA . GLU B 1 219 ? 30.612 6.719 -18.004 1.00 29.37 225 GLU B CA 1
ATOM 4872 C C . GLU B 1 219 ? 32.133 6.763 -17.985 1.00 27.65 225 GLU B C 1
ATOM 4873 O O . GLU B 1 219 ? 32.766 6.323 -17.031 1.00 28.37 225 GLU B O 1
ATOM 4879 N N . ASP B 1 220 ? 32.717 7.317 -19.041 1.00 27.52 226 ASP B N 1
ATOM 4880 C CA . ASP B 1 220 ? 34.164 7.457 -19.133 1.00 29.67 226 ASP B CA 1
ATOM 4881 C C . ASP B 1 220 ? 34.736 8.318 -17.983 1.00 23.90 226 ASP B C 1
ATOM 4882 O O . ASP B 1 220 ? 35.785 7.985 -17.416 1.00 26.47 226 ASP B O 1
ATOM 4887 N N . ASP B 1 221 ? 34.049 9.402 -17.625 1.00 23.82 227 ASP B N 1
ATOM 4888 C CA . ASP B 1 221 ? 34.473 10.223 -16.484 1.00 21.09 227 ASP B CA 1
ATOM 4889 C C . ASP B 1 221 ? 34.375 9.453 -15.174 1.00 19.45 227 ASP B C 1
ATOM 4890 O O . ASP B 1 221 ? 35.240 9.559 -14.298 1.00 18.42 227 ASP B O 1
ATOM 4895 N N . LEU B 1 222 ? 33.305 8.680 -15.036 1.00 18.80 228 LEU B N 1
ATOM 4896 C CA . LEU B 1 222 ? 33.117 7.885 -13.829 1.00 18.93 228 LEU B CA 1
ATOM 4897 C C . LEU B 1 222 ? 34.209 6.824 -13.673 1.00 17.22 228 LEU B C 1
ATOM 4898 O O . LEU B 1 222 ? 34.699 6.583 -12.566 1.00 18.95 228 LEU B O 1
ATOM 4903 N N . ILE B 1 223 ? 34.608 6.214 -14.780 1.00 19.20 229 ILE B N 1
ATOM 4904 C CA . ILE B 1 223 ? 35.665 5.219 -14.736 1.00 20.61 229 ILE B CA 1
ATOM 4905 C C . ILE B 1 223 ? 36.988 5.889 -14.373 1.00 19.23 229 ILE B C 1
ATOM 4906 O O . ILE B 1 223 ? 37.817 5.307 -13.659 1.00 19.75 229 ILE B O 1
ATOM 4911 N N . GLY B 1 224 ? 37.160 7.132 -14.817 1.00 19.67 230 GLY B N 1
ATOM 4912 C CA . GLY B 1 224 ? 38.304 7.930 -14.398 1.00 21.34 230 GLY B CA 1
ATOM 4913 C C . GLY B 1 224 ? 38.379 8.184 -12.897 1.00 18.31 230 GLY B C 1
ATOM 4914 O O . GLY B 1 224 ? 39.463 8.099 -12.303 1.00 22.47 230 GLY B O 1
ATOM 4915 N N . PHE B 1 225 ? 37.243 8.492 -12.274 1.00 17.30 231 PHE B N 1
ATOM 4916 C CA . PHE B 1 225 ? 37.190 8.669 -10.810 1.00 16.23 231 PHE B CA 1
ATOM 4917 C C . PHE B 1 225 ? 37.549 7.346 -10.136 1.00 15.69 231 PHE B C 1
ATOM 4918 O O . PHE B 1 225 ? 38.357 7.301 -9.216 1.00 16.94 231 PHE B O 1
ATOM 4926 N N . PHE B 1 226 ? 36.948 6.261 -10.618 1.00 17.02 232 PHE B N 1
ATOM 4927 C CA . PHE B 1 226 ? 37.175 4.939 -10.047 1.00 15.73 232 PHE B CA 1
ATOM 4928 C C . PHE B 1 226 ? 38.666 4.586 -10.064 1.00 17.26 232 PHE B C 1
ATOM 4929 O O . PHE B 1 226 ? 39.238 4.130 -9.060 1.00 16.66 232 PHE B O 1
ATOM 4937 N N . THR B 1 227 ? 39.306 4.835 -11.203 1.00 15.48 233 THR B N 1
ATOM 4938 C CA . THR B 1 227 ? 40.706 4.471 -11.381 1.00 16.16 233 THR B CA 1
ATOM 4939 C C . THR B 1 227 ? 41.667 5.254 -10.499 1.00 13.45 233 THR B C 1
ATOM 4940 O O . THR B 1 227 ? 42.535 4.662 -9.856 1.00 14.43 233 THR B O 1
ATOM 4944 N N . ILE B 1 228 ? 41.516 6.576 -10.423 1.00 14.51 234 ILE B N 1
ATOM 4945 C CA . ILE B 1 228 ? 42.486 7.346 -9.647 1.00 16.82 234 ILE B CA 1
ATOM 4946 C C . ILE B 1 228 ? 42.346 7.083 -8.143 1.00 15.93 234 ILE B C 1
ATOM 4947 O O . ILE B 1 228 ? 43.340 7.023 -7.413 1.00 16.62 234 ILE B O 1
ATOM 4952 N N . LEU B 1 229 ? 41.127 6.864 -7.676 1.00 17.57 235 LEU B N 1
ATOM 4953 C CA . LEU B 1 229 ? 40.973 6.594 -6.253 1.00 18.66 235 LEU B CA 1
ATOM 4954 C C . LEU B 1 229 ? 41.524 5.197 -5.922 1.00 18.70 235 LEU B C 1
ATOM 4955 O O . LEU B 1 229 ? 42.097 4.995 -4.850 1.00 22.61 235 LEU B O 1
ATOM 4960 N N . LEU B 1 230 ? 41.399 4.253 -6.854 1.00 18.01 236 LEU B N 1
ATOM 4961 C CA . LEU B 1 230 ? 42.009 2.927 -6.702 1.00 17.91 236 LEU B CA 1
ATOM 4962 C C . LEU B 1 230 ? 43.543 3.005 -6.566 1.00 19.57 236 LEU B C 1
ATOM 4963 O O . LEU B 1 230 ? 44.131 2.381 -5.677 1.00 21.51 236 LEU B O 1
ATOM 4968 N N . LEU B 1 231 ? 44.184 3.765 -7.450 1.00 16.31 237 LEU B N 1
ATOM 4969 C CA . LEU B 1 231 ? 45.634 3.933 -7.408 1.00 18.01 237 LEU B CA 1
ATOM 4970 C C . LEU B 1 231 ? 46.141 4.564 -6.109 1.00 16.04 237 LEU B C 1
ATOM 4971 O O . LEU B 1 231 ? 47.169 4.142 -5.566 1.00 18.76 237 LEU B O 1
ATOM 4976 N N . GLY B 1 232 ? 45.458 5.603 -5.626 1.00 17.21 238 GLY B N 1
ATOM 4977 C CA . GLY B 1 232 ? 45.872 6.269 -4.396 1.00 18.77 238 GLY B CA 1
ATOM 4978 C C . GLY B 1 232 ? 46.070 5.330 -3.213 1.00 17.13 238 GLY B C 1
ATOM 4979 O O . GLY B 1 232 ? 47.043 5.442 -2.471 1.00 18.22 238 GLY B O 1
ATOM 4980 N N . GLY B 1 233 ? 45.154 4.382 -3.049 1.00 20.78 239 GLY B N 1
ATOM 4981 C CA . GLY B 1 233 ? 45.226 3.440 -1.938 1.00 22.85 239 GLY B CA 1
ATOM 4982 C C . GLY B 1 233 ? 46.164 2.264 -2.165 1.00 24.02 239 GLY B C 1
ATOM 4983 O O . GLY B 1 233 ? 47.105 2.004 -1.403 1.00 24.86 239 GLY B O 1
ATOM 4984 N N . ILE B 1 234 ? 45.861 1.520 -3.215 1.00 24.44 240 ILE B N 1
ATOM 4985 C CA . ILE B 1 234 ? 46.548 0.270 -3.521 1.00 22.72 240 ILE B CA 1
ATOM 4986 C C . ILE B 1 234 ? 47.990 0.447 -3.995 1.00 24.01 240 ILE B C 1
ATOM 4987 O O . ILE B 1 234 ? 48.831 -0.428 -3.771 1.00 26.42 240 ILE B O 1
ATOM 4992 N N . ASP B 1 235 ? 48.302 1.584 -4.606 1.00 21.64 241 ASP B N 1
ATOM 4993 C CA . ASP B 1 235 ? 49.685 1.834 -4.989 1.00 22.39 241 ASP B CA 1
ATOM 4994 C C . ASP B 1 235 ? 50.319 2.753 -3.937 1.00 18.50 241 ASP B C 1
ATOM 4995 O O . ASP B 1 235 ? 51.070 2.282 -3.088 1.00 18.09 241 ASP B O 1
ATOM 5000 N N . ASN B 1 236 ? 49.968 4.041 -3.935 1.00 16.97 242 ASN B N 1
ATOM 5001 C CA . ASN B 1 236 ? 50.692 5.033 -3.129 1.00 14.61 242 ASN B CA 1
ATOM 5002 C C . ASN B 1 236 ? 50.713 4.708 -1.640 1.00 12.40 242 ASN B C 1
ATOM 5003 O O . ASN B 1 236 ? 51.776 4.637 -1.027 1.00 14.36 242 ASN B O 1
ATOM 5008 N N . THR B 1 237 ? 49.543 4.480 -1.054 1.00 14.10 243 THR B N 1
ATOM 5009 C CA . THR B 1 237 ? 49.503 4.286 0.394 1.00 13.75 243 THR B CA 1
ATOM 5010 C C . THR B 1 237 ? 50.203 2.985 0.818 1.00 13.50 243 THR B C 1
ATOM 5011 O O . THR B 1 237 ? 50.931 2.955 1.826 1.00 14.70 243 THR B O 1
ATOM 5015 N N . ALA B 1 238 ? 49.999 1.925 0.039 1.00 13.87 244 ALA B N 1
ATOM 5016 C CA . ALA B 1 238 ? 50.594 0.625 0.335 1.00 14.03 244 ALA B CA 1
ATOM 5017 C C . ALA B 1 238 ? 52.114 0.702 0.292 1.00 13.48 244 ALA B C 1
ATOM 5018 O O . ALA B 1 238 ? 52.793 0.179 1.169 1.00 14.77 244 ALA B O 1
ATOM 5020 N N . ARG B 1 239 ? 52.663 1.376 -0.710 1.00 12.72 245 ARG B N 1
ATOM 5021 C CA . ARG B 1 239 ? 54.126 1.463 -0.792 1.00 14.70 245 ARG B CA 1
ATOM 5022 C C . ARG B 1 239 ? 54.689 2.336 0.336 1.00 13.03 245 ARG B C 1
ATOM 5023 O O . ARG B 1 239 ? 55.716 2.009 0.913 1.00 14.44 245 ARG B O 1
ATOM 5031 N N . PHE B 1 240 ? 54.001 3.424 0.678 1.00 13.48 246 PHE B N 1
ATOM 5032 C CA . PHE B 1 240 ? 54.446 4.258 1.790 1.00 12.43 246 PHE B CA 1
ATOM 5033 C C . PHE B 1 240 ? 54.458 3.471 3.101 1.00 13.56 246 PHE B C 1
ATOM 5034 O O . PHE B 1 240 ? 55.472 3.441 3.809 1.00 13.32 246 PHE B O 1
ATOM 5042 N N . LEU B 1 241 ? 53.343 2.818 3.417 1.00 12.70 247 LEU B N 1
ATOM 5043 C CA . LEU B 1 241 ? 53.273 2.083 4.674 1.00 14.09 247 LEU B CA 1
ATOM 5044 C C . LEU B 1 241 ? 54.289 0.939 4.713 1.00 13.91 247 LEU B C 1
ATOM 5045 O O . LEU B 1 241 ? 54.851 0.637 5.766 1.00 14.83 247 LEU B O 1
ATOM 5050 N N . SER B 1 242 ? 54.534 0.297 3.572 1.00 14.34 248 SER B N 1
ATOM 5051 C CA . SER B 1 242 ? 55.517 -0.775 3.520 1.00 14.25 248 SER B CA 1
ATOM 5052 C C . SER B 1 242 ? 56.906 -0.256 3.888 1.00 15.09 248 SER B C 1
ATOM 5053 O O . SER B 1 242 ? 57.613 -0.871 4.696 1.00 15.54 248 SER B O 1
ATOM 5056 N N . SER B 1 243 ? 57.307 0.869 3.290 1.00 12.81 249 SER B N 1
ATOM 5057 C CA . SER B 1 243 ? 58.600 1.475 3.636 1.00 12.94 249 SER B CA 1
ATOM 5058 C C . SER B 1 243 ? 58.682 1.848 5.113 1.00 14.18 249 SER B C 1
ATOM 5059 O O . SER B 1 243 ? 59.728 1.700 5.749 1.00 14.45 249 SER B O 1
ATOM 5062 N N . VAL B 1 244 ? 57.586 2.368 5.660 1.00 13.47 250 VAL B N 1
ATOM 5063 C CA . VAL B 1 244 ? 57.560 2.723 7.072 1.00 15.23 250 VAL B CA 1
ATOM 5064 C C . VAL B 1 244 ? 57.724 1.492 7.959 1.00 14.89 250 VAL B C 1
ATOM 5065 O O . VAL B 1 244 ? 58.472 1.526 8.942 1.00 15.33 250 VAL B O 1
ATOM 5069 N N . PHE B 1 245 ? 57.044 0.389 7.632 1.00 15.05 251 PHE B N 1
ATOM 5070 C CA . PHE B 1 245 ? 57.164 -0.809 8.472 1.00 14.87 251 PHE B CA 1
ATOM 5071 C C . PHE B 1 245 ? 58.590 -1.370 8.408 1.00 15.57 251 PHE B C 1
ATOM 5072 O O . PHE B 1 245 ? 59.137 -1.840 9.412 1.00 15.60 251 PHE B O 1
ATOM 5080 N N . TRP B 1 246 ? 59.198 -1.286 7.225 1.00 14.96 252 TRP B N 1
ATOM 5081 C CA . TRP B 1 246 ? 60.588 -1.682 7.051 1.00 14.78 252 TRP B CA 1
ATOM 5082 C C . TRP B 1 246 ? 61.496 -0.855 7.953 1.00 13.86 252 TRP B C 1
ATOM 5083 O O . TRP B 1 246 ? 62.338 -1.401 8.683 1.00 15.10 252 TRP B O 1
ATOM 5094 N N . ARG B 1 247 ? 61.313 0.466 7.920 1.00 14.05 253 ARG B N 1
ATOM 5095 C CA . ARG B 1 247 ? 62.157 1.347 8.725 1.00 13.77 253 ARG B CA 1
ATOM 5096 C C . ARG B 1 247 ? 62.002 1.037 10.214 1.00 13.75 253 ARG B C 1
ATOM 5097 O O . ARG B 1 247 ? 62.979 0.976 10.961 1.00 15.21 253 ARG B O 1
ATOM 5105 N N . LEU B 1 248 ? 60.771 0.816 10.646 1.00 13.65 254 LEU B N 1
ATOM 5106 C CA . LEU B 1 248 ? 60.526 0.532 12.059 1.00 15.47 254 LEU B CA 1
ATOM 5107 C C . LEU B 1 248 ? 61.069 -0.823 12.496 1.00 15.69 254 LEU B C 1
ATOM 5108 O O . LEU B 1 248 ? 61.371 -1.023 13.682 1.00 16.79 254 LEU B O 1
ATOM 5113 N N . ALA B 1 249 ? 61.222 -1.738 11.539 1.00 17.05 255 ALA B N 1
ATOM 5114 C CA . ALA B 1 249 ? 61.724 -3.075 11.832 1.00 17.07 255 ALA B CA 1
ATOM 5115 C C . ALA B 1 249 ? 63.188 -3.059 12.246 1.00 18.43 255 ALA B C 1
ATOM 5116 O O . ALA B 1 249 ? 63.567 -3.847 13.107 1.00 21.71 255 ALA B O 1
ATOM 5118 N N . TRP B 1 250 ? 64.008 -2.190 11.640 1.00 15.96 256 TRP B N 1
ATOM 5119 C CA . TRP B 1 250 ? 65.426 -2.124 12.013 1.00 17.17 256 TRP B CA 1
ATOM 5120 C C . TRP B 1 250 ? 65.822 -0.910 12.839 1.00 15.30 256 TRP B C 1
ATOM 5121 O O . TRP B 1 250 ? 66.803 -0.970 13.597 1.00 16.63 256 TRP B O 1
ATOM 5132 N N . ASP B 1 251 ? 65.074 0.184 12.720 1.00 15.14 257 ASP B N 1
ATOM 5133 C CA . ASP B 1 251 ? 65.456 1.423 13.407 1.00 14.65 257 ASP B CA 1
ATOM 5134 C C . ASP B 1 251 ? 64.852 1.409 14.807 1.00 15.13 257 ASP B C 1
ATOM 5135 O O . ASP B 1 251 ? 63.795 1.987 15.048 1.00 15.32 257 ASP B O 1
ATOM 5140 N N . ILE B 1 252 ? 65.543 0.745 15.720 1.00 15.15 258 ILE B N 1
ATOM 5141 C CA . ILE B 1 252 ? 65.019 0.518 17.063 1.00 15.01 258 ILE B CA 1
ATOM 5142 C C . ILE B 1 252 ? 64.954 1.803 17.873 1.00 15.15 258 ILE B C 1
ATOM 5143 O O . ILE B 1 252 ? 64.197 1.902 18.844 1.00 16.72 258 ILE B O 1
ATOM 5148 N N . GLU B 1 253 ? 65.747 2.791 17.477 1.00 16.06 259 GLU B N 1
ATOM 5149 C CA . GLU B 1 253 ? 65.732 4.099 18.123 1.00 15.84 259 GLU B CA 1
ATOM 5150 C C . GLU B 1 253 ? 64.467 4.895 17.778 1.00 15.99 259 GLU B C 1
ATOM 5151 O O . GLU B 1 253 ? 63.796 5.431 18.659 1.00 15.89 259 GLU B O 1
ATOM 5157 N N . LEU B 1 254 ? 64.140 4.972 16.492 1.00 15.32 260 LEU B N 1
ATOM 5158 C CA . LEU B 1 254 ? 62.887 5.585 16.073 1.00 14.50 260 LEU B CA 1
ATOM 5159 C C . LEU B 1 254 ? 61.704 4.860 16.725 1.00 14.57 260 LEU B C 1
ATOM 5160 O O . LEU B 1 254 ? 60.777 5.490 17.248 1.00 15.28 260 LEU B O 1
ATOM 5165 N N . ARG B 1 255 ? 61.742 3.530 16.706 1.00 13.35 261 ARG B N 1
ATOM 5166 C CA . ARG B 1 255 ? 60.631 2.751 17.215 1.00 16.03 261 ARG B CA 1
ATOM 5167 C C . ARG B 1 255 ? 60.372 3.010 18.697 1.00 15.30 261 ARG B C 1
ATOM 5168 O O . ARG B 1 255 ? 59.218 3.215 19.097 1.00 16.23 261 ARG B O 1
ATOM 5176 N N . ARG B 1 256 ? 61.417 2.994 19.524 1.00 15.89 262 ARG B N 1
ATOM 5177 C CA . ARG B 1 256 ? 61.160 3.152 20.957 1.00 16.17 262 ARG B CA 1
ATOM 5178 C C . ARG B 1 256 ? 60.617 4.539 21.249 1.00 14.29 262 ARG B C 1
ATOM 5179 O O . ARG B 1 256 ? 59.828 4.714 22.169 1.00 16.21 262 ARG B O 1
ATOM 5187 N N . ARG B 1 257 ? 61.019 5.532 20.460 1.00 13.95 263 ARG B N 1
ATOM 5188 C CA . ARG B 1 257 ? 60.534 6.882 20.701 1.00 14.28 263 ARG B CA 1
ATOM 5189 C C . ARG B 1 257 ? 59.053 7.037 20.356 1.00 14.73 263 ARG B C 1
ATOM 5190 O O . ARG B 1 257 ? 58.321 7.734 21.067 1.00 16.10 263 ARG B O 1
ATOM 5198 N N . LEU B 1 258 ? 58.599 6.367 19.296 1.00 14.11 264 LEU B N 1
ATOM 5199 C CA . LEU B 1 258 ? 57.190 6.442 18.934 1.00 15.86 264 LEU B CA 1
ATOM 5200 C C . LEU B 1 258 ? 56.314 5.733 19.954 1.00 16.97 264 LEU B C 1
ATOM 5201 O O . LEU B 1 258 ? 55.184 6.134 20.183 1.00 19.29 264 LEU B O 1
ATOM 5206 N N . ILE B 1 259 ? 56.846 4.690 20.575 1.00 17.62 265 ILE B N 1
ATOM 5207 C CA . ILE B 1 259 ? 56.133 4.003 21.632 1.00 18.35 265 ILE B CA 1
ATOM 5208 C C . ILE B 1 259 ? 56.097 4.839 22.911 1.00 18.01 265 ILE B C 1
ATOM 5209 O O . ILE B 1 259 ? 55.073 4.898 23.597 1.00 21.97 265 ILE B O 1
ATOM 5214 N N . ALA B 1 260 ? 57.196 5.516 23.210 1.00 17.30 266 ALA B N 1
ATOM 5215 C CA . ALA B 1 260 ? 57.282 6.343 24.413 1.00 20.48 266 ALA B CA 1
ATOM 5216 C C . ALA B 1 260 ? 56.529 7.663 24.306 1.00 21.37 266 ALA B C 1
ATOM 5217 O O . ALA B 1 260 ? 56.098 8.223 25.327 1.00 23.20 266 ALA B O 1
ATOM 5219 N N . HIS B 1 261 ? 56.385 8.159 23.081 1.00 18.13 267 HIS B N 1
ATOM 5220 C CA . HIS B 1 261 ? 55.763 9.459 22.837 1.00 18.14 267 HIS B CA 1
ATOM 5221 C C . HIS B 1 261 ? 54.715 9.361 21.743 1.00 17.53 267 HIS B C 1
ATOM 5222 O O . HIS B 1 261 ? 54.921 9.870 20.632 1.00 18.68 267 HIS B O 1
ATOM 5229 N N . PRO B 1 262 ? 53.588 8.704 22.042 1.00 19.75 268 PRO B N 1
ATOM 5230 C CA . PRO B 1 262 ? 52.567 8.541 21.003 1.00 21.34 268 PRO B CA 1
ATOM 5231 C C . PRO B 1 262 ? 52.006 9.884 20.548 1.00 22.90 268 PRO B C 1
ATOM 5232 O O . PRO B 1 262 ? 51.481 9.973 19.444 1.00 23.11 268 PRO B O 1
ATOM 5236 N N . GLU B 1 263 ? 52.140 10.921 21.370 1.00 20.41 269 GLU B N 1
ATOM 5237 C CA . GLU B 1 263 ? 51.673 12.246 20.974 1.00 23.04 269 GLU B CA 1
ATOM 5238 C C . GLU B 1 263 ? 52.500 12.819 19.803 1.00 21.38 269 GLU B C 1
ATOM 5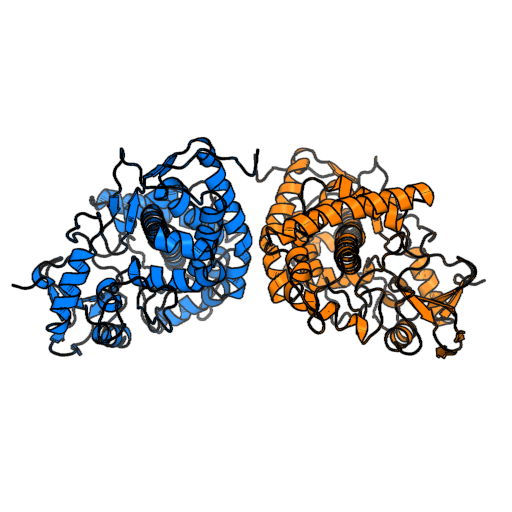239 O O . GLU B 1 263 ? 52.062 13.758 19.131 1.00 22.95 269 GLU B O 1
ATOM 5245 N N . LEU B 1 264 ? 53.683 12.248 19.556 1.00 18.00 270 LEU B N 1
ATOM 5246 C CA . LEU B 1 264 ? 54.503 12.649 18.413 1.00 17.62 270 LEU B CA 1
ATOM 5247 C C . LEU B 1 264 ? 54.232 11.869 17.118 1.00 15.65 270 LEU B C 1
ATOM 5248 O O . LEU B 1 264 ? 54.823 12.177 16.081 1.00 16.10 270 LEU B O 1
ATOM 5253 N N . ILE B 1 265 ? 53.350 10.872 17.160 1.00 16.39 271 ILE B N 1
ATOM 5254 C CA . ILE B 1 265 ? 53.130 10.062 15.961 1.00 16.32 271 ILE B CA 1
ATOM 5255 C C . ILE B 1 265 ? 52.602 10.899 14.779 1.00 14.59 271 ILE B C 1
ATOM 5256 O O . ILE B 1 265 ? 53.106 10.728 13.672 1.00 15.00 271 ILE B O 1
ATOM 5261 N N . PRO B 1 266 ? 51.645 11.836 14.997 1.00 15.65 272 PRO B N 1
ATOM 5262 C CA . PRO B 1 266 ? 51.228 12.610 13.807 1.00 15.32 272 PRO B CA 1
ATOM 5263 C C . PRO B 1 266 ? 52.394 13.414 13.173 1.00 15.19 272 PRO B C 1
ATOM 5264 O O . PRO B 1 266 ? 52.589 13.412 11.943 1.00 15.33 272 PRO B O 1
ATOM 5268 N N . ASN B 1 267 ? 53.193 14.081 13.998 1.00 15.19 273 ASN B N 1
ATOM 5269 C CA . ASN B 1 267 ? 54.347 14.779 13.439 1.00 14.17 273 ASN B CA 1
ATOM 5270 C C . ASN B 1 267 ? 55.354 13.804 12.816 1.00 12.89 273 ASN B C 1
ATOM 5271 O O . ASN B 1 267 ? 55.950 14.101 11.771 1.00 14.05 273 ASN B O 1
ATOM 5276 N N . ALA B 1 268 ? 55.516 12.631 13.425 1.00 14.18 274 ALA B N 1
ATOM 5277 C CA . ALA B 1 268 ? 56.409 11.619 12.857 1.00 14.09 274 ALA B CA 1
ATOM 5278 C C . ALA B 1 268 ? 55.911 11.097 11.506 1.00 14.71 274 ALA B C 1
ATOM 5279 O O . ALA B 1 268 ? 56.720 10.819 10.611 1.00 14.93 274 ALA B O 1
ATOM 5281 N N . VAL B 1 269 ? 54.594 10.984 11.341 1.00 13.99 275 VAL B N 1
ATOM 5282 C CA . VAL B 1 269 ? 54.028 10.539 10.074 1.00 12.88 275 VAL B CA 1
ATOM 5283 C C . VAL B 1 269 ? 54.392 11.535 8.971 1.00 13.21 275 VAL B C 1
ATOM 5284 O O . VAL B 1 269 ? 54.721 11.151 7.845 1.00 14.08 275 VAL B O 1
ATOM 5288 N N . ASP B 1 270 ? 54.315 12.822 9.298 1.00 12.73 276 ASP B N 1
ATOM 5289 C CA . ASP B 1 270 ? 54.656 13.834 8.314 1.00 12.10 276 ASP B CA 1
ATOM 5290 C C . ASP B 1 270 ? 56.150 13.764 7.968 1.00 11.25 276 ASP B C 1
ATOM 5291 O O . ASP B 1 270 ? 56.526 13.926 6.796 1.00 12.16 276 ASP B O 1
ATOM 5296 N N . GLU B 1 271 ? 56.991 13.488 8.970 1.00 12.02 277 GLU B N 1
ATOM 5297 C CA . GLU B 1 271 ? 58.429 13.369 8.725 1.00 12.69 277 GLU B CA 1
ATOM 5298 C C . GLU B 1 271 ? 58.736 12.093 7.946 1.00 12.41 277 GLU B C 1
ATOM 5299 O O . GLU B 1 271 ? 59.630 12.094 7.087 1.00 14.71 277 GLU B O 1
ATOM 5305 N N . LEU B 1 272 ? 57.968 11.029 8.179 1.00 12.86 278 LEU B N 1
ATOM 5306 C CA . LEU B 1 272 ? 58.134 9.817 7.368 1.00 12.68 278 LEU B CA 1
ATOM 5307 C C . LEU B 1 272 ? 57.638 10.031 5.929 1.00 11.81 278 LEU B C 1
ATOM 5308 O O . LEU B 1 272 ? 58.211 9.469 4.985 1.00 12.96 278 LEU B O 1
ATOM 5313 N N . LEU B 1 273 ? 56.602 10.849 5.748 1.00 12.24 279 LEU B N 1
ATOM 5314 C CA . LEU B 1 273 ? 56.176 11.232 4.402 1.00 12.68 279 LEU B CA 1
ATOM 5315 C C . LEU B 1 273 ? 57.287 12.002 3.683 1.00 11.80 279 LEU B C 1
ATOM 5316 O O . LEU B 1 273 ? 57.508 11.811 2.490 1.00 13.13 279 LEU B O 1
ATOM 5321 N N . ARG B 1 274 ? 57.965 12.895 4.391 1.00 11.23 280 ARG B N 1
ATOM 5322 C CA . ARG B 1 274 ? 59.086 13.602 3.769 1.00 10.72 280 ARG B CA 1
ATOM 5323 C C . ARG B 1 274 ? 60.146 12.590 3.315 1.00 12.16 280 ARG B C 1
ATOM 5324 O O . ARG B 1 274 ? 60.693 12.698 2.216 1.00 14.00 280 ARG B O 1
ATOM 5332 N N . PHE B 1 275 ? 60.453 11.624 4.183 1.00 12.25 281 PHE B N 1
ATOM 5333 C CA . PHE B 1 275 ? 61.597 10.754 3.953 1.00 13.13 281 PHE B CA 1
ATOM 5334 C C . PHE B 1 275 ? 61.320 9.569 3.040 1.00 11.96 281 PHE B C 1
ATOM 5335 O O . PHE B 1 275 ? 62.209 9.159 2.269 1.00 12.34 281 PHE B O 1
ATOM 5343 N N . TYR B 1 276 ? 60.107 9.005 3.131 1.00 12.06 282 TYR B N 1
ATOM 5344 C CA . TYR B 1 276 ? 59.742 7.806 2.369 1.00 11.74 282 TYR B CA 1
ATOM 5345 C C . TYR B 1 276 ? 58.587 8.048 1.403 1.00 12.20 282 TYR B C 1
ATOM 5346 O O . TYR B 1 276 ? 57.979 7.104 0.897 1.00 14.38 282 TYR B O 1
ATOM 5355 N N . GLY B 1 277 ? 58.252 9.308 1.155 1.00 12.89 283 GLY B N 1
ATOM 5356 C CA . GLY B 1 277 ? 57.182 9.616 0.222 1.00 13.00 283 GLY B CA 1
ATOM 5357 C C . GLY B 1 277 ? 57.402 8.920 -1.117 1.00 13.01 283 GLY B C 1
ATOM 5358 O O . GLY B 1 277 ? 58.441 9.107 -1.752 1.00 15.07 283 GLY B O 1
ATOM 5359 N N . PRO B 1 278 ? 56.446 8.086 -1.538 1.00 11.43 284 PRO B N 1
ATOM 5360 C CA . PRO B 1 278 ? 56.713 7.218 -2.691 1.00 13.39 284 PRO B CA 1
ATOM 5361 C C . PRO B 1 278 ? 56.621 7.903 -4.061 1.00 12.11 284 PRO B C 1
ATOM 5362 O O . PRO B 1 278 ? 57.144 7.369 -5.038 1.00 13.45 284 PRO B O 1
ATOM 5366 N N . ALA B 1 279 ? 56.013 9.075 -4.138 1.00 10.46 285 ALA B N 1
ATOM 5367 C CA . ALA B 1 279 ? 55.596 9.613 -5.431 1.00 12.59 285 ALA B CA 1
ATOM 5368 C C . ALA B 1 279 ? 56.556 10.602 -6.109 1.00 12.43 285 ALA B C 1
ATOM 5369 O O . ALA B 1 279 ? 57.218 11.433 -5.471 1.00 13.87 285 ALA B O 1
ATOM 5371 N N . MET B 1 280 ? 56.572 10.530 -7.434 1.00 11.40 286 MET B N 1
ATOM 5372 C CA . MET B 1 280 ? 57.057 11.597 -8.293 1.00 10.81 286 MET B CA 1
ATOM 5373 C C . MET B 1 280 ? 55.917 11.896 -9.245 1.00 11.92 286 MET B C 1
ATOM 5374 O O . MET B 1 280 ? 55.016 11.071 -9.416 1.00 13.74 286 MET B O 1
ATOM 5379 N N . VAL B 1 281 ? 55.958 13.049 -9.900 1.00 10.88 287 VAL B N 1
ATOM 5380 C CA . VAL B 1 281 ? 54.960 13.380 -10.907 1.00 10.92 287 VAL B CA 1
ATOM 5381 C C . VAL B 1 281 ? 55.637 14.072 -12.079 1.00 10.13 287 VAL B C 1
ATOM 5382 O O . VAL B 1 281 ? 56.702 14.672 -11.919 1.00 12.29 287 VAL B O 1
ATOM 5386 N N . GLY B 1 282 ? 55.006 14.008 -13.249 1.00 8.79 288 GLY B N 1
ATOM 5387 C CA . GLY B 1 282 ? 55.482 14.730 -14.418 1.00 9.97 288 GLY B CA 1
ATOM 5388 C C . GLY B 1 282 ? 54.637 15.940 -14.777 1.00 9.55 288 GLY B C 1
ATOM 5389 O O . GLY B 1 282 ? 53.496 16.121 -14.299 1.00 10.09 288 GLY B O 1
ATOM 5390 N N . ARG B 1 283 ? 55.190 16.757 -15.669 1.00 9.86 289 ARG B N 1
ATOM 5391 C CA . ARG B 1 283 ? 54.503 17.901 -16.243 1.00 9.73 289 ARG B CA 1
ATOM 5392 C C . ARG B 1 283 ? 54.861 17.963 -17.715 1.00 9.61 289 ARG B C 1
ATOM 5393 O O . ARG B 1 283 ? 56.036 17.774 -18.087 1.00 10.66 289 ARG B O 1
ATOM 5401 N N . LEU B 1 284 ? 53.863 18.223 -18.556 1.00 10.07 290 LEU B N 1
ATOM 5402 C CA . LEU B 1 284 ? 54.087 18.414 -19.984 1.00 10.73 290 LEU B CA 1
ATOM 5403 C C . LEU B 1 284 ? 54.315 19.897 -20.239 1.00 10.44 290 LEU B C 1
ATOM 5404 O O . LEU B 1 284 ? 53.507 20.726 -19.802 1.00 11.43 290 LEU B O 1
ATOM 5409 N N . VAL B 1 285 ? 55.419 20.237 -20.911 1.00 9.95 291 VAL B N 1
ATOM 5410 C CA . VAL B 1 285 ? 55.708 21.632 -21.230 1.00 11.20 291 VAL B CA 1
ATOM 5411 C C . VAL B 1 285 ? 54.793 22.102 -22.365 1.00 11.00 291 VAL B C 1
ATOM 5412 O O . VAL B 1 285 ? 54.766 21.483 -23.438 1.00 12.84 291 VAL B O 1
ATOM 5416 N N . THR B 1 286 ? 54.067 23.209 -22.157 1.00 10.79 292 THR B N 1
ATOM 5417 C CA . THR B 1 286 ? 53.095 23.678 -23.145 1.00 11.49 292 THR B CA 1
ATOM 5418 C C . THR B 1 286 ? 53.566 24.890 -23.965 1.00 13.54 292 THR B C 1
ATOM 5419 O O . THR B 1 286 ? 52.934 25.247 -24.953 1.00 15.23 292 THR B O 1
ATOM 5423 N N . GLN B 1 287 ? 54.634 25.539 -23.515 1.00 13.53 293 GLN B N 1
ATOM 5424 C CA . GLN B 1 287 ? 55.192 26.718 -24.170 1.00 13.48 293 GLN B CA 1
ATOM 5425 C C . GLN B 1 287 ? 56.642 26.829 -23.743 1.00 12.52 293 GLN B C 1
ATOM 5426 O O . GLN B 1 287 ? 57.021 26.309 -22.693 1.00 14.47 293 GLN B O 1
ATOM 5432 N N . GLU B 1 288 ? 57.466 27.467 -24.560 1.00 14.26 294 GLU B N 1
ATOM 5433 C CA . GLU B 1 288 ? 58.854 27.671 -24.190 1.00 14.18 294 GLU B CA 1
ATOM 5434 C C . GLU B 1 288 ? 58.919 28.399 -22.853 1.00 13.57 294 GLU B C 1
ATOM 5435 O O . GLU B 1 288 ? 58.215 29.385 -22.640 1.00 16.52 294 GLU B O 1
ATOM 5441 N N . VAL B 1 289 ? 59.766 27.905 -21.954 1.00 14.31 295 VAL B N 1
ATOM 5442 C CA . VAL B 1 289 ? 59.793 28.409 -20.585 1.00 13.51 295 VAL B CA 1
ATOM 5443 C C . VAL B 1 289 ? 61.191 28.210 -20.005 1.00 13.99 295 VAL B C 1
ATOM 5444 O O . VAL B 1 289 ? 61.839 27.196 -20.253 1.00 14.61 295 VAL B O 1
ATOM 5448 N N . THR B 1 290 ? 61.683 29.206 -19.281 1.00 15.27 296 THR B N 1
ATOM 5449 C CA . THR B 1 290 ? 62.998 29.112 -18.665 1.00 16.79 296 THR B CA 1
ATOM 5450 C C . THR B 1 290 ? 62.865 29.028 -17.147 1.00 17.24 296 THR B C 1
ATOM 5451 O O . THR B 1 290 ? 62.185 29.843 -16.516 1.00 20.39 296 THR B O 1
ATOM 5455 N N . VAL B 1 291 ? 63.500 28.013 -16.577 1.00 15.24 297 VAL B N 1
ATOM 5456 C CA . VAL B 1 291 ? 63.546 27.816 -15.132 1.00 17.31 297 VAL B CA 1
ATOM 5457 C C . VAL B 1 291 ? 65.006 27.729 -14.754 1.00 17.92 297 VAL B C 1
ATOM 5458 O O . VAL B 1 291 ? 65.708 26.823 -15.206 1.00 19.86 297 VAL B O 1
ATOM 5462 N N . GLY B 1 292 ? 65.478 28.681 -13.957 1.00 21.91 298 GLY B N 1
ATOM 5463 C CA . GLY B 1 292 ? 66.894 28.753 -13.642 1.00 24.00 298 GLY B CA 1
ATOM 5464 C C . GLY B 1 292 ? 67.717 28.894 -14.910 1.00 25.09 298 GLY B C 1
ATOM 5465 O O . GLY B 1 292 ? 67.473 29.788 -15.719 1.00 28.00 298 GLY B O 1
ATOM 5466 N N . ASP B 1 293 ? 68.658 27.970 -15.106 1.00 25.71 299 ASP B N 1
ATOM 5467 C CA . ASP B 1 293 ? 69.545 27.990 -16.269 1.00 31.08 299 ASP B CA 1
ATOM 5468 C C . ASP B 1 293 ? 68.961 27.300 -17.489 1.00 27.95 299 ASP B C 1
ATOM 5469 O O . ASP B 1 293 ? 69.539 27.350 -18.576 1.00 27.54 299 ASP B O 1
ATOM 5474 N N . ILE B 1 294 ? 67.814 26.664 -17.303 1.00 22.04 300 ILE B N 1
ATOM 5475 C CA . ILE B 1 294 ? 67.304 25.724 -18.286 1.00 18.68 300 ILE B CA 1
ATOM 5476 C C . ILE B 1 294 ? 66.101 26.253 -19.061 1.00 17.28 300 ILE B C 1
ATOM 5477 O O . ILE B 1 294 ? 65.115 26.682 -18.464 1.00 19.63 300 ILE B O 1
ATOM 5482 N N . THR B 1 295 ? 66.177 26.192 -20.393 1.00 17.54 301 THR B N 1
ATOM 5483 C CA . THR B 1 295 ? 65.048 26.558 -21.245 1.00 16.09 301 THR B CA 1
ATOM 5484 C C . THR B 1 295 ? 64.423 25.286 -21.789 1.00 15.43 301 THR B C 1
ATOM 5485 O O . THR B 1 295 ? 65.088 24.479 -22.429 1.00 19.10 301 THR B O 1
ATOM 5489 N N . MET B 1 296 ? 63.154 25.082 -21.466 1.00 14.67 302 MET B N 1
ATOM 5490 C CA . MET B 1 296 ? 62.412 23.892 -21.892 1.00 12.58 302 MET B CA 1
ATOM 5491 C C . MET B 1 296 ? 61.500 24.233 -23.058 1.00 13.40 302 MET B C 1
ATOM 5492 O O . MET B 1 296 ? 61.048 25.367 -23.179 1.00 15.89 302 MET B O 1
ATOM 5497 N N . LYS B 1 297 ? 61.221 23.247 -23.903 1.00 15.15 303 LYS B N 1
ATOM 5498 C CA . LYS B 1 297 ?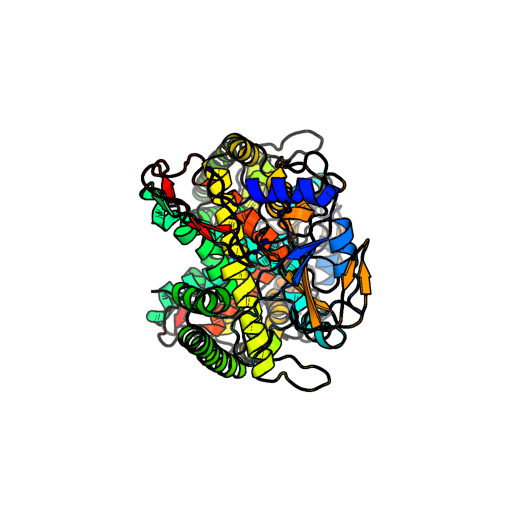 60.509 23.473 -25.154 1.00 14.20 303 LYS B CA 1
ATOM 5499 C C . LYS B 1 297 ? 59.175 22.741 -25.174 1.00 13.10 303 LYS B C 1
ATOM 5500 O O . LYS B 1 297 ? 59.041 21.686 -24.541 1.00 13.93 303 LYS B O 1
ATOM 5506 N N . PRO B 1 298 ? 58.180 23.288 -25.895 1.00 13.64 304 PRO B N 1
ATOM 5507 C CA . PRO B 1 298 ? 56.865 22.637 -25.946 1.00 13.65 304 PRO B CA 1
ATOM 5508 C C . PRO B 1 298 ? 56.974 21.171 -26.348 1.00 13.76 304 PRO B C 1
ATOM 5509 O O . PRO B 1 298 ? 57.697 20.826 -27.288 1.00 15.94 304 PRO B O 1
ATOM 5513 N N . GLY B 1 299 ? 56.271 20.315 -25.615 1.00 12.40 305 GLY B N 1
ATOM 5514 C CA . GLY B 1 299 ? 56.292 18.886 -25.882 1.00 13.67 305 GLY B CA 1
ATOM 5515 C C . GLY B 1 299 ? 57.271 18.083 -25.041 1.00 12.00 305 GLY B C 1
ATOM 5516 O O . GLY B 1 299 ? 57.199 16.849 -25.000 1.00 14.44 305 GLY B O 1
ATOM 5517 N N . GLN B 1 300 ? 58.224 18.759 -24.393 1.00 12.22 306 GLN B N 1
ATOM 5518 C CA . GLN B 1 300 ? 59.116 18.087 -23.460 1.00 12.63 306 GLN B CA 1
ATOM 5519 C C . GLN B 1 300 ? 58.381 17.796 -22.168 1.00 10.78 306 GLN B C 1
ATOM 5520 O O . GLN B 1 300 ? 57.327 18.373 -21.902 1.00 11.13 306 GLN B O 1
ATOM 5526 N N . THR B 1 301 ? 58.947 16.896 -21.373 1.00 11.78 307 THR B N 1
ATOM 5527 C CA . THR B 1 301 ? 58.392 16.547 -20.077 1.00 10.98 307 THR B CA 1
ATOM 5528 C C . THR B 1 301 ? 59.398 16.857 -18.998 1.00 11.76 307 THR B C 1
ATOM 5529 O O . THR B 1 301 ? 60.603 16.619 -19.165 1.00 12.43 307 THR B O 1
ATOM 5533 N N . ALA B 1 302 ? 58.896 17.408 -17.900 1.00 10.59 308 ALA B N 1
ATOM 5534 C CA . ALA B 1 302 ? 59.713 17.606 -16.711 1.00 10.87 308 ALA B CA 1
ATOM 5535 C C . ALA B 1 302 ? 59.222 16.651 -15.630 1.00 10.26 308 ALA B C 1
ATOM 5536 O O . ALA B 1 302 ? 58.032 16.644 -15.298 1.00 12.99 308 ALA B O 1
ATOM 5538 N N . MET B 1 303 ? 60.123 15.836 -15.086 1.00 10.57 309 MET B N 1
ATOM 5539 C CA . MET B 1 303 ? 59.792 14.971 -13.956 1.00 11.40 309 MET B CA 1
ATOM 5540 C C . MET B 1 303 ? 60.176 15.646 -12.653 1.00 9.53 309 MET B C 1
ATOM 5541 O O . MET B 1 303 ? 61.333 16.081 -12.498 1.00 11.14 309 MET B O 1
ATOM 5546 N N . LEU B 1 304 ? 59.232 15.735 -11.708 1.00 9.89 310 LEU B N 1
ATOM 5547 C CA . LEU B 1 304 ? 59.479 16.388 -10.428 1.00 9.46 310 LEU B CA 1
ATOM 5548 C C . LEU B 1 304 ? 59.895 15.328 -9.426 1.00 9.23 310 LEU B C 1
ATOM 5549 O O . LEU B 1 304 ? 59.060 14.537 -8.955 1.00 9.43 310 LEU B O 1
ATOM 5554 N N . TRP B 1 305 ? 61.190 15.301 -9.107 1.00 10.61 311 TRP B N 1
ATOM 5555 C CA . TRP B 1 305 ? 61.773 14.286 -8.245 1.00 10.07 311 TRP B CA 1
ATOM 5556 C C . TRP B 1 305 ? 61.616 14.740 -6.791 1.00 10.39 311 TRP B C 1
ATOM 5557 O O . TRP B 1 305 ? 62.571 15.171 -6.119 1.00 10.34 311 TRP B O 1
ATOM 5568 N N . PHE B 1 306 ? 60.377 14.659 -6.295 1.00 10.79 312 PHE B N 1
ATOM 5569 C CA . PHE B 1 306 ? 60.080 15.060 -4.918 1.00 10.57 312 PHE B CA 1
ATOM 5570 C C . PHE B 1 306 ? 61.045 14.485 -3.868 1.00 11.13 312 PHE B C 1
ATOM 5571 O O . PHE B 1 306 ? 61.432 15.213 -2.949 1.00 12.27 312 PHE B O 1
ATOM 5579 N N . PRO B 1 307 ? 61.461 13.201 -3.985 1.00 10.56 313 PRO B N 1
ATOM 5580 C CA . PRO B 1 307 ? 62.369 12.684 -2.941 1.00 12.39 313 PRO B CA 1
ATOM 5581 C C . PRO B 1 307 ? 63.705 13.422 -2.847 1.00 12.81 313 PRO B C 1
ATOM 5582 O O . PRO B 1 307 ? 64.342 13.418 -1.785 1.00 13.36 313 PRO B O 1
ATOM 5586 N N . ILE B 1 308 ? 64.141 14.035 -3.941 1.00 11.36 314 ILE B N 1
ATOM 5587 C CA . ILE B 1 308 ? 65.392 14.766 -3.900 1.00 10.95 314 ILE B CA 1
ATOM 5588 C C . ILE B 1 308 ? 65.155 16.149 -3.284 1.00 11.64 314 ILE B C 1
ATOM 5589 O O . ILE B 1 308 ? 65.934 16.592 -2.438 1.00 12.47 314 ILE B O 1
ATOM 5594 N N . ALA B 1 309 ? 64.072 16.811 -3.684 1.00 11.56 315 ALA B N 1
ATOM 5595 C CA . ALA B 1 309 ? 63.710 18.098 -3.103 1.00 11.03 315 ALA B CA 1
ATOM 5596 C C . ALA B 1 309 ? 63.446 17.988 -1.609 1.00 10.62 315 ALA B C 1
ATOM 5597 O O . ALA B 1 309 ? 63.754 18.914 -0.841 1.00 11.58 315 ALA B O 1
ATOM 5599 N N . SER B 1 310 ? 62.882 16.861 -1.184 1.00 12.95 316 SER B N 1
ATOM 5600 C CA . SER B 1 310 ? 62.623 16.656 0.238 1.00 14.32 316 SER B CA 1
ATOM 5601 C C . SER B 1 310 ? 63.907 16.512 1.064 1.00 12.40 316 SER B C 1
ATOM 5602 O O . SER B 1 310 ? 63.856 16.520 2.299 1.00 16.07 316 SER B O 1
ATOM 5605 N N . ARG B 1 311 ? 65.051 16.420 0.379 1.00 12.53 317 ARG B N 1
ATOM 5606 C CA . ARG B 1 311 ? 66.363 16.288 1.022 1.00 13.65 317 ARG B CA 1
ATOM 5607 C C . ARG B 1 311 ? 67.252 17.516 0.786 1.00 12.57 317 ARG B C 1
ATOM 5608 O O . ARG B 1 311 ? 68.442 17.504 1.098 1.00 13.32 317 ARG B O 1
ATOM 5616 N N . ASP B 1 312 ? 66.660 18.580 0.263 1.00 12.01 318 ASP B N 1
ATOM 5617 C CA . ASP B 1 312 ? 67.385 19.795 -0.103 1.00 12.02 318 ASP B CA 1
ATOM 5618 C C . ASP B 1 312 ? 67.842 20.526 1.164 1.00 13.69 318 ASP B C 1
ATOM 5619 O O . ASP B 1 312 ? 67.024 20.870 2.018 1.00 13.04 318 ASP B O 1
ATOM 5624 N N . ARG B 1 313 ? 69.148 20.762 1.287 1.00 13.48 319 ARG B N 1
ATOM 5625 C CA . ARG B 1 313 ? 69.705 21.395 2.479 1.00 14.26 319 ARG B CA 1
ATOM 5626 C C . ARG B 1 313 ? 69.259 22.856 2.652 1.00 14.68 319 ARG B C 1
ATOM 5627 O O . ARG B 1 313 ? 69.288 23.394 3.762 1.00 19.19 319 ARG B O 1
ATOM 5635 N N . SER B 1 314 ? 68.836 23.503 1.570 1.00 15.39 320 SER B N 1
ATOM 5636 C CA . SER B 1 314 ? 68.373 24.882 1.689 1.00 16.95 320 SER B CA 1
ATOM 5637 C C . SER B 1 314 ? 66.921 24.944 2.151 1.00 17.94 320 SER B C 1
ATOM 5638 O O . SER B 1 314 ? 66.454 26.002 2.577 1.00 22.98 320 SER B O 1
ATOM 5641 N N . ALA B 1 315 ? 66.226 23.808 2.125 1.00 16.15 321 ALA B N 1
ATOM 5642 C CA . ALA B 1 315 ? 64.832 23.771 2.557 1.00 16.86 321 ALA B CA 1
ATOM 5643 C C . ALA B 1 315 ? 64.630 23.074 3.896 1.00 15.96 321 ALA B C 1
ATOM 5644 O O . ALA B 1 315 ? 63.630 23.334 4.576 1.00 17.71 321 ALA B O 1
ATOM 5646 N N . PHE B 1 316 ? 65.544 22.175 4.255 1.00 13.86 322 PHE B N 1
ATOM 5647 C CA . PHE B 1 316 ? 65.452 21.408 5.501 1.00 13.80 322 PHE B CA 1
ATOM 5648 C C . PHE B 1 316 ? 66.775 21.354 6.213 1.00 14.71 322 PHE B C 1
ATOM 5649 O O . PHE B 1 316 ? 67.810 21.068 5.598 1.00 20.46 322 PHE B O 1
ATOM 5657 N N . ASP B 1 317 ? 66.736 21.613 7.516 1.00 14.91 323 ASP B N 1
ATOM 5658 C CA . ASP B 1 317 ? 67.888 21.410 8.382 1.00 15.99 323 ASP B CA 1
ATOM 5659 C C . ASP B 1 317 ? 68.091 19.916 8.576 1.00 14.36 323 ASP B C 1
ATOM 5660 O O . ASP B 1 317 ? 67.119 19.201 8.818 1.00 15.34 323 ASP B O 1
ATOM 5665 N N . SER B 1 318 ? 69.330 19.442 8.470 1.00 14.84 324 SER B N 1
ATOM 5666 C CA . SER B 1 318 ? 69.630 18.018 8.680 1.00 15.60 324 SER B CA 1
ATOM 5667 C C . SER B 1 318 ? 68.674 17.111 7.890 1.00 14.25 324 SER B C 1
ATOM 5668 O O . SER B 1 318 ? 67.969 16.263 8.459 1.00 12.66 324 SER B O 1
ATOM 5671 N N . PRO B 1 319 ? 68.660 17.265 6.562 1.00 11.44 325 PRO B N 1
ATOM 5672 C CA . PRO B 1 319 ? 67.636 16.583 5.765 1.00 12.91 325 PRO B CA 1
ATOM 5673 C C . PRO B 1 319 ? 67.792 15.075 5.711 1.00 12.59 325 PRO B C 1
ATOM 5674 O O . PRO B 1 319 ? 66.831 14.405 5.349 1.00 12.53 325 PRO B O 1
ATOM 5678 N N . ASP B 1 320 ? 68.961 14.538 6.049 1.00 12.73 326 ASP B N 1
ATOM 5679 C CA . ASP B 1 320 ? 69.180 13.108 5.923 1.00 13.62 326 ASP B CA 1
ATOM 5680 C C . ASP B 1 320 ? 68.798 12.364 7.199 1.00 12.87 326 ASP B C 1
ATOM 5681 O O . ASP B 1 320 ? 68.947 11.136 7.273 1.00 14.52 326 ASP B O 1
ATOM 5686 N N . ASN B 1 321 ? 68.288 13.098 8.183 1.00 12.14 327 ASN B N 1
ATOM 5687 C CA . ASN B 1 321 ? 67.872 12.520 9.463 1.00 11.72 327 ASN B CA 1
ATOM 5688 C C . ASN B 1 321 ? 66.359 12.592 9.592 1.00 12.59 327 ASN B C 1
ATOM 5689 O O . ASN B 1 321 ? 65.736 13.577 9.186 1.00 12.66 327 ASN B O 1
ATOM 5694 N N . ILE B 1 322 ? 65.774 11.560 10.187 1.00 12.66 328 ILE B N 1
ATOM 5695 C CA . ILE B 1 322 ? 64.352 11.558 10.494 1.00 12.36 328 ILE B CA 1
ATOM 5696 C C . ILE B 1 322 ? 64.177 12.230 11.847 1.00 12.20 328 ILE B C 1
ATOM 5697 O O . ILE B 1 322 ? 64.451 11.643 12.900 1.00 15.48 328 ILE B O 1
ATOM 5702 N N . VAL B 1 323 ? 63.776 13.494 11.812 1.00 12.45 329 VAL B N 1
ATOM 5703 C CA . VAL B 1 323 ? 63.651 14.310 13.007 1.00 13.10 329 VAL B CA 1
ATOM 5704 C C . VAL B 1 323 ? 62.163 14.381 13.314 1.00 12.45 329 VAL B C 1
ATOM 5705 O O . VAL B 1 323 ? 61.423 15.137 12.678 1.00 14.98 329 VAL B O 1
ATOM 5709 N N . ILE B 1 324 ? 61.701 13.559 14.255 1.00 13.24 330 ILE B N 1
ATOM 5710 C CA . ILE B 1 324 ? 60.263 13.354 14.391 1.00 13.48 330 ILE B CA 1
ATOM 5711 C C . ILE B 1 324 ? 59.561 14.590 14.941 1.00 15.60 330 ILE B C 1
ATOM 5712 O O . ILE B 1 324 ? 58.362 14.736 14.756 1.00 18.35 330 ILE B O 1
ATOM 5717 N N . GLU B 1 325 ? 60.310 15.494 15.575 1.00 16.32 331 GLU B N 1
ATOM 5718 C CA . GLU B 1 325 ? 59.739 16.740 16.090 1.00 16.16 331 GLU B CA 1
ATOM 5719 C C . GLU B 1 325 ? 59.848 17.899 15.088 1.00 15.48 331 GLU B C 1
ATOM 5720 O O . GLU B 1 325 ? 59.533 19.044 15.426 1.00 19.21 331 GLU B O 1
ATOM 5726 N N . ARG B 1 326 ? 60.272 17.613 13.857 1.00 14.83 332 ARG B N 1
ATOM 5727 C CA . ARG B 1 326 ? 60.426 18.644 12.841 1.00 16.37 332 ARG B CA 1
ATOM 5728 C C . ARG B 1 326 ? 59.105 19.376 12.597 1.00 18.77 332 ARG B C 1
ATOM 5729 O O . ARG B 1 326 ? 58.102 18.758 12.279 1.00 19.87 332 ARG B O 1
ATOM 5737 N N . THR B 1 327 ? 59.102 20.688 12.764 1.00 25.61 333 THR B N 1
ATOM 5738 C CA . THR B 1 327 ? 57.911 21.475 12.442 1.00 30.28 333 THR B CA 1
ATOM 5739 C C . THR B 1 327 ? 58.298 22.952 12.354 1.00 34.13 333 THR B C 1
ATOM 5740 O O . THR B 1 327 ? 58.958 23.475 13.245 1.00 36.91 333 THR B O 1
ATOM 5744 N N . PRO B 1 328 ? 57.933 23.624 11.251 1.00 32.61 334 PRO B N 1
ATOM 5745 C CA . PRO B 1 328 ? 57.170 23.110 10.116 1.00 30.89 334 PRO B CA 1
ATOM 5746 C C . PRO B 1 328 ? 57.961 22.106 9.257 1.00 32.42 334 PRO B C 1
ATOM 5747 O O . PRO B 1 328 ? 59.172 21.916 9.397 1.00 36.33 334 PRO B O 1
ATOM 5751 N N . ASN B 1 329 ? 57.231 21.467 8.360 1.00 29.48 335 ASN B N 1
ATOM 5752 C CA . ASN B 1 329 ? 57.755 20.401 7.515 1.00 24.70 335 ASN B CA 1
ATOM 5753 C C . ASN B 1 329 ? 57.109 20.542 6.172 1.00 22.80 335 ASN B C 1
ATOM 5754 O O . ASN B 1 329 ? 56.121 19.883 5.884 1.00 25.32 335 ASN B O 1
ATOM 5759 N N . ARG B 1 330 ? 57.640 21.450 5.365 1.00 20.87 336 ARG B N 1
ATOM 5760 C CA . ARG B 1 330 ? 57.010 21.762 4.093 1.00 17.76 336 ARG B CA 1
ATOM 5761 C C . ARG B 1 330 ? 57.532 20.873 2.972 1.00 14.69 336 ARG B C 1
ATOM 5762 O O . ARG B 1 330 ? 57.999 21.332 1.920 1.00 17.51 336 ARG B O 1
ATOM 5770 N N . HIS B 1 331 ? 57.391 19.575 3.182 1.00 13.71 337 HIS B N 1
ATOM 5771 C CA . HIS B 1 331 ? 57.787 18.609 2.167 1.00 13.72 337 HIS B CA 1
ATOM 5772 C C . HIS B 1 331 ? 56.806 18.617 0.997 1.00 13.43 337 HIS B C 1
ATOM 5773 O O . HIS B 1 331 ? 55.665 19.096 1.113 1.00 13.53 337 HIS B O 1
ATOM 5780 N N . LEU B 1 332 ? 57.246 18.058 -0.126 1.00 13.60 338 LEU B N 1
ATOM 5781 C CA . LEU B 1 332 ? 56.456 18.034 -1.345 1.00 13.34 338 LEU B CA 1
ATOM 5782 C C . LEU B 1 332 ? 55.906 16.640 -1.676 1.00 13.39 338 LEU B C 1
ATOM 5783 O O . LEU B 1 332 ? 55.463 16.396 -2.800 1.00 14.16 338 LEU B O 1
ATOM 5788 N N . SER B 1 333 ? 55.898 15.738 -0.692 1.00 11.39 339 SER B N 1
ATOM 5789 C CA . SER B 1 333 ? 55.515 14.350 -0.932 1.00 11.19 339 SER B CA 1
ATOM 5790 C C . SER B 1 333 ? 54.047 14.182 -1.285 1.00 10.88 339 SER B C 1
ATOM 5791 O O . SER B 1 333 ? 53.660 13.156 -1.841 1.00 11.56 339 SER B O 1
ATOM 5794 N N . LEU B 1 334 ? 53.220 15.157 -0.903 1.00 11.00 340 LEU B N 1
ATOM 5795 C CA . LEU B 1 334 ? 51.807 15.143 -1.263 1.00 10.99 340 LEU B CA 1
ATOM 5796 C C . LEU B 1 334 ? 51.498 16.237 -2.278 1.00 11.80 340 LEU B C 1
ATOM 5797 O O . LEU B 1 334 ? 50.346 16.621 -2.435 1.00 14.19 340 LEU B O 1
ATOM 5802 N N . GLY B 1 335 ? 52.525 16.726 -2.977 1.00 11.48 341 GLY B N 1
ATOM 5803 C CA . GLY B 1 335 ? 52.329 17.802 -3.930 1.00 12.24 341 GLY B CA 1
ATOM 5804 C C . GLY B 1 335 ? 52.166 19.161 -3.282 1.00 12.38 341 GLY B C 1
ATOM 5805 O O . GLY B 1 335 ? 52.515 19.367 -2.123 1.00 14.63 341 GLY B O 1
ATOM 5806 N N . HIS B 1 336 ? 51.616 20.085 -4.042 1.00 12.05 342 HIS B N 1
ATOM 5807 C CA . HIS B 1 336 ? 51.476 21.460 -3.606 1.00 13.35 342 HIS B CA 1
ATOM 5808 C C . HIS B 1 336 ? 50.602 22.192 -4.609 1.00 14.57 342 HIS B C 1
ATOM 5809 O O . HIS B 1 336 ? 50.709 21.966 -5.812 1.00 19.50 342 HIS B O 1
ATOM 5816 N N . GLY B 1 337 ? 49.733 23.076 -4.135 1.00 15.12 343 GLY B N 1
ATOM 5817 C CA . GLY B 1 337 ? 48.968 23.882 -5.065 1.00 14.89 343 GLY B CA 1
ATOM 5818 C C . GLY B 1 337 ? 47.710 23.184 -5.550 1.00 14.17 343 GLY B C 1
ATOM 5819 O O . GLY B 1 337 ? 47.063 22.438 -4.794 1.00 14.37 343 GLY B O 1
ATOM 5820 N N . ILE B 1 338 ? 47.326 23.427 -6.802 1.00 13.78 344 ILE B N 1
ATOM 5821 C CA . ILE B 1 338 ? 45.967 23.036 -7.162 1.00 15.40 344 ILE B CA 1
ATOM 5822 C C . ILE B 1 338 ? 45.795 21.519 -7.257 1.00 12.15 344 ILE B C 1
ATOM 5823 O O . ILE B 1 338 ? 44.676 21.051 -7.102 1.00 13.58 344 ILE B O 1
ATOM 5828 N N . HIS B 1 339 ? 46.877 20.756 -7.473 1.00 10.80 345 HIS B N 1
ATOM 5829 C CA . HIS B 1 339 ? 46.767 19.290 -7.516 1.00 9.41 345 HIS B CA 1
ATOM 5830 C C . HIS B 1 339 ? 47.161 18.581 -6.214 1.00 10.80 345 HIS B C 1
ATOM 5831 O O . HIS B 1 339 ? 47.273 17.353 -6.193 1.00 10.61 345 HIS B O 1
ATOM 5838 N N . ARG B 1 340 ? 47.315 19.330 -5.128 1.00 10.52 346 ARG B N 1
ATOM 5839 C CA . ARG B 1 340 ? 47.756 18.746 -3.863 1.00 11.13 346 ARG B CA 1
ATOM 5840 C C . ARG B 1 340 ? 46.875 17.559 -3.491 1.00 10.14 346 ARG B C 1
ATOM 5841 O O . ARG B 1 340 ? 45.644 17.624 -3.610 1.00 12.23 346 ARG B O 1
ATOM 5849 N N . CYS B 1 341 ? 47.516 16.483 -3.039 1.00 10.16 347 CYS B N 1
ATOM 5850 C CA . CYS B 1 341 ? 46.842 15.203 -2.807 1.00 10.26 347 CYS B CA 1
ATOM 5851 C C . CYS B 1 341 ? 45.442 15.317 -2.197 1.00 11.42 347 CYS B C 1
ATOM 5852 O O . CYS B 1 341 ? 45.270 15.833 -1.090 1.00 11.96 347 CYS B O 1
ATOM 5855 N N . LEU B 1 342 ? 44.459 14.788 -2.915 1.00 10.82 348 LEU B N 1
ATOM 5856 C CA . LEU B 1 342 ? 43.084 14.727 -2.456 1.00 12.37 348 LEU B CA 1
ATOM 5857 C C . LEU B 1 342 ? 42.990 13.881 -1.178 1.00 11.78 348 LEU B C 1
ATOM 5858 O O . LEU B 1 342 ? 42.187 14.152 -0.284 1.00 13.08 348 LEU B O 1
ATOM 5863 N N . GLY B 1 343 ? 43.842 12.866 -1.091 1.00 11.30 349 GLY B N 1
ATOM 5864 C CA . GLY B 1 343 ? 43.807 11.938 0.019 1.00 11.32 349 GLY B CA 1
ATOM 5865 C C . GLY B 1 343 ? 44.682 12.323 1.201 1.00 10.29 349 GLY B C 1
ATOM 5866 O O . GLY B 1 343 ? 44.879 11.505 2.097 1.00 13.06 349 GLY B O 1
ATOM 5867 N N . ALA B 1 344 ? 45.186 13.561 1.245 1.00 11.42 350 ALA B N 1
ATOM 5868 C CA . ALA B 1 344 ? 46.194 13.943 2.244 1.00 12.74 350 ALA B CA 1
ATOM 5869 C C . ALA B 1 344 ? 45.740 13.679 3.679 1.00 13.96 350 ALA B C 1
ATOM 5870 O O . ALA B 1 344 ? 46.462 13.054 4.469 1.00 14.69 350 ALA B O 1
ATOM 5872 N N . HIS B 1 345 ? 44.553 14.148 4.038 1.00 14.76 351 HIS B N 1
ATOM 5873 C CA . HIS B 1 345 ? 44.130 13.947 5.418 1.00 15.72 351 HIS B CA 1
ATOM 5874 C C . HIS B 1 345 ? 43.843 12.482 5.707 1.00 15.47 351 HIS B C 1
ATOM 5875 O O . HIS B 1 345 ? 44.140 11.981 6.802 1.00 15.87 351 HIS B O 1
ATOM 5882 N N . LEU B 1 346 ? 43.252 11.796 4.734 1.00 14.03 352 LEU B N 1
ATOM 5883 C CA . LEU B 1 346 ? 42.934 10.383 4.908 1.00 14.56 352 LEU B CA 1
ATOM 5884 C C . LEU B 1 346 ? 44.186 9.570 5.192 1.00 13.04 352 LEU B C 1
ATOM 5885 O O . LEU B 1 346 ? 44.207 8.734 6.101 1.00 14.73 352 LEU B O 1
ATOM 5890 N N . ILE B 1 347 ? 45.244 9.793 4.425 1.00 11.45 353 ILE B N 1
ATOM 5891 C CA . ILE B 1 347 ? 46.405 8.934 4.621 1.00 15.77 353 ILE B CA 1
ATOM 5892 C C . ILE B 1 347 ? 47.124 9.296 5.909 1.00 13.17 353 ILE B C 1
ATOM 5893 O O . ILE B 1 347 ? 47.787 8.451 6.492 1.00 14.89 353 ILE B O 1
ATOM 5898 N N . ARG B 1 348 ? 46.995 10.536 6.378 1.00 13.64 354 ARG B N 1
ATOM 5899 C CA . ARG B 1 348 ? 47.580 10.855 7.682 1.00 15.71 354 ARG B CA 1
ATOM 5900 C C . ARG B 1 348 ? 46.888 10.093 8.801 1.00 16.69 354 ARG B C 1
ATOM 5901 O O . ARG B 1 348 ? 47.544 9.624 9.729 1.00 17.82 354 ARG B O 1
ATOM 5909 N N . VAL B 1 349 ? 45.561 10.000 8.728 1.00 16.88 355 VAL B N 1
ATOM 5910 C CA . VAL B 1 349 ? 44.798 9.241 9.724 1.00 16.77 355 VAL B CA 1
ATOM 5911 C C . VAL B 1 349 ? 45.153 7.767 9.629 1.00 16.92 355 VAL B C 1
ATOM 5912 O O . VAL B 1 349 ? 45.429 7.121 10.627 1.00 18.23 355 VAL B O 1
ATOM 5916 N N . GLU B 1 350 ? 45.150 7.242 8.412 1.00 15.72 356 GLU B N 1
ATOM 5917 C CA . GLU B 1 350 ? 45.490 5.845 8.185 1.00 16.43 356 GLU B CA 1
ATOM 5918 C C . GLU B 1 350 ? 46.884 5.474 8.691 1.00 15.66 356 GLU B C 1
ATOM 5919 O O . GLU B 1 350 ? 47.066 4.447 9.352 1.00 17.24 356 GLU B O 1
ATOM 5925 N N . ALA B 1 351 ? 47.872 6.300 8.368 1.00 14.75 357 ALA B N 1
ATOM 5926 C CA . ALA B 1 351 ? 49.227 6.041 8.830 1.00 14.35 357 ALA B CA 1
ATOM 5927 C C . ALA B 1 351 ? 49.341 6.127 10.351 1.00 14.36 357 ALA B C 1
ATOM 5928 O O . ALA B 1 351 ? 50.028 5.308 10.971 1.00 15.44 357 ALA B O 1
ATOM 5930 N N . ARG B 1 352 ? 48.697 7.117 10.963 1.00 15.71 358 ARG B N 1
ATOM 5931 C CA . ARG B 1 352 ? 48.747 7.231 12.426 1.00 15.30 358 ARG B CA 1
ATOM 5932 C C . ARG B 1 352 ? 48.186 5.985 13.088 1.00 14.96 358 ARG B C 1
ATOM 5933 O O . ARG B 1 352 ? 48.789 5.430 14.004 1.00 17.74 358 ARG B O 1
ATOM 5941 N N . VAL B 1 353 ? 47.030 5.540 12.611 1.00 15.49 359 VAL B N 1
ATOM 5942 C CA . VAL B 1 353 ? 46.370 4.388 13.203 1.00 16.43 359 VAL B CA 1
ATOM 5943 C C . VAL B 1 353 ? 47.180 3.108 12.994 1.00 17.79 359 VAL B C 1
ATOM 5944 O O . VAL B 1 353 ? 47.339 2.309 13.922 1.00 18.52 359 VAL B O 1
ATOM 5948 N N . ALA B 1 354 ? 47.700 2.926 11.782 1.00 16.86 360 ALA B N 1
ATOM 5949 C CA . ALA B 1 354 ? 48.451 1.715 11.440 1.00 18.52 360 ALA B CA 1
ATOM 5950 C C . ALA B 1 354 ? 49.694 1.581 12.311 1.00 17.02 360 ALA B C 1
ATOM 5951 O O . ALA B 1 354 ? 49.970 0.509 12.860 1.00 19.17 360 ALA B O 1
ATOM 5953 N N . ILE B 1 355 ? 50.444 2.674 12.431 1.00 15.63 361 ILE B N 1
ATOM 5954 C CA . ILE B 1 355 ? 51.662 2.686 13.231 1.00 17.18 361 ILE B CA 1
ATOM 5955 C C . ILE B 1 355 ? 51.313 2.472 14.699 1.00 17.39 361 ILE B C 1
ATOM 5956 O O . ILE B 1 355 ? 51.941 1.663 15.382 1.00 17.64 361 ILE B O 1
ATOM 5961 N N . THR B 1 356 ? 50.317 3.209 15.179 1.00 17.33 362 THR B N 1
ATOM 5962 C CA . THR B 1 356 ? 49.890 3.140 16.586 1.00 17.66 362 THR B CA 1
ATOM 5963 C C . THR B 1 356 ? 49.466 1.734 16.987 1.00 18.91 362 THR B C 1
ATOM 5964 O O . THR B 1 356 ? 49.931 1.191 17.989 1.00 21.63 362 THR B O 1
ATOM 5968 N N . GLU B 1 357 ? 48.607 1.119 16.186 1.00 18.62 363 GLU B N 1
ATOM 5969 C CA . GLU B 1 357 ? 48.086 -0.190 16.558 1.00 20.27 363 GLU B CA 1
ATOM 5970 C C . GLU B 1 357 ? 49.153 -1.256 16.373 1.00 20.73 363 GLU B C 1
ATOM 5971 O O . GLU B 1 357 ? 49.245 -2.204 17.158 1.00 22.52 363 GLU B O 1
ATOM 5977 N N . PHE B 1 358 ? 49.974 -1.105 15.336 1.00 18.42 364 PHE B N 1
ATOM 5978 C CA . PHE B 1 358 ? 51.000 -2.114 15.159 1.00 22.09 364 PHE B CA 1
ATOM 5979 C C . PHE B 1 358 ? 52.018 -2.151 16.291 1.00 21.18 364 PHE B C 1
ATOM 5980 O O . PHE B 1 358 ? 52.364 -3.232 16.765 1.00 22.09 364 PHE B O 1
ATOM 5988 N N . LEU B 1 359 ? 52.515 -0.989 16.708 1.00 19.46 365 LEU B N 1
ATOM 5989 C CA . LEU B 1 359 ? 53.531 -0.940 17.748 1.00 18.47 365 LEU B CA 1
ATOM 5990 C C . LEU B 1 359 ? 52.940 -1.337 19.091 1.00 18.80 365 LEU B C 1
ATOM 5991 O O . LEU B 1 359 ? 53.641 -1.820 19.973 1.00 22.17 365 LEU B O 1
ATOM 5996 N N . LYS B 1 360 ? 51.632 -1.155 19.222 1.00 18.66 366 LYS B N 1
ATOM 5997 C CA . LYS B 1 360 ? 50.907 -1.583 20.409 1.00 22.40 366 LYS B CA 1
ATOM 5998 C C . LYS B 1 360 ? 50.838 -3.104 20.507 1.00 23.64 366 LYS B C 1
ATOM 5999 O O . LYS B 1 360 ? 50.985 -3.685 21.594 1.00 26.11 366 LYS B O 1
ATOM 6005 N N . ARG B 1 361 ? 50.617 -3.744 19.362 1.00 22.84 367 ARG B N 1
ATOM 6006 C CA . ARG B 1 361 ? 50.442 -5.189 19.319 1.00 22.91 367 ARG B CA 1
ATOM 6007 C C . ARG B 1 361 ? 51.776 -5.918 19.275 1.00 24.28 367 ARG B C 1
ATOM 6008 O O . ARG B 1 361 ? 51.924 -6.995 19.861 1.00 26.28 367 ARG B O 1
ATOM 6016 N N . ILE B 1 362 ? 52.731 -5.343 18.550 1.00 22.95 368 ILE B N 1
ATOM 6017 C CA . ILE B 1 362 ? 54.016 -5.970 18.269 1.00 23.28 368 ILE B CA 1
ATOM 6018 C C . ILE B 1 362 ? 55.135 -4.941 18.455 1.00 21.18 368 ILE B C 1
ATOM 6019 O O . ILE B 1 362 ? 55.631 -4.367 17.484 1.00 20.57 368 ILE B O 1
ATOM 6024 N N . PRO B 1 363 ? 55.499 -4.659 19.716 1.00 21.17 369 PRO B N 1
ATOM 6025 C CA . PRO B 1 363 ? 56.515 -3.648 20.017 1.00 21.75 369 PRO B CA 1
ATOM 6026 C C . PRO B 1 363 ? 57.917 -4.160 19.704 1.00 22.90 369 PRO B C 1
ATOM 6027 O O . PRO B 1 363 ? 58.829 -3.360 19.474 1.00 23.89 369 PRO B O 1
ATOM 6031 N N . GLU B 1 364 ? 58.066 -5.484 19.691 1.00 24.85 370 GLU B N 1
ATOM 6032 C CA . GLU B 1 364 ? 59.338 -6.147 19.415 1.00 27.45 370 GLU B CA 1
ATOM 6033 C C . GLU B 1 364 ? 59.254 -6.914 18.098 1.00 23.18 370 GLU B C 1
ATOM 6034 O O . GLU B 1 364 ? 58.467 -7.853 17.975 1.00 23.79 370 GLU B O 1
ATOM 6040 N N . PHE B 1 365 ? 60.041 -6.499 17.109 1.00 22.30 371 PHE B N 1
ATOM 6041 C CA . PHE B 1 365 ? 60.127 -7.240 15.842 1.00 21.32 371 PHE B CA 1
ATOM 6042 C C . PHE B 1 365 ? 61.403 -6.870 15.109 1.00 20.43 371 PHE B C 1
ATOM 6043 O O . PHE B 1 365 ? 62.115 -5.944 15.513 1.00 21.45 371 PHE B O 1
ATOM 6051 N N . SER B 1 366 ? 61.720 -7.612 14.054 1.00 20.79 372 SER B N 1
ATOM 6052 C CA . SER B 1 366 ? 62.923 -7.330 13.278 1.00 19.96 372 SER B CA 1
ATOM 6053 C C . SER B 1 366 ? 62.774 -7.886 11.871 1.00 19.15 372 SER B C 1
ATOM 6054 O O . SER B 1 366 ? 61.864 -8.660 11.601 1.00 20.02 372 SER B O 1
ATOM 6057 N N . LEU B 1 367 ? 63.662 -7.480 10.967 1.00 19.58 373 LEU B N 1
ATOM 6058 C CA . LEU B 1 367 ? 63.653 -8.050 9.629 1.00 20.13 373 LEU B CA 1
ATOM 6059 C C . LEU B 1 367 ? 64.078 -9.522 9.677 1.00 19.92 373 LEU B C 1
ATOM 6060 O O . LEU B 1 367 ? 64.989 -9.901 10.412 1.00 25.09 373 LEU B O 1
ATOM 6065 N N . ASP B 1 368 ? 63.416 -10.350 8.878 1.00 21.44 374 ASP B N 1
ATOM 6066 C CA . ASP B 1 368 ? 63.708 -11.781 8.801 1.00 22.61 374 ASP B CA 1
ATOM 6067 C C . ASP B 1 368 ? 65.062 -12.007 8.124 1.00 25.88 374 ASP B C 1
ATOM 6068 O O . ASP B 1 368 ? 65.242 -11.634 6.968 1.00 27.54 374 ASP B O 1
ATOM 6073 N N . PRO B 1 369 ? 66.013 -12.646 8.824 1.00 28.18 375 PRO B N 1
ATOM 6074 C CA . PRO B 1 369 ? 67.340 -12.831 8.214 1.00 29.40 375 PRO B CA 1
ATOM 6075 C C . PRO B 1 369 ? 67.351 -13.890 7.113 1.00 29.36 375 PRO B C 1
ATOM 6076 O O . PRO B 1 369 ? 68.313 -13.974 6.355 1.00 31.85 375 PRO B O 1
ATOM 6080 N N . ASN B 1 370 ? 66.286 -14.678 7.024 1.00 30.62 376 ASN B N 1
ATOM 6081 C CA . ASN B 1 370 ? 66.233 -15.788 6.079 1.00 32.53 376 ASN B CA 1
ATOM 6082 C C . ASN B 1 370 ? 65.368 -15.501 4.861 1.00 30.05 376 ASN B C 1
ATOM 6083 O O . ASN B 1 370 ? 65.141 -16.375 4.024 1.00 32.59 376 ASN B O 1
ATOM 6088 N N . LYS B 1 371 ? 64.882 -14.269 4.772 1.00 28.02 377 LYS B N 1
ATOM 6089 C CA . LYS B 1 371 ? 64.071 -13.841 3.634 1.00 26.26 377 LYS B CA 1
ATOM 6090 C C . LYS B 1 371 ? 64.494 -12.465 3.156 1.00 26.76 377 LYS B C 1
ATOM 6091 O O . LYS B 1 371 ? 65.023 -11.670 3.928 1.00 29.50 377 LYS B O 1
ATOM 6097 N N . GLU B 1 372 ? 64.260 -12.187 1.879 1.00 28.03 378 GLU B N 1
ATOM 6098 C CA . GLU B 1 372 ? 64.729 -10.948 1.268 1.00 28.48 378 GLU B CA 1
ATOM 6099 C C . GLU B 1 372 ? 63.686 -9.846 1.313 1.00 23.32 378 GLU B C 1
ATOM 6100 O O . GLU B 1 372 ? 62.507 -10.099 1.042 1.00 23.81 378 GLU B O 1
ATOM 6106 N N . CYS B 1 373 ? 64.120 -8.617 1.595 1.00 22.64 379 CYS B N 1
ATOM 6107 C CA . CYS B 1 373 ? 63.279 -7.444 1.351 1.00 22.01 379 CYS B CA 1
ATOM 6108 C C . CYS B 1 373 ? 63.390 -7.087 -0.124 1.00 21.78 379 CYS B C 1
ATOM 6109 O O . CYS B 1 373 ? 64.360 -7.473 -0.784 1.00 24.33 379 CYS B O 1
ATOM 6112 N N . GLU B 1 374 ? 62.408 -6.363 -0.645 1.00 20.19 380 GLU B N 1
ATOM 6113 C CA . GLU B 1 374 ? 62.459 -5.930 -2.040 1.00 19.82 380 GLU B CA 1
ATOM 6114 C C . GLU B 1 374 ? 61.826 -4.567 -2.161 1.00 19.53 380 GLU B C 1
ATOM 6115 O O . GLU B 1 374 ? 60.710 -4.356 -1.673 1.00 18.89 380 GLU B O 1
ATOM 6121 N N . TRP B 1 375 ? 62.562 -3.653 -2.792 1.00 16.53 381 TRP B N 1
ATOM 6122 C CA . TRP B 1 375 ? 62.102 -2.304 -3.097 1.00 15.92 381 TRP B CA 1
ATOM 6123 C C . TRP B 1 375 ? 61.533 -2.277 -4.502 1.00 14.95 381 TRP B C 1
ATOM 6124 O O . TRP B 1 375 ? 62.188 -2.738 -5.444 1.00 20.47 381 TRP B O 1
ATOM 6135 N N . LEU B 1 376 ? 60.328 -1.728 -4.650 1.00 15.28 382 LEU B N 1
ATOM 6136 C CA . LEU B 1 376 ? 59.720 -1.523 -5.965 1.00 14.47 382 LEU B CA 1
ATOM 6137 C C . LEU B 1 376 ? 60.014 -0.113 -6.481 1.00 13.48 382 LEU B C 1
ATOM 6138 O O . LEU B 1 376 ? 59.694 0.878 -5.816 1.00 13.47 382 LEU B O 1
ATOM 6143 N N . MET B 1 377 ? 60.640 -0.022 -7.653 1.00 15.16 383 MET B N 1
ATOM 6144 C CA . MET B 1 377 ? 60.970 1.254 -8.269 1.00 15.34 383 MET B CA 1
ATOM 6145 C C . MET B 1 377 ? 59.846 1.682 -9.178 1.00 16.36 383 MET B C 1
ATOM 6146 O O . MET B 1 377 ? 59.112 0.846 -9.677 1.00 21.28 383 MET B O 1
ATOM 6151 N N . GLY B 1 378 ? 59.734 2.981 -9.419 1.00 14.95 384 GLY B N 1
ATOM 6152 C CA . GLY B 1 378 ? 58.752 3.495 -10.345 1.00 13.40 384 GLY B CA 1
ATOM 6153 C C . GLY B 1 378 ? 58.363 4.908 -9.980 1.00 14.42 384 GLY B C 1
ATOM 6154 O O . GLY B 1 378 ? 59.036 5.552 -9.172 1.00 14.26 384 GLY B O 1
ATOM 6155 N N . GLN B 1 379 ? 57.280 5.383 -10.578 1.00 14.38 385 GLN B N 1
ATOM 6156 C CA . GLN B 1 379 ? 56.762 6.692 -10.259 1.00 15.17 385 GLN B CA 1
ATOM 6157 C C . GLN B 1 379 ? 56.176 6.691 -8.850 1.00 16.32 385 GLN B C 1
ATOM 6158 O O . GLN B 1 379 ? 56.068 7.735 -8.200 1.00 19.48 385 GLN B O 1
ATOM 6164 N N . VAL B 1 380 ? 55.807 5.505 -8.378 1.00 15.34 386 VAL B N 1
ATOM 6165 C CA . VAL B 1 380 ? 55.407 5.297 -6.995 1.00 15.06 386 VAL B CA 1
ATOM 6166 C C . VAL B 1 380 ? 56.314 4.189 -6.491 1.00 15.09 386 VAL B C 1
ATOM 6167 O O . VAL B 1 380 ? 56.230 3.040 -6.959 1.00 19.84 386 VAL B O 1
ATOM 6171 N N . ALA B 1 381 ? 57.220 4.529 -5.582 1.00 12.16 387 ALA B N 1
ATOM 6172 C CA . ALA B 1 381 ? 58.306 3.637 -5.189 1.00 14.37 387 ALA B CA 1
ATOM 6173 C C . ALA B 1 381 ? 58.341 3.399 -3.691 1.00 14.12 387 ALA B C 1
ATOM 6174 O O . ALA B 1 381 ? 58.215 4.328 -2.892 1.00 18.29 387 ALA B O 1
ATOM 6176 N N . GLY B 1 382 ? 58.578 2.157 -3.297 1.00 13.03 388 GLY B N 1
ATOM 6177 C CA . GLY B 1 382 ? 58.679 1.828 -1.888 1.00 14.00 388 GLY B CA 1
ATOM 6178 C C . GLY B 1 382 ? 58.844 0.343 -1.719 1.00 13.17 388 GLY B C 1
ATOM 6179 O O . GLY B 1 382 ? 58.852 -0.402 -2.684 1.00 14.81 388 GLY B O 1
ATOM 6180 N N . MET B 1 383 ? 58.970 -0.102 -0.478 1.00 13.15 389 MET B N 1
ATOM 6181 C CA . MET B 1 383 ? 59.145 -1.525 -0.237 1.00 14.64 389 MET B CA 1
ATOM 6182 C C . MET B 1 383 ? 57.936 -2.329 -0.700 1.00 15.25 389 MET B C 1
ATOM 6183 O O . MET B 1 383 ? 56.783 -1.909 -0.522 1.00 16.07 389 MET B O 1
ATOM 6188 N N . LEU B 1 384 ? 58.216 -3.466 -1.343 1.00 16.25 390 LEU B N 1
ATOM 6189 C CA . LEU B 1 384 ? 57.196 -4.376 -1.859 1.00 16.92 390 LEU B CA 1
ATOM 6190 C C . LEU B 1 384 ? 57.101 -5.620 -0.988 1.00 17.17 390 LEU B C 1
ATOM 6191 O O . LEU B 1 384 ? 56.033 -6.220 -0.858 1.00 20.73 390 LEU B O 1
ATOM 6196 N N . HIS B 1 385 ? 58.226 -6.001 -0.384 1.00 18.42 391 HIS B N 1
ATOM 6197 C CA . HIS B 1 385 ? 58.285 -7.170 0.483 1.00 19.77 391 HIS B CA 1
ATOM 6198 C C . HIS B 1 385 ? 59.110 -6.816 1.689 1.00 19.57 391 HIS B C 1
ATOM 6199 O O . HIS B 1 385 ? 60.254 -6.364 1.553 1.00 18.73 391 HIS B O 1
ATOM 6206 N N . VAL B 1 386 ? 58.517 -6.989 2.870 1.00 18.29 392 VAL B N 1
ATOM 6207 C CA . VAL B 1 386 ? 59.181 -6.678 4.133 1.00 16.66 392 VAL B CA 1
ATOM 6208 C C . VAL B 1 386 ? 58.971 -7.843 5.108 1.00 17.54 392 VAL B C 1
ATOM 6209 O O . VAL B 1 386 ? 58.146 -7.760 6.021 1.00 19.81 392 VAL B O 1
ATOM 6213 N N . PRO B 1 387 ? 59.718 -8.949 4.914 1.00 18.60 393 PRO B N 1
ATOM 6214 C CA . PRO B 1 387 ? 59.586 -10.089 5.825 1.00 18.84 393 PRO B CA 1
ATOM 6215 C C . PRO B 1 387 ? 60.073 -9.752 7.225 1.00 19.77 393 PRO B C 1
ATOM 6216 O O . PRO B 1 387 ? 61.216 -9.309 7.385 1.00 21.45 393 PRO B O 1
ATOM 6220 N N . ILE B 1 388 ? 59.213 -9.941 8.222 1.00 20.26 394 ILE B N 1
ATOM 6221 C CA . ILE B 1 388 ? 59.621 -9.707 9.600 1.00 19.10 394 ILE B CA 1
ATOM 6222 C C . ILE B 1 388 ? 59.380 -10.918 10.495 1.00 19.67 394 ILE B C 1
ATOM 6223 O O . ILE B 1 388 ? 58.627 -11.838 10.148 1.00 23.55 394 ILE B O 1
ATOM 6228 N N . ILE B 1 389 ? 60.056 -10.924 11.638 1.00 20.81 395 ILE B N 1
ATOM 6229 C CA . ILE B 1 389 ? 59.853 -11.952 12.649 1.00 21.58 395 ILE B CA 1
ATOM 6230 C C . ILE B 1 389 ? 59.593 -11.256 13.972 1.00 21.59 395 ILE B C 1
ATOM 6231 O O . ILE B 1 389 ? 60.003 -10.118 14.172 1.00 23.59 395 ILE B O 1
ATOM 6236 N N . PHE B 1 390 ? 58.903 -11.931 14.874 1.00 23.04 396 PHE B N 1
ATOM 6237 C CA . PHE B 1 390 ? 58.540 -11.327 16.142 1.00 22.65 396 PHE B CA 1
ATOM 6238 C C . PHE B 1 390 ? 58.154 -12.429 17.109 1.00 24.42 396 PHE B C 1
ATOM 6239 O O . PHE B 1 390 ? 57.782 -13.517 16.677 1.00 28.44 396 PHE B O 1
ATOM 6247 N N . PRO B 1 391 ? 58.246 -12.165 18.421 1.00 25.42 397 PRO B N 1
ATOM 6248 C CA . PRO B 1 391 ? 57.750 -13.183 19.352 1.00 27.50 397 PRO B CA 1
ATOM 6249 C C . PRO B 1 391 ? 56.250 -13.386 19.156 1.00 28.90 397 PRO B C 1
ATOM 6250 O O . PRO B 1 391 ? 55.518 -12.428 18.873 1.00 30.25 397 PRO B O 1
ATOM 6254 N N . LYS B 1 392 ? 55.800 -14.631 19.260 1.00 30.13 398 LYS B N 1
ATOM 6255 C CA . LYS B 1 392 ? 54.390 -14.932 19.075 1.00 29.16 398 LYS B CA 1
ATOM 6256 C C . LYS B 1 392 ? 53.571 -14.244 20.147 1.00 30.50 398 LYS B C 1
ATOM 6257 O O . LYS B 1 392 ? 53.957 -14.216 21.318 1.00 34.98 398 LYS B O 1
ATOM 6263 N N . GLY B 1 393 ? 52.435 -13.695 19.743 1.00 30.95 399 GLY B N 1
ATOM 6264 C CA . GLY B 1 393 ? 51.585 -12.985 20.671 1.00 30.79 399 GLY B CA 1
ATOM 6265 C C . GLY B 1 393 ? 50.184 -13.526 20.560 1.00 33.92 399 GLY B C 1
ATOM 6266 O O . GLY B 1 393 ? 49.979 -14.609 20.001 1.00 37.26 399 GLY B O 1
ATOM 6267 N N . LYS B 1 394 ? 49.218 -12.787 21.098 1.00 32.05 400 LYS B N 1
ATOM 6268 C CA . LYS B 1 394 ? 47.843 -13.260 21.127 1.00 34.21 400 LYS B CA 1
ATOM 6269 C C . LYS B 1 394 ? 46.899 -12.471 20.238 1.00 31.77 400 LYS B C 1
ATOM 6270 O O . LYS B 1 394 ? 47.064 -11.261 20.043 1.00 32.13 400 LYS B O 1
ATOM 6276 N N . ARG B 1 395 ? 45.897 -13.171 19.712 1.00 32.41 401 ARG B N 1
ATOM 6277 C CA . ARG B 1 395 ? 44.830 -12.530 18.957 1.00 33.00 401 ARG B CA 1
ATOM 6278 C C . ARG B 1 395 ? 43.926 -11.777 19.914 1.00 36.66 401 ARG B C 1
ATOM 6279 O O . ARG B 1 395 ? 43.724 -12.210 21.050 1.00 40.47 401 ARG B O 1
ATOM 6287 N N . LEU B 1 396 ? 43.374 -10.656 19.462 1.00 37.59 402 LEU B N 1
ATOM 6288 C CA . LEU B 1 396 ? 42.346 -9.983 20.237 1.00 40.09 402 LEU B CA 1
ATOM 6289 C C . LEU B 1 396 ? 41.030 -10.727 20.010 1.00 45.77 402 LEU B C 1
ATOM 6290 O O . LEU B 1 396 ? 40.147 -10.726 20.868 1.00 48.43 402 LEU B O 1
ATOM 6295 N N . SER B 1 397 ? 40.927 -11.387 18.856 1.00 47.14 403 SER B N 1
ATOM 6296 C CA . SER B 1 397 ? 39.724 -12.129 18.481 1.00 49.97 403 SER B CA 1
ATOM 6297 C C . SER B 1 397 ? 40.016 -13.576 18.056 1.00 52.40 403 SER B C 1
ATOM 6298 O O . SER B 1 397 ? 40.789 -13.811 17.124 1.00 53.87 403 SER B O 1
ATOM 6301 N N . GLU B 1 398 ? 39.393 -14.515 18.775 1.00 53.79 404 GLU B N 1
ATOM 6302 C CA . GLU B 1 398 ? 39.400 -15.980 18.545 1.00 54.90 404 GLU B CA 1
ATOM 6303 C C . GLU B 1 398 ? 40.766 -16.646 18.725 1.00 57.03 404 GLU B C 1
ATOM 6304 O O . GLU B 1 398 ? 40.854 -17.873 18.723 1.00 57.63 404 GLU B O 1
#